Protein AF-0000000076227583 (afdb_homodimer)

Organism: NCBI:txid252671

Structure (mmCIF, N/CA/C/O backbone):
data_AF-0000000076227583-model_v1
#
loop_
_entity.id
_entity.type
_entity.pdbx_description
1 polymer 'Ammonium transporter AmtB-like domain-containing protein'
#
loop_
_atom_site.group_PDB
_atom_site.id
_atom_site.type_symbol
_atom_site.label_atom_id
_atom_site.label_alt_id
_atom_site.label_comp_id
_atom_site.label_asym_id
_atom_site.label_entity_id
_atom_site.label_seq_id
_atom_site.pdbx_PDB_ins_code
_atom_site.Cartn_x
_atom_site.Cartn_y
_atom_site.Cartn_z
_atom_site.occupancy
_atom_site.B_iso_or_equiv
_atom_site.auth_seq_id
_atom_site.auth_comp_id
_atom_site.auth_asym_id
_atom_site.auth_atom_id
_atom_site.pdbx_PDB_model_num
ATOM 1 N N . MET A 1 1 ? -11.156 -6.305 14.438 1 70.75 1 MET A N 1
ATOM 2 C CA . MET A 1 1 ? -10.102 -6.59 13.469 1 70.75 1 MET A CA 1
ATOM 3 C C . MET A 1 1 ? -9.797 -5.355 12.625 1 70.75 1 MET A C 1
ATOM 5 O O . MET A 1 1 ? -8.633 -4.984 12.461 1 70.75 1 MET A O 1
ATOM 9 N N . ALA A 1 2 ? -10.781 -4.629 12.281 1 76.5 2 ALA A N 1
ATOM 10 C CA . ALA A 1 2 ? -10.57 -3.449 11.445 1 76.5 2 ALA A CA 1
ATOM 11 C C . ALA A 1 2 ? -9.805 -2.367 12.203 1 76.5 2 ALA A C 1
ATOM 13 O O . ALA A 1 2 ? -8.875 -1.758 11.664 1 76.5 2 ALA A O 1
ATOM 14 N N . THR A 1 3 ? -10.117 -2.207 13.477 1 80.5 3 THR A N 1
ATOM 15 C CA . THR A 1 3 ? -9.469 -1.182 14.289 1 80.5 3 THR A CA 1
ATOM 16 C C . THR A 1 3 ? -8.008 -1.528 14.539 1 80.5 3 THR A C 1
ATOM 18 O O . THR A 1 3 ? -7.152 -0.639 14.594 1 80.5 3 THR A O 1
ATOM 21 N N . GLU A 1 4 ? -7.754 -2.789 14.609 1 83.5 4 GLU A N 1
ATOM 22 C CA . GLU A 1 4 ? -6.379 -3.23 14.82 1 83.5 4 GLU A CA 1
ATOM 23 C C . GLU A 1 4 ? -5.512 -2.922 13.602 1 83.5 4 GLU A C 1
ATOM 25 O O . GLU A 1 4 ? -4.328 -2.6 13.742 1 83.5 4 GLU A O 1
ATOM 30 N N . LEU A 1 5 ? -6.062 -2.934 12.484 1 86.75 5 LEU A N 1
ATOM 31 C CA . LEU A 1 5 ? -5.312 -2.643 11.273 1 86.75 5 LEU A CA 1
ATOM 32 C C . LEU A 1 5 ? -5.004 -1.151 11.164 1 86.75 5 LEU A C 1
ATOM 34 O O . LEU A 1 5 ? -4.043 -0.756 10.5 1 86.75 5 LEU A O 1
ATOM 38 N N . VAL A 1 6 ? -5.785 -0.331 11.859 1 89.06 6 VAL A N 1
ATOM 39 C CA . VAL A 1 6 ? -5.551 1.108 11.859 1 89.06 6 VAL A CA 1
ATOM 40 C C . VAL A 1 6 ? -4.246 1.419 12.586 1 89.06 6 VAL A C 1
ATOM 42 O O . VAL A 1 6 ? -3.557 2.387 12.258 1 89.06 6 VAL A O 1
ATOM 45 N N . ILE A 1 7 ? -3.855 0.529 13.469 1 92.94 7 ILE A N 1
ATOM 46 C CA . ILE A 1 7 ? -2.617 0.722 14.219 1 92.94 7 ILE A CA 1
ATOM 47 C C . ILE A 1 7 ? -1.423 0.634 13.273 1 92.94 7 ILE A C 1
ATOM 49 O O . ILE A 1 7 ? -0.399 1.284 13.492 1 92.94 7 ILE A O 1
ATOM 53 N N . LEU A 1 8 ? -1.567 -0.084 12.203 1 92.88 8 LEU A N 1
ATOM 54 C CA . LEU A 1 8 ? -0.51 -0.147 11.195 1 92.88 8 LEU A CA 1
ATOM 55 C C . LEU A 1 8 ? -0.248 1.229 10.602 1 92.88 8 LEU A C 1
ATOM 57 O O . LEU A 1 8 ? 0.884 1.543 10.227 1 92.88 8 LEU A O 1
ATOM 61 N N . GLY A 1 9 ? -1.336 2.023 10.594 1 95.19 9 GLY A N 1
ATOM 62 C CA . GLY A 1 9 ? -1.17 3.379 10.094 1 95.19 9 GLY A CA 1
ATOM 63 C C . GLY A 1 9 ? -0.325 4.25 11.008 1 95.19 9 GLY A C 1
ATOM 64 O O . GLY A 1 9 ? 0.437 5.098 10.531 1 95.19 9 GLY A O 1
ATOM 65 N N . VAL A 1 10 ? -0.467 3.988 12.273 1 96.62 10 VAL A N 1
ATOM 66 C CA . VAL A 1 10 ? 0.364 4.707 13.234 1 96.62 10 VAL A CA 1
ATOM 67 C C . VAL A 1 10 ? 1.838 4.406 12.969 1 96.62 10 VAL A C 1
ATOM 69 O O . VAL A 1 10 ? 2.645 5.324 12.805 1 96.62 10 VAL A O 1
ATOM 72 N N . CYS A 1 11 ? 2.139 3.15 12.812 1 96.56 11 CYS A N 1
ATOM 73 C CA . CYS A 1 11 ? 3.492 2.74 12.461 1 96.56 11 CYS A CA 1
ATOM 74 C C . CYS A 1 11 ? 3.889 3.283 11.094 1 96.56 11 CYS A C 1
ATOM 76 O O . CYS A 1 11 ? 4.992 3.807 10.93 1 96.56 11 CYS A O 1
ATOM 78 N N . GLY A 1 12 ? 3.029 3.125 10.188 1 97.44 12 GLY A N 1
ATOM 79 C CA . GLY A 1 12 ? 3.295 3.535 8.82 1 97.44 12 GLY A CA 1
ATOM 80 C C . GLY A 1 12 ? 3.635 5.008 8.695 1 97.44 12 GLY A C 1
ATOM 81 O O . GLY A 1 12 ? 4.629 5.367 8.055 1 97.44 12 GLY A O 1
ATOM 82 N N . PHE A 1 13 ? 2.889 5.859 9.305 1 97.81 13 PHE A N 1
ATOM 83 C CA . PHE A 1 13 ? 3.117 7.293 9.172 1 97.81 13 PHE A CA 1
ATOM 84 C C . PHE A 1 13 ? 4.352 7.719 9.961 1 97.81 13 PHE A C 1
ATOM 86 O O . PHE A 1 13 ? 5.066 8.633 9.547 1 97.81 13 PHE A O 1
ATOM 93 N N . ILE A 1 14 ? 4.672 7.047 11.07 1 97.38 14 ILE A N 1
ATOM 94 C CA . ILE A 1 14 ? 5.926 7.324 11.758 1 97.38 14 ILE A CA 1
ATOM 95 C C . ILE A 1 14 ? 7.102 7.008 10.836 1 97.38 14 ILE A C 1
ATOM 97 O O . ILE A 1 14 ? 8.039 7.801 10.719 1 97.38 14 ILE A O 1
ATOM 101 N N . LEU A 1 15 ? 7.02 5.906 10.133 1 96.31 15 LEU A N 1
ATOM 102 C CA . LEU A 1 15 ? 8.078 5.508 9.211 1 96.31 15 LEU A CA 1
ATOM 103 C C . LEU A 1 15 ? 8.164 6.48 8.039 1 96.31 15 LEU A C 1
ATOM 105 O O . LEU A 1 15 ? 9.258 6.824 7.594 1 96.31 15 LEU A O 1
ATOM 109 N N . LEU A 1 16 ? 7.016 6.891 7.566 1 95.44 16 LEU A N 1
ATOM 110 C CA . LEU A 1 16 ? 6.988 7.848 6.469 1 95.44 16 LEU A CA 1
ATOM 111 C C . LEU A 1 16 ? 7.664 9.156 6.863 1 95.44 16 LEU A C 1
ATOM 113 O O . LEU A 1 16 ? 8.414 9.734 6.078 1 95.44 16 LEU A O 1
ATOM 117 N N . HIS A 1 17 ? 7.453 9.578 8.062 1 94.25 17 HIS A N 1
ATOM 118 C CA . HIS A 1 17 ? 8.055 10.82 8.539 1 94.25 17 HIS A CA 1
ATOM 119 C C . HIS A 1 17 ? 9.539 10.641 8.828 1 94.25 17 HIS A C 1
ATOM 121 O O . HIS A 1 17 ? 10.359 11.469 8.422 1 94.25 17 HIS A O 1
ATOM 127 N N . ALA A 1 18 ? 9.883 9.539 9.414 1 93.94 18 ALA A N 1
ATOM 128 C CA . ALA A 1 18 ? 11.266 9.273 9.805 1 93.94 18 ALA A CA 1
ATOM 129 C C . ALA A 1 18 ? 12.148 9.047 8.578 1 93.94 18 ALA A C 1
ATOM 131 O O . ALA A 1 18 ? 13.336 9.383 8.594 1 93.94 18 ALA A O 1
ATOM 132 N N . SER A 1 19 ? 11.562 8.539 7.527 1 92.5 19 SER A N 1
ATOM 133 C CA . SER A 1 19 ? 12.336 8.203 6.336 1 92.5 19 SER A CA 1
ATOM 134 C C . SER A 1 19 ? 12.594 9.438 5.477 1 92.5 19 SER A C 1
ATOM 136 O O . SER A 1 19 ? 13.414 9.398 4.559 1 92.5 19 SER A O 1
ATOM 138 N N . GLN A 1 20 ? 11.945 10.547 5.793 1 90.25 20 GLN A N 1
ATOM 139 C CA . GLN A 1 20 ? 12.055 11.734 4.949 1 90.25 20 GLN A CA 1
ATOM 140 C C . GLN A 1 20 ? 12.906 12.805 5.617 1 90.25 20 GLN A C 1
ATOM 142 O O . GLN A 1 20 ? 13 13.93 5.121 1 90.25 20 GLN A O 1
ATOM 147 N N . VAL A 1 21 ? 13.508 12.5 6.727 1 89.5 21 VAL A N 1
ATOM 148 C CA . VAL A 1 21 ? 14.398 13.453 7.395 1 89.5 21 VAL A CA 1
ATOM 149 C C . VAL A 1 21 ? 15.844 12.977 7.285 1 89.5 21 VAL A C 1
ATOM 151 O O . VAL A 1 21 ? 16.094 11.836 6.895 1 89.5 21 VAL A O 1
ATOM 154 N N . GLN A 1 22 ? 16.719 13.883 7.598 1 87.5 22 GLN A N 1
ATOM 155 C CA . GLN A 1 22 ? 18.125 13.5 7.617 1 87.5 22 GLN A CA 1
ATOM 156 C C . GLN A 1 22 ? 18.375 12.398 8.648 1 87.5 22 GLN A C 1
ATOM 158 O O . GLN A 1 22 ? 17.797 12.414 9.734 1 87.5 22 GLN A O 1
ATOM 163 N N . PRO A 1 23 ? 19.25 11.492 8.312 1 86.88 23 PRO A N 1
ATOM 164 C CA . PRO A 1 23 ? 19.484 10.344 9.188 1 86.88 23 PRO A CA 1
ATOM 165 C C . PRO A 1 23 ? 19.828 10.75 10.617 1 86.88 23 PRO A C 1
ATOM 167 O O . PRO A 1 23 ? 19.531 10.008 11.562 1 86.88 23 PRO A O 1
ATOM 170 N N . LYS A 1 24 ? 20.406 11.914 10.82 1 87.12 24 LYS A N 1
ATOM 171 C CA . LYS A 1 24 ? 20.812 12.391 12.141 1 87.12 24 LYS A CA 1
ATOM 172 C C . LYS A 1 24 ? 19.609 12.805 12.977 1 87.12 24 LYS A C 1
ATOM 174 O O . LYS A 1 24 ? 19.75 13.164 14.148 1 87.12 24 LYS A O 1
ATOM 179 N N . ASN A 1 25 ? 18.391 12.703 12.445 1 90.75 25 ASN A N 1
ATOM 180 C CA . ASN A 1 25 ? 17.188 13.125 13.156 1 90.75 25 ASN A CA 1
ATOM 181 C C . ASN A 1 25 ? 16.156 11.992 13.242 1 90.75 25 ASN A C 1
ATOM 183 O O . ASN A 1 25 ? 15.055 12.18 13.75 1 90.75 25 ASN A O 1
ATOM 187 N N . THR A 1 26 ? 16.469 10.812 12.805 1 92.31 26 THR A N 1
ATOM 188 C CA . THR A 1 26 ? 15.523 9.703 12.672 1 92.31 26 THR A CA 1
ATOM 189 C C . THR A 1 26 ? 15.039 9.234 14.047 1 92.31 26 THR A C 1
ATOM 191 O O . THR A 1 26 ? 13.836 9.125 14.281 1 92.31 26 THR A O 1
ATOM 194 N N . SER A 1 27 ? 15.953 9 14.961 1 92.94 27 SER A N 1
ATOM 195 C CA . SER A 1 27 ? 15.586 8.539 16.297 1 92.94 27 SER A CA 1
ATOM 196 C C . SER A 1 27 ? 14.703 9.547 17.016 1 92.94 27 SER A C 1
ATOM 198 O O . SER A 1 27 ? 13.766 9.172 17.719 1 92.94 27 SER A O 1
ATOM 200 N N . SER A 1 28 ? 15.023 10.734 16.891 1 93.19 28 SER A N 1
ATOM 201 C CA . SER A 1 28 ? 14.258 11.797 17.547 1 93.19 28 SER A CA 1
ATOM 202 C C . SER A 1 28 ? 12.812 11.805 17.062 1 93.19 28 SER A C 1
ATOM 204 O O . SER A 1 28 ? 11.891 12.031 17.859 1 93.19 28 SER A O 1
ATOM 206 N N . VAL A 1 29 ? 12.594 11.633 15.789 1 94.38 29 VAL A N 1
ATOM 207 C CA . VAL A 1 29 ? 11.25 11.57 15.234 1 94.38 29 VAL A CA 1
ATOM 208 C C . VAL A 1 29 ? 10.484 10.398 15.852 1 94.38 29 VAL A C 1
ATOM 210 O O . VAL A 1 29 ? 9.328 10.547 16.266 1 94.38 29 VAL A O 1
ATOM 213 N N . ILE A 1 30 ? 11.133 9.242 15.922 1 95.88 30 ILE A N 1
ATOM 214 C CA . ILE A 1 30 ? 10.508 8.031 16.438 1 95.88 30 ILE A CA 1
ATOM 215 C C . ILE A 1 30 ? 10.18 8.203 17.922 1 95.88 30 ILE A C 1
ATOM 217 O O . ILE A 1 30 ? 9.062 7.922 18.359 1 95.88 30 ILE A O 1
ATOM 221 N N . ILE A 1 31 ? 11.109 8.734 18.688 1 94.75 31 ILE A N 1
ATOM 222 C CA . ILE A 1 31 ? 10.938 8.93 20.125 1 94.75 31 ILE A CA 1
ATOM 223 C C . ILE A 1 31 ? 9.82 9.938 20.391 1 94.75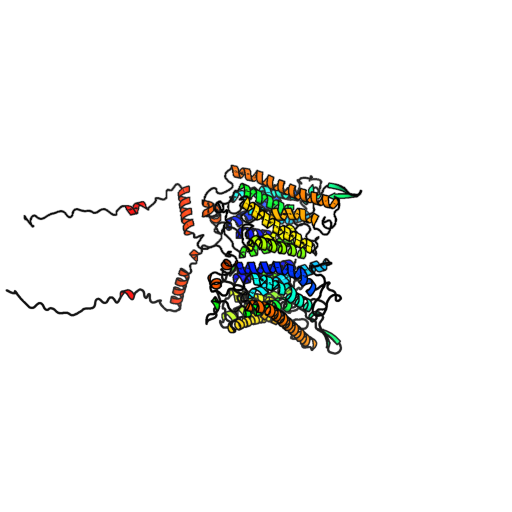 31 ILE A C 1
ATOM 225 O O . ILE A 1 31 ? 8.961 9.711 21.234 1 94.75 31 ILE A O 1
ATOM 229 N N . ALA A 1 32 ? 9.828 11.031 19.703 1 95.25 32 ALA A N 1
ATOM 230 C CA . ALA A 1 32 ? 8.797 12.055 19.875 1 95.25 32 ALA A CA 1
ATOM 231 C C . ALA A 1 32 ? 7.402 11.477 19.672 1 95.25 32 ALA A C 1
ATOM 233 O O . ALA A 1 32 ? 6.477 11.789 20.422 1 95.25 32 ALA A O 1
ATOM 234 N N . ASN A 1 33 ? 7.23 10.656 18.672 1 97.31 33 ASN A N 1
ATOM 235 C CA . ASN A 1 33 ? 5.926 10.062 18.391 1 97.31 33 ASN A CA 1
ATOM 236 C C . ASN A 1 33 ? 5.539 9.031 19.453 1 97.31 33 ASN A C 1
ATOM 238 O O . ASN A 1 33 ? 4.391 8.992 19.891 1 97.31 33 ASN A O 1
ATOM 242 N N . LEU A 1 34 ? 6.52 8.211 19.875 1 96.06 34 LEU A N 1
ATOM 243 C CA . LEU A 1 34 ? 6.227 7.215 20.891 1 96.06 34 LEU A CA 1
ATOM 244 C C . LEU A 1 34 ? 5.844 7.883 22.219 1 96.06 34 LEU A C 1
ATOM 246 O O . LEU A 1 34 ? 4.934 7.426 22.906 1 96.06 34 LEU A O 1
ATOM 250 N N . LEU A 1 35 ? 6.5 8.906 22.516 1 95.69 35 LEU A N 1
ATOM 251 C CA . LEU A 1 35 ? 6.172 9.68 23.703 1 95.69 35 LEU A CA 1
ATOM 252 C C . LEU A 1 35 ? 4.77 10.266 23.594 1 95.69 35 LEU A C 1
ATOM 254 O O . LEU A 1 35 ? 4.004 10.25 24.562 1 95.69 35 LEU A O 1
ATOM 258 N N . SER A 1 36 ? 4.457 10.812 22.484 1 97.81 36 SER A N 1
ATOM 259 C CA . SER A 1 36 ? 3.137 11.391 22.25 1 97.81 36 SER A CA 1
ATOM 260 C C . SER A 1 36 ? 2.039 10.344 22.375 1 97.81 36 SER A C 1
ATOM 262 O O . SER A 1 36 ? 0.954 10.625 22.891 1 97.81 36 SER A O 1
ATOM 264 N N . LEU A 1 37 ? 2.305 9.125 21.875 1 97.81 37 LEU A N 1
ATOM 265 C CA . LEU A 1 37 ? 1.319 8.055 21.984 1 97.81 37 LEU A CA 1
ATOM 266 C C . LEU A 1 37 ? 1.051 7.699 23.438 1 97.81 37 LEU A C 1
ATOM 268 O O . LEU A 1 37 ? -0.101 7.508 23.828 1 97.81 37 LEU A O 1
ATOM 272 N N . ALA A 1 38 ? 2.107 7.641 24.234 1 97.5 38 ALA A N 1
ATOM 273 C CA . ALA A 1 38 ? 1.979 7.297 25.641 1 97.5 38 ALA A CA 1
ATOM 274 C C . ALA A 1 38 ? 1.195 8.359 26.406 1 97.5 38 ALA A C 1
ATOM 276 O O . ALA A 1 38 ? 0.207 8.055 27.078 1 97.5 38 ALA A O 1
ATOM 277 N N . VAL A 1 39 ? 1.56 9.57 26.219 1 97.88 39 VAL A N 1
ATOM 278 C CA . VAL A 1 39 ? 0.933 10.68 26.938 1 97.88 39 VAL A CA 1
ATOM 279 C C . VAL A 1 39 ? -0.494 10.875 26.422 1 97.88 39 VAL A C 1
ATOM 281 O O . VAL A 1 39 ? -1.419 11.07 27.219 1 97.88 39 VAL A O 1
ATOM 284 N N . GLY A 1 40 ? -0.631 10.82 25.125 1 98.62 40 GLY A N 1
ATOM 285 C CA . GLY A 1 40 ? -1.944 11.016 24.531 1 98.62 40 GLY A CA 1
ATOM 286 C C . GLY A 1 40 ? -2.975 10.016 25.031 1 98.62 40 GLY A C 1
ATOM 287 O O . GLY A 1 40 ? -4.129 10.375 25.281 1 98.62 40 GLY A O 1
ATOM 288 N N . THR A 1 41 ? -2.568 8.773 25.188 1 98 41 THR A N 1
ATOM 289 C CA . THR A 1 41 ? -3.449 7.715 25.672 1 98 41 THR A CA 1
ATOM 290 C C . THR A 1 41 ? -3.941 8.016 27.078 1 98 41 THR A C 1
ATOM 292 O O . THR A 1 41 ? -5.133 7.891 27.359 1 98 41 THR A O 1
ATOM 295 N N . ILE A 1 42 ? -3.053 8.445 27.906 1 98.12 42 ILE A N 1
ATOM 296 C CA . ILE A 1 42 ? -3.385 8.703 29.297 1 98.12 42 ILE A CA 1
ATOM 297 C C . ILE A 1 42 ? -4.309 9.922 29.391 1 98.12 42 ILE A C 1
ATOM 299 O O . ILE A 1 42 ? -5.297 9.898 30.125 1 98.12 42 ILE A O 1
ATOM 303 N N . ILE A 1 43 ? -4.047 10.945 28.641 1 98.62 43 ILE A N 1
ATOM 304 C CA . ILE A 1 43 ? -4.844 12.164 28.703 1 98.62 43 ILE A CA 1
ATOM 305 C C . ILE A 1 43 ? -6.238 11.898 28.125 1 98.62 43 ILE A C 1
ATOM 307 O O . ILE A 1 43 ? -7.234 12.383 28.672 1 98.62 43 ILE A O 1
ATOM 311 N N . TYR A 1 44 ? -6.324 11.172 27.031 1 98.69 44 TYR A N 1
ATOM 312 C CA . TYR A 1 44 ? -7.625 10.859 26.453 1 98.69 44 TYR A CA 1
ATOM 313 C C . TYR A 1 44 ? -8.469 10.023 27.406 1 98.69 44 TYR A C 1
ATOM 315 O O . TYR A 1 44 ? -9.688 10.203 27.484 1 98.69 44 TYR A O 1
ATOM 323 N N . TRP A 1 45 ? -7.805 9.109 28.141 1 98.31 45 TRP A N 1
ATOM 324 C CA . TRP A 1 45 ? -8.469 8.305 29.156 1 98.31 45 TRP A CA 1
ATOM 325 C C . TRP A 1 45 ? -8.969 9.18 30.297 1 98.31 45 TRP A C 1
ATOM 327 O O . TRP A 1 45 ? -10.117 9.047 30.75 1 98.31 45 TRP A O 1
ATOM 337 N N . ALA A 1 46 ? -8.156 10.102 30.719 1 98.25 46 ALA A N 1
ATOM 338 C CA . ALA A 1 46 ? -8.461 10.914 31.906 1 98.25 46 ALA A CA 1
ATOM 339 C C . ALA A 1 46 ? -9.57 11.922 31.609 1 98.25 46 ALA A C 1
ATOM 341 O O . ALA A 1 46 ? -10.531 12.039 32.375 1 98.25 46 ALA A O 1
ATOM 342 N N . ILE A 1 47 ? -9.492 12.656 30.422 1 97.69 47 ILE A N 1
ATOM 343 C CA . ILE A 1 47 ? -10.445 13.742 30.25 1 97.69 47 ILE A CA 1
ATOM 344 C C . ILE A 1 47 ? -10.969 13.742 28.812 1 97.69 47 ILE A C 1
ATOM 346 O O . ILE A 1 47 ? -12.07 14.242 28.547 1 97.69 47 ILE A O 1
ATOM 350 N N . GLY A 1 48 ? -10.227 13.273 27.797 1 98.31 48 GLY A N 1
ATOM 351 C CA . GLY A 1 48 ? -10.586 13.398 26.391 1 98.31 48 GLY A CA 1
ATOM 352 C C . GLY A 1 48 ? -11.883 12.688 26.047 1 98.31 48 GLY A C 1
ATOM 353 O O . GLY A 1 48 ? -12.758 13.266 25.406 1 98.31 48 GLY A O 1
ATOM 354 N N . PHE A 1 49 ? -11.953 11.461 26.469 1 97.94 49 PHE A N 1
ATOM 355 C CA . PHE A 1 49 ? -13.148 10.688 26.172 1 97.94 49 PHE A CA 1
ATOM 356 C C . PHE A 1 49 ? -14.383 11.328 26.781 1 97.94 49 PHE A C 1
ATOM 358 O O . PHE A 1 49 ? -15.453 11.336 26.172 1 97.94 49 PHE A O 1
ATOM 365 N N . ALA A 1 50 ? -14.242 11.836 28 1 97.31 50 ALA A N 1
ATOM 366 C CA . ALA A 1 50 ? -15.344 12.516 28.703 1 97.31 50 ALA A CA 1
ATOM 367 C C . ALA A 1 50 ? -15.844 13.711 27.891 1 97.31 50 ALA A C 1
ATOM 369 O O . ALA A 1 50 ? -17.062 13.906 27.766 1 97.31 50 ALA A O 1
ATOM 370 N N . PHE A 1 51 ? -14.969 14.461 27.312 1 97.75 51 PHE A N 1
ATOM 371 C CA . PHE A 1 51 ? -15.328 15.641 26.531 1 97.75 51 PHE A CA 1
ATOM 372 C C . PHE A 1 51 ? -15.891 15.242 25.172 1 97.75 51 PHE A C 1
ATOM 374 O O . PHE A 1 51 ? -16.766 15.922 24.641 1 97.75 51 PHE A O 1
ATOM 381 N N . ALA A 1 52 ? -15.469 14.141 24.594 1 97.88 52 ALA A N 1
ATOM 382 C CA . ALA A 1 52 ? -15.867 13.719 23.266 1 97.88 52 ALA A CA 1
ATOM 383 C C . ALA A 1 52 ? -17.25 13.078 23.281 1 97.88 52 ALA A C 1
ATOM 385 O O . ALA A 1 52 ? -18.094 13.383 22.422 1 97.88 52 ALA A O 1
ATOM 386 N N . PHE A 1 53 ? -17.5 12.164 24.297 1 95.94 53 PHE A N 1
ATOM 387 C CA . PHE A 1 53 ? -18.703 11.344 24.219 1 95.94 53 PHE A CA 1
ATOM 388 C C . PHE A 1 53 ? -19.453 11.375 25.547 1 95.94 53 PHE A C 1
ATOM 390 O O . PHE A 1 53 ? -20.688 11.289 25.562 1 95.94 53 PHE A O 1
ATOM 397 N N . GLY A 1 54 ? -18.688 11.43 26.641 1 93.44 54 GLY A N 1
ATOM 398 C CA . GLY A 1 54 ? -19.359 11.266 27.906 1 93.44 54 GLY A CA 1
ATOM 399 C C . GLY A 1 54 ? -20.141 9.961 28.016 1 93.44 54 GLY A C 1
ATOM 400 O O . GLY A 1 54 ? -19.625 8.898 27.656 1 93.44 54 GLY A O 1
ATOM 401 N N . ASP A 1 55 ? -21.312 10.031 28.484 1 84.31 55 ASP A N 1
ATOM 402 C CA . ASP A 1 55 ? -22.125 8.82 28.578 1 84.31 55 ASP A CA 1
ATOM 403 C C . ASP A 1 55 ? -22.922 8.586 27.281 1 84.31 55 ASP A C 1
ATOM 405 O O . ASP A 1 55 ? -23.781 7.707 27.234 1 84.31 55 ASP A O 1
ATOM 409 N N . GLY A 1 56 ? -22.547 9.359 26.344 1 82.25 56 GLY A N 1
ATOM 410 C CA . GLY A 1 56 ? -23.172 9.203 25.031 1 82.25 56 GLY A CA 1
ATOM 411 C C . GLY A 1 56 ? -24.594 9.75 24.984 1 82.25 56 GLY A C 1
ATOM 412 O O . GLY A 1 56 ? -25.266 9.625 23.953 1 82.25 56 GLY A O 1
ATOM 413 N N . THR A 1 57 ? -24.969 10.281 26.141 1 80.62 57 THR A N 1
ATOM 414 C CA . THR A 1 57 ? -26.344 10.766 26.219 1 80.62 57 THR A CA 1
ATOM 415 C C . THR A 1 57 ? -26.375 12.297 26.234 1 80.62 57 THR A C 1
ATOM 417 O O . THR A 1 57 ? -25.344 12.938 26.422 1 80.62 57 THR A O 1
ATOM 420 N N . ILE A 1 58 ? -27.516 12.82 26.094 1 80.62 58 ILE A N 1
ATOM 421 C CA . ILE A 1 58 ? -27.75 14.258 26.016 1 80.62 58 ILE A CA 1
ATOM 422 C C . ILE A 1 58 ? -27.672 14.859 27.422 1 80.62 58 ILE A C 1
ATOM 424 O O . ILE A 1 58 ? -27.328 16.031 27.578 1 80.62 58 ILE A O 1
ATOM 428 N N . LYS A 1 59 ? -27.891 14.102 28.359 1 80.94 59 LYS A N 1
ATOM 429 C CA . LYS A 1 59 ? -28.016 14.609 29.719 1 80.94 59 LYS A CA 1
ATOM 430 C C . LYS A 1 59 ? -26.719 15.227 30.203 1 80.94 59 LYS A C 1
ATOM 432 O O . LYS A 1 59 ? -26.719 16.266 30.875 1 80.94 59 LYS A O 1
ATOM 437 N N . ASN A 1 60 ? -25.672 14.727 29.922 1 87.5 60 ASN A N 1
ATOM 438 C CA . ASN A 1 60 ? -24.391 15.227 30.391 1 87.5 60 ASN A CA 1
ATOM 439 C C . ASN A 1 60 ? -23.516 15.719 29.234 1 87.5 60 ASN A C 1
ATOM 441 O O . ASN A 1 60 ? -22.328 15.406 29.156 1 87.5 60 ASN A O 1
ATOM 445 N N . SER A 1 61 ? -24.172 16.422 28.328 1 88.94 61 SER A N 1
ATOM 446 C CA . SER A 1 61 ? -23.484 16.953 27.156 1 88.94 61 SER A CA 1
ATOM 447 C C . SER A 1 61 ? -24.172 18.219 26.625 1 88.94 61 SER A C 1
ATOM 449 O O . SER A 1 61 ? -25.25 18.578 27.109 1 88.94 61 SER A O 1
ATOM 451 N N . ASN A 1 62 ? -23.562 19.078 25.859 1 92.88 62 ASN A N 1
ATOM 452 C CA . ASN A 1 62 ? -24.109 20.172 25.047 1 92.88 62 ASN A CA 1
ATOM 453 C C . ASN A 1 62 ? -23.578 20.125 23.625 1 92.88 62 ASN A C 1
ATOM 455 O O . ASN A 1 62 ? -23 19.125 23.203 1 92.88 62 ASN A O 1
ATOM 459 N N . PHE A 1 63 ? -23.875 21.188 22.891 1 91.81 63 PHE A N 1
ATOM 460 C CA . PHE A 1 63 ? -23.531 21.188 21.484 1 91.81 63 PHE A CA 1
ATOM 461 C C . PHE A 1 63 ? -22.016 21.266 21.297 1 91.81 63 PHE A C 1
ATOM 463 O O . PHE A 1 63 ? -21.516 20.984 20.203 1 91.81 63 PHE A O 1
ATOM 470 N N . PHE A 1 64 ? -21.328 21.547 22.328 1 94.56 64 PHE A N 1
ATOM 471 C CA . PHE A 1 64 ? -19.922 21.859 22.188 1 94.56 64 PHE A CA 1
ATOM 472 C C . PHE A 1 64 ? -19.062 20.766 22.797 1 94.56 64 PHE A C 1
ATOM 474 O O . PHE A 1 64 ? -17.953 20.5 22.328 1 94.56 64 PHE A O 1
ATOM 481 N N . LEU A 1 65 ? -19.484 20.109 23.938 1 94.81 65 LEU A N 1
ATOM 482 C CA . LEU A 1 65 ? -18.719 19.062 24.594 1 94.81 65 LEU A CA 1
ATOM 483 C C . LEU A 1 65 ? -19.594 18.266 25.547 1 94.81 65 LEU A C 1
ATOM 485 O O . LEU A 1 65 ? -20.734 18.656 25.828 1 94.81 65 LEU A O 1
ATOM 489 N N . SER A 1 66 ? -19.094 17.094 26 1 95.12 66 SER A N 1
ATOM 490 C CA . SER A 1 66 ? -19.672 16.312 27.078 1 95.12 66 SER A CA 1
ATOM 491 C C . SER A 1 66 ? -18.828 16.422 28.359 1 95.12 66 SER A C 1
ATOM 493 O O . SER A 1 66 ? -17.734 16.969 28.328 1 95.12 66 SER A O 1
ATOM 495 N N . TYR A 1 67 ? -19.359 16.016 29.438 1 94.12 67 TYR A N 1
ATOM 496 C CA . TYR A 1 67 ? -18.609 16.219 30.672 1 94.12 67 TYR A CA 1
ATOM 497 C C . TYR A 1 67 ? -18.891 15.102 31.672 1 94.12 67 TYR A C 1
ATOM 499 O O . TYR A 1 67 ? -19.094 15.359 32.844 1 94.12 67 TYR A O 1
ATOM 507 N N . ASP A 1 68 ? -18.922 13.914 31.156 1 91.88 68 ASP A N 1
ATOM 508 C CA . ASP A 1 68 ? -19.094 12.695 31.953 1 91.88 68 ASP A CA 1
ATOM 509 C C . ASP A 1 68 ? -18.109 11.617 31.516 1 91.88 68 ASP A C 1
ATOM 511 O O . ASP A 1 68 ? -17.469 11.734 30.469 1 91.88 68 ASP A O 1
ATOM 515 N N . ARG A 1 69 ? -17.922 10.562 32.469 1 94.5 69 ARG A N 1
ATOM 516 C CA . ARG A 1 69 ? -17.078 9.398 32.188 1 94.5 69 ARG A CA 1
ATOM 517 C C . ARG A 1 69 ? -15.602 9.766 32.25 1 94.5 69 ARG A C 1
ATOM 519 O O . ARG A 1 69 ? -14.805 9.258 31.453 1 94.5 69 ARG A O 1
ATOM 526 N N . PHE A 1 70 ? -15.266 10.75 33.062 1 96.56 70 PHE A N 1
ATOM 527 C CA . PHE A 1 70 ? -13.852 10.992 33.344 1 96.56 70 PHE A CA 1
ATOM 528 C C . PHE A 1 70 ? -13.18 9.734 33.875 1 96.56 70 PHE A C 1
ATOM 530 O O . PHE A 1 70 ? -13.758 9.008 34.688 1 96.56 70 PHE A O 1
ATOM 537 N N . PHE A 1 71 ? -11.984 9.352 33.312 1 97.38 71 PHE A N 1
ATOM 538 C CA . PHE A 1 71 ? -11.227 8.164 33.688 1 97.38 71 PHE A CA 1
ATOM 539 C C . PHE A 1 71 ? -12.031 6.902 33.406 1 97.38 71 PHE A C 1
ATOM 541 O O . PHE A 1 71 ? -11.758 5.848 34 1 97.38 71 PHE A O 1
ATOM 548 N N . LEU A 1 72 ? -13.141 7.016 32.656 1 96.81 72 LEU A N 1
ATOM 549 C CA . LEU A 1 72 ? -14.047 5.926 32.312 1 96.81 72 LEU A CA 1
ATOM 550 C C . LEU A 1 72 ? -14.75 5.387 33.562 1 96.81 72 LEU A C 1
ATOM 552 O O . LEU A 1 72 ? -15.078 4.199 33.625 1 96.81 72 LEU A O 1
ATOM 556 N N . ILE A 1 73 ? -14.906 6.176 34.531 1 96.19 73 ILE A N 1
ATOM 557 C CA . ILE A 1 73 ? -15.648 5.789 35.719 1 96.19 73 ILE A CA 1
ATOM 558 C C . ILE A 1 73 ? -17.125 5.574 35.344 1 96.19 73 ILE A C 1
ATOM 560 O O . ILE A 1 73 ? -17.719 6.387 34.656 1 96.19 73 ILE A O 1
ATOM 564 N N . ASP A 1 74 ? -17.672 4.465 35.75 1 94.19 74 ASP A N 1
ATOM 565 C CA . ASP A 1 74 ? -19.062 4.059 35.531 1 94.19 74 ASP A CA 1
ATOM 566 C C . ASP A 1 74 ? -19.328 3.805 34.062 1 94.19 74 ASP A C 1
ATOM 568 O O . ASP A 1 74 ? -20.453 3.994 33.562 1 94.19 74 ASP A O 1
ATOM 572 N N . ALA A 1 75 ? -18.297 3.535 33.281 1 94.25 75 ALA A N 1
ATOM 573 C CA . ALA A 1 75 ? -18.422 3.293 31.859 1 94.25 75 ALA A CA 1
ATOM 574 C C . ALA A 1 75 ? -18.984 1.902 31.578 1 94.25 75 ALA A C 1
ATOM 576 O O . ALA A 1 75 ? -18.656 0.943 32.281 1 94.25 75 ALA A O 1
ATOM 577 N N . SER A 1 76 ? -19.797 1.745 30.609 1 95.12 76 SER A N 1
ATOM 578 C CA . SER A 1 76 ? -20.328 0.466 30.156 1 95.12 76 SER A CA 1
ATOM 579 C C . SER A 1 76 ? -19.344 -0.266 29.25 1 95.12 76 SER A C 1
ATOM 581 O O . SER A 1 76 ? -18.297 0.289 28.891 1 95.12 76 SER A O 1
ATOM 583 N N . ASP A 1 77 ? -19.609 -1.501 28.891 1 94.31 77 ASP A N 1
ATOM 584 C CA . ASP A 1 77 ? -18.781 -2.256 27.953 1 94.31 77 ASP A CA 1
ATOM 585 C C . ASP A 1 77 ? -18.734 -1.585 26.594 1 94.31 77 ASP A C 1
ATOM 587 O O . ASP A 1 77 ? -17.703 -1.611 25.906 1 94.31 77 ASP A O 1
ATOM 591 N N . ASP A 1 78 ? -19.828 -1.005 26.219 1 93.81 78 ASP A N 1
ATOM 592 C CA . ASP A 1 78 ? -19.875 -0.283 24.953 1 93.81 78 ASP A CA 1
ATOM 593 C C . ASP A 1 78 ? -18.984 0.957 25 1 93.81 78 ASP A C 1
ATOM 595 O O . ASP A 1 78 ? -18.375 1.314 23.984 1 93.81 78 ASP A O 1
ATOM 599 N N . ASP A 1 79 ? -18.969 1.606 26.125 1 94.19 79 ASP A N 1
ATOM 600 C CA . ASP A 1 79 ? -18.078 2.748 26.297 1 94.19 79 ASP A CA 1
ATOM 601 C C . ASP A 1 79 ? -16.609 2.334 26.125 1 94.19 79 ASP A C 1
ATOM 603 O O . ASP A 1 79 ? -15.836 3.041 25.484 1 94.19 79 ASP A O 1
ATOM 607 N N . TYR A 1 80 ? -16.281 1.158 26.688 1 95.31 80 TYR A N 1
ATOM 608 C CA . TYR A 1 80 ? -14.922 0.65 26.562 1 95.31 80 TYR A CA 1
ATOM 609 C C . TYR A 1 80 ? -14.562 0.372 25.109 1 95.31 80 TYR A C 1
ATOM 611 O O . TYR A 1 80 ? -13.461 0.686 24.672 1 95.31 80 TYR A O 1
ATOM 619 N N . ALA A 1 81 ? -15.5 -0.219 24.422 1 94.06 81 ALA A N 1
ATOM 620 C CA . ALA A 1 81 ? -15.281 -0.504 23 1 94.06 81 ALA A CA 1
ATOM 621 C C . ALA A 1 81 ? -15.078 0.784 22.203 1 94.06 81 ALA A C 1
ATOM 623 O O . ALA A 1 81 ? -14.18 0.871 21.375 1 94.06 81 ALA A O 1
ATOM 624 N N . GLN A 1 82 ? -15.906 1.748 22.484 1 94.19 82 GLN A N 1
ATOM 625 C CA . GLN A 1 82 ? -15.805 3.031 21.797 1 94.19 82 GLN A CA 1
ATOM 626 C C . GLN A 1 82 ? -14.5 3.74 22.156 1 94.19 82 GLN A C 1
ATOM 628 O O . GLN A 1 82 ? -13.844 4.32 21.281 1 94.19 82 GLN A O 1
ATOM 633 N N . PHE A 1 83 ? -14.148 3.676 23.406 1 95.75 83 PHE A N 1
ATOM 634 C CA . PHE A 1 83 ? -12.891 4.266 23.859 1 95.75 83 PHE A CA 1
ATOM 635 C C . PHE A 1 83 ? -11.711 3.662 23.109 1 95.75 83 PHE A C 1
ATOM 637 O O . PHE A 1 83 ? -10.852 4.387 22.609 1 95.75 83 PHE A O 1
ATOM 644 N N . GLY A 1 84 ? -11.688 2.316 23.078 1 94.94 84 GLY A N 1
ATOM 645 C CA . GLY A 1 84 ? -10.602 1.634 22.391 1 94.94 84 GLY A CA 1
ATOM 646 C C . GLY A 1 84 ? -10.484 2.02 20.922 1 94.94 84 GLY A C 1
ATOM 647 O O . GLY A 1 84 ? -9.391 2.303 20.438 1 94.94 84 GLY A O 1
ATOM 648 N N . SER A 1 85 ? -11.547 2.061 20.25 1 93.44 85 SER A N 1
ATOM 649 C CA . SER A 1 85 ? -11.57 2.404 18.844 1 93.44 85 SER A CA 1
ATOM 650 C C . SER A 1 85 ? -11.125 3.846 18.609 1 93.44 85 SER A C 1
ATOM 652 O O . SER A 1 85 ? -10.297 4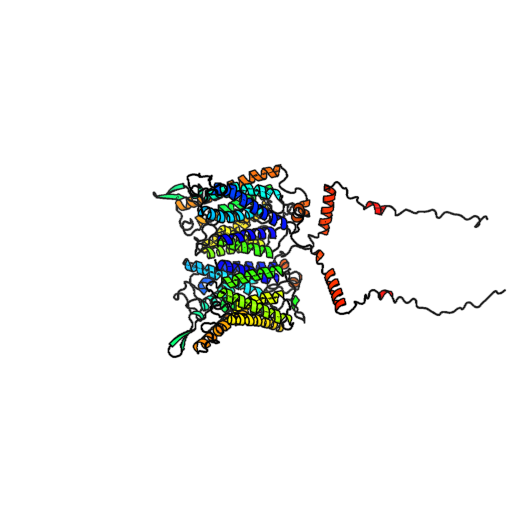.113 17.734 1 93.44 85 SER A O 1
ATOM 654 N N . GLU A 1 86 ? -11.68 4.742 19.406 1 95.19 86 GLU A N 1
ATOM 655 C CA . GLU A 1 86 ? -11.359 6.156 19.25 1 95.19 86 GLU A CA 1
ATOM 656 C C . GLU A 1 86 ? -9.906 6.438 19.609 1 95.19 86 GLU A C 1
ATOM 658 O O . GLU A 1 86 ? -9.281 7.328 19.031 1 95.19 86 GLU A O 1
ATOM 663 N N . LEU A 1 87 ? -9.406 5.684 20.531 1 96.81 87 LEU A N 1
ATOM 664 C CA . LEU A 1 87 ? -8.008 5.848 20.938 1 96.81 87 LEU A CA 1
ATOM 665 C C . LEU A 1 87 ? -7.07 5.57 19.766 1 96.81 87 LEU A C 1
ATOM 667 O O . LEU A 1 87 ? -6.074 6.273 19.594 1 96.81 87 LEU A O 1
ATOM 671 N N . VAL A 1 88 ? -7.355 4.594 19.031 1 95.94 88 VAL A N 1
ATOM 672 C CA . VAL A 1 88 ? -6.531 4.25 17.875 1 95.94 88 VAL A CA 1
ATOM 673 C C . VAL A 1 88 ? -6.547 5.402 16.875 1 95.94 88 VAL A C 1
ATOM 675 O O . VAL A 1 88 ? -5.508 5.75 16.297 1 95.94 88 VAL A O 1
ATOM 678 N N . TYR A 1 89 ? -7.668 6.031 16.688 1 96.5 89 TYR A N 1
ATOM 679 C CA . TYR A 1 89 ? -7.762 7.168 15.781 1 96.5 89 TYR A CA 1
ATOM 680 C C . TYR A 1 89 ? -7.008 8.375 16.344 1 96.5 89 TYR A C 1
ATOM 682 O O . TYR A 1 89 ? -6.387 9.125 15.586 1 96.5 89 TYR A O 1
ATOM 690 N N . LEU A 1 90 ? -7.09 8.508 17.578 1 98.25 90 LEU A N 1
ATOM 691 C CA . LEU A 1 90 ? -6.32 9.578 18.188 1 98.25 90 LEU A CA 1
ATOM 692 C C . LEU A 1 90 ? -4.824 9.367 17.969 1 98.25 90 LEU A C 1
ATOM 694 O O . LEU A 1 90 ? -4.094 10.32 17.688 1 98.25 90 LEU A O 1
ATOM 698 N N . MET A 1 91 ? -4.395 8.148 18.188 1 97.75 91 MET A N 1
ATOM 699 C CA . MET A 1 91 ? -2.986 7.836 17.969 1 97.75 91 MET A CA 1
ATOM 700 C C . MET A 1 91 ? -2.562 8.227 16.547 1 97.75 91 MET A C 1
ATOM 702 O O . MET A 1 91 ? -1.488 8.797 16.359 1 97.75 91 MET A O 1
ATOM 706 N N . LEU A 1 92 ? -3.389 7.926 15.641 1 97.25 92 LEU A N 1
ATOM 707 C CA . LEU A 1 92 ? -3.121 8.305 14.258 1 97.25 92 LEU A CA 1
ATOM 708 C C . LEU A 1 92 ? -3.061 9.82 14.117 1 97.25 92 LEU A C 1
ATOM 710 O O . LEU A 1 92 ? -2.146 10.352 13.484 1 97.25 92 LEU A O 1
ATOM 714 N N . VAL A 1 93 ? -3.973 10.5 14.688 1 98.31 93 VAL A N 1
ATOM 715 C CA . VAL A 1 93 ? -4.043 11.961 14.617 1 98.31 93 VAL A CA 1
ATOM 716 C C . VAL A 1 93 ? -2.777 12.562 15.227 1 98.31 93 VAL A C 1
ATOM 718 O O . VAL A 1 93 ? -2.209 13.508 14.672 1 98.31 93 VAL A O 1
ATOM 721 N N . LEU A 1 94 ? -2.352 12.031 16.312 1 98.5 94 LEU A N 1
ATOM 722 C CA . LEU A 1 94 ? -1.167 12.547 16.984 1 98.5 94 LEU A CA 1
ATOM 723 C C . LEU A 1 94 ? 0.059 12.453 16.094 1 98.5 94 LEU A C 1
ATOM 725 O O . LEU A 1 94 ? 0.837 13.398 15.984 1 98.5 94 LEU A O 1
ATOM 729 N N . VAL A 1 95 ? 0.21 11.352 15.469 1 98 95 VAL A N 1
ATOM 730 C CA . VAL A 1 95 ? 1.361 11.141 14.594 1 98 95 VAL A CA 1
ATOM 731 C C . VAL A 1 95 ? 1.301 12.109 13.414 1 98 95 VAL A C 1
ATOM 733 O O . VAL A 1 95 ? 2.324 12.664 13.008 1 98 95 VAL A O 1
ATOM 736 N N . LEU A 1 96 ? 0.139 12.305 12.859 1 98.12 96 LEU A N 1
ATOM 737 C CA . LEU A 1 96 ? -0.023 13.219 11.727 1 98.12 96 LEU A CA 1
ATOM 738 C C . LEU A 1 96 ? 0.248 14.656 12.148 1 98.12 96 LEU A C 1
ATOM 740 O O . LEU A 1 96 ? 0.858 15.422 11.398 1 98.12 96 LEU A O 1
ATOM 744 N N . CYS A 1 97 ? -0.146 15.039 13.289 1 97.44 97 CYS A N 1
ATOM 745 C CA . CYS A 1 97 ? 0.122 16.375 13.82 1 97.44 97 CYS A CA 1
ATOM 746 C C . CYS A 1 97 ? 1.62 16.609 13.969 1 97.44 97 CYS A C 1
ATOM 748 O O . CYS A 1 97 ? 2.129 17.656 13.562 1 97.44 97 CYS A O 1
ATOM 750 N N . ASN A 1 98 ? 2.283 15.68 14.477 1 96.19 98 ASN A N 1
ATOM 751 C CA . ASN A 1 98 ? 3.699 15.797 14.805 1 96.19 98 ASN A CA 1
ATOM 752 C C . ASN A 1 98 ? 4.559 15.922 13.555 1 96.19 98 ASN A C 1
ATOM 754 O O . ASN A 1 98 ? 5.715 16.344 13.625 1 96.19 98 ASN A O 1
ATOM 758 N N . SER A 1 99 ? 4.047 15.562 12.438 1 93.38 99 SER A N 1
ATOM 759 C CA . SER A 1 99 ? 4.82 15.492 11.203 1 93.38 99 SER A CA 1
ATOM 760 C C . SER A 1 99 ? 5.344 16.875 10.805 1 93.38 99 SER A C 1
ATOM 762 O O . SER A 1 99 ? 6.375 16.969 10.133 1 93.38 99 SER A O 1
ATOM 764 N N . GLY A 1 100 ? 4.766 17.906 11.227 1 90.88 100 GLY A N 1
ATOM 765 C CA . GLY A 1 100 ? 5.188 19.25 10.898 1 90.88 100 GLY A CA 1
ATOM 766 C C . GLY A 1 100 ? 6.297 19.766 11.805 1 90.88 100 GLY A C 1
ATOM 767 O O . GLY A 1 100 ? 6.945 20.766 11.492 1 90.88 100 GLY A O 1
ATOM 768 N N . PHE A 1 101 ? 6.629 19.062 12.82 1 91.62 101 PHE A N 1
ATOM 769 C CA . PHE A 1 101 ? 7.516 19.562 13.859 1 91.62 101 PHE A CA 1
ATOM 770 C C . PHE A 1 101 ? 8.875 18.875 13.805 1 91.62 101 PHE A C 1
ATOM 772 O O . PHE A 1 101 ? 9.812 19.281 14.492 1 91.62 101 PHE A O 1
ATOM 779 N N . VAL A 1 102 ? 9.016 17.984 12.922 1 89.62 102 VAL A N 1
ATOM 780 C CA . VAL A 1 102 ? 10.141 17.062 13.008 1 89.62 102 VAL A CA 1
ATOM 781 C C . VAL A 1 102 ? 11.438 17.797 12.672 1 89.62 102 VAL A C 1
ATOM 783 O O . VAL A 1 102 ? 11.438 18.75 11.891 1 89.62 102 VAL A O 1
ATOM 786 N N . SER A 1 103 ? 12.539 17.422 13.305 1 87.25 103 SER A N 1
ATOM 787 C CA . SER A 1 103 ? 13.93 17.781 13.039 1 87.25 103 SER A CA 1
ATOM 788 C C . SER A 1 103 ? 14.281 19.125 13.672 1 87.25 103 SER A C 1
ATOM 790 O O . SER A 1 103 ? 15.406 19.594 13.547 1 87.25 103 SER A O 1
ATOM 792 N N . ARG A 1 104 ? 13.359 19.75 14.43 1 85.62 104 ARG A N 1
ATOM 793 C CA . ARG A 1 104 ? 13.789 21.031 14.977 1 85.62 104 ARG A CA 1
ATOM 794 C C . ARG A 1 104 ? 13.102 21.328 16.297 1 85.62 104 ARG A C 1
ATOM 796 O O . ARG A 1 104 ? 13.578 22.156 17.078 1 85.62 104 ARG A O 1
ATOM 803 N N . MET A 1 105 ? 11.992 20.766 16.547 1 90.31 105 MET A N 1
ATOM 804 C CA . MET A 1 105 ? 11.312 21.016 17.828 1 90.31 105 MET A CA 1
ATOM 805 C C . MET A 1 105 ? 11.977 20.234 18.953 1 90.31 105 MET A C 1
ATOM 807 O O . MET A 1 105 ? 12.375 19.078 18.766 1 90.31 105 MET A O 1
ATOM 811 N N . ARG A 1 106 ? 11.977 20.891 20.078 1 90 106 ARG A N 1
ATOM 812 C CA . ARG A 1 106 ? 12.523 20.203 21.25 1 90 106 ARG A CA 1
ATOM 813 C C . ARG A 1 106 ? 11.617 19.062 21.688 1 90 106 ARG A C 1
ATOM 815 O O . ARG A 1 106 ? 10.391 19.188 21.656 1 90 106 ARG A O 1
ATOM 822 N N . TYR A 1 107 ? 12.203 17.984 22.203 1 88.88 107 TYR A N 1
ATOM 823 C CA . TYR A 1 107 ? 11.469 16.75 22.469 1 88.88 107 TYR A CA 1
ATOM 824 C C . TYR A 1 107 ? 10.453 16.938 23.594 1 88.88 107 TYR A C 1
ATOM 826 O O . TYR A 1 107 ? 9.391 16.312 23.594 1 88.88 107 TYR A O 1
ATOM 834 N N . TRP A 1 108 ? 10.734 17.797 24.562 1 89.38 108 TRP A N 1
ATOM 835 C CA . TRP A 1 108 ? 9.867 17.922 25.734 1 89.38 108 TRP A CA 1
ATOM 836 C C . TRP A 1 108 ? 8.633 18.766 25.406 1 89.38 108 TRP A C 1
ATOM 838 O O . TRP A 1 108 ? 7.668 18.781 26.172 1 89.38 108 TRP A O 1
ATOM 848 N N . VAL A 1 109 ? 8.609 19.438 24.297 1 91.81 109 VAL A N 1
ATOM 849 C CA . VAL A 1 109 ? 7.453 20.219 23.859 1 91.81 109 VAL A CA 1
ATOM 850 C C . VAL A 1 109 ? 6.375 19.281 23.328 1 91.81 109 VAL A C 1
ATOM 852 O O . VAL A 1 109 ? 5.184 19.594 23.422 1 91.81 109 VAL A O 1
ATOM 855 N N . TYR A 1 110 ? 6.723 18.109 22.812 1 93.94 110 TYR A N 1
ATOM 856 C CA . TYR A 1 110 ? 5.797 17.172 22.172 1 93.94 110 TYR A CA 1
ATOM 857 C C . TYR A 1 110 ? 4.754 16.688 23.172 1 93.94 110 TYR A C 1
ATOM 859 O O . TYR A 1 110 ? 3.551 16.75 22.906 1 93.94 110 TYR A O 1
ATOM 867 N N . PRO A 1 111 ? 5.207 16.234 24.328 1 93.31 111 PRO A N 1
ATOM 868 C CA . PRO A 1 111 ? 4.199 15.766 25.297 1 93.31 111 PRO A CA 1
ATOM 869 C C . PRO A 1 111 ? 3.26 16.875 25.75 1 93.31 111 PRO A C 1
ATOM 871 O O . PRO A 1 111 ? 2.082 16.625 26.016 1 93.31 111 PRO A O 1
ATOM 874 N N . LEU A 1 112 ? 3.719 18.031 25.859 1 92.38 112 LEU A N 1
ATOM 875 C CA . LEU A 1 112 ? 2.879 19.156 26.281 1 92.38 112 LEU A CA 1
ATOM 876 C C . LEU A 1 112 ? 1.846 19.484 25.203 1 92.38 112 LEU A C 1
ATOM 878 O O . LEU A 1 112 ? 0.684 19.75 25.516 1 92.38 112 LEU A O 1
ATOM 882 N N . LEU A 1 113 ? 2.301 19.531 24.016 1 94.38 113 LEU A N 1
ATOM 883 C CA . LEU A 1 113 ? 1.377 19.734 22.906 1 94.38 113 LEU A CA 1
ATOM 884 C C . LEU A 1 113 ? 0.352 18.609 22.844 1 94.38 113 LEU A C 1
ATOM 886 O O . LEU A 1 113 ? -0.829 18.859 22.594 1 94.38 113 LEU A O 1
ATOM 890 N N . THR A 1 114 ? 0.794 17.406 23.062 1 97.44 114 THR A N 1
ATOM 891 C CA . THR A 1 114 ? -0.051 16.219 23.047 1 97.44 114 THR A CA 1
ATOM 892 C C . THR A 1 114 ? -1.163 16.328 24.078 1 97.44 114 THR A C 1
ATOM 894 O O . THR A 1 114 ? -2.283 15.867 23.844 1 97.44 114 THR A O 1
ATOM 897 N N . LEU A 1 115 ? -0.839 16.922 25.203 1 97.38 115 LEU A N 1
ATOM 898 C CA . LEU A 1 115 ? -1.843 17.141 26.25 1 97.38 115 LEU A CA 1
ATOM 899 C C . LEU A 1 115 ? -3.027 17.938 25.688 1 97.38 115 LEU A C 1
ATOM 901 O O . LEU A 1 115 ? -4.184 17.578 25.922 1 97.38 115 LEU A O 1
ATOM 905 N N . PHE A 1 116 ? -2.775 18.906 24.922 1 97.44 116 PHE A N 1
ATOM 906 C CA . PHE A 1 116 ? -3.83 19.75 24.391 1 97.44 116 PHE A CA 1
ATOM 907 C C . PHE A 1 116 ? -4.531 19.094 23.219 1 97.44 116 PHE A C 1
ATOM 909 O O . PHE A 1 116 ? -5.742 19.25 23.047 1 97.44 116 PHE A O 1
ATOM 916 N N . ILE A 1 117 ? -3.781 18.391 22.391 1 98.38 117 ILE A N 1
ATOM 917 C CA . ILE A 1 117 ? -4.395 17.719 21.25 1 98.38 117 ILE A CA 1
ATOM 918 C C . ILE A 1 117 ? -5.336 16.625 21.734 1 98.38 117 ILE A C 1
ATOM 920 O O . ILE A 1 117 ? -6.48 16.531 21.281 1 98.38 117 ILE A O 1
ATOM 924 N N . SER A 1 118 ? -4.965 15.852 22.734 1 98.62 118 SER A N 1
ATOM 925 C CA . SER A 1 118 ? -5.703 14.68 23.219 1 98.62 118 SER A CA 1
ATOM 926 C C . SER A 1 118 ? -6.797 15.078 24.203 1 98.62 118 SER A C 1
ATOM 928 O O . SER A 1 118 ? -7.77 14.344 24.391 1 98.62 118 SER A O 1
ATOM 930 N N . GLY A 1 119 ? -6.605 16.25 24.797 1 98.31 119 GLY A N 1
ATOM 931 C CA . GLY A 1 119 ? -7.543 16.641 25.844 1 98.31 119 GLY A CA 1
ATOM 932 C C . GLY A 1 119 ? -8.547 17.672 25.391 1 98.31 119 GLY A C 1
ATOM 933 O O . GLY A 1 119 ? -9.625 17.797 25.969 1 98.31 119 GLY A O 1
ATOM 934 N N . VAL A 1 120 ? -8.195 18.406 24.344 1 98.06 120 VAL A N 1
ATOM 935 C CA . VAL A 1 120 ? -9.047 19.547 23.984 1 98.06 120 VAL A CA 1
ATOM 936 C C . VAL A 1 120 ? -9.352 19.531 22.5 1 98.06 120 VAL A C 1
ATOM 938 O O . VAL A 1 120 ? -10.508 19.391 22.094 1 98.06 120 VAL A O 1
ATOM 941 N N . ILE A 1 121 ? -8.375 19.547 21.656 1 98.62 121 ILE A N 1
ATOM 942 C CA . ILE A 1 121 ? -8.57 19.75 20.234 1 98.62 121 ILE A CA 1
ATOM 943 C C . ILE A 1 121 ? -9.344 18.578 19.641 1 98.62 121 ILE A C 1
ATOM 945 O O . ILE A 1 121 ? -10.445 18.75 19.109 1 98.62 121 ILE A O 1
ATOM 949 N N . TYR A 1 122 ? -8.797 17.375 19.781 1 98.62 122 TYR A N 1
ATOM 950 C CA . TYR A 1 122 ? -9.375 16.188 19.172 1 98.62 122 TYR A CA 1
ATOM 951 C C . TYR A 1 122 ? -10.727 15.859 19.797 1 98.62 122 TYR A C 1
ATOM 953 O O . TYR A 1 122 ? -11.719 15.664 19.094 1 98.62 122 TYR A O 1
ATOM 961 N N . PRO A 1 123 ? -10.891 15.875 21.141 1 98.5 123 PRO A N 1
ATOM 962 C CA . PRO A 1 123 ? -12.164 15.484 21.75 1 98.5 123 PRO A CA 1
ATOM 963 C C . PRO A 1 123 ? -13.305 16.422 21.375 1 98.5 123 PRO A C 1
ATOM 965 O O . PRO A 1 123 ? -14.438 15.977 21.156 1 98.5 123 PRO A O 1
ATOM 968 N N . PHE A 1 124 ? -13.031 17.672 21.25 1 98.5 124 PHE A N 1
ATOM 969 C CA . PHE A 1 124 ? -14.078 18.625 20.891 1 98.5 124 PHE A CA 1
ATOM 970 C C . PHE A 1 124 ? -14.547 18.391 19.453 1 98.5 124 PHE A C 1
ATOM 972 O O . PHE A 1 124 ? -15.75 18.359 19.172 1 98.5 124 PHE A O 1
ATOM 979 N N . VAL A 1 125 ? -13.609 18.188 18.594 1 98.69 125 VAL A N 1
ATOM 980 C CA . VAL A 1 125 ? -13.938 17.953 17.188 1 98.69 125 VAL A CA 1
ATOM 981 C C . VAL A 1 125 ? -14.734 16.656 17.062 1 98.69 125 VAL A C 1
ATOM 983 O O . VAL A 1 125 ? -15.703 16.578 16.297 1 98.69 125 VAL A O 1
ATOM 986 N N . ILE A 1 126 ? -14.328 15.648 17.828 1 98.25 126 ILE A N 1
ATOM 987 C CA . ILE A 1 126 ? -15.031 14.367 17.797 1 98.25 126 ILE A CA 1
ATOM 988 C C . ILE A 1 126 ? -16.453 14.547 18.328 1 98.25 126 ILE A C 1
ATOM 990 O O . ILE A 1 126 ? -17.406 13.992 17.766 1 98.25 126 ILE A O 1
ATOM 994 N N . HIS A 1 127 ? -16.594 15.312 19.359 1 98.19 127 HIS A N 1
ATOM 995 C CA . HIS A 1 127 ? -17.938 15.609 19.875 1 98.19 127 HIS A CA 1
ATOM 996 C C . HIS A 1 127 ? -18.797 16.281 18.812 1 98.19 127 HIS A C 1
ATOM 998 O O . HIS A 1 127 ? -19.938 15.883 18.578 1 98.19 127 HIS A O 1
ATOM 1004 N N . TRP A 1 128 ? -18.25 17.234 18.141 1 98.44 128 TRP A N 1
ATOM 1005 C CA . TRP A 1 128 ? -18.984 17.984 17.125 1 98.44 128 TRP A CA 1
ATOM 1006 C C . TRP A 1 128 ? -19.453 17.062 16 1 98.44 128 TRP A C 1
ATOM 1008 O O . TRP A 1 128 ? -20.578 17.219 15.492 1 98.44 128 TRP A O 1
ATOM 1018 N N . THR A 1 129 ? -18.609 16.109 15.641 1 97.5 129 THR A N 1
ATOM 1019 C CA . THR A 1 129 ? -18.828 15.406 14.383 1 97.5 129 THR A CA 1
ATOM 1020 C C . THR A 1 129 ? -19.484 14.047 14.625 1 97.5 129 THR A C 1
ATOM 1022 O O . THR A 1 129 ? -20.078 13.469 13.711 1 97.5 129 THR A O 1
ATOM 1025 N N . LYS A 1 130 ? -19.406 13.555 15.875 1 95.56 130 LYS A N 1
ATOM 1026 C CA . LYS A 1 130 ? -19.844 12.164 16.047 1 95.56 130 LYS A CA 1
ATOM 1027 C C . LYS A 1 130 ? -20.906 12.047 17.125 1 95.56 130 LYS A C 1
ATOM 1029 O O . LYS A 1 130 ? -21.734 11.141 17.094 1 95.56 130 LYS A O 1
ATOM 1034 N N . HIS A 1 131 ? -20.844 12.891 18.094 1 95.88 131 HIS A N 1
ATOM 1035 C CA . HIS A 1 131 ? -21.812 12.812 19.172 1 95.88 131 HIS A CA 1
ATOM 1036 C C . HIS A 1 131 ? -23.188 13.273 18.719 1 95.88 131 HIS A C 1
ATOM 1038 O O . HIS A 1 131 ? -23.312 14.242 17.953 1 95.88 131 HIS A O 1
ATOM 1044 N N . PRO A 1 132 ? -24.219 12.625 19.234 1 93.62 132 PRO A N 1
ATOM 1045 C CA . PRO A 1 132 ? -25.578 12.984 18.797 1 93.62 132 PRO A CA 1
ATOM 1046 C C . PRO A 1 132 ? -25.922 14.438 19.125 1 93.62 132 PRO A C 1
ATOM 1048 O O . PRO A 1 132 ? -26.734 15.047 18.422 1 93.62 132 PRO A O 1
ATOM 1051 N N . GLU A 1 133 ? -25.312 14.984 20.109 1 94.56 133 GLU A N 1
ATOM 1052 C CA . GLU A 1 133 ? -25.594 16.359 20.484 1 94.56 133 GLU A CA 1
ATOM 1053 C C . GLU A 1 133 ? -24.594 17.328 19.875 1 94.56 133 GLU A C 1
ATOM 1055 O O . GLU A 1 133 ? -24.75 18.547 19.984 1 94.56 133 GLU A O 1
ATOM 1060 N N . GLY A 1 134 ? -23.594 16.766 19.266 1 97.06 134 GLY A N 1
ATOM 1061 C CA . GLY A 1 134 ? -22.625 17.641 18.609 1 97.06 134 GLY A CA 1
ATOM 1062 C C . GLY A 1 134 ? -23.25 18.484 17.516 1 97.06 134 GLY A C 1
ATOM 1063 O O . GLY A 1 134 ? -24.016 17.984 16.688 1 97.06 134 GLY A O 1
ATOM 1064 N N . TRP A 1 135 ? -22.906 19.656 17.438 1 97.44 135 TRP A N 1
ATOM 1065 C CA . TRP A 1 135 ? -23.625 20.594 16.594 1 97.44 135 TRP A CA 1
ATOM 1066 C C . TRP A 1 135 ? -23.469 20.266 15.125 1 97.44 135 TRP A C 1
ATOM 1068 O O . TRP A 1 135 ? -24.359 20.516 14.32 1 97.44 135 TRP A O 1
ATOM 1078 N N . LEU A 1 136 ? -22.391 19.688 14.719 1 98 136 LEU A N 1
ATOM 1079 C CA . LEU A 1 136 ? -22.203 19.312 13.32 1 98 136 LEU A CA 1
ATOM 1080 C C . LEU A 1 136 ? -23 18.047 12.992 1 98 136 LEU A C 1
ATOM 1082 O O . LEU A 1 136 ? -23.578 17.922 11.906 1 98 136 LEU A O 1
ATOM 1086 N N . LYS A 1 137 ? -23 17.156 13.922 1 96.5 137 LYS A N 1
ATOM 1087 C CA . LYS A 1 137 ? -23.688 15.891 13.727 1 96.5 137 LYS A CA 1
ATOM 1088 C C . LYS A 1 137 ? -25.203 16.062 13.859 1 96.5 137 LYS A C 1
ATOM 1090 O O . LYS A 1 137 ? -25.969 15.539 13.039 1 96.5 137 LYS A O 1
ATOM 1095 N N . SER A 1 138 ? -25.641 16.719 14.93 1 95.31 138 SER A N 1
ATOM 1096 C CA . SER A 1 138 ? -27.062 16.969 15.125 1 95.31 138 SER A CA 1
ATOM 1097 C C . SER A 1 138 ? -27.641 17.812 13.992 1 95.31 138 SER A C 1
ATOM 1099 O O . SER A 1 138 ? -28.781 17.625 13.594 1 95.31 138 SER A O 1
ATOM 1101 N N . GLY A 1 139 ? -26.844 18.719 13.562 1 96.44 139 GLY A N 1
ATOM 1102 C CA . GLY A 1 139 ? -27.188 19.5 12.383 1 96.44 139 GLY A CA 1
ATOM 1103 C C . GLY A 1 139 ? -28.297 20.5 12.633 1 96.44 139 GLY A C 1
ATOM 1104 O O . GLY A 1 139 ? -28.516 20.906 13.773 1 96.44 139 GLY A O 1
ATOM 1105 N N . ILE A 1 140 ? -28.844 21.047 11.539 1 95.88 140 ILE A N 1
ATOM 1106 C CA . ILE A 1 140 ? -29.938 22.016 11.594 1 95.88 140 ILE A CA 1
ATOM 1107 C C . ILE A 1 140 ? -31.094 21.547 10.711 1 95.88 140 ILE A C 1
ATOM 1109 O O . ILE A 1 140 ? -30.875 20.891 9.688 1 95.88 140 ILE A O 1
ATOM 1113 N N . GLU A 1 141 ? -32.219 21.828 11.172 1 95.12 141 GLU A N 1
ATOM 1114 C CA . GLU A 1 141 ? -33.438 21.531 10.383 1 95.12 141 GLU A CA 1
ATOM 1115 C C . GLU A 1 141 ? -33.688 22.609 9.344 1 95.12 141 GLU A C 1
ATOM 1117 O O . GLU A 1 141 ? -33.625 23.797 9.648 1 95.12 141 GLU A O 1
ATOM 1122 N N . VAL A 1 142 ? -33.875 22.109 8.148 1 93.88 142 VAL A N 1
ATOM 1123 C CA . VAL A 1 142 ? -34.188 23.047 7.074 1 93.88 142 VAL A CA 1
ATOM 1124 C C . VAL A 1 142 ? -35.438 22.609 6.34 1 93.88 142 VAL A C 1
ATOM 1126 O O . VAL A 1 142 ? -35.75 21.406 6.293 1 93.88 142 VAL A O 1
ATOM 1129 N N . GLU A 1 143 ? -36.25 23.578 5.902 1 92.06 143 GLU A N 1
ATOM 1130 C CA . GLU A 1 143 ? -37.438 23.297 5.102 1 92.06 143 GLU A CA 1
ATOM 1131 C C . GLU A 1 143 ? -37.125 23.406 3.609 1 92.06 143 GLU A C 1
ATOM 1133 O O . GLU A 1 143 ? -36.688 24.469 3.139 1 92.06 143 GLU A O 1
ATOM 1138 N N . ILE A 1 144 ? -37.25 22.281 2.922 1 89.75 144 ILE A N 1
ATOM 1139 C CA . ILE A 1 144 ? -37.062 22.25 1.478 1 89.75 144 ILE A CA 1
ATOM 1140 C C . ILE A 1 144 ? -38.312 21.703 0.792 1 89.75 144 ILE A C 1
ATOM 1142 O O . ILE A 1 144 ? -38.688 20.562 1.03 1 89.75 144 ILE A O 1
ATOM 1146 N N . ASP A 1 145 ? -38.844 22.531 -0.108 1 89.12 145 ASP A N 1
ATOM 1147 C CA . ASP A 1 145 ? -40.031 22.156 -0.846 1 89.12 145 ASP A CA 1
ATOM 1148 C C . ASP A 1 145 ? -41.125 21.641 0.098 1 89.12 145 ASP A C 1
ATOM 1150 O O . ASP A 1 145 ? -41.719 20.594 -0.157 1 89.12 145 ASP A O 1
ATOM 1154 N N . GLY A 1 146 ? -41.312 22.219 1.233 1 91.5 146 GLY A N 1
ATOM 1155 C CA . GLY A 1 146 ? -42.375 21.922 2.178 1 91.5 146 GLY A CA 1
ATOM 1156 C C . GLY A 1 146 ? -42.094 20.734 3.07 1 91.5 146 GLY A C 1
ATOM 1157 O O . GLY A 1 146 ? -42.938 20.297 3.844 1 91.5 146 GLY A O 1
ATOM 1158 N N . LYS A 1 147 ? -40.969 20.141 2.932 1 92.75 147 LYS A N 1
ATOM 1159 C CA . LYS A 1 147 ? -40.594 19 3.754 1 92.75 147 LYS A CA 1
ATOM 1160 C C . LYS A 1 147 ? -39.406 19.328 4.648 1 92.75 147 LYS A C 1
ATOM 1162 O O . LYS A 1 147 ? -38.469 20.016 4.223 1 92.75 147 LYS A O 1
ATOM 1167 N N . ASP A 1 148 ? -39.5 18.859 5.852 1 93.88 148 ASP A N 1
ATOM 1168 C CA . ASP A 1 148 ? -38.406 19.062 6.801 1 93.88 148 ASP A CA 1
ATOM 1169 C C . ASP A 1 148 ? -37.281 18.047 6.578 1 93.88 148 ASP A C 1
ATOM 1171 O O . ASP A 1 148 ? -37.531 16.844 6.465 1 93.88 148 ASP A O 1
ATOM 1175 N N . LYS A 1 149 ? -36.094 18.625 6.445 1 95 149 LYS A N 1
ATOM 1176 C CA . LYS A 1 149 ? -34.906 17.812 6.301 1 95 149 LYS A CA 1
ATOM 1177 C C . LYS A 1 149 ? -33.781 18.266 7.246 1 95 149 LYS A C 1
ATOM 1179 O O . LYS A 1 149 ? -33.812 19.406 7.727 1 95 149 LYS A O 1
ATOM 1184 N N . ILE A 1 150 ? -32.844 17.453 7.52 1 96.38 150 ILE A N 1
ATOM 1185 C CA . ILE A 1 150 ? -31.781 17.781 8.445 1 96.38 150 ILE A CA 1
ATOM 1186 C C . ILE A 1 150 ? -30.453 17.828 7.703 1 96.38 150 ILE A C 1
ATOM 1188 O O . ILE A 1 150 ? -30.141 16.922 6.914 1 96.38 150 ILE A O 1
ATOM 1192 N N . LEU A 1 151 ? -29.734 18.875 7.898 1 97.31 151 LEU A N 1
ATOM 1193 C CA . LEU A 1 151 ? -28.359 18.969 7.441 1 97.31 151 LEU A CA 1
ATOM 1194 C C . LEU A 1 151 ? -27.391 18.453 8.508 1 97.31 151 LEU A C 1
ATOM 1196 O O . LEU A 1 151 ? -27.094 19.156 9.469 1 97.31 151 LEU A O 1
ATOM 1200 N N . SER A 1 152 ? -26.922 17.281 8.312 1 97.06 152 SER A N 1
ATOM 1201 C CA . SER A 1 152 ? -26 16.641 9.25 1 97.06 152 SER A CA 1
ATOM 1202 C C . SER A 1 152 ? -24.672 16.297 8.594 1 97.06 152 SER A C 1
ATOM 1204 O O . SER A 1 152 ? -24.641 15.773 7.473 1 97.06 152 SER A O 1
ATOM 1206 N N . TYR A 1 153 ? -23.641 16.641 9.281 1 96.69 153 TYR A N 1
ATOM 1207 C CA . TYR A 1 153 ? -22.328 16.344 8.75 1 96.69 153 TYR A CA 1
ATOM 1208 C C . TYR A 1 153 ? -22.078 14.836 8.703 1 96.69 153 TYR A C 1
ATOM 1210 O O . TYR A 1 153 ? -22.359 14.133 9.68 1 96.69 153 TYR A O 1
ATOM 1218 N N . GLN A 1 154 ? -21.656 14.43 7.562 1 93.81 154 GLN A N 1
ATOM 1219 C CA . GLN A 1 154 ? -21.375 13.008 7.367 1 93.81 154 GLN A CA 1
ATOM 1220 C C . GLN A 1 154 ? -19.906 12.797 6.973 1 93.81 154 GLN A C 1
ATOM 1222 O O . GLN A 1 154 ? -19.469 13.273 5.918 1 93.81 154 GLN A O 1
ATOM 1227 N N . ASP A 1 155 ? -19.172 12.055 7.789 1 94.19 155 ASP A N 1
ATOM 1228 C CA . ASP A 1 155 ? -17.75 11.773 7.562 1 94.19 155 ASP A CA 1
ATOM 1229 C C . ASP A 1 155 ? -17.312 10.508 8.289 1 94.19 155 ASP A C 1
ATOM 1231 O O . ASP A 1 155 ? -16.891 10.562 9.445 1 94.19 155 ASP A O 1
ATOM 1235 N N . ASP A 1 156 ? -17.328 9.43 7.543 1 91.56 156 ASP A N 1
ATOM 1236 C CA . ASP A 1 156 ? -16.984 8.156 8.18 1 91.56 156 ASP A CA 1
ATOM 1237 C C . ASP A 1 156 ? -15.492 7.875 8.086 1 91.56 156 ASP A C 1
ATOM 1239 O O . ASP A 1 156 ? -14.977 7.008 8.797 1 91.56 156 ASP A O 1
ATOM 1243 N N . GLY A 1 157 ? -14.812 8.57 7.281 1 92.19 157 GLY A N 1
ATOM 1244 C CA . GLY A 1 157 ? -13.422 8.242 7.035 1 92.19 157 GLY A CA 1
ATOM 1245 C C . GLY A 1 157 ? -12.453 9.242 7.652 1 92.19 157 GLY A C 1
ATOM 1246 O O . GLY A 1 157 ? -11.242 9.031 7.633 1 92.19 157 GLY A O 1
ATOM 1247 N N . GLY A 1 158 ? -12.883 10.352 8.102 1 95.25 158 GLY A N 1
ATOM 1248 C CA . GLY A 1 158 ? -12.047 11.258 8.867 1 95.25 158 GLY A CA 1
ATOM 1249 C C . GLY A 1 158 ? -11.438 12.375 8.031 1 95.25 158 GLY A C 1
ATOM 1250 O O . GLY A 1 158 ? -10.312 12.805 8.281 1 95.25 158 GLY A O 1
ATOM 1251 N N . ALA A 1 159 ? -12.109 12.766 7.02 1 95.88 159 ALA A N 1
ATOM 1252 C CA . ALA A 1 159 ? -11.641 13.891 6.215 1 95.88 159 ALA A CA 1
ATOM 1253 C C . ALA A 1 159 ? -11.383 15.117 7.078 1 95.88 159 ALA A C 1
ATOM 1255 O O . ALA A 1 159 ? -10.312 15.727 7.012 1 95.88 159 ALA A O 1
ATOM 1256 N N . ALA A 1 160 ? -12.367 15.438 7.906 1 96.56 160 ALA A N 1
ATOM 1257 C CA . ALA A 1 160 ? -12.227 16.656 8.711 1 96.56 160 ALA A CA 1
ATOM 1258 C C . ALA A 1 160 ? -11.633 16.328 10.078 1 96.56 160 ALA A C 1
ATOM 1260 O O . ALA A 1 160 ? -10.609 16.906 10.461 1 96.56 160 ALA A O 1
ATOM 1261 N N . TRP A 1 161 ? -12.172 15.344 10.742 1 97.12 161 TRP A N 1
ATOM 1262 C CA . TRP A 1 161 ? -11.82 15.141 12.148 1 97.12 161 TRP A CA 1
ATOM 1263 C C . TRP A 1 161 ? -10.484 14.414 12.281 1 97.12 161 TRP A C 1
ATOM 1265 O O . TRP A 1 161 ? -9.914 14.344 13.367 1 97.12 161 TRP A O 1
ATOM 1275 N N . ILE A 1 162 ? -9.914 13.898 11.219 1 97.75 162 ILE A N 1
ATOM 1276 C CA . ILE A 1 162 ? -8.555 13.367 11.25 1 97.75 162 ILE A CA 1
ATOM 1277 C C . ILE A 1 162 ? -7.629 14.266 10.438 1 97.75 162 ILE A C 1
ATOM 1279 O O . ILE A 1 162 ? -6.715 14.891 10.984 1 97.75 162 ILE A O 1
ATOM 1283 N N . HIS A 1 163 ? -7.938 14.445 9.133 1 98.56 163 HIS A N 1
ATOM 1284 C CA . HIS A 1 163 ? -6.969 15 8.203 1 98.56 163 HIS A CA 1
ATOM 1285 C C . HIS A 1 163 ? -6.957 16.531 8.258 1 98.56 163 HIS A C 1
ATOM 1287 O O . HIS A 1 163 ? -5.895 17.141 8.383 1 98.56 163 HIS A O 1
ATOM 1293 N N . VAL A 1 164 ? -8.125 17.172 8.211 1 98.62 164 VAL A N 1
ATOM 1294 C CA . VAL A 1 164 ? -8.141 18.625 8.336 1 98.62 164 VAL A CA 1
ATOM 1295 C C . VAL A 1 164 ? -7.594 19.031 9.695 1 98.62 164 VAL A C 1
ATOM 1297 O O . VAL A 1 164 ? -6.793 19.969 9.797 1 98.62 164 VAL A O 1
ATOM 1300 N N . LEU A 1 165 ? -8.031 18.359 10.711 1 98.69 165 LEU A N 1
ATOM 1301 C CA . LEU A 1 165 ? -7.562 18.641 12.062 1 98.69 165 LEU A CA 1
ATOM 1302 C C . LEU A 1 165 ? -6.043 18.531 12.156 1 98.69 165 LEU A C 1
ATOM 1304 O O . LEU A 1 165 ? -5.363 19.484 12.531 1 98.69 165 LEU A O 1
ATOM 1308 N N . SER A 1 166 ? -5.516 17.391 11.797 1 98.44 166 SER A N 1
ATOM 1309 C CA . SER A 1 166 ? -4.082 17.156 11.938 1 98.44 166 SER A CA 1
ATOM 1310 C C . SER A 1 166 ? -3.283 18.062 11 1 98.44 166 SER A C 1
ATOM 1312 O O . SER A 1 166 ? -2.217 18.562 11.367 1 98.44 166 SER A O 1
ATOM 1314 N N . GLY A 1 167 ? -3.773 18.203 9.781 1 98.19 167 GLY A N 1
ATOM 1315 C CA . GLY A 1 167 ? -3.119 19.109 8.836 1 98.19 167 GLY A CA 1
ATOM 1316 C C . GLY A 1 167 ? -3.045 20.531 9.328 1 98.19 167 GLY A C 1
ATOM 1317 O O . GLY A 1 167 ? -2.049 21.234 9.094 1 98.19 167 GLY A O 1
ATOM 1318 N N . SER A 1 168 ? -4.066 21 10 1 98.25 168 SER A N 1
ATOM 1319 C CA . SER A 1 168 ? -4.102 22.344 10.547 1 98.25 168 SER A CA 1
ATOM 1320 C C . SER A 1 168 ? -3.062 22.516 11.656 1 98.25 168 SER A C 1
ATOM 1322 O O . SER A 1 168 ? -2.338 23.516 11.68 1 98.25 168 SER A O 1
ATOM 1324 N N . VAL A 1 169 ? -3.059 21.562 12.492 1 97.81 169 VAL A N 1
ATOM 1325 C CA . VAL A 1 169 ? -2.096 21.594 13.586 1 97.81 169 VAL A CA 1
ATOM 1326 C C . VAL A 1 169 ? -0.674 21.562 13.031 1 97.81 169 VAL A C 1
ATOM 1328 O O . VAL A 1 169 ? 0.178 22.359 13.453 1 97.81 169 VAL A O 1
ATOM 1331 N N . SER A 1 170 ? -0.456 20.719 12.094 1 97 170 SER A N 1
ATOM 1332 C CA . SER A 1 170 ? 0.856 20.609 11.469 1 97 170 SER A CA 1
ATOM 1333 C C . SER A 1 170 ? 1.252 21.906 10.781 1 97 170 SER A C 1
ATOM 1335 O O . SER A 1 170 ? 2.393 22.359 10.898 1 97 170 SER A O 1
ATOM 1337 N N . LEU A 1 171 ? 0.37 22.5 10.062 1 97.06 171 LEU A N 1
ATOM 1338 C CA . LEU A 1 171 ? 0.642 23.734 9.336 1 97.06 171 LEU A CA 1
ATOM 1339 C C . LEU A 1 171 ? 1.013 24.859 10.289 1 97.06 171 LEU A C 1
ATOM 1341 O O . LEU A 1 171 ? 2.037 25.531 10.109 1 97.06 171 LEU A O 1
ATOM 1345 N N . ILE A 1 172 ? 0.188 25.078 11.273 1 96.19 172 ILE A N 1
ATOM 1346 C CA . ILE A 1 172 ? 0.413 26.156 12.219 1 96.19 172 ILE A CA 1
ATOM 1347 C C . ILE A 1 172 ? 1.717 25.922 12.977 1 96.19 172 ILE A C 1
ATOM 1349 O O . ILE A 1 172 ? 2.492 26.859 13.203 1 96.19 172 ILE A O 1
ATOM 1353 N N . GLY A 1 173 ? 1.913 24.688 13.352 1 92.69 173 GLY A N 1
ATOM 1354 C CA . GLY A 1 173 ? 3.168 24.359 14.008 1 92.69 173 GLY A CA 1
ATOM 1355 C C . GLY A 1 173 ? 4.383 24.641 13.148 1 92.69 173 GLY A C 1
ATOM 1356 O O . GLY A 1 173 ? 5.367 25.219 13.617 1 92.69 173 GLY A O 1
ATOM 1357 N N . THR A 1 174 ? 4.324 24.281 11.93 1 92.62 174 THR A N 1
ATOM 1358 C CA . THR A 1 174 ? 5.426 24.484 10.992 1 92.62 174 THR A CA 1
ATOM 1359 C C . THR A 1 174 ? 5.691 25.969 10.789 1 92.62 174 THR A C 1
ATOM 1361 O O . THR A 1 174 ? 6.844 26.391 10.688 1 92.62 174 THR A O 1
ATOM 1364 N N . ILE A 1 175 ? 4.719 26.75 10.75 1 93.38 175 ILE A N 1
ATOM 1365 C CA . ILE A 1 175 ? 4.848 28.188 10.562 1 93.38 175 ILE A CA 1
ATOM 1366 C C . ILE A 1 175 ? 5.531 28.797 11.781 1 93.38 175 ILE A C 1
ATOM 1368 O O . ILE A 1 175 ? 6.469 29.594 11.641 1 93.38 175 ILE A O 1
ATOM 1372 N N . LEU A 1 176 ? 5.156 28.422 12.93 1 91.81 176 LEU A N 1
ATOM 1373 C CA . LEU A 1 176 ? 5.66 29.016 14.164 1 91.81 176 LEU A CA 1
ATOM 1374 C C . LEU A 1 176 ? 7.086 28.562 14.445 1 91.81 176 LEU A C 1
ATOM 1376 O O . LEU A 1 176 ? 7.867 29.297 15.055 1 91.81 176 LEU A O 1
ATOM 1380 N N . LEU A 1 177 ? 7.473 27.391 14 1 89.38 177 LEU A N 1
ATOM 1381 C CA . LEU A 1 177 ? 8.82 26.859 14.203 1 89.38 177 LEU A CA 1
ATOM 1382 C C . LEU A 1 177 ? 9.797 27.469 13.211 1 89.38 177 LEU A C 1
ATOM 1384 O O . LEU A 1 177 ? 11.016 27.391 13.398 1 89.38 177 LEU A O 1
ATOM 1388 N N . ALA A 1 178 ? 9.352 28.172 12.203 1 83.12 178 ALA A N 1
ATOM 1389 C CA . ALA A 1 178 ? 10.203 28.734 11.164 1 83.12 178 ALA A CA 1
ATOM 1390 C C . ALA A 1 178 ? 10.969 27.641 10.422 1 83.12 178 ALA A C 1
ATOM 1392 O O . ALA A 1 178 ? 11.07 26.516 10.906 1 83.12 178 ALA A O 1
ATOM 1393 N N . PRO A 1 179 ? 11.57 27.922 9.32 1 85.06 179 PRO A N 1
ATOM 1394 C CA . PRO A 1 179 ? 12.266 26.922 8.516 1 85.06 179 PRO A CA 1
ATOM 1395 C C . PRO A 1 179 ? 13.555 26.438 9.172 1 85.06 179 PRO A C 1
ATOM 1397 O O . PRO A 1 179 ? 14.211 27.188 9.891 1 85.06 179 PRO A O 1
ATOM 1400 N N . ARG A 1 180 ? 13.898 25.172 8.922 1 80.94 180 ARG A N 1
ATOM 1401 C CA . ARG A 1 180 ? 15.172 24.609 9.336 1 80.94 180 ARG A CA 1
ATOM 1402 C C . ARG A 1 180 ? 16.344 25.406 8.758 1 80.94 180 ARG A C 1
ATOM 1404 O O . ARG A 1 180 ? 16.266 25.906 7.637 1 80.94 180 ARG A O 1
ATOM 1411 N N . LYS A 1 181 ? 17.344 25.391 9.383 1 74.19 181 LYS A N 1
ATOM 1412 C CA . LYS A 1 181 ? 18.5 26.203 9.016 1 74.19 181 LYS A CA 1
ATOM 1413 C C . LYS A 1 181 ? 19.109 25.719 7.691 1 74.19 181 LYS A C 1
ATOM 1415 O O . LYS A 1 181 ? 19.578 26.531 6.891 1 74.19 181 LYS A O 1
ATOM 1420 N N . ASP A 1 182 ? 19.016 24.469 7.457 1 71.88 182 ASP A N 1
ATOM 1421 C CA . ASP A 1 182 ? 19.578 23.906 6.238 1 71.88 182 ASP A CA 1
ATOM 1422 C C . ASP A 1 182 ? 18.75 24.297 5.016 1 71.88 182 ASP A C 1
ATOM 1424 O O . ASP A 1 182 ? 19.219 24.156 3.881 1 71.88 182 ASP A O 1
ATOM 1428 N N . ARG A 1 183 ? 17.688 24.844 5.262 1 73.81 183 ARG A N 1
ATOM 1429 C CA . ARG A 1 183 ? 16.781 25.172 4.164 1 73.81 183 ARG A CA 1
ATOM 1430 C C . ARG A 1 183 ? 16.719 26.688 3.938 1 73.81 183 ARG A C 1
ATOM 1432 O O . ARG A 1 183 ? 16.109 27.141 2.967 1 73.81 183 ARG A O 1
ATOM 1439 N N . GLN A 1 184 ? 17.297 27.531 4.672 1 65.38 184 GLN A N 1
ATOM 1440 C CA . GLN A 1 184 ? 17.109 28.984 4.691 1 65.38 184 GLN A CA 1
ATOM 1441 C C . GLN A 1 184 ? 17.953 29.656 3.6 1 65.38 184 GLN A C 1
ATOM 1443 O O . GLN A 1 184 ? 17.766 30.844 3.312 1 65.38 184 GLN A O 1
ATOM 1448 N N . GLY A 1 185 ? 18.438 28.891 2.76 1 62.72 185 GLY A N 1
ATOM 1449 C CA . GLY A 1 185 ? 19.203 29.516 1.697 1 62.72 185 GLY A CA 1
ATOM 1450 C C . GLY A 1 185 ? 18.328 30.094 0.592 1 62.72 185 GLY A C 1
ATOM 1451 O O . GLY A 1 185 ? 17.109 29.938 0.618 1 62.72 185 GLY A O 1
ATOM 1452 N N . LYS A 1 186 ? 18.906 30.984 -0.249 1 60.19 186 LYS A N 1
ATOM 1453 C CA . LYS A 1 186 ? 18.203 31.672 -1.333 1 60.19 186 LYS A CA 1
ATOM 1454 C C . LYS A 1 186 ? 17.359 30.703 -2.154 1 60.19 186 LYS A C 1
ATOM 1456 O O . LYS A 1 186 ? 16.234 31.016 -2.537 1 60.19 186 LYS A O 1
ATOM 1461 N N . LYS A 1 187 ? 17.828 29.484 -2.191 1 63.5 187 LYS A N 1
ATOM 1462 C CA . LYS A 1 187 ? 17.141 28.562 -3.088 1 63.5 187 LYS A CA 1
ATOM 1463 C C . LYS A 1 187 ? 16.203 27.641 -2.311 1 63.5 187 LYS A C 1
ATOM 1465 O O . LYS A 1 187 ? 15.461 26.859 -2.904 1 63.5 187 LYS A O 1
ATOM 1470 N N . PHE A 1 188 ? 16.078 27.812 -1.082 1 65.06 188 PHE A N 1
ATOM 1471 C CA . PHE A 1 188 ? 15.195 27.031 -0.227 1 65.06 188 PHE A CA 1
ATOM 1472 C C . PHE A 1 188 ? 15.156 25.578 -0.686 1 65.06 188 PHE A C 1
ATOM 1474 O O . PHE A 1 188 ? 14.07 25.016 -0.883 1 65.06 188 PHE A O 1
ATOM 1481 N N . ARG A 1 189 ? 16.328 24.922 -0.908 1 69.06 189 ARG A N 1
ATOM 1482 C CA . ARG A 1 189 ? 16.453 23.562 -1.444 1 69.06 189 ARG A CA 1
ATOM 1483 C C . ARG A 1 189 ? 16 22.531 -0.422 1 69.06 189 ARG A C 1
ATOM 1485 O O . ARG A 1 189 ? 16.188 22.703 0.782 1 69.06 189 ARG A O 1
ATOM 1492 N N . PRO A 1 190 ? 15.414 21.453 -0.999 1 72.12 190 PRO A N 1
ATOM 1493 C CA . PRO A 1 190 ? 15.008 20.375 -0.082 1 72.12 190 PRO A CA 1
ATOM 1494 C C . PRO A 1 190 ? 16.188 19.781 0.693 1 72.12 190 PRO A C 1
ATOM 1496 O O . PRO A 1 190 ? 17.297 19.703 0.167 1 72.12 190 PRO A O 1
ATOM 1499 N N . VAL A 1 191 ? 15.992 19.75 2.041 1 66.69 191 VAL A N 1
ATOM 1500 C CA . VAL A 1 191 ? 16.969 19.094 2.891 1 66.69 191 VAL A CA 1
ATOM 1501 C C . VAL A 1 191 ? 16.938 17.578 2.648 1 66.69 191 VAL A C 1
ATOM 1503 O O . VAL A 1 191 ? 15.859 16.984 2.568 1 66.69 191 VAL A O 1
ATOM 1506 N N . GLY A 1 192 ? 18 16.984 2.104 1 63 192 GLY A N 1
ATOM 1507 C CA . GLY A 1 192 ? 18.109 15.594 1.722 1 63 192 GLY A CA 1
ATOM 1508 C C . GLY A 1 192 ? 17.859 14.641 2.879 1 63 192 GLY A C 1
ATOM 1509 O O . GLY A 1 192 ? 17.625 15.078 4.008 1 63 192 GLY A O 1
ATOM 1510 N N . GLY A 1 193 ? 17.516 13.289 2.654 1 66.12 193 GLY A N 1
ATOM 1511 C CA . GLY A 1 193 ? 17.359 12.281 3.686 1 66.12 193 GLY A CA 1
ATOM 1512 C C . GLY A 1 193 ? 16.391 11.18 3.299 1 66.12 193 GLY A C 1
ATOM 1513 O O . GLY A 1 193 ? 15.711 10.609 4.16 1 66.12 193 GLY A O 1
ATOM 1514 N N . ASN A 1 194 ? 16.625 10.719 2.188 1 75.94 194 ASN A N 1
ATOM 1515 C CA . ASN A 1 194 ? 15.609 9.75 1.771 1 75.94 194 ASN A CA 1
ATOM 1516 C C . ASN A 1 194 ? 16.078 8.32 2.004 1 75.94 194 ASN A C 1
ATOM 1518 O O . ASN A 1 194 ? 17.188 7.949 1.599 1 75.94 194 ASN A O 1
ATOM 1522 N N . LEU A 1 195 ? 15.367 7.703 2.887 1 89.56 195 LEU A N 1
ATOM 1523 C CA . LEU A 1 195 ? 15.453 6.25 2.969 1 89.56 195 LEU A CA 1
ATOM 1524 C C . LEU A 1 195 ? 14.25 5.598 2.287 1 89.56 195 LEU A C 1
ATOM 1526 O O . LEU A 1 195 ? 13.266 5.266 2.945 1 89.56 195 LEU A O 1
ATOM 1530 N N . THR A 1 196 ? 14.453 5.301 1.06 1 92.62 196 THR A N 1
ATOM 1531 C CA . THR A 1 196 ? 13.344 5.008 0.16 1 92.62 196 THR A CA 1
ATOM 1532 C C . THR A 1 196 ? 12.656 3.699 0.548 1 92.62 196 THR A C 1
ATOM 1534 O O . THR A 1 196 ? 11.43 3.605 0.54 1 92.62 196 THR A O 1
ATOM 1537 N N . PRO A 1 197 ? 13.422 2.654 0.938 1 93.12 197 PRO A N 1
ATOM 1538 C CA . PRO A 1 197 ? 12.734 1.411 1.294 1 93.12 197 PRO A CA 1
ATOM 1539 C C . PRO A 1 197 ? 11.836 1.563 2.52 1 93.12 197 PRO A C 1
ATOM 1541 O O . PRO A 1 197 ? 10.75 0.983 2.566 1 93.12 197 PRO A O 1
ATOM 1544 N N . LEU A 1 198 ? 12.297 2.318 3.455 1 93.06 198 LEU A N 1
ATOM 1545 C CA . LEU A 1 198 ? 11.477 2.545 4.637 1 93.06 198 LEU A CA 1
ATOM 1546 C C . LEU A 1 198 ? 10.242 3.381 4.293 1 93.06 198 LEU A C 1
ATOM 1548 O O . LEU A 1 198 ? 9.172 3.182 4.867 1 93.06 198 LEU A O 1
ATOM 1552 N N . MET A 1 199 ? 10.422 4.297 3.42 1 94.75 199 MET A N 1
ATOM 1553 C CA . MET A 1 199 ? 9.297 5.086 2.932 1 94.75 199 MET A CA 1
ATOM 1554 C C . MET A 1 199 ? 8.234 4.188 2.299 1 94.75 199 MET A C 1
ATOM 1556 O O . MET A 1 199 ? 7.039 4.383 2.516 1 94.75 199 MET A O 1
ATOM 1560 N N . LEU A 1 200 ? 8.703 3.248 1.569 1 96.62 200 LEU A N 1
ATOM 1561 C CA . LEU A 1 200 ? 7.809 2.301 0.917 1 96.62 200 LEU A CA 1
ATOM 1562 C C . LEU A 1 200 ? 7.008 1.512 1.947 1 96.62 200 LEU A C 1
ATOM 1564 O O . LEU A 1 200 ? 5.793 1.359 1.812 1 96.62 200 LEU A O 1
ATOM 1568 N N . VAL A 1 201 ? 7.707 0.986 2.936 1 96.25 201 VAL A N 1
ATOM 1569 C CA . VAL A 1 201 ? 7.035 0.211 3.975 1 96.25 201 VAL A CA 1
ATOM 1570 C C . VAL A 1 201 ? 6 1.083 4.684 1 96.25 201 VAL A C 1
ATOM 1572 O O . VAL A 1 201 ? 4.855 0.666 4.875 1 96.25 201 VAL A O 1
ATOM 1575 N N . GLY A 1 202 ? 6.441 2.279 5.082 1 97.31 202 GLY A N 1
ATOM 1576 C CA . GLY A 1 202 ? 5.516 3.203 5.723 1 97.31 202 GLY A CA 1
ATOM 1577 C C . GLY A 1 202 ? 4.285 3.492 4.883 1 97.31 202 GLY A C 1
ATOM 1578 O O . GLY A 1 202 ? 3.168 3.523 5.402 1 97.31 202 GLY A O 1
ATOM 1579 N N . TYR A 1 203 ? 4.496 3.643 3.586 1 97.62 203 TYR A N 1
ATOM 1580 C CA . TYR A 1 203 ? 3.422 3.922 2.639 1 97.62 203 TYR A CA 1
ATOM 1581 C C . TYR A 1 203 ? 2.385 2.805 2.645 1 97.62 203 TYR A C 1
ATOM 1583 O O . TYR A 1 203 ? 1.19 3.059 2.818 1 97.62 203 TYR A O 1
ATOM 1591 N N . PHE A 1 204 ? 2.738 1.601 2.512 1 97.62 204 PHE A N 1
ATOM 1592 C CA . PHE A 1 204 ? 1.784 0.504 2.383 1 97.62 204 PHE A CA 1
ATOM 1593 C C . PHE A 1 204 ? 1.081 0.238 3.707 1 97.62 204 PHE A C 1
ATOM 1595 O O . PHE A 1 204 ? -0.091 -0.142 3.729 1 97.62 204 PHE A O 1
ATOM 1602 N N . LEU A 1 205 ? 1.824 0.364 4.828 1 96.25 205 LEU A N 1
ATOM 1603 C CA . LEU A 1 205 ? 1.16 0.235 6.121 1 96.25 205 LEU A CA 1
ATOM 1604 C C . LEU A 1 205 ? 0.106 1.322 6.301 1 96.25 205 LEU A C 1
ATOM 1606 O O . LEU A 1 205 ? -0.981 1.059 6.82 1 96.25 205 LEU A O 1
ATOM 1610 N N . ALA A 1 206 ? 0.419 2.5 5.887 1 96.31 206 ALA A N 1
ATOM 1611 C CA . ALA A 1 206 ? -0.545 3.596 5.945 1 96.31 206 ALA A CA 1
ATOM 1612 C C . ALA A 1 206 ? -1.752 3.312 5.055 1 96.31 206 ALA A C 1
ATOM 1614 O O . ALA A 1 206 ? -2.893 3.584 5.441 1 96.31 206 ALA A O 1
ATOM 1615 N N . VAL A 1 207 ? -1.484 2.783 3.885 1 96.06 207 VAL A N 1
ATOM 1616 C CA . VAL A 1 207 ? -2.553 2.473 2.939 1 96.06 207 VAL A CA 1
ATOM 1617 C C . VAL A 1 207 ? -3.52 1.471 3.566 1 96.06 207 VAL A C 1
ATOM 1619 O O . VAL A 1 207 ? -4.738 1.663 3.523 1 96.06 207 VAL A O 1
ATOM 1622 N N . ILE A 1 208 ? -3.02 0.443 4.176 1 93.62 208 ILE A N 1
ATOM 1623 C CA . ILE A 1 208 ? -3.861 -0.58 4.789 1 93.62 208 ILE A CA 1
ATOM 1624 C C . ILE A 1 208 ? -4.695 0.041 5.906 1 93.62 208 ILE A C 1
ATOM 1626 O O . ILE A 1 208 ? -5.883 -0.269 6.047 1 93.62 208 ILE A O 1
ATOM 1630 N N . SER A 1 209 ? -4.059 0.871 6.629 1 93.12 209 SER A N 1
ATOM 1631 C CA . SER A 1 209 ? -4.758 1.553 7.711 1 93.12 209 SER A CA 1
ATOM 1632 C C . SER A 1 209 ? -5.91 2.4 7.184 1 93.12 209 SER A C 1
ATOM 1634 O O . SER A 1 209 ? -7.023 2.338 7.707 1 93.12 209 SER A O 1
ATOM 1636 N N . LEU A 1 210 ? -5.688 3.133 6.172 1 93.06 210 LEU A N 1
ATOM 1637 C CA . LEU A 1 210 ? -6.688 4.043 5.625 1 93.06 210 LEU A CA 1
ATOM 1638 C C . LEU A 1 210 ? -7.816 3.271 4.949 1 93.06 210 LEU A C 1
ATOM 1640 O O . LEU A 1 210 ? -8.969 3.713 4.953 1 93.06 210 LEU A O 1
ATOM 1644 N N . LEU A 1 211 ? -7.508 2.143 4.422 1 92.44 211 LEU A N 1
ATOM 1645 C CA . LEU A 1 211 ? -8.539 1.289 3.84 1 92.44 211 LEU A CA 1
ATOM 1646 C C . LEU A 1 211 ? -9.383 0.636 4.93 1 92.44 211 LEU A C 1
ATOM 1648 O O . LEU A 1 211 ? -10.586 0.458 4.762 1 92.44 211 LEU A O 1
ATOM 1652 N N . ALA A 1 212 ? -8.758 0.303 5.996 1 88.38 212 ALA A N 1
ATOM 1653 C CA . ALA A 1 212 ? -9.406 -0.454 7.062 1 88.38 212 ALA A CA 1
ATOM 1654 C C . ALA A 1 212 ? -10.414 0.413 7.816 1 88.38 212 ALA A C 1
ATOM 1656 O O . ALA A 1 212 ? -11.32 -0.104 8.477 1 88.38 212 ALA A O 1
ATOM 1657 N N . LYS A 1 213 ? -10.375 1.645 7.699 1 81.19 213 LYS A N 1
ATOM 1658 C CA . LYS A 1 213 ? -11.25 2.551 8.438 1 81.19 213 LYS A CA 1
ATOM 1659 C C . LYS A 1 213 ? -12.688 2.445 7.945 1 81.19 213 LYS A C 1
ATOM 1661 O O . LYS A 1 213 ? -13.625 2.738 8.688 1 81.19 213 LYS A O 1
ATOM 1666 N N . GLN A 1 214 ? -12.875 2.047 6.648 1 76.12 214 GLN A N 1
ATOM 1667 C CA . GLN A 1 214 ? -14.203 2.086 6.043 1 76.12 214 GLN A CA 1
ATOM 1668 C C . GLN A 1 214 ? -14.625 0.702 5.559 1 76.12 214 GLN A C 1
ATOM 1670 O O . GLN A 1 214 ? -15.25 0.574 4.504 1 76.12 214 GLN A O 1
ATOM 1675 N N . GLN A 1 215 ? -14.43 -0.328 6.168 1 64.25 215 GLN A N 1
ATOM 1676 C CA . GLN A 1 215 ? -14.547 -1.688 5.652 1 64.25 215 GLN A CA 1
ATOM 1677 C C . GLN A 1 215 ? -16 -2.064 5.418 1 64.25 215 GLN A C 1
ATOM 1679 O O . GLN A 1 215 ? -16.297 -3.193 5.023 1 64.25 215 GLN A O 1
ATOM 1684 N N . THR A 1 216 ? -16.891 -1.218 5.336 1 67.75 216 THR A N 1
ATOM 1685 C CA . THR A 1 216 ? -18.25 -1.758 5.371 1 67.75 216 THR A CA 1
ATOM 1686 C C . THR A 1 216 ? -18.906 -1.654 3.998 1 67.75 216 THR A C 1
ATOM 1688 O O . THR A 1 216 ? -19.984 -2.221 3.773 1 67.75 216 THR A O 1
ATOM 1691 N N . GLY A 1 217 ? -18.234 -1.275 3.014 1 86.44 217 GLY A N 1
ATOM 1692 C CA . GLY A 1 217 ? -18.984 -1.168 1.771 1 86.44 217 GLY A CA 1
ATOM 1693 C C . GLY A 1 217 ? -18.328 -1.903 0.616 1 86.44 217 GLY A C 1
ATOM 1694 O O . GLY A 1 217 ? -17.109 -2.043 0.575 1 86.44 217 GLY A O 1
ATOM 1695 N N . LYS A 1 218 ? -19.219 -2.402 -0.339 1 92.56 218 LYS A N 1
ATOM 1696 C CA . LYS A 1 218 ? -18.766 -3.223 -1.456 1 92.56 218 LYS A CA 1
ATOM 1697 C C . LYS A 1 218 ? -17.953 -2.398 -2.447 1 92.56 218 LYS A C 1
ATOM 1699 O O . LYS A 1 218 ? -17.141 -2.943 -3.205 1 92.56 218 LYS A O 1
ATOM 1704 N N . ARG A 1 219 ? -18.141 -1.073 -2.369 1 95.75 219 ARG A N 1
ATOM 1705 C CA . ARG A 1 219 ? -17.469 -0.241 -3.355 1 95.75 219 ARG A CA 1
ATOM 1706 C C . ARG A 1 219 ? -16.203 0.389 -2.768 1 95.75 219 ARG A C 1
ATOM 1708 O O . ARG A 1 219 ? -15.391 0.958 -3.496 1 95.75 219 ARG A O 1
ATOM 1715 N N . HIS A 1 220 ? -16.062 0.226 -1.541 1 95.06 220 HIS A N 1
ATOM 1716 C CA . HIS A 1 220 ? -15.047 0.97 -0.799 1 95.06 220 HIS A CA 1
ATOM 1717 C C . HIS A 1 220 ? -13.648 0.677 -1.329 1 95.06 220 HIS A C 1
ATOM 1719 O O . HIS A 1 220 ? -12.883 1.6 -1.623 1 95.06 220 HIS A O 1
ATOM 1725 N N . LEU A 1 221 ? -13.305 -0.589 -1.468 1 95.12 221 LEU A N 1
ATOM 1726 C CA . LEU A 1 221 ? -11.961 -0.965 -1.888 1 95.12 221 LEU A CA 1
ATOM 1727 C C . LEU A 1 221 ? -11.672 -0.466 -3.299 1 95.12 221 LEU A C 1
ATOM 1729 O O . LEU A 1 221 ? -10.625 0.143 -3.545 1 95.12 221 LEU A O 1
ATOM 1733 N N . ALA A 1 222 ? -12.609 -0.675 -4.207 1 96.69 222 ALA A N 1
ATOM 1734 C CA . ALA A 1 222 ? -12.461 -0.249 -5.594 1 96.69 222 ALA A CA 1
ATOM 1735 C C . ALA A 1 222 ? -12.297 1.265 -5.688 1 96.69 222 ALA A C 1
ATOM 1737 O O . ALA A 1 222 ? -11.352 1.753 -6.312 1 96.69 222 ALA A O 1
ATOM 1738 N N . ASN A 1 223 ? -13.172 1.988 -5.039 1 97.44 223 ASN A N 1
ATOM 1739 C CA . ASN A 1 223 ? -13.172 3.445 -5.105 1 97.44 223 ASN A CA 1
ATOM 1740 C C . ASN A 1 223 ? -11.914 4.031 -4.469 1 97.44 223 ASN A C 1
ATOM 1742 O O . ASN A 1 223 ? -11.328 4.977 -5.004 1 97.44 223 ASN A O 1
ATOM 1746 N N . SER A 1 224 ? -11.531 3.486 -3.395 1 96.88 224 SER A N 1
ATOM 1747 C CA . SER A 1 224 ? -10.359 3.986 -2.688 1 96.88 224 SER A CA 1
ATOM 1748 C C . SER A 1 224 ? -9.086 3.783 -3.506 1 96.88 224 SER A C 1
ATOM 1750 O O . SER A 1 224 ? -8.25 4.684 -3.605 1 96.88 224 SER A O 1
ATOM 1752 N N . LEU A 1 225 ? -8.945 2.631 -4.102 1 97.75 225 LEU A N 1
ATOM 1753 C CA . LEU A 1 225 ? -7.746 2.35 -4.883 1 97.75 225 LEU A CA 1
ATOM 1754 C C . LEU A 1 225 ? -7.727 3.176 -6.164 1 97.75 225 LEU A C 1
ATOM 1756 O O . LEU A 1 225 ? -6.664 3.635 -6.594 1 97.75 225 LEU A O 1
ATOM 1760 N N . LEU A 1 226 ? -8.867 3.346 -6.762 1 98.56 226 LEU A N 1
ATOM 1761 C CA . LEU A 1 226 ? -8.945 4.195 -7.945 1 98.56 226 LEU A CA 1
ATOM 1762 C C . LEU A 1 226 ? -8.547 5.629 -7.609 1 98.56 226 LEU A C 1
ATOM 1764 O O . LEU A 1 226 ? -7.816 6.273 -8.375 1 98.56 226 LEU A O 1
ATOM 1768 N N . ALA A 1 227 ? -9.039 6.105 -6.477 1 98.75 227 ALA A N 1
ATOM 1769 C CA . ALA A 1 227 ? -8.688 7.453 -6.031 1 98.75 227 ALA A CA 1
ATOM 1770 C C . ALA A 1 227 ? -7.199 7.562 -5.727 1 98.75 227 ALA A C 1
ATOM 1772 O O . ALA A 1 227 ? -6.539 8.516 -6.152 1 98.75 227 ALA A O 1
ATOM 1773 N N . ALA A 1 228 ? -6.684 6.602 -5.027 1 98.62 228 ALA A N 1
ATOM 1774 C CA . ALA A 1 228 ? -5.273 6.598 -4.645 1 98.62 228 ALA A CA 1
ATOM 1775 C C . ALA A 1 228 ? -4.371 6.645 -5.875 1 98.62 228 ALA A C 1
ATOM 1777 O O . ALA A 1 228 ? -3.449 7.461 -5.945 1 98.62 228 ALA A O 1
ATOM 1778 N N . GLU A 1 229 ? -4.652 5.801 -6.824 1 98.69 229 GLU A N 1
ATOM 1779 C CA . GLU A 1 229 ? -3.758 5.652 -7.969 1 98.69 229 GLU A CA 1
ATOM 1780 C C . GLU A 1 229 ? -3.928 6.809 -8.953 1 98.69 229 GLU A C 1
ATOM 1782 O O . GLU A 1 229 ? -2.967 7.223 -9.602 1 98.69 229 GLU A O 1
ATOM 1787 N N . GLY A 1 230 ? -5.148 7.324 -9.07 1 98.62 230 GLY A N 1
ATOM 1788 C CA . GLY A 1 230 ? -5.324 8.555 -9.836 1 98.62 230 GLY A CA 1
ATOM 1789 C C . GLY A 1 230 ? -4.523 9.719 -9.281 1 98.62 230 GLY A C 1
ATOM 1790 O O . GLY A 1 230 ? -3.889 10.453 -10.039 1 98.62 230 GLY A O 1
ATOM 1791 N N . ALA A 1 231 ? -4.582 9.852 -8.023 1 98.88 231 ALA A N 1
ATOM 1792 C CA . ALA A 1 231 ? -3.844 10.922 -7.359 1 98.88 231 ALA A CA 1
ATOM 1793 C C . ALA A 1 231 ? -2.338 10.719 -7.508 1 98.88 231 ALA A C 1
ATOM 1795 O O . ALA A 1 231 ? -1.595 11.688 -7.719 1 98.88 231 ALA A O 1
ATOM 1796 N N . ALA A 1 232 ? -1.853 9.484 -7.367 1 98.56 232 ALA A N 1
ATOM 1797 C CA . ALA A 1 232 ? -0.433 9.18 -7.52 1 98.56 232 ALA A CA 1
ATOM 1798 C C . ALA A 1 232 ? 0.069 9.57 -8.906 1 98.56 232 ALA A C 1
ATOM 1800 O O . ALA A 1 232 ? 1.118 10.211 -9.031 1 98.56 232 ALA A O 1
ATOM 1801 N N . LEU A 1 233 ? -0.656 9.273 -9.883 1 97.5 233 LEU A N 1
ATOM 1802 C CA . LEU A 1 233 ? -0.235 9.5 -11.258 1 97.5 233 LEU A CA 1
ATOM 1803 C C . LEU A 1 233 ? -0.177 10.992 -11.57 1 97.5 233 LEU A C 1
ATOM 1805 O O . LEU A 1 233 ? 0.789 11.469 -12.172 1 97.5 233 LEU A O 1
ATOM 1809 N N . VAL A 1 234 ? -1.191 11.727 -11.164 1 97.88 234 VAL A N 1
ATOM 1810 C CA . VAL A 1 234 ? -1.22 13.148 -11.477 1 97.88 234 VAL A CA 1
ATOM 1811 C C . VAL A 1 234 ? -0.125 13.875 -10.695 1 97.88 234 VAL A C 1
ATOM 1813 O O . VAL A 1 234 ? 0.521 14.789 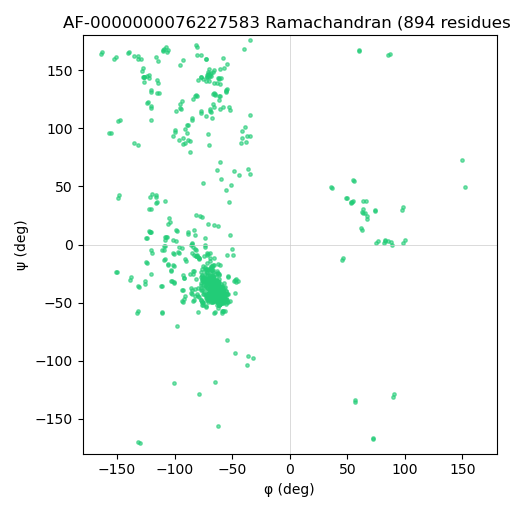-11.219 1 97.88 234 VAL A O 1
ATOM 1816 N N . SER A 1 235 ? 0.013 13.5 -9.438 1 97.69 235 SER A N 1
ATOM 1817 C CA . SER A 1 235 ? 1.072 14.102 -8.633 1 97.69 235 SER A CA 1
ATOM 1818 C C . SER A 1 235 ? 2.445 13.852 -9.25 1 97.69 235 SER A C 1
ATOM 1820 O O . SER A 1 235 ? 3.27 14.758 -9.344 1 97.69 235 SER A O 1
ATOM 1822 N N . PHE A 1 236 ? 2.703 12.594 -9.68 1 96.25 236 PHE A N 1
ATOM 1823 C CA . PHE A 1 236 ? 3.957 12.227 -10.328 1 96.25 236 PHE A CA 1
ATOM 1824 C C . PHE A 1 236 ? 4.168 13.039 -11.594 1 96.25 236 PHE A C 1
ATOM 1826 O O . PHE A 1 236 ? 5.242 13.609 -11.805 1 96.25 236 PHE A O 1
ATOM 1833 N N . ALA A 1 237 ? 3.135 13.125 -12.445 1 95.12 237 ALA A N 1
ATOM 1834 C CA . ALA A 1 237 ? 3.225 13.836 -13.719 1 95.12 237 ALA A CA 1
ATOM 1835 C C . ALA A 1 237 ? 3.518 15.32 -13.5 1 95.12 237 ALA A C 1
ATOM 1837 O O . ALA A 1 237 ? 4.371 15.898 -14.18 1 95.12 237 ALA A O 1
ATOM 1838 N N . LEU A 1 238 ? 2.883 15.945 -12.562 1 95.06 238 LEU A N 1
ATOM 1839 C CA . LEU A 1 238 ? 3.051 17.375 -12.305 1 95.06 238 LEU A CA 1
ATOM 1840 C C . LEU A 1 238 ? 4.426 17.656 -11.711 1 95.06 238 LEU A C 1
ATOM 1842 O O . LEU A 1 238 ? 5.098 18.609 -12.125 1 95.06 238 LEU A O 1
ATOM 1846 N N . LYS A 1 239 ? 4.816 16.812 -10.805 1 90.94 239 LYS A N 1
ATOM 1847 C CA . LYS A 1 239 ? 6.113 17.047 -10.18 1 90.94 239 LYS A CA 1
ATOM 1848 C C . LYS A 1 239 ? 7.246 16.844 -11.18 1 90.94 239 LYS A C 1
ATOM 1850 O O . LYS A 1 239 ? 8.273 17.531 -11.109 1 90.94 239 LYS A O 1
ATOM 1855 N N . ARG A 1 240 ? 7.109 16 -12.125 1 87.81 240 ARG A N 1
ATOM 1856 C CA . ARG A 1 240 ? 8.117 15.719 -13.148 1 87.81 240 ARG A CA 1
ATOM 1857 C C . ARG A 1 240 ? 8.297 16.906 -14.086 1 87.81 240 ARG A C 1
ATOM 1859 O O . ARG A 1 240 ? 9.344 17.062 -14.711 1 87.81 240 ARG A O 1
ATOM 1866 N N . THR A 1 241 ? 7.332 17.828 -14.133 1 89.81 241 THR A N 1
ATOM 1867 C CA . THR A 1 241 ? 7.453 19.016 -14.969 1 89.81 241 THR A CA 1
ATOM 1868 C C . THR A 1 241 ? 8.484 19.969 -14.391 1 89.81 241 THR A C 1
ATOM 1870 O O . THR A 1 241 ? 9 20.844 -15.102 1 89.81 241 THR A O 1
ATOM 1873 N N . GLY A 1 242 ? 8.734 19.891 -13.141 1 86.19 242 GLY A N 1
ATOM 1874 C CA . GLY A 1 242 ? 9.711 20.75 -12.484 1 86.19 242 GLY A CA 1
ATOM 1875 C C . GLY A 1 242 ? 9.125 22.062 -12.008 1 86.19 242 GLY A C 1
ATOM 1876 O O . GLY A 1 242 ? 9.805 22.844 -11.336 1 86.19 242 GLY A O 1
ATOM 1877 N N . TYR A 1 243 ? 7.844 22.234 -12.203 1 86.12 243 TYR A N 1
ATOM 1878 C CA . TYR A 1 243 ? 7.242 23.531 -11.891 1 86.12 243 TYR A CA 1
ATOM 1879 C C . TYR A 1 243 ? 6.625 23.516 -10.492 1 86.12 243 TYR A C 1
ATOM 1881 O O . TYR A 1 243 ? 6.188 24.547 -9.992 1 86.12 243 TYR A O 1
ATOM 1889 N N . PHE A 1 244 ? 6.676 22.422 -9.836 1 86.38 244 PHE A N 1
ATOM 1890 C CA . PHE A 1 244 ? 5.977 22.312 -8.555 1 86.38 244 PHE A CA 1
ATOM 1891 C C . PHE A 1 244 ? 6.941 21.953 -7.438 1 86.38 244 PHE A C 1
ATOM 1893 O O . PHE A 1 244 ? 6.578 21.219 -6.512 1 86.38 244 PHE A O 1
ATOM 1900 N N . GLY A 1 245 ? 8.203 22.406 -7.605 1 76.12 245 GLY A N 1
ATOM 1901 C CA . GLY A 1 245 ? 9.148 22.266 -6.508 1 76.12 245 GLY A CA 1
ATOM 1902 C C . GLY A 1 245 ? 9.922 20.953 -6.566 1 76.12 245 GLY A C 1
ATOM 1903 O O . GLY A 1 245 ? 10.477 20.609 -7.609 1 76.12 245 GLY A O 1
ATOM 1904 N N . ASP A 1 246 ? 9.883 20.234 -5.328 1 75.75 246 ASP A N 1
ATOM 1905 C CA . ASP A 1 246 ? 10.625 18.984 -5.188 1 75.75 246 ASP A CA 1
ATOM 1906 C C . ASP A 1 246 ? 10.25 18 -6.285 1 75.75 246 ASP A C 1
ATOM 1908 O O . ASP A 1 246 ? 9.062 17.719 -6.504 1 75.75 246 ASP A O 1
ATOM 1912 N N . ARG A 1 247 ? 11.312 17.406 -6.875 1 76.94 247 ARG A N 1
ATOM 1913 C CA . ARG A 1 247 ? 11.094 16.578 -8.055 1 76.94 247 ARG A CA 1
ATOM 1914 C C . ARG A 1 247 ? 11.219 15.094 -7.715 1 76.94 247 ARG A C 1
ATOM 1916 O O . ARG A 1 247 ? 11.352 14.258 -8.609 1 76.94 247 ARG A O 1
ATOM 1923 N N . SER A 1 248 ? 11.117 14.859 -6.434 1 87.25 248 SER A N 1
ATOM 1924 C CA . SER A 1 248 ? 11.25 13.461 -6.047 1 87.25 248 SER A CA 1
ATOM 1925 C C . SER A 1 248 ? 10.078 12.633 -6.57 1 87.25 248 SER A C 1
ATOM 1927 O O . SER A 1 248 ? 8.922 12.898 -6.234 1 87.25 248 SER A O 1
ATOM 1929 N N . SER A 1 249 ? 10.414 11.648 -7.363 1 91.62 249 SER A N 1
ATOM 1930 C CA . SER A 1 249 ? 9.414 10.758 -7.926 1 91.62 249 SER A CA 1
ATOM 1931 C C . SER A 1 249 ? 8.758 9.898 -6.84 1 91.62 249 SER A C 1
ATOM 1933 O O . SER A 1 249 ? 7.543 9.719 -6.836 1 91.62 249 SER A O 1
ATOM 1935 N N . THR A 1 250 ? 9.586 9.406 -5.961 1 93.56 250 THR A N 1
ATOM 1936 C CA . THR A 1 250 ? 9.078 8.539 -4.902 1 93.56 250 THR A CA 1
ATOM 1937 C C . THR A 1 250 ? 8.094 9.289 -4.008 1 93.56 250 THR A C 1
ATOM 1939 O O . THR A 1 250 ? 6.996 8.805 -3.736 1 93.56 250 THR A O 1
ATOM 1942 N N . LYS A 1 251 ? 8.445 10.5 -3.637 1 93.31 251 LYS A N 1
ATOM 1943 C CA . LYS A 1 251 ? 7.578 11.305 -2.773 1 93.31 251 LYS A CA 1
ATOM 1944 C C . LYS A 1 251 ? 6.285 11.68 -3.488 1 93.31 251 LYS A C 1
ATOM 1946 O O . LYS A 1 251 ? 5.211 11.672 -2.885 1 93.31 251 LYS A O 1
ATOM 1951 N N . ALA A 1 252 ? 6.453 12.023 -4.746 1 95.12 252 ALA A N 1
ATOM 1952 C CA . ALA A 1 252 ? 5.277 12.406 -5.523 1 95.12 252 ALA A CA 1
ATOM 1953 C C . ALA A 1 252 ? 4.277 11.25 -5.609 1 95.12 252 ALA A C 1
ATOM 1955 O O . ALA A 1 252 ? 3.074 11.453 -5.418 1 95.12 252 ALA A O 1
ATOM 1956 N N . LEU A 1 253 ? 4.75 10.086 -5.863 1 97.19 253 LEU A N 1
ATOM 1957 C CA . LEU A 1 253 ? 3.889 8.922 -6.016 1 97.19 253 LEU A CA 1
ATOM 1958 C C . LEU A 1 253 ? 3.271 8.516 -4.684 1 97.19 253 LEU A C 1
ATOM 1960 O O . LEU A 1 253 ? 2.066 8.266 -4.602 1 97.19 253 LEU A O 1
ATOM 1964 N N . ILE A 1 254 ? 4.031 8.477 -3.637 1 97.25 254 ILE A N 1
ATOM 1965 C CA . ILE A 1 254 ? 3.598 8 -2.328 1 97.25 254 ILE A CA 1
ATOM 1966 C C . ILE A 1 254 ? 2.666 9.023 -1.688 1 97.25 254 ILE A C 1
ATOM 1968 O O . ILE A 1 254 ? 1.535 8.695 -1.318 1 97.25 254 ILE A O 1
ATOM 1972 N N . ASN A 1 255 ? 3.098 10.305 -1.592 1 97 255 ASN A N 1
ATOM 1973 C CA . ASN A 1 255 ? 2.25 11.336 -1.004 1 97 255 ASN A CA 1
ATOM 1974 C C . ASN A 1 255 ? 1.011 11.594 -1.854 1 97 255 ASN A C 1
ATOM 1976 O O . ASN A 1 255 ? -0.059 11.898 -1.323 1 97 255 ASN A O 1
ATOM 1980 N N . GLY A 1 256 ? 1.226 11.516 -3.16 1 98.25 256 GLY A N 1
ATOM 1981 C CA . GLY A 1 256 ? 0.065 11.602 -4.031 1 98.25 256 GLY A CA 1
ATOM 1982 C C . GLY A 1 256 ? -0.972 10.531 -3.76 1 98.25 256 GLY A C 1
ATOM 1983 O O . GLY A 1 256 ? -2.156 10.828 -3.602 1 98.25 256 GLY A O 1
ATOM 1984 N N . SER A 1 257 ? -0.516 9.312 -3.705 1 98.69 257 SER A N 1
ATOM 1985 C CA . SER A 1 257 ? -1.411 8.195 -3.439 1 98.69 257 SER A CA 1
ATOM 1986 C C . SER A 1 257 ? -2.143 8.367 -2.115 1 98.69 257 SER A C 1
ATOM 1988 O O . SER A 1 257 ? -3.355 8.156 -2.035 1 98.69 257 SER A O 1
ATOM 1990 N N . ILE A 1 258 ? -1.438 8.766 -1.081 1 98.25 258 ILE A N 1
ATOM 1991 C CA . ILE A 1 258 ? -2.037 8.992 0.229 1 98.25 258 ILE A CA 1
ATOM 1992 C C . ILE A 1 258 ? -3.074 10.109 0.132 1 98.25 258 ILE A C 1
ATOM 1994 O O . ILE A 1 258 ? -4.16 10.008 0.709 1 98.25 258 ILE A O 1
ATOM 1998 N N . SER A 1 259 ? -2.748 11.141 -0.614 1 98.62 259 SER A N 1
ATOM 1999 C CA . SER A 1 259 ? -3.688 12.242 -0.784 1 98.62 259 SER A CA 1
ATOM 2000 C C . SER A 1 259 ? -4.977 11.773 -1.447 1 98.62 259 SER A C 1
ATOM 2002 O O . SER A 1 259 ? -6.059 12.281 -1.151 1 98.62 259 SER A O 1
ATOM 2004 N N . GLY A 1 260 ? -4.84 10.867 -2.381 1 98.69 260 GLY A N 1
ATOM 2005 C CA . GLY A 1 260 ? -6.023 10.297 -3.002 1 98.69 260 GLY A CA 1
ATOM 2006 C C . GLY A 1 260 ? -6.898 9.531 -2.025 1 98.69 260 GLY A C 1
ATOM 2007 O O . GLY A 1 260 ? -8.125 9.648 -2.064 1 98.69 260 GLY A O 1
ATOM 2008 N N . LEU A 1 261 ? -6.293 8.766 -1.156 1 97.88 261 LEU A N 1
ATOM 2009 C CA . LEU A 1 261 ? -7.027 8.023 -0.135 1 97.88 261 LEU A CA 1
ATOM 2010 C C . LEU A 1 261 ? -7.715 8.977 0.838 1 97.88 261 LEU A C 1
ATOM 2012 O O . LEU A 1 261 ? -8.828 8.719 1.29 1 97.88 261 LEU A O 1
ATOM 2016 N N . VAL A 1 262 ? -7.02 10.07 1.151 1 97.88 262 VAL A N 1
ATOM 2017 C CA . VAL A 1 262 ? -7.609 11.094 2.008 1 97.88 262 VAL A CA 1
ATOM 2018 C C . VAL A 1 262 ? -8.797 11.734 1.301 1 97.88 262 VAL A C 1
ATOM 2020 O O . VAL A 1 262 ? -9.867 11.906 1.896 1 97.88 262 VAL A O 1
ATOM 2023 N N . ALA A 1 263 ? -8.672 11.977 0.06 1 98.5 263 ALA A N 1
ATOM 2024 C CA . ALA A 1 263 ? -9.672 12.695 -0.721 1 98.5 263 ALA A CA 1
ATOM 2025 C C . ALA A 1 263 ? -10.992 11.922 -0.777 1 98.5 263 ALA A C 1
ATOM 2027 O O . ALA A 1 263 ? -12.07 12.523 -0.781 1 98.5 263 ALA A O 1
ATOM 2028 N N . ILE A 1 264 ? -10.906 10.617 -0.798 1 97.25 264 ILE A N 1
ATOM 2029 C CA . ILE A 1 264 ? -12.102 9.797 -0.984 1 97.25 264 ILE A CA 1
ATOM 2030 C C . ILE A 1 264 ? -12.609 9.305 0.37 1 97.25 264 ILE A C 1
ATOM 2032 O O . ILE A 1 264 ? -13.5 8.453 0.435 1 97.25 264 ILE A O 1
ATOM 2036 N N . SER A 1 265 ? -12.117 9.828 1.425 1 93.19 265 SER A N 1
ATOM 2037 C CA . SER A 1 265 ? -12.336 9.242 2.744 1 93.19 265 SER A CA 1
ATOM 2038 C C . SER A 1 265 ? -13.766 9.461 3.221 1 93.19 265 SER A C 1
ATOM 2040 O O . SER A 1 265 ? -14.242 8.75 4.109 1 93.19 265 SER A O 1
ATOM 2042 N N . VAL A 1 266 ? -14.5 10.461 2.672 1 93.75 266 VAL A N 1
ATOM 2043 C CA . VAL A 1 266 ? -15.883 10.672 3.09 1 93.75 266 VAL A CA 1
ATOM 2044 C C . VAL A 1 266 ? -16.812 9.766 2.291 1 93.75 266 VAL A C 1
ATOM 2046 O O . VAL A 1 266 ? -17.031 9.984 1.098 1 93.75 266 VAL A O 1
ATOM 2049 N N . LEU A 1 267 ? -17.344 8.758 2.883 1 92.75 267 LEU A N 1
ATOM 2050 C CA . LEU A 1 267 ? -18.344 7.867 2.309 1 92.75 267 LEU A CA 1
ATOM 2051 C C . LEU A 1 267 ? -17.844 7.27 0.995 1 92.75 267 LEU A C 1
ATOM 2053 O O . LEU A 1 267 ? -18.531 7.363 -0.029 1 92.75 267 LEU A O 1
ATOM 2057 N N . SER A 1 268 ? -16.703 6.652 1.025 1 94.94 268 SER A N 1
ATOM 2058 C CA . SER A 1 268 ? -16.031 6.117 -0.149 1 94.94 268 SER A CA 1
ATOM 2059 C C . SER A 1 268 ? -16.875 5.055 -0.844 1 94.94 268 SER A C 1
ATOM 2061 O O . SER A 1 268 ? -16.656 4.754 -2.02 1 94.94 268 SER A O 1
ATOM 2063 N N . ASN A 1 269 ? -17.844 4.539 -0.135 1 94.88 269 ASN A N 1
ATOM 2064 C CA . ASN A 1 269 ? -18.734 3.52 -0.694 1 94.88 269 ASN A CA 1
ATOM 2065 C C . ASN A 1 269 ? -19.828 4.137 -1.545 1 94.88 269 ASN A C 1
ATOM 2067 O O . ASN A 1 269 ? -20.594 3.418 -2.193 1 94.88 269 ASN A O 1
ATOM 2071 N N . ASP A 1 270 ? -19.938 5.418 -1.617 1 95.62 270 ASP A N 1
ATOM 2072 C CA . ASP A 1 270 ? -21.062 6.074 -2.262 1 95.62 270 ASP A CA 1
ATOM 2073 C C . ASP A 1 270 ? -20.609 6.863 -3.488 1 95.62 270 ASP A C 1
ATOM 2075 O O . ASP A 1 270 ? -21.094 7.973 -3.729 1 95.62 270 ASP A O 1
ATOM 2079 N N . TYR A 1 271 ? -19.656 6.348 -4.215 1 97 271 TYR A N 1
ATOM 2080 C CA . TYR A 1 271 ? -19.188 6.969 -5.453 1 97 271 TYR A CA 1
ATOM 2081 C C . TYR A 1 271 ? -19.281 5.992 -6.617 1 97 271 TYR A C 1
ATOM 2083 O O . TYR A 1 271 ? -19.125 4.781 -6.434 1 97 271 TYR A O 1
ATOM 2091 N N . LEU A 1 272 ? -19.594 6.547 -7.75 1 97.88 272 LEU A N 1
ATOM 2092 C CA . LEU A 1 272 ? -19.312 5.801 -8.977 1 97.88 272 LEU A CA 1
ATOM 2093 C C . LEU A 1 272 ? -17.812 5.781 -9.266 1 97.88 272 LEU A C 1
ATOM 2095 O O . LEU A 1 272 ? -17.078 6.648 -8.797 1 97.88 272 LEU A O 1
ATOM 2099 N N . ALA A 1 273 ? -17.422 4.855 -10.039 1 98.12 273 ALA A N 1
ATOM 2100 C CA . ALA A 1 273 ? -16 4.637 -10.273 1 98.12 273 ALA A CA 1
ATOM 2101 C C . ALA A 1 273 ? -15.352 5.871 -10.883 1 98.12 273 ALA A C 1
ATOM 2103 O O . ALA A 1 273 ? -14.266 6.281 -10.461 1 98.12 273 ALA A O 1
ATOM 2104 N N . TYR A 1 274 ? -15.922 6.445 -11.859 1 97.75 274 TYR A N 1
ATOM 2105 C CA . TYR A 1 274 ? -15.328 7.605 -12.516 1 97.75 274 TYR A CA 1
ATOM 2106 C C . TYR A 1 274 ? -15.242 8.789 -11.562 1 97.75 274 TYR A C 1
ATOM 2108 O O . TYR A 1 274 ? -14.289 9.57 -11.617 1 97.75 274 TYR A O 1
ATOM 2116 N N . SER A 1 275 ? -16.234 8.977 -10.727 1 98.25 275 SER A N 1
ATOM 2117 C CA . SER A 1 275 ? -16.203 10.055 -9.742 1 98.25 275 SER A CA 1
ATOM 2118 C C . SER A 1 275 ? -15.109 9.828 -8.711 1 98.25 275 SER A C 1
ATOM 2120 O O . SER A 1 275 ? -14.461 10.773 -8.266 1 98.25 275 SER A O 1
ATOM 2122 N N . ALA A 1 276 ? -15 8.531 -8.273 1 98.44 276 ALA A N 1
ATOM 2123 C CA . ALA A 1 276 ? -13.938 8.211 -7.336 1 98.44 276 ALA A CA 1
ATOM 2124 C C . ALA A 1 276 ? -12.57 8.555 -7.918 1 98.44 276 ALA A C 1
ATOM 2126 O O . ALA A 1 276 ? -11.719 9.125 -7.227 1 98.44 276 ALA A O 1
ATOM 2127 N N . PHE A 1 277 ? -12.344 8.234 -9.148 1 98.62 277 PHE A N 1
ATOM 2128 C CA . PHE A 1 277 ? -11.102 8.547 -9.844 1 98.62 277 PHE A CA 1
ATOM 2129 C C . PHE A 1 277 ? -10.867 10.055 -9.891 1 98.62 277 PHE A C 1
ATOM 2131 O O . PHE A 1 277 ? -9.773 10.531 -9.578 1 98.62 277 PHE A O 1
ATOM 2138 N N . VAL A 1 278 ? -11.852 10.82 -10.25 1 98.69 278 VAL A N 1
ATOM 2139 C CA . VAL A 1 278 ? -11.742 12.266 -10.391 1 98.69 278 VAL A CA 1
ATOM 2140 C C . VAL A 1 278 ? -11.453 12.898 -9.031 1 98.69 278 VAL A C 1
ATOM 2142 O O . VAL A 1 278 ? -10.609 13.789 -8.922 1 98.69 278 VAL A O 1
ATOM 2145 N N . VAL A 1 279 ? -12.195 12.469 -8.031 1 98.69 279 VAL A N 1
ATOM 2146 C CA . VAL A 1 279 ? -11.984 12.977 -6.684 1 98.69 279 VAL A CA 1
ATOM 2147 C C . VAL A 1 279 ? -10.547 12.727 -6.254 1 98.69 279 VAL A C 1
ATOM 2149 O O . VAL A 1 279 ? -9.906 13.594 -5.656 1 98.69 279 VAL A O 1
ATOM 2152 N N . GLY A 1 280 ? -10.016 11.516 -6.555 1 98.81 280 GLY A N 1
ATOM 2153 C CA . GLY A 1 280 ? -8.625 11.211 -6.273 1 98.81 280 GLY A CA 1
ATOM 2154 C C . GLY A 1 280 ? -7.652 12.102 -7.027 1 98.81 280 GLY A C 1
ATOM 2155 O O . GLY A 1 280 ? -6.711 12.641 -6.441 1 98.81 280 GLY A O 1
ATOM 2156 N N . VAL A 1 281 ? -7.875 12.289 -8.289 1 98.75 281 VAL A N 1
ATOM 2157 C CA . VAL A 1 281 ? -7.02 13.109 -9.141 1 98.75 281 VAL A CA 1
ATOM 2158 C C . VAL A 1 281 ? -6.957 14.531 -8.586 1 98.75 281 VAL A C 1
ATOM 2160 O O . VAL A 1 281 ? -5.871 15.109 -8.461 1 98.75 281 VAL A O 1
ATOM 2163 N N . ILE A 1 282 ? -8.078 15.062 -8.172 1 98.81 282 ILE A N 1
ATOM 2164 C CA . ILE A 1 282 ? -8.109 16.422 -7.633 1 98.81 282 ILE A CA 1
ATOM 2165 C C . ILE A 1 282 ? -7.445 16.438 -6.258 1 98.81 282 ILE A C 1
ATOM 2167 O O . ILE A 1 282 ? -6.781 17.422 -5.902 1 98.81 282 ILE A O 1
ATOM 2171 N N . GLY A 1 283 ? -7.629 15.328 -5.527 1 98.69 283 GLY A N 1
ATOM 2172 C CA . GLY A 1 283 ? -6.879 15.219 -4.289 1 98.69 283 GLY A CA 1
ATOM 2173 C C . GLY A 1 283 ? -5.379 15.297 -4.488 1 98.69 283 GLY A C 1
ATOM 2174 O O . GLY A 1 283 ? -4.68 15.977 -3.736 1 98.69 283 GLY A O 1
ATOM 2175 N N . GLY A 1 284 ? -4.848 14.609 -5.555 1 98.5 284 GLY A N 1
ATOM 2176 C CA . GLY A 1 284 ? -3.441 14.695 -5.91 1 98.5 284 GLY A CA 1
ATOM 2177 C C . GLY A 1 284 ? -3.023 16.078 -6.355 1 98.5 284 GLY A C 1
ATOM 2178 O O . GLY A 1 284 ? -1.925 16.547 -6.031 1 98.5 284 GLY A O 1
ATOM 2179 N N . LEU A 1 285 ? -3.873 16.75 -7.062 1 98.19 285 LEU A N 1
ATOM 2180 C CA . LEU A 1 285 ? -3.635 18.125 -7.477 1 98.19 285 LEU A CA 1
ATOM 2181 C C . LEU A 1 285 ? -3.551 19.047 -6.266 1 98.19 285 LEU A C 1
ATOM 2183 O O . LEU A 1 285 ? -2.674 19.906 -6.199 1 98.19 285 LEU A O 1
ATOM 2187 N N . ALA A 1 286 ? -4.508 18.844 -5.359 1 98.06 286 ALA A N 1
ATOM 2188 C CA . ALA A 1 286 ? -4.512 19.656 -4.145 1 98.06 286 ALA A CA 1
ATOM 2189 C C . ALA A 1 286 ? -3.205 19.5 -3.373 1 98.06 286 ALA A C 1
ATOM 2191 O O . ALA A 1 286 ? -2.586 20.5 -2.98 1 98.06 286 ALA A O 1
ATOM 2192 N N . PHE A 1 287 ? -2.76 18.266 -3.176 1 97.38 287 PHE A N 1
ATOM 2193 C CA . PHE A 1 287 ? -1.486 18 -2.518 1 97.38 287 PHE A CA 1
ATOM 2194 C C . PHE A 1 287 ? -0.349 18.734 -3.215 1 97.38 287 PHE A C 1
ATOM 2196 O O . PHE A 1 287 ? 0.424 19.438 -2.568 1 97.38 287 PHE A O 1
ATOM 2203 N N . THR A 1 288 ? -0.271 18.594 -4.543 1 97 288 THR A N 1
ATOM 2204 C CA . THR A 1 288 ? 0.843 19.125 -5.316 1 97 288 THR A CA 1
ATOM 2205 C C . THR A 1 288 ? 0.845 20.656 -5.277 1 97 288 THR A C 1
ATOM 2207 O O . THR A 1 288 ? 1.899 21.266 -5.125 1 97 288 THR A O 1
ATOM 2210 N N . VAL A 1 289 ? -0.274 21.25 -5.344 1 96.31 289 VAL A N 1
ATOM 2211 C CA . VAL A 1 289 ? -0.395 22.703 -5.348 1 96.31 289 VAL A CA 1
ATOM 2212 C C . VAL A 1 289 ? -0.073 23.25 -3.957 1 96.31 289 VAL A C 1
ATOM 2214 O O . VAL A 1 289 ? 0.664 24.219 -3.824 1 96.31 289 VAL A O 1
ATOM 2217 N N . TRP A 1 290 ? -0.643 22.609 -2.924 1 96 290 TRP A N 1
ATOM 2218 C CA . TRP A 1 290 ? -0.359 23.047 -1.561 1 96 290 TRP A CA 1
ATOM 2219 C C . TRP A 1 290 ? 1.128 22.906 -1.246 1 96 290 TRP A C 1
ATOM 2221 O O . TRP A 1 290 ? 1.715 23.781 -0.607 1 96 290 TRP A O 1
ATOM 2231 N N . SER A 1 291 ? 1.724 21.812 -1.632 1 94.69 291 SER A N 1
ATOM 2232 C CA . SER A 1 291 ? 3.154 21.609 -1.423 1 94.69 291 SER A CA 1
ATOM 2233 C C . SER A 1 291 ? 3.967 22.719 -2.068 1 94.69 291 SER A C 1
ATOM 2235 O O . SER A 1 291 ? 4.871 23.281 -1.444 1 94.69 291 SER A O 1
ATOM 2237 N N . ALA A 1 292 ? 3.625 23.078 -3.293 1 93.25 292 ALA A N 1
ATOM 2238 C CA . ALA A 1 292 ? 4.312 24.141 -4.027 1 93.25 292 ALA A CA 1
ATOM 2239 C C . ALA A 1 292 ? 4.066 25.5 -3.381 1 93.25 292 ALA A C 1
ATOM 2241 O O . ALA A 1 292 ? 4.977 26.328 -3.299 1 93.25 292 ALA A O 1
ATOM 2242 N N . LEU A 1 293 ? 2.863 25.75 -2.953 1 93.88 293 LEU A N 1
ATOM 2243 C CA . LEU A 1 293 ? 2.5 27.016 -2.332 1 93.88 293 LEU A CA 1
ATOM 2244 C C . LEU A 1 293 ? 3.271 27.234 -1.033 1 93.88 293 LEU A C 1
ATOM 2246 O O . LEU A 1 293 ? 3.727 28.344 -0.75 1 93.88 293 LEU A O 1
ATOM 2250 N N . LEU A 1 294 ? 3.338 26.172 -0.258 1 93.12 294 LEU A N 1
ATOM 2251 C CA . LEU A 1 294 ? 4.082 26.281 0.992 1 93.12 294 LEU A CA 1
ATOM 2252 C C . LEU A 1 294 ? 5.555 26.578 0.725 1 93.12 294 LEU A C 1
ATOM 2254 O O . LEU A 1 294 ? 6.18 27.359 1.445 1 93.12 294 LEU A O 1
ATOM 2258 N N . GLN A 1 295 ? 6.043 25.953 -0.273 1 89.38 295 GLN A N 1
ATOM 2259 C CA . GLN A 1 295 ? 7.418 26.234 -0.661 1 89.38 295 GLN A CA 1
ATOM 2260 C C . GLN A 1 295 ? 7.582 27.688 -1.115 1 89.38 295 GLN A C 1
ATOM 2262 O O . GLN A 1 295 ? 8.57 28.344 -0.78 1 89.38 295 GLN A O 1
ATOM 2267 N N . LEU A 1 296 ? 6.676 28.172 -1.877 1 90.19 296 LEU A N 1
ATOM 2268 C CA . LEU A 1 296 ? 6.707 29.547 -2.375 1 90.19 296 LEU A CA 1
ATOM 2269 C C . LEU A 1 296 ? 6.645 30.547 -1.223 1 90.19 296 LEU A C 1
ATOM 2271 O O . LEU A 1 296 ? 7.266 31.609 -1.28 1 90.19 296 LEU A O 1
ATOM 2275 N N . CYS A 1 297 ? 5.895 30.156 -0.2 1 93.38 297 CYS A N 1
ATOM 2276 C CA . CYS A 1 297 ? 5.75 31.016 0.972 1 93.38 297 CYS A CA 1
ATOM 2277 C C . CYS A 1 297 ? 6.895 30.797 1.953 1 93.38 297 CYS A C 1
ATOM 2279 O O . CYS A 1 297 ? 6.895 31.359 3.049 1 93.38 297 CYS A O 1
ATOM 2281 N N . ARG A 1 298 ? 7.773 29.906 1.597 1 91.81 298 ARG A N 1
ATOM 2282 C CA . ARG A 1 298 ? 8.961 29.578 2.383 1 91.81 298 ARG A CA 1
ATOM 2283 C C . ARG A 1 298 ? 8.586 28.984 3.729 1 91.81 298 ARG A C 1
ATOM 2285 O O . ARG A 1 298 ? 9.141 29.359 4.766 1 91.81 298 ARG A O 1
ATOM 2292 N N . ILE A 1 299 ? 7.57 28.219 3.711 1 92.81 299 ILE A N 1
ATOM 2293 C CA . ILE A 1 299 ? 7.16 27.406 4.855 1 92.81 299 ILE A CA 1
ATOM 2294 C C . ILE A 1 299 ? 7.758 26.016 4.738 1 92.81 299 ILE A C 1
ATOM 2296 O O . ILE A 1 299 ? 7.547 25.328 3.736 1 92.81 299 ILE A O 1
ATOM 2300 N N . ASP A 1 300 ? 8.5 25.578 5.734 1 89.81 300 ASP A N 1
ATOM 2301 C CA . ASP A 1 300 ? 9.25 24.328 5.699 1 89.81 300 ASP A CA 1
ATOM 2302 C C . ASP A 1 300 ? 8.43 23.188 6.285 1 89.81 300 ASP A C 1
ATOM 2304 O O . ASP A 1 300 ? 8.578 22.844 7.461 1 89.81 300 ASP A O 1
ATOM 2308 N N . ASP A 1 301 ? 7.664 22.625 5.445 1 89.06 301 ASP A N 1
ATOM 2309 C CA . ASP A 1 301 ? 6.945 21.391 5.766 1 89.06 301 ASP A CA 1
ATOM 2310 C C . ASP A 1 301 ? 7.781 20.156 5.414 1 89.06 301 ASP A C 1
ATOM 2312 O O . ASP A 1 301 ? 7.77 19.703 4.273 1 89.06 301 ASP A O 1
ATOM 2316 N N . PRO A 1 302 ? 8.484 19.609 6.383 1 86.56 302 PRO A N 1
ATOM 2317 C CA . PRO A 1 302 ? 9.539 18.641 6.094 1 86.56 302 PRO A CA 1
ATOM 2318 C C . PRO A 1 302 ? 9.023 17.391 5.391 1 86.56 302 PRO A C 1
ATOM 2320 O O . PRO A 1 302 ? 9.75 16.766 4.609 1 86.56 302 PRO A O 1
ATOM 2323 N N . THR A 1 303 ? 7.797 16.953 5.668 1 89.44 303 THR A N 1
ATOM 2324 C CA . THR A 1 303 ? 7.301 15.695 5.117 1 89.44 303 THR A CA 1
ATOM 2325 C C . THR A 1 303 ? 6.051 15.922 4.277 1 89.44 303 THR A C 1
ATOM 2327 O O . THR A 1 303 ? 5.301 14.984 3.996 1 89.44 303 THR A O 1
ATOM 2330 N N . ASP A 1 304 ? 5.707 17.156 3.975 1 92.62 304 ASP A N 1
ATOM 2331 C CA . ASP A 1 304 ? 4.535 17.547 3.201 1 92.62 304 ASP A CA 1
ATOM 2332 C C . ASP A 1 304 ? 3.246 17.156 3.914 1 92.62 304 ASP A C 1
ATOM 2334 O O . ASP A 1 304 ? 2.266 16.766 3.271 1 92.62 304 ASP A O 1
ATOM 2338 N N . SER A 1 305 ? 3.295 17.141 5.137 1 92.81 305 SER A N 1
ATOM 2339 C CA . SER A 1 305 ? 2.145 16.703 5.922 1 92.81 305 SER A CA 1
ATOM 2340 C C . SER A 1 305 ? 0.974 17.672 5.777 1 92.81 305 SER A C 1
ATOM 2342 O O . SER A 1 305 ? -0.168 17.25 5.582 1 92.81 305 SER A O 1
ATOM 2344 N N . ALA A 1 306 ? 1.255 18.984 5.945 1 96.44 306 ALA A N 1
ATOM 2345 C CA . ALA A 1 306 ? 0.189 19.953 5.762 1 96.44 306 ALA A CA 1
ATOM 2346 C C . ALA A 1 306 ? -0.397 19.875 4.355 1 96.44 306 ALA A C 1
ATOM 2348 O O . ALA A 1 306 ? -1.617 19.938 4.18 1 96.44 306 ALA A O 1
ATOM 2349 N N . ALA A 1 307 ? 0.448 19.734 3.391 1 96.44 307 ALA A N 1
ATOM 2350 C CA . ALA A 1 307 ? 0.002 19.672 2.002 1 96.44 307 ALA A CA 1
ATOM 2351 C C . ALA A 1 307 ? -0.886 18.453 1.771 1 96.44 307 ALA A C 1
ATOM 2353 O O . ALA A 1 307 ? -1.919 18.547 1.104 1 96.44 307 ALA A O 1
ATOM 2354 N N . VAL A 1 308 ? -0.523 17.328 2.316 1 97.69 308 VAL A N 1
ATOM 2355 C CA . VAL A 1 308 ? -1.244 16.078 2.098 1 97.69 308 VAL A CA 1
ATOM 2356 C C . VAL A 1 308 ? -2.537 16.078 2.912 1 97.69 308 VAL A C 1
ATOM 2358 O O . VAL A 1 308 ? -3.625 15.906 2.359 1 97.69 308 VAL A O 1
ATOM 2361 N N . HIS A 1 309 ? -2.451 16.344 4.207 1 98.25 309 HIS A N 1
ATOM 2362 C CA . HIS A 1 309 ? -3.592 16.125 5.09 1 98.25 309 HIS A CA 1
ATOM 2363 C C . HIS A 1 309 ? -4.535 17.312 5.086 1 98.25 309 HIS A C 1
ATOM 2365 O O . HIS A 1 309 ? -5.754 17.156 5.035 1 98.25 309 HIS A O 1
ATOM 2371 N N . LEU A 1 310 ? -3.98 18.516 5.129 1 98.06 310 LEU A N 1
ATOM 2372 C CA . LEU A 1 310 ? -4.859 19.688 5.07 1 98.06 310 LEU A CA 1
ATOM 2373 C C . LEU A 1 310 ? -5.375 19.906 3.65 1 98.06 310 LEU A C 1
ATOM 2375 O O . LEU A 1 310 ? -6.574 20.109 3.449 1 98.06 310 LEU A O 1
ATOM 2379 N N . GLY A 1 311 ? -4.496 19.906 2.656 1 97.56 311 GLY A N 1
ATOM 2380 C CA . GLY A 1 311 ? -4.902 20.125 1.276 1 97.56 311 GLY A CA 1
ATOM 2381 C C . GLY A 1 311 ? -5.914 19.094 0.79 1 97.56 311 GLY A C 1
ATOM 2382 O O . GLY A 1 311 ? -7.02 19.469 0.379 1 97.56 311 GLY A O 1
ATOM 2383 N N . ALA A 1 312 ? -5.551 17.828 0.868 1 98.31 312 ALA A N 1
ATOM 2384 C CA . ALA A 1 312 ? -6.441 16.766 0.41 1 98.31 312 ALA A CA 1
ATOM 2385 C C . ALA A 1 312 ? -7.625 16.594 1.358 1 98.31 312 ALA A C 1
ATOM 2387 O O . ALA A 1 312 ? -8.727 16.234 0.931 1 98.31 312 ALA A O 1
ATOM 2388 N N . GLY A 1 313 ? -7.402 16.844 2.676 1 97.94 313 GLY A N 1
ATOM 2389 C CA . GLY A 1 313 ? -8.484 16.734 3.645 1 97.94 313 GLY A CA 1
ATOM 2390 C C . GLY A 1 313 ? -9.586 17.75 3.412 1 97.94 313 GLY A C 1
ATOM 2391 O O . GLY A 1 313 ? -10.773 17.406 3.475 1 97.94 313 GLY A O 1
ATOM 2392 N N . PHE A 1 314 ? -9.203 18.953 3.17 1 97.88 314 PHE A N 1
ATOM 2393 C CA . PHE A 1 314 ? -10.18 20 2.861 1 97.88 314 PHE A CA 1
ATOM 2394 C C . PHE A 1 314 ? -10.953 19.656 1.593 1 97.88 314 PHE A C 1
ATOM 2396 O O . PHE A 1 314 ? -12.172 19.812 1.543 1 97.88 314 PHE A O 1
ATOM 2403 N N . TRP A 1 315 ? -10.234 19.156 0.599 1 98.38 315 TRP A N 1
ATOM 2404 C CA . TRP A 1 315 ? -10.875 18.703 -0.631 1 98.38 315 TRP A CA 1
ATOM 2405 C C . TRP A 1 315 ? -11.852 17.578 -0.351 1 98.38 315 TRP A C 1
ATOM 2407 O O . TRP A 1 315 ? -12.969 17.562 -0.874 1 98.38 315 TRP A O 1
ATOM 2417 N N . ALA A 1 316 ? -11.477 16.703 0.449 1 98 316 ALA A N 1
ATOM 2418 C CA . ALA A 1 316 ? -12.32 15.555 0.78 1 98 316 ALA A CA 1
ATOM 2419 C C . ALA A 1 316 ? -13.648 16.016 1.383 1 98 316 ALA A C 1
ATOM 2421 O O . ALA A 1 316 ? -14.703 15.484 1.035 1 98 316 ALA A O 1
ATOM 2422 N N . ALA A 1 317 ? -13.594 16.984 2.256 1 96.06 317 ALA A N 1
ATOM 2423 C CA . ALA A 1 317 ? -14.773 17.484 2.955 1 96.06 317 ALA A CA 1
ATOM 2424 C C . ALA A 1 317 ? -15.781 18.078 1.978 1 96.06 317 ALA A C 1
ATOM 2426 O O . ALA A 1 317 ? -16.984 17.922 2.145 1 96.06 317 ALA A O 1
ATOM 2427 N N . ILE A 1 318 ? -15.328 18.641 0.92 1 96.06 318 ILE A N 1
ATOM 2428 C CA . ILE A 1 318 ? -16.281 19.328 0.041 1 96.06 318 ILE A CA 1
ATOM 2429 C C . ILE A 1 318 ? -16.516 18.484 -1.211 1 96.06 318 ILE A C 1
ATOM 2431 O O . ILE A 1 318 ? -17.484 18.703 -1.944 1 96.06 318 ILE A O 1
ATOM 2435 N N . ALA A 1 319 ? -15.664 17.547 -1.486 1 98.06 319 ALA A N 1
ATOM 2436 C CA . ALA A 1 319 ? -15.836 16.672 -2.645 1 98.06 319 ALA A CA 1
ATOM 2437 C C . ALA A 1 319 ? -17.031 15.75 -2.461 1 98.06 319 ALA A C 1
ATOM 2439 O O . ALA A 1 319 ? -17.719 15.414 -3.428 1 98.06 319 ALA A O 1
ATOM 2440 N N . SER A 1 320 ? -17.297 15.352 -1.261 1 95.94 320 SER A N 1
ATOM 2441 C CA . SER A 1 320 ? -18.344 14.367 -0.986 1 95.94 320 SER A CA 1
ATOM 2442 C C . SER A 1 320 ? -19.703 14.891 -1.402 1 95.94 320 SER A C 1
ATOM 2444 O O . SER A 1 320 ? -20.391 14.266 -2.209 1 95.94 320 SER A O 1
ATOM 2446 N N . PRO A 1 321 ? -20.156 16.047 -0.956 1 97.25 321 PRO A N 1
ATOM 2447 C CA . PRO A 1 321 ? -21.469 16.531 -1.371 1 97.25 321 PRO A CA 1
ATOM 2448 C C . PRO A 1 321 ? -21.516 16.938 -2.842 1 97.25 321 PRO A C 1
ATOM 2450 O O . PRO A 1 321 ? -22.594 17.172 -3.391 1 97.25 321 PRO A O 1
ATOM 2453 N N . LEU A 1 322 ? -20.375 16.953 -3.531 1 98 322 LEU A N 1
ATOM 2454 C CA . LEU A 1 322 ? -20.328 17.312 -4.945 1 98 322 LEU A CA 1
ATOM 2455 C C . LEU A 1 322 ? -20.422 16.062 -5.816 1 98 322 LEU A C 1
ATOM 2457 O O . LEU A 1 322 ? -21.109 16.062 -6.844 1 98 322 LEU A O 1
ATOM 2461 N N . PHE A 1 323 ? -19.719 14.914 -5.352 1 98.12 323 PHE A N 1
ATOM 2462 C CA . PHE A 1 323 ? -19.438 13.859 -6.316 1 98.12 323 PHE A CA 1
ATOM 2463 C C . PHE A 1 323 ? -20.062 12.547 -5.883 1 98.12 323 PHE A C 1
ATOM 2465 O O . PHE A 1 323 ? -20.062 11.57 -6.637 1 98.12 323 PHE A O 1
ATOM 2472 N N . ARG A 1 324 ? -20.656 12.461 -4.73 1 95.81 324 ARG A N 1
ATOM 2473 C CA . ARG A 1 324 ? -21.266 11.211 -4.297 1 95.81 324 ARG A CA 1
ATOM 2474 C C . ARG A 1 324 ? -22.469 10.859 -5.164 1 95.81 324 ARG A C 1
ATOM 2476 O O . ARG A 1 324 ? -23.188 11.742 -5.629 1 95.81 324 ARG A O 1
ATOM 2483 N N . LYS A 1 325 ? -22.625 9.586 -5.285 1 95.19 325 LYS A N 1
ATOM 2484 C CA . LYS A 1 325 ? -23.703 9.109 -6.133 1 95.19 325 LYS A CA 1
ATOM 2485 C C . LYS A 1 325 ? -25.062 9.469 -5.539 1 95.19 325 LYS A C 1
ATOM 2487 O O . LYS A 1 325 ? -26 9.781 -6.27 1 95.19 325 LYS A O 1
ATOM 2492 N N . THR A 1 326 ? -25.109 9.414 -4.18 1 94.38 326 THR A N 1
ATOM 2493 C CA . THR A 1 326 ? -26.344 9.766 -3.486 1 94.38 326 THR A CA 1
ATOM 2494 C C . THR A 1 326 ? -26.281 11.188 -2.936 1 94.38 326 THR A C 1
ATOM 2496 O O . THR A 1 326 ? -25.625 11.43 -1.919 1 94.38 326 THR A O 1
ATOM 2499 N N . GLY A 1 327 ? -26.875 12.109 -3.699 1 92.31 327 GLY A N 1
ATOM 2500 C CA . GLY A 1 327 ? -26.984 13.445 -3.143 1 92.31 327 GLY A CA 1
ATOM 2501 C C . GLY A 1 327 ? -25.906 14.391 -3.641 1 92.31 327 GLY A C 1
ATOM 2502 O O . GLY A 1 327 ? -25.812 15.539 -3.201 1 92.31 327 GLY A O 1
ATOM 2503 N N . GLY A 1 328 ? -25.047 13.922 -4.504 1 95.62 328 GLY A N 1
ATOM 2504 C CA . GLY A 1 328 ? -24.031 14.797 -5.066 1 95.62 328 GLY A CA 1
ATOM 2505 C C . GLY A 1 328 ? -24.609 15.828 -6.023 1 95.62 328 GLY A C 1
ATOM 2506 O O . GLY A 1 328 ? -25.516 15.531 -6.789 1 95.62 328 GLY A O 1
ATOM 2507 N N . ILE A 1 329 ? -24.109 16.984 -5.957 1 97.38 329 ILE A N 1
ATOM 2508 C CA . ILE A 1 329 ? -24.609 18.109 -6.73 1 97.38 329 ILE A CA 1
ATOM 2509 C C . ILE A 1 329 ? -24.438 17.828 -8.219 1 97.38 329 ILE A C 1
ATOM 2511 O O . ILE A 1 329 ? -25.281 18.234 -9.031 1 97.38 329 ILE A O 1
ATOM 2515 N N . ILE A 1 330 ? -23.422 17.094 -8.609 1 96.44 330 ILE A N 1
ATOM 2516 C CA . ILE A 1 330 ? -23.141 16.844 -10.023 1 96.44 330 ILE A CA 1
ATOM 2517 C C . ILE A 1 330 ? -24.25 15.969 -10.625 1 96.44 330 ILE A C 1
ATOM 2519 O O . ILE A 1 330 ? -24.484 16.016 -11.836 1 96.44 330 ILE A O 1
ATOM 2523 N N . TYR A 1 331 ? -24.922 15.289 -9.805 1 95.94 331 TYR A N 1
ATOM 2524 C CA . TYR A 1 331 ? -25.969 14.391 -10.281 1 95.94 331 TYR A CA 1
ATOM 2525 C C . TYR A 1 331 ? -27.344 15.008 -10.07 1 95.94 331 TYR A C 1
ATOM 2527 O O . TYR A 1 331 ? -28.297 14.672 -10.789 1 95.94 331 TYR A O 1
ATOM 2535 N N . ASP A 1 332 ? -27.5 15.812 -9.016 1 95.12 332 ASP A N 1
ATOM 2536 C CA . ASP A 1 332 ? -28.781 16.438 -8.664 1 95.12 332 ASP A CA 1
ATOM 2537 C C . ASP A 1 332 ? -28.578 17.797 -8.016 1 95.12 332 ASP A C 1
ATOM 2539 O O . ASP A 1 332 ? -28.297 17.891 -6.816 1 95.12 332 ASP A O 1
ATOM 2543 N N . VAL A 1 333 ? -28.891 18.828 -8.758 1 95.69 333 VAL A N 1
ATOM 2544 C CA . VAL A 1 333 ? -28.75 20.188 -8.227 1 95.69 333 VAL A CA 1
ATOM 2545 C C . VAL A 1 333 ? -30.047 20.578 -7.504 1 95.69 333 VAL A C 1
ATOM 2547 O O . VAL A 1 333 ? -30.984 21.078 -8.125 1 95.69 333 VAL A O 1
ATOM 2550 N N . SER A 1 334 ? -30.156 20.312 -6.258 1 94.44 334 SER A N 1
ATOM 2551 C CA . SER A 1 334 ? -31.266 20.688 -5.41 1 94.44 334 SER A CA 1
ATOM 2552 C C . SER A 1 334 ? -30.828 21.656 -4.312 1 94.44 334 SER A C 1
ATOM 2554 O O . SER A 1 334 ? -29.641 21.781 -4.031 1 94.44 334 SER A O 1
ATOM 2556 N N . LYS A 1 335 ? -31.781 22.297 -3.799 1 95 335 LYS A N 1
ATOM 2557 C CA . LYS A 1 335 ? -31.5 23.219 -2.695 1 95 335 LYS A CA 1
ATOM 2558 C C . LYS A 1 335 ? -30.891 22.469 -1.511 1 95 335 LYS A C 1
ATOM 2560 O O . LYS A 1 335 ? -29.969 22.969 -0.856 1 95 335 LYS A O 1
ATOM 2565 N N . TYR A 1 336 ? -31.375 21.344 -1.271 1 95.69 336 TYR A N 1
ATOM 2566 C CA . TYR A 1 336 ? -30.875 20.547 -0.165 1 95.69 336 TYR A CA 1
ATOM 2567 C C . TYR A 1 336 ? -29.406 20.188 -0.373 1 95.69 336 TYR A C 1
ATOM 2569 O O . TYR A 1 336 ? -28.594 20.328 0.539 1 95.69 336 TYR A O 1
ATOM 2577 N N . ASN A 1 337 ? -29.141 19.734 -1.552 1 96.31 337 ASN A N 1
ATOM 2578 C CA . ASN A 1 337 ? -27.766 19.312 -1.837 1 96.31 337 ASN A CA 1
ATOM 2579 C C . ASN A 1 337 ? -26.797 20.484 -1.802 1 96.31 337 ASN A C 1
ATOM 2581 O O . ASN A 1 337 ? -25.656 20.344 -1.372 1 96.31 337 ASN A O 1
ATOM 2585 N N . LEU A 1 338 ? -27.203 21.609 -2.234 1 96.81 338 LEU A N 1
ATOM 2586 C CA . LEU A 1 338 ? -26.391 22.812 -2.162 1 96.81 338 LEU A CA 1
ATOM 2587 C C . LEU A 1 338 ? -26.141 23.203 -0.711 1 96.81 338 LEU A C 1
ATOM 2589 O O . LEU A 1 338 ? -25.016 23.609 -0.359 1 96.81 338 LEU A O 1
ATOM 2593 N N . GLN A 1 339 ? -27.156 23.109 0.121 1 96.88 339 GLN A N 1
ATOM 2594 C CA . GLN A 1 339 ? -27 23.438 1.534 1 96.88 339 GLN A CA 1
ATOM 2595 C C . GLN A 1 339 ? -26.109 22.422 2.242 1 96.88 339 GLN A C 1
ATOM 2597 O O . GLN A 1 339 ? -25.375 22.766 3.158 1 96.88 339 GLN A O 1
ATOM 2602 N N . MET A 1 340 ? -26.266 21.172 1.816 1 97 340 MET A N 1
ATOM 2603 C CA . MET A 1 340 ? -25.375 20.141 2.361 1 97 340 MET A CA 1
ATOM 2604 C C . MET A 1 340 ? -23.922 20.453 2.055 1 97 340 MET A C 1
ATOM 2606 O O . MET A 1 340 ? -23.047 20.234 2.893 1 97 340 MET A O 1
ATOM 2610 N N . PHE A 1 341 ? -23.656 20.906 0.835 1 97.88 341 PHE A N 1
ATOM 2611 C CA . PHE A 1 341 ? -22.328 21.359 0.477 1 97.88 341 PHE A CA 1
ATOM 2612 C C . PHE A 1 341 ? -21.844 22.453 1.43 1 97.88 341 PHE A C 1
ATOM 2614 O O . PHE A 1 341 ? -20.719 22.406 1.925 1 97.88 341 PHE A O 1
ATOM 2621 N N . GLY A 1 342 ? -22.672 23.438 1.704 1 97.94 342 GLY A N 1
ATOM 2622 C CA . GLY A 1 342 ? -22.344 24.5 2.646 1 97.94 342 GLY A CA 1
ATOM 2623 C C . GLY A 1 342 ? -22.062 23.984 4.043 1 97.94 342 GLY A C 1
ATOM 2624 O O . GLY A 1 342 ? -21.156 24.484 4.719 1 97.94 342 GLY A O 1
ATOM 2625 N N . TRP A 1 343 ? -22.859 22.984 4.469 1 97.94 343 TRP A N 1
ATOM 2626 C CA . TRP A 1 343 ? -22.688 22.422 5.801 1 97.94 343 TRP A CA 1
ATOM 2627 C C . TRP A 1 343 ? -21.328 21.719 5.926 1 97.94 343 TRP A C 1
ATOM 2629 O O . TRP A 1 343 ? -20.641 21.859 6.941 1 97.94 343 TRP A O 1
ATOM 2639 N N . HIS A 1 344 ? -20.969 20.984 4.879 1 98.19 344 HIS A N 1
ATOM 2640 C CA . HIS A 1 344 ? -19.656 20.312 4.871 1 98.19 344 HIS A CA 1
ATOM 2641 C C . HIS A 1 344 ? -18.531 21.328 4.844 1 98.19 344 HIS A C 1
ATOM 2643 O O . HIS A 1 344 ? -17.5 21.156 5.508 1 98.19 344 HIS A O 1
ATOM 2649 N N . LEU A 1 345 ? -18.672 22.375 4.074 1 98.19 345 LEU A N 1
ATOM 2650 C CA . LEU A 1 345 ? -17.688 23.453 4.039 1 98.19 345 LEU A CA 1
ATOM 2651 C C . LEU A 1 345 ? -17.531 24.094 5.414 1 98.19 345 LEU A C 1
ATOM 2653 O O . LEU A 1 345 ? -16.422 24.344 5.867 1 98.19 345 LEU A O 1
ATOM 2657 N N . LEU A 1 346 ? -18.641 24.375 6.047 1 98.19 346 LEU A N 1
ATOM 2658 C CA . LEU A 1 346 ? -18.625 24.953 7.383 1 98.19 346 LEU A CA 1
ATOM 2659 C C . LEU A 1 346 ? -17.906 24.047 8.367 1 98.19 346 LEU A C 1
ATOM 2661 O O . LEU A 1 346 ? -17.125 24.516 9.203 1 98.19 346 LEU A O 1
ATOM 2665 N N . ALA A 1 347 ? -18.188 22.797 8.266 1 98.31 347 ALA A N 1
ATOM 2666 C CA . ALA A 1 347 ? -17.531 21.844 9.148 1 98.31 347 ALA A CA 1
ATOM 2667 C C . ALA A 1 347 ? -16.016 21.891 8.969 1 98.31 347 ALA A C 1
ATOM 2669 O O . ALA A 1 347 ? -15.266 21.969 9.953 1 98.31 347 ALA A O 1
ATOM 2670 N N . ALA A 1 348 ? -15.555 21.828 7.738 1 98.25 348 ALA A N 1
ATOM 2671 C CA . ALA A 1 348 ? -14.117 21.859 7.445 1 98.25 348 ALA A CA 1
ATOM 2672 C C . ALA A 1 348 ? -13.469 23.141 7.957 1 98.25 348 ALA A C 1
ATOM 2674 O O . ALA A 1 348 ? -12.398 23.094 8.57 1 98.25 348 ALA A O 1
ATOM 2675 N N . VAL A 1 349 ? -14.102 24.25 7.777 1 98.62 349 VAL A N 1
ATOM 2676 C CA . VAL A 1 349 ? -13.57 25.547 8.188 1 98.62 349 VAL A CA 1
ATOM 2677 C C . VAL A 1 349 ? -13.555 25.641 9.711 1 98.62 349 VAL A C 1
ATOM 2679 O O . VAL A 1 349 ? -12.578 26.109 10.297 1 98.62 349 VAL A O 1
ATOM 2682 N N . ALA A 1 350 ? -14.633 25.25 10.328 1 98.62 350 ALA A N 1
ATOM 2683 C CA . ALA A 1 350 ? -14.719 25.297 11.789 1 98.62 350 ALA A CA 1
ATOM 2684 C C . ALA A 1 350 ? -13.625 24.469 12.438 1 98.62 350 ALA A C 1
ATOM 2686 O O . ALA A 1 350 ? -12.992 24.891 13.398 1 98.62 350 ALA A O 1
ATOM 2687 N N . ILE A 1 351 ? -13.406 23.297 11.891 1 98.69 351 ILE A N 1
ATOM 2688 C CA . ILE A 1 351 ? -12.406 22.391 12.453 1 98.69 351 ILE A CA 1
ATOM 2689 C C . ILE A 1 351 ? -11.008 22.938 12.18 1 98.69 351 ILE A C 1
ATOM 2691 O O . ILE A 1 351 ? -10.133 22.859 13.039 1 98.69 351 ILE A O 1
ATOM 2695 N N . PHE A 1 352 ? -10.797 23.484 10.969 1 98.62 352 PHE A N 1
ATOM 2696 C CA . PHE A 1 352 ? -9.531 24.141 10.648 1 98.62 352 PHE A CA 1
ATOM 2697 C C . PHE A 1 352 ? -9.234 25.266 11.641 1 98.62 352 PHE A C 1
ATOM 2699 O O . PHE A 1 352 ? -8.133 25.344 12.18 1 98.62 352 PHE A O 1
ATOM 2706 N N . VAL A 1 353 ? -10.219 26.062 11.938 1 98.62 353 VAL A N 1
ATOM 2707 C CA . VAL A 1 353 ? -10.047 27.234 12.797 1 98.62 353 VAL A CA 1
ATOM 2708 C C . VAL A 1 353 ? -9.852 26.781 14.242 1 98.62 353 VAL A C 1
ATOM 2710 O O . VAL A 1 353 ? -8.953 27.266 14.938 1 98.62 353 VAL A O 1
ATOM 2713 N N . TRP A 1 354 ? -10.617 25.859 14.727 1 98.5 354 TRP A N 1
ATOM 2714 C CA . TRP A 1 354 ? -10.516 25.375 16.094 1 98.5 354 TRP A CA 1
ATOM 2715 C C . TRP A 1 354 ? -9.148 24.75 16.359 1 98.5 354 TRP A C 1
ATOM 2717 O O . TRP A 1 354 ? -8.469 25.109 17.328 1 98.5 354 TRP A O 1
ATOM 2727 N N . SER A 1 355 ? -8.773 23.828 15.484 1 98.44 355 SER A N 1
ATOM 2728 C CA . SER A 1 355 ? -7.52 23.109 15.664 1 98.44 355 SER A CA 1
ATOM 2729 C C . SER A 1 355 ? -6.324 24.047 15.5 1 98.44 355 SER A C 1
ATOM 2731 O O . SER A 1 355 ? -5.391 24.016 16.312 1 98.44 355 SER A O 1
ATOM 2733 N N . GLY A 1 356 ? -6.402 24.938 14.469 1 97.75 356 GLY A N 1
ATOM 2734 C CA . GLY A 1 356 ? -5.32 25.875 14.211 1 97.75 356 GLY A CA 1
ATOM 2735 C C . GLY A 1 356 ? -5.164 26.922 15.297 1 97.75 356 GLY A C 1
ATOM 2736 O O . GLY A 1 356 ? -4.051 27.188 15.75 1 97.75 356 GLY A O 1
ATOM 2737 N N . LEU A 1 357 ? -6.254 27.469 15.734 1 97.69 357 LEU A N 1
ATOM 2738 C CA . LEU A 1 357 ? -6.219 28.531 16.734 1 97.69 357 LEU A CA 1
ATOM 2739 C C . LEU A 1 357 ? -5.77 27.984 18.094 1 97.69 357 LEU A C 1
ATOM 2741 O O . LEU A 1 357 ? -4.984 28.625 18.797 1 97.69 357 LEU A O 1
ATOM 2745 N N . THR A 1 358 ? -6.262 26.859 18.453 1 96.94 358 THR A N 1
ATOM 2746 C CA . THR A 1 358 ? -5.906 26.266 19.75 1 96.94 358 THR A CA 1
ATOM 2747 C C . THR A 1 358 ? -4.418 25.938 19.797 1 96.94 358 THR A C 1
ATOM 2749 O O . THR A 1 358 ? -3.746 26.25 20.781 1 96.94 358 THR A O 1
ATOM 2752 N N . VAL A 1 359 ? -3.916 25.281 18.75 1 96.12 359 VAL A N 1
ATOM 2753 C CA . VAL A 1 359 ? -2.498 24.938 18.75 1 96.12 359 VAL A CA 1
ATOM 2754 C C . VAL A 1 359 ? -1.655 26.203 18.688 1 96.12 359 VAL A C 1
ATOM 2756 O O . VAL A 1 359 ? -0.58 26.266 19.297 1 96.12 359 VAL A O 1
ATOM 2759 N N . PHE A 1 360 ? -2.117 27.219 17.969 1 96.44 360 PHE A N 1
ATOM 2760 C CA . PHE A 1 360 ? -1.431 28.5 17.906 1 96.44 360 PHE A CA 1
ATOM 2761 C C . PHE A 1 360 ? -1.282 29.094 19.312 1 96.44 360 PHE A C 1
ATOM 2763 O O . PHE A 1 360 ? -0.197 29.547 19.688 1 96.44 360 PHE A O 1
ATOM 2770 N N . LEU A 1 361 ? -2.322 29.094 20.031 1 95.12 361 LEU A N 1
ATOM 2771 C CA . LEU A 1 361 ? -2.318 29.656 21.375 1 95.12 361 LEU A CA 1
ATOM 2772 C C . LEU A 1 361 ? -1.363 28.906 22.297 1 95.12 361 LEU A C 1
ATOM 2774 O O . LEU A 1 361 ? -0.697 29.5 23.141 1 95.12 361 LEU A O 1
ATOM 2778 N N . VAL A 1 362 ? -1.261 27.641 22.078 1 92.81 362 VAL A N 1
ATOM 2779 C CA . VAL A 1 362 ? -0.387 26.812 22.906 1 92.81 362 VAL A CA 1
ATOM 2780 C C . VAL A 1 362 ? 1.069 27.047 22.5 1 92.81 362 VAL A C 1
ATOM 2782 O O . VAL A 1 362 ? 1.922 27.281 23.359 1 92.81 362 VAL A O 1
ATOM 2785 N N . LEU A 1 363 ? 1.352 26.984 21.234 1 92.88 363 LEU A N 1
ATOM 2786 C CA . LEU A 1 363 ? 2.729 27.016 20.75 1 92.88 363 LEU A CA 1
ATOM 2787 C C . LEU A 1 363 ? 3.311 28.422 20.859 1 92.88 363 LEU A C 1
ATOM 2789 O O . LEU A 1 363 ? 4.523 28.578 21.016 1 92.88 363 LEU A O 1
ATOM 2793 N N . ILE A 1 364 ? 2.461 29.469 20.781 1 91.81 364 ILE A N 1
ATOM 2794 C CA . ILE A 1 364 ? 2.959 30.844 20.844 1 91.81 364 ILE A CA 1
ATOM 2795 C C . ILE A 1 364 ? 3.594 31.078 22.219 1 91.81 364 ILE A C 1
ATOM 2797 O O . ILE A 1 364 ? 4.551 31.859 22.328 1 91.81 364 ILE A O 1
ATOM 2801 N N . PHE A 1 365 ? 3.123 30.453 23.125 1 88.88 365 PHE A N 1
ATOM 2802 C CA . PHE A 1 365 ? 3.703 30.547 24.469 1 88.88 365 PHE A CA 1
ATOM 2803 C C . PHE A 1 365 ? 5.129 30 24.469 1 88.88 365 PHE A C 1
ATOM 2805 O O . PHE A 1 365 ? 6.016 30.578 25.094 1 88.88 365 PHE A O 1
ATOM 2812 N N . PHE A 1 366 ? 5.375 28.922 23.797 1 87.12 366 PHE A N 1
ATOM 2813 C CA . PHE A 1 366 ? 6.699 28.297 23.766 1 87.12 366 PHE A CA 1
ATOM 2814 C C . PHE A 1 366 ? 7.648 29.109 22.891 1 87.12 366 PHE A C 1
ATOM 2816 O O . PHE A 1 366 ? 8.859 29.125 23.125 1 87.12 366 PHE A O 1
ATOM 2823 N N . VAL A 1 367 ? 7.125 29.734 21.891 1 85.75 367 VAL A N 1
ATOM 2824 C CA . VAL A 1 367 ? 7.941 30.594 21.047 1 85.75 367 VAL A CA 1
ATOM 2825 C C . VAL A 1 367 ? 8.469 31.766 21.859 1 85.75 367 VAL A C 1
ATOM 2827 O O . VAL A 1 367 ? 9.656 32.094 21.797 1 85.75 367 VAL A O 1
ATOM 2830 N N . PHE A 1 368 ? 7.691 32.312 22.594 1 83.75 368 PHE A N 1
ATOM 2831 C CA . PHE A 1 368 ? 8.078 33.469 23.422 1 83.75 368 PHE A CA 1
ATOM 2832 C C . PHE A 1 368 ? 9.062 33.031 24.5 1 83.75 368 PHE A C 1
ATOM 2834 O O . PHE A 1 368 ? 9.969 33.812 24.859 1 83.75 368 PHE A O 1
ATOM 2841 N N . ALA A 1 369 ? 8.984 31.828 24.906 1 79.75 369 ALA A N 1
ATOM 2842 C CA . ALA A 1 369 ? 9.875 31.312 25.953 1 79.75 369 ALA A CA 1
ATOM 2843 C C . ALA A 1 369 ? 11.195 30.844 25.359 1 79.75 369 ALA A C 1
ATOM 2845 O O . ALA A 1 369 ? 12.086 30.406 26.094 1 79.75 369 ALA A O 1
ATOM 2846 N N . ARG A 1 370 ? 11.336 30.984 24.062 1 73.81 370 ARG A N 1
ATOM 2847 C CA . ARG A 1 370 ? 12.531 30.578 23.312 1 73.81 370 ARG A CA 1
ATOM 2848 C C . ARG A 1 370 ? 12.898 29.125 23.594 1 73.81 370 ARG A C 1
ATOM 2850 O O . ARG A 1 370 ? 14.07 28.797 23.734 1 73.81 370 ARG A O 1
ATOM 2857 N N . SER A 1 371 ? 11.859 28.375 23.75 1 74.44 371 SER A N 1
ATOM 2858 C CA . SER A 1 371 ? 12.078 27 24.172 1 74.44 371 SER A CA 1
ATOM 2859 C C . SER A 1 371 ? 11.5 26.016 23.156 1 74.44 371 SER A C 1
ATOM 2861 O O . SER A 1 371 ? 11.547 24.797 23.375 1 74.44 371 SER A O 1
ATOM 2863 N N . ILE A 1 372 ? 11.156 26.516 22.094 1 79.06 372 ILE A N 1
ATOM 2864 C CA . ILE A 1 372 ? 10.414 25.625 21.203 1 79.06 372 ILE A CA 1
ATOM 2865 C C . ILE A 1 372 ? 11.391 24.797 20.359 1 79.06 372 ILE A C 1
ATOM 2867 O O . ILE A 1 372 ? 11.117 23.641 20.047 1 79.06 372 ILE A O 1
ATOM 2871 N N . LYS A 1 373 ? 12.469 25.453 19.984 1 78.5 373 LYS A N 1
ATOM 2872 C CA . LYS A 1 373 ? 13.438 24.766 19.156 1 78.5 373 LYS A CA 1
ATOM 2873 C C . LYS A 1 373 ? 14.867 25.109 19.562 1 78.5 373 LYS A C 1
ATOM 2875 O O . LYS A 1 373 ? 15.078 26.016 20.359 1 78.5 373 LYS A O 1
ATOM 2880 N N . TYR A 1 374 ? 15.719 24.25 19.031 1 72.5 374 TYR A N 1
ATOM 2881 C CA . TYR A 1 374 ? 17.125 24.547 19.297 1 72.5 374 TYR A CA 1
ATOM 2882 C C . TYR A 1 374 ? 17.609 25.688 18.406 1 72.5 374 TYR A C 1
ATOM 2884 O O . TYR A 1 374 ? 17.266 25.75 17.219 1 72.5 374 TYR A O 1
ATOM 2892 N N . SER A 1 375 ? 17.922 26.812 18.953 1 60.62 375 SER A N 1
ATOM 2893 C CA . SER A 1 375 ? 18.328 28.016 18.234 1 60.62 375 SER A CA 1
ATOM 2894 C C . SER A 1 375 ? 19.656 27.812 17.5 1 60.62 375 SER A C 1
ATOM 2896 O O . SER A 1 375 ? 19.906 28.453 16.484 1 60.62 375 SER A O 1
ATOM 2898 N N . GLY A 1 376 ? 20.5 26.953 17.891 1 57.97 376 GLY A N 1
ATOM 2899 C CA . GLY A 1 376 ? 21.875 27 17.422 1 57.97 376 GLY A CA 1
ATOM 2900 C C . GLY A 1 376 ? 22.141 26.094 16.234 1 57.97 376 GLY A C 1
ATOM 2901 O O . GLY A 1 376 ? 21.25 25.359 15.805 1 57.97 376 GLY A O 1
ATOM 2902 N N . ARG A 1 377 ? 23.141 26.453 15.469 1 64.94 377 ARG A N 1
ATOM 2903 C CA . ARG A 1 377 ? 23.703 25.688 14.352 1 64.94 377 ARG A CA 1
ATOM 2904 C C . ARG A 1 377 ? 23.984 24.25 14.758 1 64.94 377 ARG A C 1
ATOM 2906 O O . ARG A 1 377 ? 24.078 23.359 13.898 1 64.94 377 ARG A O 1
ATOM 2913 N N . GLU A 1 378 ? 23.844 24.125 16 1 68.25 378 GLU A N 1
ATOM 2914 C CA . GLU A 1 378 ? 24.234 22.812 16.516 1 68.25 378 GLU A CA 1
ATOM 2915 C C . GLU A 1 378 ? 23.219 21.734 16.109 1 68.25 378 GLU A C 1
ATOM 2917 O O . GLU A 1 378 ? 23.609 20.656 15.68 1 68.25 378 GLU A O 1
ATOM 2922 N N . ALA A 1 379 ? 22.031 22.078 16.219 1 74.88 379 ALA A N 1
ATOM 2923 C CA . ALA A 1 379 ? 20.984 21.109 15.883 1 74.88 379 ALA A CA 1
ATOM 2924 C C . ALA A 1 379 ? 21.047 20.75 14.398 1 74.88 379 ALA A C 1
ATOM 2926 O O . ALA A 1 379 ? 20.828 19.594 14.031 1 74.88 379 ALA A O 1
ATOM 2927 N N . ALA A 1 380 ? 21.453 21.688 13.656 1 76.62 380 ALA A N 1
ATOM 2928 C CA . ALA A 1 380 ? 21.531 21.453 12.219 1 76.62 380 ALA A CA 1
ATOM 2929 C C . ALA A 1 380 ? 22.734 20.609 11.852 1 76.62 380 ALA A C 1
ATOM 2931 O O . ALA A 1 380 ? 22.672 19.781 10.945 1 76.62 380 ALA A O 1
ATOM 2932 N N . GLU A 1 381 ? 23.656 20.75 12.594 1 77.38 381 GLU A N 1
ATOM 2933 C CA . GLU A 1 381 ? 24.906 20.062 12.258 1 77.38 381 GLU A CA 1
ATOM 2934 C C . GLU A 1 381 ? 24.969 18.688 12.891 1 77.38 381 GLU A C 1
ATOM 2936 O O . GLU A 1 381 ? 25.297 17.703 12.219 1 77.38 381 GLU A O 1
ATOM 2941 N N . ILE A 1 382 ? 24.578 18.656 14.148 1 81.44 382 ILE A N 1
ATOM 2942 C CA . ILE A 1 382 ? 24.766 17.422 14.906 1 81.44 382 ILE A CA 1
ATOM 2943 C C . ILE A 1 382 ? 23.516 16.562 14.805 1 81.44 382 ILE A C 1
ATOM 2945 O O . ILE A 1 382 ? 23.594 15.328 14.875 1 81.44 382 ILE A O 1
ATOM 2949 N N . GLY A 1 383 ? 22.406 17.172 14.633 1 87 383 GLY A N 1
ATOM 2950 C CA . GLY A 1 383 ? 21.141 16.453 14.625 1 87 383 GLY A CA 1
ATOM 2951 C C . GLY A 1 383 ? 20.547 16.281 16 1 87 383 GLY A C 1
ATOM 2952 O O . GLY A 1 383 ? 21.266 16.312 17 1 87 383 GLY A O 1
ATOM 2953 N N . LEU A 1 384 ? 19.406 15.977 16.047 1 89.5 384 LEU A N 1
ATOM 2954 C CA . LEU A 1 384 ? 18.688 15.891 17.312 1 89.5 384 LEU A CA 1
ATOM 2955 C C . LEU A 1 384 ? 18.859 14.508 17.953 1 89.5 384 LEU A C 1
ATOM 2957 O O . LEU A 1 384 ? 18.688 14.352 19.156 1 89.5 384 LEU A O 1
ATOM 2961 N N . ASP A 1 385 ? 19.125 13.484 17.141 1 90.56 385 ASP A N 1
ATOM 2962 C CA . ASP A 1 385 ? 19.375 12.156 17.703 1 90.56 385 ASP A CA 1
ATOM 2963 C C . ASP A 1 385 ? 20.5 12.188 18.734 1 90.56 385 ASP A C 1
ATOM 2965 O O . ASP A 1 385 ? 20.344 11.648 19.828 1 90.56 385 ASP A O 1
ATOM 2969 N N . GLN A 1 386 ? 21.469 12.836 18.328 1 85.94 386 GLN A N 1
ATOM 2970 C CA . GLN A 1 386 ? 22.625 12.922 19.203 1 85.94 386 GLN A CA 1
ATOM 2971 C C . GLN A 1 386 ? 22.453 14.008 20.266 1 85.94 386 GLN A C 1
ATOM 2973 O O . GLN A 1 386 ? 22.781 13.805 21.422 1 85.94 386 GLN A O 1
ATOM 2978 N N . LEU A 1 387 ? 22 15.102 19.891 1 85.5 387 LEU A N 1
ATOM 2979 C CA . LEU A 1 387 ? 21.891 16.266 20.766 1 85.5 387 LEU A CA 1
ATOM 2980 C C . LEU A 1 387 ? 20.953 15.992 21.922 1 85.5 387 LEU A C 1
ATOM 2982 O O . LEU A 1 387 ? 21.25 16.328 23.078 1 85.5 387 LEU A O 1
ATOM 2986 N N . GLU A 1 388 ? 19.875 15.375 21.656 1 88.5 388 GLU A N 1
ATOM 2987 C CA . GLU A 1 388 ? 18.844 15.234 22.672 1 88.5 388 GLU A CA 1
ATOM 2988 C C . GLU A 1 388 ? 18.891 13.852 23.312 1 88.5 388 GLU A C 1
ATOM 2990 O O . GLU A 1 388 ? 18.578 13.703 24.5 1 88.5 388 GLU A O 1
ATOM 2995 N N . HIS A 1 389 ? 19.281 12.844 22.5 1 91.06 389 HIS A N 1
ATOM 2996 C CA . HIS A 1 389 ? 19.016 11.492 22.984 1 91.06 389 HIS A CA 1
ATOM 2997 C C . HIS A 1 389 ? 20.312 10.672 23.031 1 91.06 389 HIS A C 1
ATOM 2999 O O . HIS A 1 389 ? 20.344 9.609 23.641 1 91.06 389 HIS A O 1
ATOM 3005 N N . LYS A 1 390 ? 21.344 11.109 22.375 1 88.56 390 LYS A N 1
ATOM 3006 C CA . LYS A 1 390 ? 22.594 10.359 22.266 1 88.56 390 LYS A CA 1
ATOM 3007 C C . LYS A 1 390 ? 22.344 8.961 21.703 1 88.56 390 LYS A C 1
ATOM 3009 O O . LYS A 1 390 ? 22.906 7.984 22.203 1 88.56 390 LYS A O 1
ATOM 3014 N N . GLU A 1 391 ? 21.453 8.922 20.797 1 88.31 391 GLU A N 1
ATOM 3015 C CA . GLU A 1 391 ? 21.047 7.66 20.188 1 88.31 391 GLU A CA 1
ATOM 3016 C C . GLU A 1 391 ? 20.938 7.789 18.672 1 88.31 391 GLU A C 1
ATOM 3018 O O . GLU A 1 391 ? 19.844 7.953 18.141 1 88.31 391 GLU A O 1
ATOM 3023 N N . PRO A 1 392 ? 22.109 7.562 18.016 1 84.38 392 PRO A N 1
ATOM 3024 C CA . PRO A 1 392 ? 22.016 7.574 16.562 1 84.38 392 PRO A CA 1
ATOM 3025 C C . PRO A 1 392 ? 21.172 6.434 16.016 1 84.38 392 PRO A C 1
ATOM 3027 O O . PRO A 1 392 ? 21.234 5.312 16.531 1 84.38 392 PRO A O 1
ATOM 3030 N N . ALA A 1 393 ? 20.406 6.766 15.055 1 86.06 393 ALA A N 1
ATOM 3031 C CA . ALA A 1 393 ? 19.453 5.797 14.516 1 86.06 393 ALA A CA 1
ATOM 3032 C C . ALA A 1 393 ? 20.188 4.715 13.711 1 86.06 393 ALA A C 1
ATOM 3034 O O . ALA A 1 393 ? 19.688 3.588 13.602 1 86.06 393 ALA A O 1
ATOM 3035 N N . TYR A 1 394 ? 21.25 4.988 13.109 1 79.88 394 TYR A N 1
ATOM 3036 C CA . TYR A 1 394 ? 21.969 4.086 12.227 1 79.88 394 TYR A CA 1
ATOM 3037 C C . TYR A 1 394 ? 23.406 3.879 12.711 1 79.88 394 TYR A C 1
ATOM 3039 O O . TYR A 1 394 ? 24.016 4.793 13.266 1 79.88 394 TYR A O 1
ATOM 3047 N N . PRO A 1 395 ? 23.922 2.582 12.477 1 68.12 395 PRO A N 1
ATOM 3048 C CA . PRO A 1 395 ? 25.281 2.307 12.953 1 68.12 395 PRO A CA 1
ATOM 3049 C C . PRO A 1 395 ? 26.344 3.084 12.18 1 68.12 395 PRO A C 1
ATOM 3051 O O . PRO A 1 395 ? 26.109 3.459 11.023 1 68.12 395 PRO A O 1
ATOM 3054 N N . ASP A 1 396 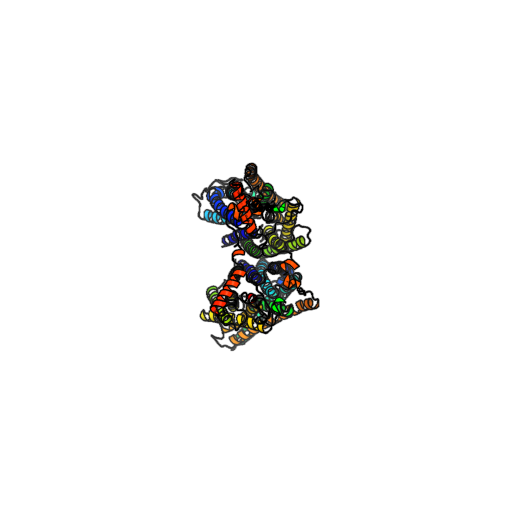? 27.422 3.436 12.875 1 58.56 396 ASP A N 1
ATOM 3055 C CA . ASP A 1 396 ? 28.547 4.125 12.25 1 58.56 396 ASP A CA 1
ATOM 3056 C C . ASP A 1 396 ? 29.266 3.215 11.258 1 58.56 396 ASP A C 1
ATOM 3058 O O . ASP A 1 396 ? 29.453 2.025 11.516 1 58.56 396 ASP A O 1
ATOM 3062 N N . ARG A 1 397 ? 29.156 3.443 10.023 1 53.28 397 ARG A N 1
ATOM 3063 C CA . ARG A 1 397 ? 29.859 2.619 9.047 1 53.28 397 ARG A CA 1
ATOM 3064 C C . ARG A 1 397 ? 31.312 2.432 9.43 1 53.28 397 ARG A C 1
ATOM 3066 O O . ARG A 1 397 ? 31.938 1.438 9.055 1 53.28 397 ARG A O 1
ATOM 3073 N N . GLU A 1 398 ? 32.031 3.396 9.891 1 48.59 398 GLU A N 1
ATOM 3074 C CA . GLU A 1 398 ? 33.438 3.205 10.18 1 48.59 398 GLU A CA 1
ATOM 3075 C C . GLU A 1 398 ? 33.656 1.925 10.977 1 48.59 398 GLU A C 1
ATOM 3077 O O . GLU A 1 398 ? 34.75 1.331 10.906 1 48.59 398 GLU A O 1
ATOM 3082 N N . GLN A 1 399 ? 32.781 1.606 11.68 1 42.91 399 GLN A N 1
ATOM 3083 C CA . GLN A 1 399 ? 33.031 0.429 12.5 1 42.91 399 GLN A CA 1
ATOM 3084 C C . GLN A 1 399 ? 33.156 -0.827 11.641 1 42.91 399 GLN A C 1
ATOM 3086 O O . GLN A 1 399 ? 33.812 -1.788 12.039 1 42.91 399 GLN A O 1
ATOM 3091 N N . TYR A 1 400 ? 32.5 -0.892 10.477 1 42 400 TYR A N 1
ATOM 3092 C CA . TYR A 1 400 ? 32.594 -2.096 9.664 1 42 400 TYR A CA 1
ATOM 3093 C C . TYR A 1 400 ? 33.5 -1.875 8.453 1 42 400 TYR A C 1
ATOM 3095 O O . TYR A 1 400 ? 33.031 -1.853 7.312 1 42 400 TYR A O 1
ATOM 3103 N N . THR A 1 401 ? 34.375 -1.007 8.406 1 41.53 401 THR A N 1
ATOM 3104 C CA . THR A 1 401 ? 35.25 -0.839 7.25 1 41.53 401 THR A CA 1
ATOM 3105 C C . THR A 1 401 ? 35.906 -2.166 6.855 1 41.53 401 THR A C 1
ATOM 3107 O O . THR A 1 401 ? 36.469 -2.861 7.699 1 41.53 401 THR A O 1
ATOM 3110 N N . PRO A 1 402 ? 35.531 -2.562 5.676 1 45.94 402 PRO A N 1
ATOM 3111 C CA . PRO A 1 402 ? 36.094 -3.773 5.082 1 45.94 402 PRO A CA 1
ATOM 3112 C C . PRO A 1 402 ? 37.625 -3.854 5.246 1 45.94 402 PRO A C 1
ATOM 3114 O O . PRO A 1 402 ? 38.188 -4.949 5.273 1 45.94 402 PRO A O 1
ATOM 3117 N N . ASP A 1 403 ? 38.188 -2.711 5.254 1 46.31 403 ASP A N 1
ATOM 3118 C CA . ASP A 1 403 ? 39.656 -2.848 5.262 1 46.31 403 ASP A CA 1
ATOM 3119 C C . ASP A 1 403 ? 40.125 -3.684 6.449 1 46.31 403 ASP A C 1
ATOM 3121 O O . ASP A 1 403 ? 41.031 -4.508 6.316 1 46.31 403 ASP A O 1
ATOM 3125 N N . ARG A 1 404 ? 39.438 -3.484 7.48 1 45.84 404 ARG A N 1
ATOM 3126 C CA . ARG A 1 404 ? 39.875 -4.262 8.633 1 45.84 404 ARG A CA 1
ATOM 3127 C C . ARG A 1 404 ? 39.406 -5.711 8.523 1 45.84 404 ARG A C 1
ATOM 3129 O O . ARG A 1 404 ? 40.125 -6.629 8.93 1 45.84 404 ARG A O 1
ATOM 3136 N N . THR A 1 405 ? 38.25 -5.891 8.023 1 46.47 405 THR A N 1
ATOM 3137 C CA . THR A 1 405 ? 37.75 -7.242 7.895 1 46.47 405 THR A CA 1
ATOM 3138 C C . THR A 1 405 ? 38.5 -8.023 6.836 1 46.47 405 THR A C 1
ATOM 3140 O O . THR A 1 405 ? 38.812 -9.203 7.027 1 46.47 405 THR A O 1
ATOM 3143 N N . ASP A 1 406 ? 38.781 -7.418 5.727 1 48.12 406 ASP A N 1
ATOM 3144 C CA . ASP A 1 406 ? 39.625 -8.086 4.734 1 48.12 406 ASP A CA 1
ATOM 3145 C C . ASP A 1 406 ? 41 -8.438 5.32 1 48.12 406 ASP A C 1
ATOM 3147 O O . ASP A 1 406 ? 41.531 -9.516 5.055 1 48.12 406 ASP A O 1
ATOM 3151 N N . GLN A 1 407 ? 41.469 -7.531 6.121 1 48.94 407 GLN A N 1
ATOM 3152 C CA . GLN A 1 407 ? 42.75 -7.832 6.777 1 48.94 407 GLN A CA 1
ATOM 3153 C C . GLN A 1 407 ? 42.594 -8.992 7.754 1 48.94 407 GLN A C 1
ATOM 3155 O O . GLN A 1 407 ? 43.469 -9.875 7.824 1 48.94 407 GLN A O 1
ATOM 3160 N N . ILE A 1 408 ? 41.438 -8.961 8.375 1 51.28 408 ILE A N 1
ATOM 3161 C CA . ILE A 1 408 ? 41.219 -10.039 9.336 1 51.28 408 ILE A CA 1
ATOM 3162 C C . ILE A 1 408 ? 40.938 -11.344 8.594 1 51.28 408 ILE A C 1
ATOM 3164 O O . ILE A 1 408 ? 41.469 -12.406 8.977 1 51.28 408 ILE A O 1
ATOM 3168 N N . LEU A 1 409 ? 40.156 -11.242 7.602 1 53.25 409 LEU A N 1
ATOM 3169 C CA . LEU A 1 409 ? 39.844 -12.438 6.812 1 53.25 409 LEU A CA 1
ATOM 3170 C C . LEU A 1 409 ? 41.094 -12.945 6.094 1 53.25 409 LEU A C 1
ATOM 3172 O O . LEU A 1 409 ? 41.312 -14.156 6.023 1 53.25 409 LEU A O 1
ATOM 3176 N N . ASP A 1 410 ? 41.844 -11.969 5.535 1 50.16 410 ASP A N 1
ATOM 3177 C CA . ASP A 1 410 ? 43.125 -12.32 4.984 1 50.16 410 ASP A CA 1
ATOM 3178 C C . ASP A 1 410 ? 44.031 -12.93 6.055 1 50.16 410 ASP A C 1
ATOM 3180 O O . ASP A 1 410 ? 44.719 -13.922 5.801 1 50.16 410 ASP A O 1
ATOM 3184 N N . ASP A 1 411 ? 43.938 -12.328 7.168 1 52.19 411 ASP A N 1
ATOM 3185 C CA . ASP A 1 411 ? 44.75 -12.844 8.258 1 52.19 411 ASP A CA 1
ATOM 3186 C C . ASP A 1 411 ? 44.25 -14.227 8.695 1 52.19 411 ASP A C 1
ATOM 3188 O O . ASP A 1 411 ? 45.062 -15.109 8.984 1 52.19 411 ASP A O 1
ATOM 3192 N N . LEU A 1 412 ? 42.969 -14.352 8.742 1 52.47 412 LEU A N 1
ATOM 3193 C CA . LEU A 1 412 ? 42.375 -15.633 9.141 1 52.47 412 LEU A CA 1
ATOM 3194 C C . LEU A 1 412 ? 42.594 -16.688 8.062 1 52.47 412 LEU A C 1
ATOM 3196 O O . LEU A 1 412 ? 42.875 -17.844 8.359 1 52.47 412 LEU A O 1
ATOM 3200 N N . PHE A 1 413 ? 42.281 -16.25 6.789 1 48.16 413 PHE A N 1
ATOM 3201 C CA . PHE A 1 413 ? 42.562 -17.125 5.66 1 48.16 413 PHE A CA 1
ATOM 3202 C C . PHE A 1 413 ? 44.062 -17.516 5.652 1 48.16 413 PHE A C 1
ATOM 3204 O O . PHE A 1 413 ? 44.375 -18.672 5.398 1 48.16 413 PHE A O 1
ATOM 3211 N N . LEU A 1 414 ? 44.844 -16.438 5.816 1 49.12 414 LEU A N 1
ATOM 3212 C CA . LEU A 1 414 ? 46.281 -16.734 5.922 1 49.12 414 LEU A CA 1
ATOM 3213 C C . LEU A 1 414 ? 46.562 -17.656 7.094 1 49.12 414 LEU A C 1
ATOM 3215 O O . LEU A 1 414 ? 47.438 -18.531 7.012 1 49.12 414 LEU A O 1
ATOM 3219 N N . LYS A 1 415 ? 45.812 -17.453 8.109 1 50.38 415 LYS A N 1
ATOM 3220 C CA . LYS A 1 415 ? 46 -18.328 9.258 1 50.38 415 LYS A CA 1
ATOM 3221 C C . LYS A 1 415 ? 45.5 -19.734 8.969 1 50.38 415 LYS A C 1
ATOM 3223 O O . LYS A 1 415 ? 46.125 -20.719 9.32 1 50.38 415 LYS A O 1
ATOM 3228 N N . ASP A 1 416 ? 44.312 -19.781 8.469 1 45.38 416 ASP A N 1
ATOM 3229 C CA . ASP A 1 416 ? 43.719 -21.094 8.234 1 45.38 416 ASP A CA 1
ATOM 3230 C C . ASP A 1 416 ? 44.438 -21.812 7.082 1 45.38 416 ASP A C 1
ATOM 3232 O O . ASP A 1 416 ? 44.5 -23.031 7.047 1 45.38 416 ASP A O 1
ATOM 3236 N N . THR A 1 417 ? 44.656 -21.016 5.977 1 46.78 417 THR A N 1
ATOM 3237 C CA . THR A 1 417 ? 45.344 -21.672 4.879 1 46.78 417 THR A CA 1
ATOM 3238 C C . THR A 1 417 ? 46.844 -21.766 5.172 1 46.78 417 THR A C 1
ATOM 3240 O O . THR A 1 417 ? 47.594 -22.344 4.387 1 46.78 417 THR A O 1
ATOM 3243 N N . GLY A 1 418 ? 47.312 -21.75 6.359 1 43.25 418 GLY A N 1
ATOM 3244 C CA . GLY A 1 418 ? 48.75 -21.797 6.672 1 43.25 418 GLY A CA 1
ATOM 3245 C C . GLY A 1 418 ? 49.594 -20.859 5.824 1 43.25 418 GLY A C 1
ATOM 3246 O O . GLY A 1 418 ? 50.812 -20.953 5.824 1 43.25 418 GLY A O 1
ATOM 3247 N N . MET A 1 419 ? 49 -20.344 4.762 1 37.44 419 MET A N 1
ATOM 3248 C CA . MET A 1 419 ? 49.812 -19.516 3.9 1 37.44 419 MET A CA 1
ATOM 3249 C C . MET A 1 419 ? 50.156 -18.188 4.582 1 37.44 419 MET A C 1
ATOM 3251 O O . MET A 1 419 ? 49.25 -17.438 4.957 1 37.44 419 MET A O 1
ATOM 3255 N N . TYR A 1 420 ? 51.219 -18.109 5.402 1 36 420 TYR A N 1
ATOM 3256 C CA . TYR A 1 420 ? 51.875 -16.906 5.906 1 36 420 TYR A CA 1
ATOM 3257 C C . TYR A 1 420 ? 52 -15.859 4.812 1 36 420 TYR A C 1
ATOM 3259 O O . TYR A 1 420 ? 52.469 -16.156 3.709 1 36 420 TYR A O 1
ATOM 3267 N N . ALA A 1 421 ? 51.156 -15.008 4.617 1 35.22 421 ALA A N 1
ATOM 3268 C CA . ALA A 1 421 ? 51.5 -13.836 3.809 1 35.22 421 ALA A CA 1
ATOM 3269 C C . ALA A 1 421 ? 52.969 -13.422 4.027 1 35.22 421 ALA A C 1
ATOM 3271 O O . ALA A 1 421 ? 53.375 -13.18 5.16 1 35.22 421 ALA A O 1
ATOM 3272 N N . TYR A 1 422 ? 53.906 -13.883 3.213 1 31.12 422 TYR A N 1
ATOM 3273 C CA . TYR A 1 422 ? 55.25 -13.312 3.088 1 31.12 422 TYR A CA 1
ATOM 3274 C C . TYR A 1 422 ? 55.188 -11.789 3.076 1 31.12 422 TYR A C 1
ATOM 3276 O O . TYR A 1 422 ? 54.469 -11.195 2.289 1 31.12 422 TYR A O 1
ATOM 3284 N N . ASP A 1 423 ? 55.219 -11.188 4.254 1 32.75 423 ASP A N 1
ATOM 3285 C CA . ASP A 1 423 ? 55.562 -9.781 4.414 1 32.75 423 ASP A CA 1
ATOM 3286 C C . ASP A 1 423 ? 56.625 -9.344 3.395 1 32.75 423 ASP A C 1
ATOM 3288 O O . ASP A 1 423 ? 57.781 -9.703 3.512 1 32.75 423 ASP A O 1
ATOM 3292 N N . ASN A 1 424 ? 56.25 -9.469 2.129 1 30.38 424 ASN A N 1
ATOM 3293 C CA . ASN A 1 424 ? 57.219 -9.086 1.085 1 30.38 424 ASN A CA 1
ATOM 3294 C C . ASN A 1 424 ? 57.812 -7.703 1.344 1 30.38 424 ASN A C 1
ATOM 3296 O O . ASN A 1 424 ? 58.375 -7.102 0.447 1 30.38 424 ASN A O 1
ATOM 3300 N N . ARG A 1 425 ? 57.344 -7.008 2.4 1 30.08 425 ARG A N 1
ATOM 3301 C CA . ARG A 1 425 ? 58.062 -5.754 2.572 1 30.08 425 ARG A CA 1
ATOM 3302 C C . ARG A 1 425 ? 59.562 -6.012 2.869 1 30.08 425 ARG A C 1
ATOM 3304 O O . ARG A 1 425 ? 60.344 -5.07 2.965 1 30.08 425 ARG A O 1
ATOM 3311 N N . ALA A 1 426 ? 59.844 -7.25 3.439 1 27.94 426 ALA A N 1
ATOM 3312 C CA . ALA A 1 426 ? 61.219 -7.258 3.84 1 27.94 426 ALA A CA 1
ATOM 3313 C C . ALA A 1 426 ? 62.156 -7.156 2.625 1 27.94 426 ALA A C 1
ATOM 3315 O O . ALA A 1 426 ? 63.312 -6.773 2.748 1 27.94 426 ALA A O 1
ATOM 3316 N N . SER A 1 427 ? 61.719 -7.836 1.536 1 27.36 427 SER A N 1
ATOM 3317 C CA . SER A 1 427 ? 62.812 -8.039 0.595 1 27.36 427 SER A CA 1
ATOM 3318 C C . SER A 1 427 ? 63.219 -6.73 -0.08 1 27.36 427 SER A C 1
ATOM 3320 O O . SER A 1 427 ? 64.125 -6.707 -0.907 1 27.36 427 SER A O 1
ATOM 3322 N N . GLN A 1 428 ? 62.312 -5.734 -0.095 1 26.48 428 GLN A N 1
ATOM 3323 C CA . GLN A 1 428 ? 62.938 -4.707 -0.917 1 26.48 428 GLN A CA 1
ATOM 3324 C C . GLN A 1 428 ? 64.188 -4.141 -0.233 1 26.48 428 GLN A C 1
ATOM 3326 O O . GLN A 1 428 ? 64.812 -3.213 -0.746 1 26.48 428 GLN A O 1
ATOM 3331 N N . ASN A 1 429 ? 64.25 -4.41 1.083 1 24.91 429 ASN A N 1
ATOM 3332 C CA . ASN A 1 429 ? 65.5 -3.779 1.601 1 24.91 429 ASN A CA 1
ATOM 3333 C C . ASN A 1 429 ? 66.75 -4.473 1.085 1 24.91 429 ASN A C 1
ATOM 3335 O O . ASN A 1 429 ? 67.812 -4.148 1.507 1 24.91 429 ASN A O 1
ATOM 3339 N N . SER A 1 430 ? 66.625 -5.816 0.849 1 24.16 430 SER A N 1
ATOM 3340 C CA . SER A 1 430 ? 67.938 -6.453 0.875 1 24.16 430 SER A CA 1
ATOM 3341 C C . SER A 1 430 ? 68.875 -5.852 -0.177 1 24.16 430 SER A C 1
ATOM 3343 O O . SER A 1 430 ? 70.062 -5.828 0.004 1 24.16 430 SER A O 1
ATOM 3345 N N . GLY A 1 431 ? 68.5 -5.895 -1.495 1 23.78 431 GLY A N 1
ATOM 3346 C CA . GLY A 1 431 ? 69.562 -6.148 -2.414 1 23.78 431 GLY A CA 1
ATOM 3347 C C . GLY A 1 431 ? 70.562 -5.023 -2.449 1 23.78 431 GLY A C 1
ATOM 3348 O O . GLY A 1 431 ? 71.375 -4.934 -3.377 1 23.78 431 GLY A O 1
ATOM 3349 N N . ALA A 1 432 ? 70.312 -3.822 -1.867 1 22.28 432 ALA A N 1
ATOM 3350 C CA . ALA A 1 432 ? 71.438 -2.965 -2.197 1 22.28 432 ALA A CA 1
ATOM 3351 C C . ALA A 1 432 ? 72.688 -3.516 -1.602 1 22.28 432 ALA A C 1
ATOM 3353 O O . ALA A 1 432 ? 72.938 -3.432 -0.391 1 22.28 432 ALA A O 1
ATOM 3354 N N . PHE A 1 433 ? 73.188 -4.754 -2.01 1 20.55 433 PHE A N 1
ATOM 3355 C CA . PHE A 1 433 ? 74.438 -5.453 -1.825 1 20.55 433 PHE A CA 1
ATOM 3356 C C . PHE A 1 433 ? 75.625 -4.48 -1.916 1 20.55 433 PHE A C 1
ATOM 3358 O O . PHE A 1 433 ? 75.75 -3.695 -2.863 1 20.55 433 PHE A O 1
ATOM 3365 N N . ASP A 1 434 ? 76.188 -4.066 -0.771 1 21.11 434 ASP A N 1
ATOM 3366 C CA . ASP A 1 434 ? 77.5 -3.549 -0.537 1 21.11 434 ASP A CA 1
ATOM 3367 C C . ASP A 1 434 ? 78.562 -4.445 -1.182 1 21.11 434 ASP A C 1
ATOM 3369 O O . ASP A 1 434 ? 78.812 -5.551 -0.697 1 21.11 434 ASP A O 1
ATOM 3373 N N . ASN A 1 435 ? 78.688 -4.68 -2.465 1 18.36 435 ASN A N 1
ATOM 3374 C CA . ASN A 1 435 ? 79.562 -5.484 -3.285 1 18.36 435 ASN A CA 1
ATOM 3375 C C . ASN A 1 435 ? 81.062 -5.289 -2.881 1 18.36 435 ASN A C 1
ATOM 3377 O O . ASN A 1 435 ? 81.812 -6.258 -2.766 1 18.36 435 ASN A O 1
ATOM 3381 N N . ARG A 1 436 ? 82 -4.387 -3.434 1 20.27 436 ARG A N 1
ATOM 3382 C CA . ARG A 1 436 ? 83.25 -4.82 -4.02 1 20.27 436 ARG A CA 1
ATOM 3383 C C . ARG A 1 436 ? 84.25 -5.285 -2.941 1 20.27 436 ARG A C 1
ATOM 3385 O O . ARG A 1 436 ? 84.375 -4.66 -1.884 1 20.27 436 ARG A O 1
ATOM 3392 N N . GLU A 1 437 ? 84.688 -6.621 -2.719 1 17.22 437 GLU A N 1
ATOM 3393 C CA . GLU A 1 437 ? 85.875 -7.133 -2.137 1 17.22 437 GLU A CA 1
ATOM 3394 C C . GLU A 1 437 ? 87.062 -6.254 -2.508 1 17.22 437 GLU A C 1
ATOM 3396 O O . GLU A 1 437 ? 87.875 -5.828 -1.638 1 17.22 437 GLU A O 1
ATOM 3401 N N . SER A 1 438 ? 87.875 -6.672 -3.662 1 18.33 438 SER A N 1
ATOM 3402 C CA . SER A 1 438 ? 89.25 -7.102 -3.617 1 18.33 438 SER A CA 1
ATOM 3403 C C . SER A 1 438 ? 90.188 -5.93 -3.838 1 18.33 438 SER A C 1
ATOM 3405 O O . SER A 1 438 ? 91.438 -6.117 -3.951 1 18.33 438 SER A O 1
ATOM 3407 N N . ARG A 1 439 ? 89.812 -4.883 -4.566 1 17.45 439 ARG A N 1
ATOM 3408 C CA . ARG A 1 439 ? 91.062 -4.293 -5.039 1 17.45 439 ARG A CA 1
ATOM 3409 C C . ARG A 1 439 ? 92.062 -4.016 -3.875 1 17.45 439 ARG A C 1
ATOM 3411 O O . ARG A 1 439 ? 91.625 -3.43 -2.867 1 17.45 439 ARG A O 1
ATOM 3418 N N . ARG A 1 440 ? 93.312 -4.703 -3.912 1 17.97 440 ARG A N 1
ATOM 3419 C CA . ARG A 1 440 ? 94.625 -4.824 -3.264 1 17.97 440 ARG A CA 1
ATOM 3420 C C . ARG A 1 440 ? 95.125 -3.475 -2.742 1 17.97 440 ARG A C 1
ATOM 3422 O O . ARG A 1 440 ? 94.625 -2.428 -3.174 1 17.97 440 ARG A O 1
ATOM 3429 N N . ASP A 1 441 ? 96.25 -3.506 -2.082 1 17.84 441 ASP A N 1
ATOM 3430 C CA . ASP A 1 441 ? 97.312 -3.096 -1.202 1 17.84 441 ASP A CA 1
ATOM 3431 C C . ASP A 1 441 ? 98.188 -2.002 -1.85 1 17.84 441 ASP A C 1
ATOM 3433 O O . ASP A 1 441 ? 99.125 -1.518 -1.25 1 17.84 441 ASP A O 1
ATOM 3437 N N . GLY A 1 442 ? 98.25 -1.714 -3.137 1 16.98 442 GLY A N 1
ATOM 3438 C CA . GLY A 1 442 ? 99.562 -1.426 -3.678 1 16.98 442 GLY A CA 1
ATOM 3439 C C . GLY A 1 442 ? 100.25 -0.184 -3.076 1 16.98 442 GLY A C 1
ATOM 3440 O O . GLY A 1 442 ? 101.188 0.36 -3.631 1 16.98 442 GLY A O 1
ATOM 3441 N N . ASN A 1 443 ? 100.125 0.608 -2.004 1 17.75 443 ASN A N 1
ATOM 3442 C CA . ASN A 1 443 ? 101.375 1.376 -2.105 1 17.75 443 ASN A CA 1
ATOM 3443 C C . ASN A 1 443 ? 102.625 0.509 -1.822 1 17.75 443 ASN A C 1
ATOM 3445 O O . ASN A 1 443 ? 102.562 -0.374 -0.964 1 17.75 443 ASN A O 1
ATOM 3449 N N . GLU A 1 444 ? 103.812 0.1 -2.65 1 17.11 444 GLU A N 1
ATOM 3450 C CA . GLU A 1 444 ? 105.188 -0.099 -2.322 1 17.11 444 GLU A CA 1
ATOM 3451 C C . GLU A 1 444 ? 105.625 0.838 -1.201 1 17.11 444 GLU A C 1
ATOM 3453 O O . GLU A 1 444 ? 106.25 0.394 -0.204 1 17.11 444 GLU A O 1
ATOM 3458 N N . GLN A 1 445 ? 106.312 2.082 -1.528 1 17.05 445 GLN A N 1
ATOM 3459 C CA . GLN A 1 445 ? 107.688 2.441 -1.186 1 17.05 445 GLN A CA 1
ATOM 3460 C C . GLN A 1 445 ? 107.75 2.877 0.273 1 17.05 445 GLN A C 1
ATOM 3462 O O . GLN A 1 445 ? 106.75 3.061 0.947 1 17.05 445 GLN A O 1
ATOM 3467 N N . PHE A 1 446 ? 108.375 4.152 0.764 1 17.3 446 PHE A N 1
ATOM 3468 C CA . PHE A 1 446 ? 109.688 4.445 1.235 1 17.3 446 PHE A CA 1
ATOM 3469 C C . PHE A 1 446 ? 109.75 4.512 2.758 1 17.3 446 PHE A C 1
ATOM 3471 O O . PHE A 1 446 ? 110.562 3.873 3.391 1 17.3 446 PHE A O 1
ATOM 3478 N N . ALA A 1 447 ? 110.062 5.434 3.906 1 17.38 447 ALA A N 1
ATOM 3479 C CA . ALA A 1 447 ? 111.312 5.406 4.629 1 17.38 447 ALA A CA 1
ATOM 3480 C C . ALA A 1 447 ? 111.25 4.383 5.762 1 17.38 447 ALA A C 1
ATOM 3482 O O . ALA A 1 447 ? 110.375 4.406 6.602 1 17.38 447 ALA A O 1
ATOM 3483 N N . LYS A 1 448 ? 111.312 3.234 6.102 1 15.97 448 LYS A N 1
ATOM 3484 C CA . LYS A 1 448 ? 112.438 3.072 7.02 1 15.97 448 LYS A CA 1
ATOM 3485 C C . LYS A 1 448 ? 113.75 3.477 6.355 1 15.97 448 LYS A C 1
ATOM 3487 O O . LYS A 1 448 ? 114.312 2.725 5.547 1 15.97 448 LYS A O 1
ATOM 3492 N N . TYR A 1 449 ? 114.25 4.691 5.691 1 17.45 449 TYR A N 1
ATOM 3493 C CA . TYR A 1 449 ? 115 5.652 6.5 1 17.45 449 TYR A CA 1
ATOM 3494 C C . TYR A 1 449 ? 114.062 6.387 7.461 1 17.45 449 TYR A C 1
ATOM 3496 O O . TYR A 1 449 ? 112.938 6.648 7.137 1 17.45 449 TYR A O 1
ATOM 3504 N N . MET B 1 1 ? -11.453 -7.938 4.453 1 67.94 1 MET B N 1
ATOM 3505 C CA . MET B 1 1 ? -10.289 -8.07 5.32 1 67.94 1 MET B CA 1
ATOM 3506 C C . MET B 1 1 ? -9.211 -8.922 4.652 1 67.94 1 MET B C 1
ATOM 3508 O O . MET B 1 1 ? -8.07 -8.477 4.504 1 67.94 1 MET B O 1
ATOM 3512 N N . ALA B 1 2 ? -9.492 -10.031 4.078 1 75.06 2 ALA B N 1
ATOM 3513 C CA . ALA B 1 2 ? -8.5 -10.914 3.467 1 75.06 2 ALA B CA 1
ATOM 3514 C C . ALA B 1 2 ? -7.828 -10.242 2.271 1 75.06 2 ALA B C 1
ATOM 3516 O O . ALA B 1 2 ? -6.613 -10.344 2.1 1 75.06 2 ALA B O 1
ATOM 3517 N N . THR B 1 3 ? -8.578 -9.469 1.593 1 81.56 3 THR B N 1
ATOM 3518 C CA . THR B 1 3 ? -8.047 -8.828 0.394 1 81.56 3 THR B CA 1
ATOM 3519 C C . THR B 1 3 ? -7.074 -7.715 0.762 1 81.56 3 THR B C 1
ATOM 3521 O O . THR B 1 3 ? -6.082 -7.496 0.065 1 81.56 3 THR B O 1
ATOM 3524 N N . GLU B 1 4 ? -7.281 -7.078 1.854 1 83.38 4 GLU B N 1
ATOM 3525 C CA . GLU B 1 4 ? -6.387 -6.012 2.297 1 83.38 4 GLU B CA 1
ATOM 3526 C C . GLU B 1 4 ? -5.027 -6.566 2.715 1 83.38 4 GLU B C 1
ATOM 3528 O O . GLU B 1 4 ? -4 -5.91 2.525 1 83.38 4 GLU B O 1
ATOM 3533 N N . LEU B 1 5 ? -5.062 -7.766 3.174 1 86.56 5 LEU B N 1
ATOM 3534 C CA . LEU B 1 5 ? -3.809 -8.391 3.578 1 86.56 5 LEU B CA 1
ATOM 3535 C C . LEU B 1 5 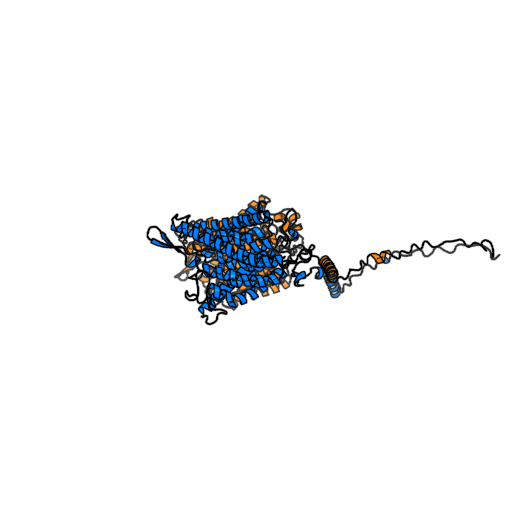? -2.977 -8.773 2.361 1 86.56 5 LEU B C 1
ATOM 3537 O O . LEU B 1 5 ? -1.749 -8.867 2.445 1 86.56 5 LEU B O 1
ATOM 3541 N N . VAL B 1 6 ? -3.621 -8.984 1.256 1 91.19 6 VAL B N 1
ATOM 3542 C CA . VAL B 1 6 ? -2.908 -9.305 0.024 1 91.19 6 VAL B CA 1
ATOM 3543 C C . VAL B 1 6 ? -2.082 -8.102 -0.427 1 91.19 6 VAL B C 1
ATOM 3545 O O . VAL B 1 6 ? -1.025 -8.266 -1.044 1 91.19 6 VAL B O 1
ATOM 3548 N N . ILE B 1 7 ? -2.496 -6.941 0.015 1 94.62 7 ILE B N 1
ATOM 3549 C CA . ILE B 1 7 ? -1.773 -5.723 -0.329 1 94.62 7 ILE B CA 1
ATOM 3550 C C . ILE B 1 7 ? -0.398 -5.73 0.334 1 94.62 7 ILE B C 1
ATOM 3552 O O . ILE B 1 7 ? 0.566 -5.191 -0.214 1 94.62 7 ILE B O 1
ATOM 3556 N N . LEU B 1 8 ? -0.295 -6.406 1.412 1 94.31 8 LEU B N 1
ATOM 3557 C CA . LEU B 1 8 ? 1 -6.543 2.068 1 94.31 8 LEU B CA 1
ATOM 3558 C C . LEU B 1 8 ? 1.983 -7.297 1.18 1 94.31 8 LEU B C 1
ATOM 3560 O O . LEU B 1 8 ? 3.189 -7.047 1.23 1 94.31 8 LEU B O 1
ATOM 3564 N N . GLY B 1 9 ? 1.448 -8.211 0.401 1 96.25 9 GLY B N 1
ATOM 3565 C CA . GLY B 1 9 ? 2.301 -8.93 -0.531 1 96.25 9 GLY B CA 1
ATOM 3566 C C . GLY B 1 9 ? 2.875 -8.039 -1.62 1 96.25 9 GLY B C 1
ATOM 3567 O O . GLY B 1 9 ? 4.012 -8.242 -2.053 1 96.25 9 GLY B O 1
ATOM 3568 N N . VAL B 1 10 ? 2.057 -7.066 -2.023 1 97.62 10 VAL B N 1
ATOM 3569 C CA . VAL B 1 10 ? 2.545 -6.098 -2.998 1 97.62 10 VAL B CA 1
ATOM 3570 C C . VAL B 1 10 ? 3.764 -5.371 -2.438 1 97.62 10 VAL B C 1
ATOM 3572 O O . VAL B 1 10 ? 4.812 -5.316 -3.08 1 97.62 10 VAL B O 1
ATOM 3575 N N . CYS B 1 11 ? 3.627 -4.93 -1.238 1 97.38 11 CYS B N 1
ATOM 3576 C CA . CYS B 1 11 ? 4.746 -4.297 -0.549 1 97.38 11 CYS B CA 1
ATOM 3577 C C . CYS B 1 11 ? 5.902 -5.273 -0.375 1 97.38 11 CYS B C 1
ATOM 3579 O O . CYS B 1 11 ? 7.055 -4.93 -0.642 1 97.38 11 CYS B O 1
ATOM 3581 N N . GLY B 1 12 ? 5.582 -6.41 0.083 1 97.81 12 GLY B N 1
ATOM 3582 C CA . GLY B 1 12 ? 6.59 -7.422 0.372 1 97.81 12 GLY B CA 1
ATOM 3583 C C . GLY B 1 12 ? 7.438 -7.777 -0.833 1 97.81 12 GLY B C 1
ATOM 3584 O O . GLY B 1 12 ? 8.672 -7.809 -0.744 1 97.81 12 GLY B O 1
ATOM 3585 N N . PHE B 1 13 ? 6.828 -7.988 -1.913 1 97.88 13 PHE B N 1
ATOM 3586 C CA . PHE B 1 13 ? 7.574 -8.422 -3.09 1 97.88 13 PHE B CA 1
ATOM 3587 C C . PHE B 1 13 ? 8.359 -7.258 -3.686 1 97.88 13 PHE B C 1
ATOM 3589 O O . PHE B 1 13 ? 9.453 -7.453 -4.219 1 97.88 13 PHE B O 1
ATOM 3596 N N . ILE B 1 14 ? 7.848 -6.02 -3.582 1 97.81 14 ILE B N 1
ATOM 3597 C CA . ILE B 1 14 ? 8.648 -4.879 -4 1 97.81 14 ILE B CA 1
ATOM 3598 C C . ILE B 1 14 ? 9.93 -4.809 -3.164 1 97.81 14 ILE B C 1
ATOM 3600 O O . ILE B 1 14 ? 11.023 -4.625 -3.703 1 97.81 14 ILE B O 1
ATOM 3604 N N . LEU B 1 15 ? 9.789 -5.023 -1.879 1 96.44 15 LEU B N 1
ATOM 3605 C CA . LEU B 1 15 ? 10.93 -4.984 -0.976 1 96.44 15 LEU B CA 1
ATOM 3606 C C . LEU B 1 15 ? 11.898 -6.125 -1.273 1 96.44 15 LEU B C 1
ATOM 3608 O O . LEU B 1 15 ? 13.117 -5.938 -1.243 1 96.44 15 LEU B O 1
ATOM 3612 N N . LEU B 1 16 ? 11.328 -7.266 -1.532 1 94.94 16 LEU B N 1
ATOM 3613 C CA . LEU B 1 16 ? 12.164 -8.414 -1.855 1 94.94 16 LEU B CA 1
ATOM 3614 C C . LEU B 1 16 ? 12.992 -8.148 -3.109 1 94.94 16 LEU B C 1
ATOM 3616 O O . LEU B 1 16 ? 14.172 -8.5 -3.166 1 94.94 16 LEU B O 1
ATOM 3620 N N . HIS B 1 17 ? 12.422 -7.527 -4.062 1 94.25 17 HIS B N 1
ATOM 3621 C CA . HIS B 1 17 ? 13.125 -7.215 -5.301 1 94.25 17 HIS B CA 1
ATOM 3622 C C . HIS B 1 17 ? 14.141 -6.094 -5.09 1 94.25 17 HIS B C 1
ATOM 3624 O O . HIS B 1 17 ? 15.289 -6.199 -5.523 1 94.25 17 HIS B O 1
ATOM 3630 N N . ALA B 1 18 ? 13.711 -5.082 -4.367 1 94.12 18 ALA B N 1
ATOM 3631 C CA . ALA B 1 18 ? 14.562 -3.916 -4.133 1 94.12 18 ALA B CA 1
ATOM 3632 C C . ALA B 1 18 ? 15.758 -4.277 -3.264 1 94.12 18 ALA B C 1
ATOM 3634 O O . ALA B 1 18 ? 16.844 -3.695 -3.41 1 94.12 18 ALA B O 1
ATOM 3635 N N . SER B 1 19 ? 15.609 -5.227 -2.395 1 91.94 19 SER B N 1
ATOM 3636 C CA . SER B 1 19 ? 16.656 -5.582 -1.448 1 91.94 19 SER B CA 1
ATOM 3637 C C . SER B 1 19 ? 17.703 -6.5 -2.094 1 91.94 19 SER B C 1
ATOM 3639 O O . SER B 1 19 ? 18.766 -6.727 -1.528 1 91.94 19 SER B O 1
ATOM 3641 N N . GLN B 1 20 ? 17.422 -6.988 -3.307 1 90.06 20 GLN B N 1
ATOM 3642 C CA . GLN B 1 20 ? 18.312 -7.941 -3.941 1 90.06 20 GLN B CA 1
ATOM 3643 C C . GLN B 1 20 ? 19.094 -7.289 -5.082 1 90.06 20 GLN B C 1
ATOM 3645 O O . GLN B 1 20 ? 19.797 -7.969 -5.828 1 90.06 20 GLN B O 1
ATOM 3650 N N . VAL B 1 21 ? 18.969 -6.012 -5.238 1 89.62 21 VAL B N 1
ATOM 3651 C CA . VAL B 1 21 ? 19.719 -5.297 -6.262 1 89.62 21 VAL B CA 1
ATOM 3652 C C . VAL B 1 21 ? 20.781 -4.418 -5.602 1 89.62 21 VAL B C 1
ATOM 3654 O O . VAL B 1 21 ? 20.766 -4.227 -4.383 1 89.62 21 VAL B O 1
ATOM 3657 N N . GLN B 1 22 ? 21.688 -3.926 -6.445 1 87.94 22 GLN B N 1
ATOM 3658 C CA . GLN B 1 22 ? 22.688 -2.988 -5.922 1 87.94 22 GLN B CA 1
ATOM 3659 C C . GLN B 1 22 ? 22.016 -1.721 -5.398 1 87.94 22 GLN B C 1
ATOM 3661 O O . GLN B 1 22 ? 21.047 -1.227 -5.992 1 87.94 22 GLN B O 1
ATOM 3666 N N . PRO B 1 23 ? 22.531 -1.181 -4.348 1 87.56 23 PRO B N 1
ATOM 3667 C CA . PRO B 1 23 ? 21.922 -0.021 -3.699 1 87.56 23 PRO B CA 1
ATOM 3668 C C . PRO B 1 23 ? 21.688 1.141 -4.664 1 87.56 23 PRO B C 1
ATOM 3670 O O . PRO B 1 23 ? 20.75 1.913 -4.492 1 87.56 23 PRO B O 1
ATOM 3673 N N . LYS B 1 24 ? 22.469 1.252 -5.672 1 88.38 24 LYS B N 1
ATOM 3674 C CA . LYS B 1 24 ? 22.391 2.352 -6.629 1 88.38 24 LYS B CA 1
ATOM 3675 C C . LYS B 1 24 ? 21.172 2.186 -7.543 1 88.38 24 LYS B C 1
ATOM 3677 O O . LYS B 1 24 ? 20.891 3.055 -8.367 1 88.38 24 LYS B O 1
ATOM 3682 N N . ASN B 1 25 ? 20.375 1.043 -7.371 1 91.5 25 ASN B N 1
ATOM 3683 C CA . ASN B 1 25 ? 19.234 0.777 -8.227 1 91.5 25 ASN B CA 1
ATOM 3684 C C . ASN B 1 25 ? 17.953 0.609 -7.414 1 91.5 25 ASN B C 1
ATOM 3686 O O . ASN B 1 25 ? 16.891 0.324 -7.969 1 91.5 25 ASN B O 1
ATOM 3690 N N . THR B 1 26 ? 17.969 0.821 -6.145 1 92.88 26 THR B N 1
ATOM 3691 C CA . THR B 1 26 ? 16.875 0.512 -5.238 1 92.88 26 THR B CA 1
ATOM 3692 C C . THR B 1 26 ? 15.68 1.428 -5.5 1 92.88 26 THR B C 1
ATOM 3694 O O . THR B 1 26 ? 14.555 0.957 -5.676 1 92.88 26 THR B O 1
ATOM 3697 N N . SER B 1 27 ? 15.891 2.725 -5.57 1 93.94 27 SER B N 1
ATOM 3698 C CA . SER B 1 27 ? 14.812 3.676 -5.805 1 93.94 27 SER B CA 1
ATOM 3699 C C . SER B 1 27 ? 14.133 3.428 -7.148 1 93.94 27 SER B C 1
ATOM 3701 O O . SER B 1 27 ? 12.914 3.559 -7.266 1 93.94 27 SER B O 1
ATOM 3703 N N . SER B 1 28 ? 14.938 3.113 -8.078 1 93.75 28 SER B N 1
ATOM 3704 C CA . SER B 1 28 ? 14.398 2.865 -9.414 1 93.75 28 SER B CA 1
ATOM 3705 C C . SER B 1 28 ? 13.43 1.685 -9.406 1 93.75 28 SER B C 1
ATOM 3707 O O . SER B 1 28 ? 12.406 1.712 -10.094 1 93.75 28 SER B O 1
ATOM 3709 N N . VAL B 1 29 ? 13.766 0.626 -8.719 1 94.94 29 VAL B N 1
ATOM 3710 C CA . VAL B 1 29 ? 12.891 -0.539 -8.602 1 94.94 29 VAL B CA 1
ATOM 3711 C C . VAL B 1 29 ? 11.57 -0.132 -7.961 1 94.94 29 VAL B C 1
ATOM 3713 O O . VAL B 1 29 ? 10.492 -0.498 -8.453 1 94.94 29 VAL B O 1
ATOM 3716 N N . ILE B 1 30 ? 11.656 0.656 -6.93 1 96.44 30 ILE B N 1
ATOM 3717 C CA . ILE B 1 30 ? 10.477 1.068 -6.176 1 96.44 30 ILE B CA 1
ATOM 3718 C C . ILE B 1 30 ? 9.602 1.979 -7.039 1 96.44 30 ILE B C 1
ATOM 3720 O O . ILE B 1 30 ? 8.391 1.771 -7.145 1 96.44 30 ILE B O 1
ATOM 3724 N N . ILE B 1 31 ? 10.188 2.947 -7.719 1 95.94 31 ILE B N 1
ATOM 3725 C CA . ILE B 1 31 ? 9.469 3.898 -8.555 1 95.94 31 ILE B CA 1
ATOM 3726 C C . ILE B 1 31 ? 8.797 3.162 -9.711 1 95.94 31 ILE B C 1
ATOM 3728 O O . ILE B 1 31 ? 7.625 3.412 -10.016 1 95.94 31 ILE B O 1
ATOM 3732 N N . ALA B 1 32 ? 9.539 2.244 -10.328 1 95.69 32 ALA B N 1
ATOM 3733 C CA . ALA B 1 32 ? 8.992 1.481 -11.445 1 95.69 32 ALA B CA 1
ATOM 3734 C C . ALA B 1 32 ? 7.742 0.71 -11.031 1 95.69 32 ALA B C 1
ATOM 3736 O O . ALA B 1 32 ? 6.758 0.669 -11.773 1 95.69 32 ALA B O 1
ATOM 3737 N N . ASN B 1 33 ? 7.785 0.102 -9.891 1 97.56 33 ASN B N 1
ATOM 3738 C CA . ASN B 1 33 ? 6.645 -0.679 -9.422 1 97.56 33 ASN B CA 1
ATOM 3739 C C . ASN B 1 33 ? 5.473 0.219 -9.031 1 97.56 33 ASN B C 1
ATOM 3741 O O . ASN B 1 33 ? 4.324 -0.085 -9.344 1 97.56 33 ASN B O 1
ATOM 3745 N N . LEU B 1 34 ? 5.723 1.343 -8.336 1 97.5 34 LEU B N 1
ATOM 3746 C CA . LEU B 1 34 ? 4.652 2.26 -7.969 1 97.5 34 LEU B CA 1
ATOM 3747 C C . LEU B 1 34 ? 3.967 2.826 -9.211 1 97.5 34 LEU B C 1
ATOM 3749 O O . LEU B 1 34 ? 2.74 2.959 -9.234 1 97.5 34 LEU B O 1
ATOM 3753 N N . LEU B 1 35 ? 4.734 3.125 -10.18 1 96.62 35 LEU B N 1
ATOM 3754 C CA . LEU B 1 35 ? 4.184 3.611 -11.438 1 96.62 35 LEU B CA 1
ATOM 3755 C C . LEU B 1 35 ? 3.322 2.543 -12.102 1 96.62 35 LEU B C 1
ATOM 3757 O O . LEU B 1 35 ? 2.252 2.846 -12.633 1 96.62 35 LEU B O 1
ATOM 3761 N N . SER B 1 36 ? 3.82 1.35 -12.094 1 97.88 36 SER B N 1
ATOM 3762 C CA . SER B 1 36 ? 3.068 0.245 -12.68 1 97.88 36 SER B CA 1
ATOM 3763 C C . SER B 1 36 ? 1.742 0.032 -11.961 1 97.88 36 SER B C 1
ATOM 3765 O O . SER B 1 36 ? 0.731 -0.289 -12.586 1 97.88 36 SER B O 1
ATOM 3767 N N . LEU B 1 37 ? 1.749 0.191 -10.625 1 98.19 37 LEU B N 1
ATOM 3768 C CA . LEU B 1 37 ? 0.514 0.04 -9.867 1 98.19 37 LEU B CA 1
ATOM 3769 C C . LEU B 1 37 ? -0.504 1.104 -10.266 1 98.19 37 LEU B C 1
ATOM 3771 O O . LEU B 1 37 ? -1.687 0.801 -10.438 1 98.19 37 LEU B O 1
ATOM 3775 N N . ALA B 1 38 ? -0.053 2.299 -10.453 1 98.25 38 ALA B N 1
ATOM 3776 C CA . ALA B 1 38 ? -0.936 3.406 -10.805 1 98.25 38 ALA B CA 1
ATOM 3777 C C . ALA B 1 38 ? -1.525 3.211 -12.203 1 98.25 38 ALA B C 1
ATOM 3779 O O . ALA B 1 38 ? -2.748 3.221 -12.367 1 98.25 38 ALA B O 1
ATOM 3780 N N . VAL B 1 39 ? -0.704 2.93 -13.133 1 98.06 39 VAL B N 1
ATOM 3781 C CA . VAL B 1 39 ? -1.133 2.77 -14.523 1 98.06 39 VAL B CA 1
ATOM 3782 C C . VAL B 1 39 ? -1.981 1.507 -14.656 1 98.06 39 VAL B C 1
ATOM 3784 O O . VAL B 1 39 ? -3.016 1.516 -15.328 1 98.06 39 VAL B O 1
ATOM 3787 N N . GLY B 1 40 ? -1.495 0.468 -14.031 1 98.62 40 GLY B N 1
ATOM 3788 C CA . GLY B 1 40 ? -2.227 -0.788 -14.094 1 98.62 40 GLY B CA 1
ATOM 3789 C C . GLY B 1 40 ? -3.648 -0.675 -13.578 1 98.62 40 GLY B C 1
ATOM 3790 O O . GLY B 1 40 ? -4.57 -1.258 -14.148 1 98.62 40 GLY B O 1
ATOM 3791 N N . THR B 1 41 ? -3.84 0.056 -12.5 1 98.62 41 THR B N 1
ATOM 3792 C CA . THR B 1 41 ? -5.16 0.265 -11.914 1 98.62 41 THR B CA 1
ATOM 3793 C C . THR B 1 41 ? -6.09 0.958 -12.906 1 98.62 41 THR B C 1
ATOM 3795 O O . THR B 1 41 ? -7.23 0.532 -13.094 1 98.62 41 THR B O 1
ATOM 3798 N N . ILE B 1 42 ? -5.625 1.921 -13.562 1 98.38 42 ILE B N 1
ATOM 3799 C CA . ILE B 1 42 ? -6.438 2.713 -14.484 1 98.38 42 ILE B CA 1
ATOM 3800 C C . ILE B 1 42 ? -6.793 1.875 -15.703 1 98.38 42 ILE B C 1
ATOM 3802 O O . ILE B 1 42 ? -7.941 1.885 -16.156 1 98.38 42 ILE B O 1
ATOM 3806 N N . ILE B 1 43 ? -5.844 1.112 -16.219 1 98.69 43 ILE B N 1
ATOM 3807 C CA . ILE B 1 43 ? -6.074 0.308 -17.406 1 98.69 43 ILE B CA 1
ATOM 3808 C C . ILE B 1 43 ? -7.047 -0.826 -17.094 1 98.69 43 ILE B C 1
ATOM 3810 O O . ILE B 1 43 ? -7.93 -1.138 -17.891 1 98.69 43 ILE B O 1
ATOM 3814 N N . TYR B 1 44 ? -6.848 -1.468 -15.938 1 98.75 44 TYR B N 1
ATOM 3815 C CA . TYR B 1 44 ? -7.758 -2.543 -15.562 1 98.75 44 TYR B CA 1
ATOM 3816 C C . TYR B 1 44 ? -9.18 -2.018 -15.383 1 98.75 44 TYR B C 1
ATOM 3818 O O . TYR B 1 44 ? -10.148 -2.695 -15.734 1 98.75 44 TYR B O 1
ATOM 3826 N N . TRP B 1 45 ? -9.281 -0.79 -14.844 1 98.62 45 TRP B N 1
ATOM 3827 C CA . TRP B 1 45 ? -10.578 -0.131 -14.695 1 98.62 45 TRP B CA 1
ATOM 3828 C C . TRP B 1 45 ? -11.188 0.179 -16.062 1 98.62 45 TRP B C 1
ATOM 3830 O O . TRP B 1 45 ? -12.367 -0.098 -16.297 1 98.62 45 TRP B O 1
ATOM 3840 N N . ALA B 1 46 ? -10.43 0.682 -16.969 1 98.38 46 ALA B N 1
ATOM 3841 C CA . ALA B 1 46 ? -10.922 1.14 -18.266 1 98.38 46 ALA B CA 1
ATOM 3842 C C . ALA B 1 46 ? -11.344 -0.037 -19.141 1 98.38 46 ALA B C 1
ATOM 3844 O O . ALA B 1 46 ? -12.438 -0.03 -19.719 1 98.38 46 ALA B O 1
ATOM 3845 N N . ILE B 1 47 ? -10.453 -1.142 -19.188 1 97.88 47 ILE B N 1
ATOM 3846 C CA . ILE B 1 47 ? -10.758 -2.166 -20.188 1 97.88 47 ILE B CA 1
ATOM 3847 C C . ILE B 1 47 ? -10.539 -3.551 -19.578 1 97.88 47 ILE B C 1
ATOM 3849 O O . ILE B 1 47 ? -11.141 -4.531 -20.031 1 97.88 47 ILE B O 1
ATOM 3853 N N . GLY B 1 48 ? -9.633 -3.748 -18.641 1 98.44 48 GLY B N 1
ATOM 3854 C CA . GLY B 1 48 ? -9.242 -5.062 -18.141 1 98.44 48 GLY B CA 1
ATOM 3855 C C . GLY B 1 48 ? -10.391 -5.828 -17.531 1 98.44 48 GLY B C 1
ATOM 3856 O O . GLY B 1 48 ? -10.617 -6.996 -17.844 1 98.44 48 GLY B O 1
ATOM 3857 N N . PHE B 1 49 ? -11.102 -5.137 -16.641 1 98.25 49 PHE B N 1
ATOM 3858 C CA . PHE B 1 49 ? -12.219 -5.789 -15.961 1 98.25 49 PHE B CA 1
ATOM 3859 C C . PHE B 1 49 ? -13.281 -6.227 -16.969 1 98.25 49 PHE B C 1
ATOM 3861 O O . PHE B 1 49 ? -13.875 -7.297 -16.828 1 98.25 49 PHE B O 1
ATOM 3868 N N . ALA B 1 50 ? -13.523 -5.391 -17.969 1 97.75 50 ALA B N 1
ATOM 3869 C CA . ALA B 1 50 ? -14.492 -5.699 -19.016 1 97.75 50 ALA B CA 1
ATOM 3870 C C . ALA B 1 50 ? -14.117 -6.98 -19.75 1 97.75 50 ALA B C 1
ATOM 3872 O O . ALA B 1 50 ? -14.969 -7.828 -20.016 1 97.75 50 ALA B O 1
ATOM 3873 N N . PHE B 1 51 ? -12.852 -7.172 -20.016 1 97.94 51 PHE B N 1
ATOM 3874 C CA . PHE B 1 51 ? -12.375 -8.352 -20.734 1 97.94 51 PHE B CA 1
ATOM 3875 C C . PHE B 1 51 ? -12.359 -9.57 -19.828 1 97.94 51 PHE B C 1
ATOM 3877 O O . PHE B 1 51 ? -12.602 -10.688 -20.281 1 97.94 51 PHE B O 1
ATOM 3884 N N . ALA B 1 52 ? -12.141 -9.391 -18.547 1 98 52 ALA B N 1
ATOM 3885 C CA . ALA B 1 52 ? -12.008 -10.5 -17.609 1 98 52 ALA B CA 1
ATOM 3886 C C . ALA B 1 52 ? -13.367 -11.062 -17.219 1 98 52 ALA B C 1
ATOM 3888 O O . ALA B 1 52 ? -13.562 -12.281 -17.203 1 98 52 ALA B O 1
ATOM 3889 N N . PHE B 1 53 ? -14.344 -10.148 -16.922 1 96.31 53 PHE B N 1
ATOM 3890 C CA . PHE B 1 53 ? -15.586 -10.617 -16.312 1 96.31 53 PHE B CA 1
ATOM 3891 C C . PHE B 1 53 ? -16.797 -10.047 -17.062 1 96.31 53 PHE B C 1
ATOM 3893 O O . PHE B 1 53 ? -17.828 -10.711 -17.156 1 96.31 53 PHE B O 1
ATOM 3900 N N . GLY B 1 54 ? -16.641 -8.797 -17.5 1 93.38 54 GLY B N 1
ATOM 3901 C CA . GLY B 1 54 ? -17.828 -8.148 -18.031 1 93.38 54 GLY B CA 1
ATOM 3902 C C . GLY B 1 54 ? -18.984 -8.102 -17.031 1 93.38 54 GLY B C 1
ATOM 3903 O O . GLY B 1 54 ? -18.781 -7.738 -15.875 1 93.38 54 GLY B O 1
ATOM 3904 N N . ASP B 1 55 ? -20.188 -8.406 -17.422 1 85.5 55 ASP B N 1
ATOM 3905 C CA . ASP B 1 55 ? -21.312 -8.398 -16.5 1 85.5 55 ASP B CA 1
ATOM 3906 C C . ASP B 1 55 ? -21.469 -9.75 -15.797 1 85.5 55 ASP B C 1
ATOM 3908 O O . ASP B 1 55 ? -22.453 -9.984 -15.094 1 85.5 55 ASP B O 1
ATOM 3912 N N . GLY B 1 56 ? -20.484 -10.523 -16.031 1 83 56 GLY B N 1
ATOM 3913 C CA . GLY B 1 56 ? -20.438 -11.82 -15.367 1 83 56 GLY B CA 1
ATOM 3914 C C . GLY B 1 56 ? -21.375 -12.828 -16 1 83 56 GLY B C 1
ATOM 3915 O O . GLY B 1 56 ? -21.531 -13.945 -15.492 1 83 56 GLY B O 1
ATOM 3916 N N . THR B 1 57 ? -22.016 -12.328 -17.094 1 80.75 57 THR B N 1
ATOM 3917 C CA . THR B 1 57 ? -23 -13.203 -17.719 1 80.75 57 THR B CA 1
ATOM 3918 C C . THR B 1 57 ? -22.5 -13.711 -19.062 1 80.75 57 THR B C 1
ATOM 3920 O O . THR B 1 57 ? -21.516 -13.195 -19.594 1 80.75 57 THR B O 1
ATOM 3923 N N . ILE B 1 58 ? -23.188 -14.648 -19.562 1 82.12 58 ILE B N 1
ATOM 3924 C CA . ILE B 1 58 ? -22.828 -15.289 -20.828 1 82.12 58 ILE B CA 1
ATOM 3925 C C . ILE B 1 58 ? -23.203 -14.383 -22 1 82.12 58 ILE B C 1
ATOM 3927 O O . ILE B 1 58 ? -22.594 -14.469 -23.062 1 82.12 58 ILE B O 1
ATOM 3931 N N . LYS B 1 59 ? -24.062 -13.531 -21.75 1 82.5 59 LYS B N 1
ATOM 3932 C CA . LYS B 1 59 ? -24.625 -12.734 -22.844 1 82.5 59 LYS B CA 1
ATOM 3933 C C . LYS B 1 59 ? -23.547 -11.828 -23.453 1 82.5 59 LYS B C 1
ATOM 3935 O O . LYS B 1 59 ? -23.5 -11.648 -24.672 1 82.5 59 LYS B O 1
ATOM 3940 N N . ASN B 1 60 ? -22.719 -11.297 -22.766 1 89.25 60 ASN B N 1
ATOM 3941 C CA . ASN B 1 60 ? -21.703 -10.375 -23.266 1 89.25 60 ASN B CA 1
ATOM 3942 C C . ASN B 1 60 ? -20.297 -10.922 -23.078 1 89.25 60 ASN B C 1
ATOM 3944 O O . ASN B 1 60 ? -19.391 -10.211 -22.609 1 89.25 60 ASN B O 1
ATOM 3948 N N . SER B 1 61 ? -20.188 -12.234 -23.344 1 90.75 61 SER B N 1
ATOM 3949 C CA . SER B 1 61 ? -18.906 -12.898 -23.188 1 90.75 61 SER B CA 1
ATOM 3950 C C . SER B 1 61 ? -18.781 -14.086 -24.141 1 90.75 61 SER B C 1
ATOM 3952 O O . SER B 1 61 ? -19.75 -14.453 -24.812 1 90.75 61 SER B O 1
ATOM 3954 N N . ASN B 1 62 ? -17.594 -14.633 -24.469 1 93.75 62 ASN B N 1
ATOM 3955 C CA . ASN B 1 62 ? -17.297 -15.898 -25.125 1 93.75 62 ASN B CA 1
ATOM 3956 C C . ASN B 1 62 ? -16.203 -16.672 -24.375 1 93.75 62 ASN B C 1
ATOM 3958 O O . ASN B 1 62 ? -15.883 -16.344 -23.234 1 93.75 62 ASN B O 1
ATOM 3962 N N . PHE B 1 63 ? -15.727 -17.719 -25 1 92.81 63 PHE B N 1
ATOM 3963 C CA . PHE B 1 63 ? -14.789 -18.609 -24.328 1 92.81 63 PHE B CA 1
ATOM 3964 C C . PHE B 1 63 ? -13.445 -17.922 -24.109 1 92.81 63 PHE B C 1
ATOM 3966 O O . PHE B 1 63 ? -12.633 -18.359 -23.312 1 92.81 63 PHE B O 1
ATOM 3973 N N . PHE B 1 64 ? -13.25 -16.828 -24.766 1 95.06 64 PHE B N 1
ATOM 3974 C CA . PHE B 1 64 ? -11.914 -16.234 -24.797 1 95.06 64 PHE B CA 1
ATOM 3975 C C . PHE B 1 64 ? -11.891 -14.93 -24 1 95.06 64 PHE B C 1
ATOM 3977 O O . PHE B 1 64 ? -10.859 -14.57 -23.422 1 95.06 64 PHE B O 1
ATOM 3984 N N . LEU B 1 65 ? -13.008 -14.094 -24 1 95.12 65 LEU B N 1
ATOM 3985 C CA . LEU B 1 65 ? -13.055 -12.812 -23.297 1 95.12 65 LEU B CA 1
ATOM 3986 C C . LEU B 1 65 ? -14.492 -12.328 -23.141 1 95.12 65 LEU B C 1
ATOM 3988 O O . LEU B 1 65 ? -15.398 -12.875 -23.766 1 95.12 65 LEU B O 1
ATOM 3992 N N . SER B 1 66 ? -14.703 -11.352 -22.234 1 95.88 66 SER B N 1
ATOM 3993 C CA . SER B 1 66 ? -15.953 -10.609 -22.125 1 95.88 66 SER B CA 1
ATOM 3994 C C . SER B 1 66 ? -15.812 -9.195 -22.688 1 95.88 66 SER B C 1
ATOM 3996 O O . SER B 1 66 ? -14.711 -8.766 -23.016 1 95.88 66 SER B O 1
ATOM 3998 N N . TYR B 1 67 ? -16.844 -8.5 -22.891 1 94.44 67 TYR B N 1
ATOM 3999 C CA . TYR B 1 67 ? -16.734 -7.203 -23.547 1 94.44 67 TYR B CA 1
ATOM 4000 C C . TYR B 1 67 ? -17.812 -6.246 -23.047 1 94.44 67 TYR B C 1
ATOM 4002 O O . TYR B 1 67 ? -18.438 -5.531 -23.844 1 94.44 67 TYR B O 1
ATOM 4010 N N . ASP B 1 68 ? -18.094 -6.258 -21.766 1 93.31 68 ASP B N 1
ATOM 4011 C CA . ASP B 1 68 ? -19.031 -5.367 -21.078 1 93.31 68 ASP B CA 1
ATOM 4012 C C . ASP B 1 68 ? -18.406 -4.777 -19.828 1 93.31 68 ASP B C 1
ATOM 4014 O O . ASP B 1 68 ? -17.375 -5.254 -19.344 1 93.31 68 ASP B O 1
ATOM 4018 N N . ARG B 1 69 ? -19.062 -3.625 -19.328 1 95.19 69 ARG B N 1
ATOM 4019 C CA . ARG B 1 69 ? -18.656 -2.998 -18.062 1 95.19 69 ARG B CA 1
ATOM 4020 C C . ARG B 1 69 ? -17.344 -2.238 -18.234 1 95.19 69 ARG B C 1
ATOM 4022 O O . ARG B 1 69 ? -16.516 -2.211 -17.312 1 95.19 69 ARG B O 1
ATOM 4029 N N . PHE B 1 70 ? -17.078 -1.752 -19.406 1 97.12 70 PHE B N 1
ATOM 4030 C CA . PHE B 1 70 ? -15.953 -0.831 -19.578 1 97.12 70 PHE B CA 1
ATOM 4031 C C . PHE B 1 70 ? -16.078 0.358 -18.625 1 97.12 70 PHE B C 1
ATOM 4033 O O . PHE B 1 70 ? -17.172 0.901 -18.453 1 97.12 70 PHE B O 1
ATOM 4040 N N . PHE B 1 71 ? -14.984 0.721 -17.891 1 97.69 71 PHE B N 1
ATOM 4041 C CA . PHE B 1 71 ? -14.945 1.818 -16.938 1 97.69 71 PHE B CA 1
ATOM 4042 C C . PHE B 1 71 ? -15.93 1.579 -15.797 1 97.69 71 PHE B C 1
ATOM 4044 O O . PHE B 1 71 ? -16.344 2.521 -15.117 1 97.69 71 PHE B O 1
ATOM 4051 N N . LEU B 1 72 ? -16.438 0.32 -15.68 1 97.31 72 LEU B N 1
ATOM 4052 C CA . LEU B 1 72 ? -17.406 -0.076 -14.672 1 97.31 72 LEU B CA 1
ATOM 4053 C C . LEU B 1 72 ? -18.719 0.685 -14.852 1 97.31 72 LEU B C 1
ATOM 4055 O O . LEU B 1 72 ? -19.422 0.965 -13.875 1 97.31 72 LEU B O 1
ATOM 4059 N N . ILE B 1 73 ? -19.016 1.103 -16.031 1 95.88 73 ILE B N 1
ATOM 4060 C CA . ILE B 1 73 ? -20.297 1.727 -16.344 1 95.88 73 ILE B CA 1
ATOM 4061 C C . ILE B 1 73 ? -21.422 0.715 -16.156 1 95.88 73 ILE B C 1
ATOM 4063 O O . ILE B 1 73 ? -21.328 -0.432 -16.594 1 95.88 73 ILE B O 1
ATOM 4067 N N . ASP B 1 74 ? -22.469 1.058 -15.406 1 93.69 74 ASP B N 1
ATOM 4068 C CA . ASP B 1 74 ? -23.641 0.249 -15.109 1 93.69 74 ASP B CA 1
ATOM 4069 C C . ASP B 1 74 ? -23.281 -0.958 -14.25 1 93.69 74 ASP B C 1
ATOM 4071 O O . ASP B 1 74 ? -23.953 -1.994 -14.312 1 93.69 74 ASP B O 1
ATOM 4075 N N . ALA B 1 75 ? -22.219 -0.862 -13.523 1 95.19 75 ALA B N 1
ATOM 4076 C CA . ALA B 1 75 ? -21.75 -1.957 -12.68 1 95.19 75 ALA B CA 1
ATOM 4077 C C . ALA B 1 75 ? -22.547 -2.018 -11.375 1 95.19 75 ALA B C 1
ATOM 4079 O O . ALA B 1 75 ? -22.906 -0.982 -10.812 1 95.19 75 ALA B O 1
ATOM 4080 N N . SER B 1 76 ? -22.812 -3.238 -10.945 1 95.38 76 SER B N 1
ATOM 4081 C CA . SER B 1 76 ? -23.484 -3.465 -9.664 1 95.38 76 SER B CA 1
ATOM 4082 C C . SER B 1 76 ? -22.5 -3.369 -8.5 1 95.38 76 SER B C 1
ATOM 4084 O O . SER B 1 76 ? -21.297 -3.27 -8.711 1 95.38 76 SER B O 1
ATOM 4086 N N . ASP B 1 77 ? -23 -3.35 -7.277 1 94.81 77 ASP B N 1
ATOM 4087 C CA . ASP B 1 77 ? -22.141 -3.365 -6.094 1 94.81 77 ASP B CA 1
ATOM 4088 C C . ASP B 1 77 ? -21.266 -4.613 -6.066 1 94.81 77 ASP B C 1
ATOM 4090 O O . ASP B 1 77 ? -20.125 -4.562 -5.629 1 94.81 77 ASP B O 1
ATOM 4094 N N . ASP B 1 78 ? -21.797 -5.703 -6.562 1 94.69 78 ASP B N 1
ATOM 4095 C CA . ASP B 1 78 ? -21.016 -6.938 -6.613 1 94.69 78 ASP B CA 1
ATOM 4096 C C . ASP B 1 78 ? -19.875 -6.828 -7.629 1 94.69 78 ASP B C 1
ATOM 4098 O O . ASP B 1 78 ? -18.797 -7.387 -7.418 1 94.69 78 ASP B O 1
ATOM 4102 N N . ASP B 1 79 ? -20.141 -6.164 -8.727 1 95.94 79 ASP B N 1
ATOM 4103 C CA . ASP B 1 79 ? -19.094 -5.902 -9.703 1 95.94 79 ASP B CA 1
ATOM 4104 C C . ASP B 1 79 ? -17.969 -5.086 -9.086 1 95.94 79 ASP B C 1
ATOM 4106 O O . ASP B 1 79 ? -16.781 -5.383 -9.305 1 95.94 79 ASP B O 1
ATOM 4110 N N . TYR B 1 80 ? -18.391 -4.09 -8.281 1 96.31 80 TYR B N 1
ATOM 4111 C CA . TYR B 1 80 ? -17.391 -3.254 -7.621 1 96.31 80 TYR B CA 1
ATOM 4112 C C . TYR B 1 80 ? -16.547 -4.074 -6.656 1 96.31 80 TYR B C 1
ATOM 4114 O O . TYR B 1 80 ? -15.32 -3.904 -6.59 1 96.31 80 TYR B O 1
ATOM 4122 N N . ALA B 1 81 ? -17.203 -4.887 -5.918 1 94.56 81 ALA B N 1
ATOM 4123 C CA . ALA B 1 81 ? -16.484 -5.742 -4.973 1 94.56 81 ALA B CA 1
ATOM 4124 C C . ALA B 1 81 ? -15.5 -6.664 -5.699 1 94.56 81 ALA B C 1
ATOM 4126 O O . ALA B 1 81 ? -14.359 -6.824 -5.266 1 94.56 81 ALA B O 1
ATOM 4127 N N . GLN B 1 82 ? -15.953 -7.285 -6.812 1 95 82 GLN B N 1
ATOM 4128 C CA . GLN B 1 82 ? -15.102 -8.164 -7.605 1 95 82 GLN B CA 1
ATOM 4129 C C . GLN B 1 82 ? -13.938 -7.395 -8.227 1 95 82 GLN B C 1
ATOM 4131 O O . GLN B 1 82 ? -12.797 -7.871 -8.234 1 95 82 GLN B O 1
ATOM 4136 N N . PHE B 1 83 ? -14.227 -6.215 -8.711 1 97.12 83 PHE B N 1
ATOM 4137 C CA . PHE B 1 83 ? -13.188 -5.363 -9.281 1 97.12 83 PHE B CA 1
ATOM 4138 C C . PHE B 1 83 ? -12.109 -5.062 -8.25 1 97.12 83 PHE B C 1
ATOM 4140 O O . PHE B 1 83 ? -10.914 -5.191 -8.531 1 97.12 83 PHE B O 1
ATOM 4147 N N . GLY B 1 84 ? -12.555 -4.637 -7.055 1 95.69 84 GLY B N 1
ATOM 4148 C CA . GLY B 1 84 ? -11.609 -4.32 -6 1 95.69 84 GLY B CA 1
ATOM 4149 C C . GLY B 1 84 ? -10.711 -5.488 -5.637 1 95.69 84 GLY B C 1
ATOM 4150 O O . GLY B 1 84 ? -9.492 -5.328 -5.516 1 95.69 84 GLY B O 1
ATOM 4151 N N . SER B 1 85 ? -11.266 -6.629 -5.52 1 93.81 85 SER B N 1
ATOM 4152 C CA . SER B 1 85 ? -10.508 -7.824 -5.16 1 93.81 85 SER B CA 1
ATOM 4153 C C . SER B 1 85 ? -9.523 -8.203 -6.258 1 93.81 85 SER B C 1
ATOM 4155 O O . SER B 1 85 ? -8.344 -8.453 -5.984 1 93.81 85 SER B O 1
ATOM 4157 N N . GLU B 1 86 ? -10.008 -8.25 -7.488 1 95.94 86 GLU B N 1
ATOM 4158 C CA . GLU B 1 86 ? -9.164 -8.641 -8.609 1 95.94 86 GLU B CA 1
ATOM 4159 C C . GLU B 1 86 ? -8.055 -7.625 -8.852 1 95.94 86 GLU B C 1
ATOM 4161 O O . GLU B 1 86 ? -6.953 -7.988 -9.273 1 95.94 86 GLU B O 1
ATOM 4166 N N . LEU B 1 87 ? -8.375 -6.375 -8.555 1 97.56 87 LEU B N 1
ATOM 4167 C CA . LEU B 1 87 ? -7.371 -5.328 -8.719 1 97.56 87 LEU B CA 1
ATOM 4168 C C . LEU B 1 87 ? -6.172 -5.586 -7.805 1 97.56 87 LEU B C 1
ATOM 4170 O O . LEU B 1 87 ? -5.023 -5.391 -8.211 1 97.56 87 LEU B O 1
ATOM 4174 N N . VAL B 1 88 ? -6.406 -5.957 -6.625 1 96.56 88 VAL B N 1
ATOM 4175 C CA . VAL B 1 88 ? -5.332 -6.242 -5.684 1 96.56 88 VAL B CA 1
ATOM 4176 C C . VAL B 1 88 ? -4.48 -7.395 -6.207 1 96.56 88 VAL B C 1
ATOM 4178 O O . VAL B 1 88 ? -3.25 -7.363 -6.109 1 96.56 88 VAL B O 1
ATOM 4181 N N . TYR B 1 89 ? -5.082 -8.422 -6.801 1 96.69 89 TYR B N 1
ATOM 4182 C CA . TYR B 1 89 ? -4.336 -9.531 -7.387 1 96.69 89 TYR B CA 1
ATOM 4183 C C . TYR B 1 89 ? -3.537 -9.062 -8.602 1 96.69 89 TYR B C 1
ATOM 4185 O O . TYR B 1 89 ? -2.41 -9.516 -8.82 1 96.69 89 TYR B O 1
ATOM 4193 N N . LEU B 1 90 ? -4.141 -8.219 -9.328 1 98.38 90 LEU B N 1
ATOM 4194 C CA . LEU B 1 90 ? -3.402 -7.656 -10.453 1 98.38 90 LEU B CA 1
ATOM 4195 C C . LEU B 1 90 ? -2.164 -6.902 -9.977 1 98.38 90 LEU B C 1
ATOM 4197 O O . LEU B 1 90 ? -1.098 -7.004 -10.586 1 98.38 90 LEU B O 1
ATOM 4201 N N . MET B 1 91 ? -2.346 -6.105 -8.961 1 98.06 91 MET B N 1
ATOM 4202 C CA . MET B 1 91 ? -1.207 -5.375 -8.406 1 98.06 91 MET B CA 1
ATOM 4203 C C . MET B 1 91 ? -0.079 -6.328 -8.031 1 98.06 91 MET B C 1
ATOM 4205 O O . MET B 1 91 ? 1.091 -6.051 -8.305 1 98.06 91 MET B O 1
ATOM 4209 N N . LEU B 1 92 ? -0.445 -7.375 -7.453 1 97.25 92 LEU B N 1
ATOM 4210 C CA . LEU B 1 92 ? 0.541 -8.391 -7.113 1 97.25 92 LEU B CA 1
ATOM 4211 C C . LEU B 1 92 ? 1.208 -8.945 -8.367 1 97.25 92 LEU B C 1
ATOM 4213 O O . LEU B 1 92 ? 2.434 -9.062 -8.422 1 97.25 92 LEU B O 1
ATOM 4217 N N . VAL B 1 93 ? 0.432 -9.258 -9.359 1 98.25 93 VAL B N 1
ATOM 4218 C CA . VAL B 1 93 ? 0.933 -9.812 -10.617 1 98.25 93 VAL B CA 1
ATOM 4219 C C . VAL B 1 93 ? 1.9 -8.828 -11.266 1 98.25 93 VAL B C 1
ATOM 4221 O O . VAL B 1 93 ? 2.955 -9.227 -11.766 1 98.25 93 VAL B O 1
ATOM 4224 N N . LEU B 1 94 ? 1.557 -7.598 -11.234 1 98.5 94 LEU B N 1
ATOM 4225 C CA . LEU B 1 94 ? 2.396 -6.578 -11.852 1 98.5 94 LEU B CA 1
ATOM 4226 C C . LEU B 1 94 ? 3.771 -6.535 -11.195 1 98.5 94 LEU B C 1
ATOM 4228 O O . LEU B 1 94 ? 4.793 -6.473 -11.891 1 98.5 94 LEU B O 1
ATOM 4232 N N . VAL B 1 95 ? 3.795 -6.562 -9.914 1 98.06 95 VAL B N 1
ATOM 4233 C CA . VAL B 1 95 ? 5.055 -6.5 -9.188 1 98.06 95 VAL B CA 1
ATOM 4234 C C . VAL B 1 95 ? 5.898 -7.734 -9.5 1 98.06 95 VAL B C 1
ATOM 4236 O O . VAL B 1 95 ? 7.113 -7.633 -9.68 1 98.06 95 VAL B O 1
ATOM 4239 N N . LEU B 1 96 ? 5.262 -8.891 -9.562 1 98 96 LEU B N 1
ATOM 4240 C CA . LEU B 1 96 ? 5.977 -10.125 -9.859 1 98 96 LEU B CA 1
ATOM 4241 C C . LEU B 1 96 ? 6.516 -10.109 -11.289 1 98 96 LEU B C 1
ATOM 4243 O O . LEU B 1 96 ? 7.633 -10.57 -11.539 1 98 96 LEU B O 1
ATOM 4247 N N . CYS B 1 97 ? 5.777 -9.586 -12.203 1 97.44 97 CYS B N 1
ATOM 4248 C CA . CYS B 1 97 ? 6.227 -9.453 -13.586 1 97.44 97 CYS B CA 1
ATOM 4249 C C . CYS B 1 97 ? 7.461 -8.57 -13.68 1 97.44 97 CYS B C 1
ATOM 4251 O O . CYS B 1 97 ? 8.43 -8.914 -14.352 1 97.44 97 CYS B O 1
ATOM 4253 N N . ASN B 1 98 ? 7.434 -7.477 -13 1 96.19 98 ASN B N 1
ATOM 4254 C CA . ASN B 1 98 ? 8.477 -6.461 -13.078 1 96.19 98 ASN B CA 1
ATOM 4255 C C . ASN B 1 98 ? 9.797 -6.965 -12.508 1 96.19 98 ASN B C 1
ATOM 4257 O O . ASN B 1 98 ? 10.852 -6.383 -12.766 1 96.19 98 ASN B O 1
ATOM 4261 N N . SER B 1 99 ? 9.773 -7.988 -11.758 1 93.38 99 SER B N 1
ATOM 4262 C CA . SER B 1 99 ? 10.945 -8.461 -11.031 1 93.38 99 SER B CA 1
ATOM 4263 C C . SER B 1 99 ? 12.055 -8.898 -11.984 1 93.38 99 SER B C 1
ATOM 4265 O O . SER B 1 99 ? 13.234 -8.844 -11.641 1 93.38 99 SER B O 1
ATOM 4267 N N . GLY B 1 100 ? 11.773 -9.258 -13.156 1 90.94 100 GLY B N 1
ATOM 4268 C CA . GLY B 1 100 ? 12.758 -9.688 -14.141 1 90.94 100 GLY B CA 1
ATOM 4269 C C . GLY B 1 100 ? 13.422 -8.531 -14.867 1 90.94 100 GLY B C 1
ATOM 4270 O O . GLY B 1 100 ? 14.453 -8.711 -15.516 1 90.94 100 GLY B O 1
ATOM 4271 N N . PHE B 1 101 ? 12.922 -7.32 -14.664 1 91.31 101 PHE B N 1
ATOM 4272 C CA . PHE B 1 101 ? 13.344 -6.188 -15.477 1 91.31 101 PHE B CA 1
ATOM 4273 C C . PHE B 1 101 ? 14.219 -5.242 -14.672 1 91.31 101 PHE B C 1
ATOM 4275 O O . PHE B 1 101 ? 14.805 -4.305 -15.219 1 91.31 101 PHE B O 1
ATOM 4282 N N . VAL B 1 102 ? 14.43 -5.531 -13.484 1 89.5 102 VAL B N 1
ATOM 4283 C CA . VAL B 1 102 ? 14.969 -4.543 -12.555 1 89.5 102 VAL B CA 1
ATOM 4284 C C . VAL B 1 102 ? 16.438 -4.289 -12.883 1 89.5 102 VAL B C 1
ATOM 4286 O O . VAL B 1 102 ? 17.141 -5.18 -13.367 1 89.5 102 VAL B O 1
ATOM 4289 N N . SER B 1 103 ? 16.922 -3.076 -12.742 1 87.12 103 SER B N 1
ATOM 4290 C CA . SER B 1 103 ? 18.312 -2.604 -12.773 1 87.12 103 SER B CA 1
ATOM 4291 C C . SER B 1 103 ? 18.781 -2.338 -14.195 1 87.12 103 SER B C 1
ATOM 4293 O O . SER B 1 103 ? 19.922 -1.94 -14.422 1 87.12 103 SER B O 1
ATOM 4295 N N . ARG B 1 104 ? 17.906 -2.488 -15.188 1 85.31 104 ARG B N 1
ATOM 4296 C CA . ARG B 1 104 ? 18.469 -2.23 -16.516 1 85.31 104 ARG B CA 1
ATOM 4297 C C . ARG B 1 104 ? 17.406 -1.701 -17.453 1 85.31 104 ARG B C 1
ATOM 4299 O O . ARG B 1 104 ? 17.719 -1.074 -18.469 1 85.31 104 ARG B O 1
ATOM 4306 N N . MET B 1 105 ? 16.172 -1.97 -17.188 1 90.25 105 MET B N 1
ATOM 4307 C CA . MET B 1 105 ? 15.133 -1.466 -18.078 1 90.25 105 MET B CA 1
ATOM 4308 C C . MET B 1 105 ? 14.875 0.015 -17.828 1 90.25 105 MET B C 1
ATOM 4310 O O . MET B 1 105 ? 14.867 0.463 -16.672 1 90.25 105 MET B O 1
ATOM 4314 N N . ARG B 1 106 ? 14.594 0.684 -18.922 1 89.25 106 ARG B N 1
ATOM 4315 C CA . ARG B 1 106 ? 14.242 2.094 -18.781 1 89.25 106 ARG B CA 1
ATOM 4316 C C . ARG B 1 106 ? 12.898 2.262 -18.094 1 89.25 106 ARG B C 1
ATOM 4318 O O . ARG B 1 106 ? 11.961 1.498 -18.344 1 89.25 106 ARG B O 1
ATOM 4325 N N . TYR B 1 107 ? 12.742 3.309 -17.281 1 86.88 107 TYR B N 1
ATOM 4326 C CA . TYR B 1 107 ? 11.586 3.457 -16.406 1 86.88 107 TYR B CA 1
ATOM 4327 C C . TYR B 1 107 ? 10.32 3.689 -17.219 1 86.88 107 TYR B C 1
ATOM 4329 O O . TYR B 1 107 ? 9.227 3.293 -16.797 1 86.88 107 TYR B O 1
ATOM 4337 N N . TRP B 1 108 ? 10.406 4.34 -18.406 1 88.25 108 TRP B N 1
ATOM 4338 C CA . TRP B 1 108 ? 9.203 4.691 -19.156 1 88.25 108 TRP B CA 1
ATOM 4339 C C . TRP B 1 108 ? 8.648 3.477 -19.906 1 88.25 108 TRP B C 1
ATOM 4341 O O . TRP B 1 108 ? 7.523 3.508 -20.391 1 88.25 108 TRP B O 1
ATOM 4351 N N . VAL B 1 109 ? 9.391 2.383 -19.984 1 91.38 109 VAL B N 1
ATOM 4352 C CA . VAL B 1 109 ? 8.93 1.152 -20.625 1 91.38 109 VAL B CA 1
ATOM 4353 C C . VAL B 1 109 ? 7.969 0.419 -19.688 1 91.38 109 VAL B C 1
ATOM 4355 O O . VAL B 1 109 ? 7.062 -0.283 -20.141 1 91.38 109 VAL B O 1
ATOM 4358 N N . TYR B 1 110 ? 8.117 0.59 -18.391 1 93.5 110 TYR B N 1
ATOM 4359 C CA . TYR B 1 110 ? 7.312 -0.123 -17.391 1 93.5 110 TYR B CA 1
ATOM 4360 C C . TYR B 1 110 ? 5.832 0.196 -17.562 1 93.5 110 TYR B C 1
ATOM 4362 O O . TYR B 1 110 ? 5.004 -0.71 -17.672 1 93.5 110 TYR B O 1
ATOM 4370 N N . PRO B 1 111 ? 5.473 1.491 -17.625 1 93.06 111 PRO B N 1
ATOM 4371 C CA . PRO B 1 111 ? 4.051 1.791 -17.797 1 93.06 111 PRO B CA 1
ATOM 4372 C C . PRO B 1 111 ? 3.484 1.245 -19.094 1 93.06 111 PRO B C 1
ATOM 4374 O O . PRO B 1 111 ? 2.314 0.858 -19.156 1 93.06 111 PRO B O 1
ATOM 4377 N N . LEU B 1 112 ? 4.23 1.237 -20.109 1 91.94 112 LEU B N 1
ATOM 4378 C CA . LEU B 1 112 ? 3.762 0.727 -21.391 1 91.94 112 LEU B CA 1
ATOM 4379 C C . LEU B 1 112 ? 3.537 -0.78 -21.328 1 91.94 112 LEU B C 1
ATOM 4381 O O . LEU B 1 112 ? 2.547 -1.287 -21.859 1 91.94 112 LEU B O 1
ATOM 4385 N N . LEU B 1 113 ? 4.473 -1.465 -20.781 1 94.25 113 LEU B N 1
ATOM 4386 C CA . LEU B 1 113 ? 4.305 -2.898 -20.562 1 94.25 113 LEU B CA 1
ATOM 4387 C C . LEU B 1 113 ? 3.102 -3.18 -19.672 1 94.25 113 LEU B C 1
ATOM 4389 O O . LEU B 1 113 ? 2.346 -4.121 -19.922 1 94.25 113 LEU B O 1
ATOM 4393 N N . THR B 1 114 ? 2.939 -2.371 -18.672 1 97.44 114 THR B N 1
ATOM 4394 C CA . THR B 1 114 ? 1.834 -2.496 -17.719 1 97.44 114 THR B CA 1
ATOM 4395 C C . THR B 1 114 ? 0.494 -2.373 -18.438 1 97.44 114 THR B C 1
ATOM 4397 O O . THR B 1 114 ? -0.475 -3.045 -18.078 1 97.44 114 THR B O 1
ATOM 4400 N N . LEU B 1 115 ? 0.447 -1.51 -19.453 1 97.38 115 LEU B N 1
ATOM 4401 C CA . LEU B 1 115 ? -0.763 -1.362 -20.25 1 97.38 115 LEU B CA 1
ATOM 4402 C C . LEU B 1 115 ? -1.193 -2.703 -20.828 1 97.38 115 LEU B C 1
ATOM 4404 O O . LEU B 1 115 ? -2.373 -3.061 -20.781 1 97.38 115 LEU B O 1
ATOM 4408 N N . PHE B 1 116 ? -0.275 -3.494 -21.266 1 97.44 116 PHE B N 1
ATOM 4409 C CA . PHE B 1 116 ? -0.586 -4.766 -21.922 1 97.44 116 PHE B CA 1
ATOM 4410 C C . PHE B 1 116 ? -0.851 -5.848 -20.875 1 97.44 116 PHE B C 1
ATOM 4412 O O . PHE B 1 116 ? -1.706 -6.715 -21.078 1 97.44 116 PHE B O 1
ATOM 4419 N N . ILE B 1 117 ? -0.104 -5.824 -19.828 1 98.38 117 ILE B N 1
ATOM 4420 C CA . ILE B 1 117 ? -0.322 -6.828 -18.781 1 98.38 117 ILE B CA 1
ATOM 4421 C C . ILE B 1 117 ? -1.705 -6.641 -18.172 1 98.38 117 ILE B C 1
ATOM 4423 O O . ILE B 1 117 ? -2.463 -7.602 -18.016 1 98.38 117 ILE B O 1
ATOM 4427 N N . SER B 1 118 ? -2.115 -5.414 -17.891 1 98.69 118 SER B N 1
ATOM 4428 C CA . SER B 1 118 ? -3.35 -5.105 -17.172 1 98.69 118 SER B CA 1
ATOM 4429 C C . SER B 1 118 ? -4.547 -5.102 -18.125 1 98.69 118 SER B C 1
ATOM 4431 O O . SER B 1 118 ? -5.688 -5.277 -17.688 1 98.69 118 SER B O 1
ATOM 4433 N N . GLY B 1 119 ? -4.285 -4.898 -19.406 1 98.38 119 GLY B N 1
ATOM 4434 C CA . GLY B 1 119 ? -5.387 -4.762 -20.344 1 98.38 119 GLY B CA 1
ATOM 4435 C C . GLY B 1 119 ? -5.621 -6.008 -21.172 1 98.38 119 GLY B C 1
ATOM 4436 O O . GLY B 1 119 ? -6.719 -6.219 -21.688 1 98.38 119 GLY B O 1
ATOM 4437 N N . VAL B 1 120 ? -4.582 -6.855 -21.281 1 98.19 120 VAL B N 1
ATOM 4438 C CA . VAL B 1 120 ? -4.707 -7.957 -22.219 1 98.19 120 VAL B CA 1
ATOM 4439 C C . VAL B 1 120 ? -4.277 -9.258 -21.547 1 98.19 120 VAL B C 1
ATOM 4441 O O . VAL B 1 120 ? -5.086 -10.18 -21.391 1 98.19 120 VAL B O 1
ATOM 4444 N N . ILE B 1 121 ? -3.102 -9.352 -21.078 1 98.62 121 ILE B N 1
ATOM 4445 C CA . ILE B 1 121 ? -2.529 -10.617 -20.625 1 98.62 121 ILE B CA 1
ATOM 4446 C C . ILE B 1 121 ? -3.307 -11.133 -19.422 1 98.62 121 ILE B C 1
ATOM 4448 O O . ILE B 1 121 ? -3.918 -12.195 -19.484 1 98.62 121 ILE B O 1
ATOM 4452 N N . TYR B 1 122 ? -3.354 -10.328 -18.375 1 98.62 122 TYR B N 1
ATOM 4453 C CA . TYR B 1 122 ? -3.977 -10.75 -17.125 1 98.62 122 TYR B CA 1
ATOM 4454 C C . TYR B 1 122 ? -5.477 -10.938 -17.297 1 98.62 122 TYR B C 1
ATOM 4456 O O . TYR B 1 122 ? -6.031 -11.969 -16.922 1 98.62 122 TYR B O 1
ATOM 4464 N N . PRO B 1 123 ? -6.195 -10 -17.938 1 98.56 123 PRO B N 1
ATOM 4465 C CA . PRO B 1 123 ? -7.648 -10.141 -18.031 1 98.56 123 PRO B CA 1
ATOM 4466 C C . PRO B 1 123 ? -8.07 -11.367 -18.828 1 98.56 123 PRO B C 1
ATOM 4468 O O . PRO B 1 123 ? -9.062 -12.023 -18.469 1 98.56 123 PRO B O 1
ATOM 4471 N N . PHE B 1 124 ? -7.344 -11.711 -19.844 1 98.5 124 PHE B N 1
ATOM 4472 C CA . PHE B 1 124 ? -7.695 -12.891 -20.641 1 98.5 124 PHE B CA 1
ATOM 4473 C C . PHE B 1 124 ? -7.504 -14.164 -19.828 1 98.5 124 PHE B C 1
ATOM 4475 O O . PHE B 1 124 ? -8.367 -15.039 -19.828 1 98.5 124 PHE B O 1
ATOM 4482 N N . VAL B 1 125 ? -6.434 -14.211 -19.141 1 98.69 125 VAL B N 1
ATOM 4483 C CA . VAL B 1 125 ? -6.152 -15.391 -18.328 1 98.69 125 VAL B CA 1
ATOM 4484 C C . VAL B 1 125 ? -7.207 -15.523 -17.234 1 98.69 125 VAL B C 1
ATOM 4486 O O . VAL B 1 125 ? -7.672 -16.625 -16.938 1 98.69 125 VAL B O 1
ATOM 4489 N N . ILE B 1 126 ? -7.59 -14.398 -16.625 1 98.38 126 ILE B N 1
ATOM 4490 C CA . ILE B 1 126 ? -8.609 -14.406 -15.578 1 98.38 126 ILE B CA 1
ATOM 4491 C C . ILE B 1 126 ? -9.945 -14.867 -16.156 1 98.38 126 ILE B C 1
ATOM 4493 O O . ILE B 1 126 ? -10.664 -15.648 -15.531 1 98.38 126 ILE B O 1
ATOM 4497 N N . HIS B 1 127 ? -10.25 -14.398 -17.328 1 98.25 127 HIS B N 1
ATOM 4498 C CA . HIS B 1 127 ? -11.469 -14.852 -17.984 1 98.25 127 HIS B CA 1
ATOM 4499 C C . HIS B 1 127 ? -11.453 -16.359 -18.203 1 98.25 127 HIS B C 1
ATOM 4501 O O . HIS B 1 127 ? -12.422 -17.047 -17.891 1 98.25 127 HIS B O 1
ATOM 4507 N N . TRP B 1 128 ? -10.352 -16.906 -18.656 1 98.44 128 TRP B N 1
ATOM 4508 C CA . TRP B 1 128 ? -10.234 -18.328 -18.938 1 98.44 128 TRP B CA 1
ATOM 4509 C C . TRP B 1 128 ? -10.422 -19.156 -17.672 1 98.44 128 TRP B C 1
ATOM 4511 O O . TRP B 1 128 ? -11.047 -20.219 -17.719 1 98.44 128 TRP B O 1
ATOM 4521 N N . THR B 1 129 ? -9.922 -18.625 -16.594 1 97.56 129 THR B N 1
ATOM 4522 C CA . THR B 1 129 ? -9.773 -19.484 -15.414 1 97.56 129 THR B CA 1
ATOM 4523 C C . THR B 1 129 ? -10.898 -19.234 -14.414 1 97.56 129 THR B C 1
ATOM 4525 O O . THR B 1 129 ? -11.164 -20.062 -13.555 1 97.56 129 THR B O 1
ATOM 4528 N N . LYS B 1 130 ? -11.586 -18.109 -14.531 1 95.81 130 LYS B N 1
ATOM 4529 C CA . LYS B 1 130 ? -12.508 -17.766 -13.453 1 95.81 130 LYS B CA 1
ATOM 4530 C C . LYS B 1 130 ? -13.914 -17.516 -13.992 1 95.81 130 LYS B C 1
ATOM 4532 O O . LYS B 1 130 ? -14.906 -17.719 -13.289 1 95.81 130 LYS B O 1
ATOM 4537 N N . HIS B 1 131 ? -14.016 -16.984 -15.148 1 96.25 131 HIS B N 1
ATOM 4538 C CA . HIS B 1 131 ? -15.328 -16.688 -15.703 1 96.25 131 HIS B CA 1
ATOM 4539 C C . HIS B 1 131 ? -16.078 -17.969 -16.078 1 96.25 131 HIS B C 1
ATOM 4541 O O . HIS B 1 131 ? -15.484 -18.922 -16.578 1 96.25 131 HIS B O 1
ATOM 4547 N N . PRO B 1 132 ? -17.359 -17.969 -15.891 1 93.69 132 PRO B N 1
ATOM 4548 C CA . PRO B 1 132 ? -18.141 -19.172 -16.172 1 93.69 132 PRO B CA 1
ATOM 4549 C C . PRO B 1 132 ? -18.062 -19.594 -17.641 1 93.69 132 PRO B C 1
ATOM 4551 O O . PRO B 1 132 ? -18.172 -20.781 -17.953 1 93.69 132 PRO B O 1
ATOM 4554 N N . GLU B 1 133 ? -17.812 -18.672 -18.469 1 94.81 133 GLU B N 1
ATOM 4555 C CA . GLU B 1 133 ? -17.734 -18.984 -19.891 1 94.81 133 GLU B CA 1
ATOM 4556 C C . GLU B 1 133 ? -16.281 -19.203 -20.344 1 94.81 133 GLU B C 1
ATOM 4558 O O . GLU B 1 133 ? -16.031 -19.578 -21.484 1 94.81 133 GLU B O 1
ATOM 4563 N N . GLY B 1 134 ? -15.375 -18.953 -19.469 1 97.25 134 GLY B N 1
ATOM 4564 C CA . GLY B 1 134 ? -13.984 -19.172 -19.828 1 97.25 134 GLY B CA 1
ATOM 4565 C C . GLY B 1 134 ? -13.68 -20.625 -20.141 1 97.25 134 GLY B C 1
ATOM 4566 O O . GLY B 1 134 ? -14.117 -21.531 -19.422 1 97.25 134 GLY B O 1
ATOM 4567 N N . TRP B 1 135 ? -12.945 -20.859 -21.078 1 97.56 135 TRP B N 1
ATOM 4568 C CA . TRP B 1 135 ? -12.812 -22.219 -21.594 1 97.56 135 TRP B CA 1
ATOM 4569 C C . TRP B 1 135 ? -12.125 -23.141 -20.594 1 97.56 135 TRP B C 1
ATOM 4571 O O . TRP B 1 135 ? -12.398 -24.344 -20.547 1 97.56 135 TRP B O 1
ATOM 4581 N N . LEU B 1 136 ? -11.273 -22.625 -19.781 1 98 136 LEU B N 1
ATOM 4582 C CA . LEU B 1 136 ? -10.625 -23.453 -18.781 1 98 136 LEU B CA 1
ATOM 4583 C C . LEU B 1 136 ? -11.57 -23.75 -17.625 1 98 136 LEU B C 1
ATOM 4585 O O . LEU B 1 136 ? -11.586 -24.859 -17.078 1 98 136 LEU B O 1
ATOM 4589 N N . LYS B 1 137 ? -12.312 -22.766 -17.281 1 96.5 137 LYS B N 1
ATOM 4590 C CA . LYS B 1 137 ? -13.234 -22.891 -16.156 1 96.5 137 LYS B CA 1
ATOM 4591 C C . LYS B 1 137 ? -14.469 -23.688 -16.562 1 96.5 137 LYS B C 1
ATOM 4593 O O . LYS B 1 137 ? -14.914 -24.578 -15.812 1 96.5 137 LYS B O 1
ATOM 4598 N N . SER B 1 138 ? -15.07 -23.344 -17.703 1 95.44 138 SER B N 1
ATOM 4599 C CA . SER B 1 138 ? -16.234 -24.078 -18.188 1 95.44 138 SER B CA 1
ATOM 4600 C C . SER B 1 138 ? -15.883 -25.531 -18.469 1 95.44 138 SER B C 1
ATOM 4602 O O . SER B 1 138 ? -16.703 -26.422 -18.266 1 95.44 138 SER B O 1
ATOM 4604 N N . GLY B 1 139 ? -14.688 -25.703 -18.953 1 96.56 139 GLY B N 1
ATOM 4605 C CA . GLY B 1 139 ? -14.164 -27.047 -19.125 1 96.56 139 GLY B CA 1
ATOM 4606 C C . GLY B 1 139 ? -14.812 -27.812 -20.266 1 96.56 139 GLY B C 1
ATOM 4607 O O . GLY B 1 139 ? -15.375 -27.203 -21.188 1 96.56 139 GLY B O 1
ATOM 4608 N N . ILE B 1 140 ? -14.578 -29.125 -20.312 1 95.69 140 ILE B N 1
ATOM 4609 C CA . ILE B 1 140 ? -15.141 -30.016 -21.328 1 95.69 140 ILE B CA 1
ATOM 4610 C C . ILE B 1 140 ? -15.852 -31.188 -20.641 1 95.69 140 ILE B C 1
ATOM 4612 O O . ILE B 1 140 ? -15.445 -31.625 -19.578 1 95.69 140 ILE B O 1
ATOM 4616 N N . GLU B 1 141 ? -16.906 -31.562 -21.281 1 94.94 141 GLU B N 1
ATOM 4617 C CA . GLU B 1 141 ? -17.625 -32.75 -20.812 1 94.94 141 GLU B CA 1
ATOM 4618 C C . GLU B 1 141 ? -16.984 -34.031 -21.312 1 94.94 141 GLU B C 1
ATOM 4620 O O . GLU B 1 141 ? -16.641 -34.125 -22.484 1 94.94 141 GLU B O 1
ATOM 4625 N N . VAL B 1 142 ? -16.75 -34.875 -20.328 1 93.62 142 VAL B N 1
ATOM 4626 C CA . VAL B 1 142 ? -16.172 -36.156 -20.688 1 93.62 142 VAL B CA 1
ATOM 4627 C C . VAL B 1 142 ? -17.031 -37.281 -20.125 1 93.62 142 VAL B C 1
ATOM 4629 O O . VAL B 1 142 ? -17.672 -37.125 -19.094 1 93.62 142 VAL B O 1
ATOM 4632 N N . GLU B 1 143 ? -17.125 -38.375 -20.891 1 91.94 143 GLU B N 1
ATOM 4633 C CA . GLU B 1 143 ? -17.828 -39.562 -20.422 1 91.94 143 GLU B CA 1
ATOM 4634 C C . GLU B 1 143 ? -16.859 -40.562 -19.812 1 91.94 143 GLU B C 1
ATOM 4636 O O . GLU B 1 143 ? -15.922 -41 -20.469 1 91.94 143 GLU B O 1
ATOM 4641 N N . ILE B 1 144 ? -17.062 -40.812 -18.531 1 89.25 144 ILE B N 1
ATOM 4642 C CA . ILE B 1 144 ? -16.25 -41.781 -17.812 1 89.25 144 ILE B CA 1
ATOM 4643 C C . ILE B 1 144 ? -17.156 -42.844 -17.172 1 89.25 144 ILE B C 1
ATOM 4645 O O . ILE B 1 144 ? -17.984 -42.531 -16.328 1 89.25 144 ILE B O 1
ATOM 4649 N N . ASP B 1 145 ? -16.891 -44.125 -17.562 1 88.62 145 ASP B N 1
ATOM 4650 C CA . ASP B 1 145 ? -17.672 -45.25 -17.047 1 88.62 145 ASP B CA 1
ATOM 4651 C C . ASP B 1 145 ? -19.156 -44.969 -17.156 1 88.62 145 ASP B C 1
ATOM 4653 O O . ASP B 1 145 ? -19.906 -45.188 -16.203 1 88.62 145 ASP B O 1
ATOM 4657 N N . GLY B 1 146 ? -19.609 -44.406 -18.172 1 90.94 146 GLY B N 1
ATOM 4658 C CA . GLY B 1 146 ? -21.016 -44.188 -18.5 1 90.94 146 GLY B CA 1
ATOM 4659 C C . GLY B 1 146 ? -21.609 -42.969 -17.828 1 90.94 146 GLY B C 1
ATOM 4660 O O . GLY B 1 146 ? -22.812 -42.719 -17.922 1 90.94 146 GLY B O 1
ATOM 4661 N N . LYS B 1 147 ? -20.875 -42.219 -17.109 1 92.5 147 LYS B N 1
ATOM 4662 C CA . LYS B 1 147 ? -21.359 -41.031 -16.438 1 92.5 147 LYS B CA 1
ATOM 4663 C C . LYS B 1 147 ? -20.672 -39.781 -17 1 92.5 147 LYS B C 1
ATOM 4665 O O . LYS B 1 147 ? -19.484 -39.781 -17.281 1 92.5 147 LYS B O 1
ATOM 4670 N N . ASP B 1 148 ? -21.469 -38.75 -17.109 1 93.75 148 ASP B N 1
ATOM 4671 C CA . ASP B 1 148 ? -20.953 -37.5 -17.609 1 93.75 148 ASP B CA 1
ATOM 4672 C C . ASP B 1 148 ? -20.297 -36.688 -16.469 1 93.75 148 ASP B C 1
ATOM 4674 O O . ASP B 1 148 ? -20.875 -36.531 -15.398 1 93.75 148 ASP B O 1
ATOM 4678 N N . LYS B 1 149 ? -19.047 -36.344 -16.75 1 94.81 149 LYS B N 1
ATOM 4679 C CA . LYS B 1 149 ? -18.297 -35.5 -15.805 1 94.81 149 LYS B CA 1
ATOM 4680 C C . LYS B 1 149 ? -17.672 -34.312 -16.516 1 94.81 149 LYS B C 1
ATOM 4682 O O . LYS B 1 149 ? -17.5 -34.312 -17.734 1 94.81 149 LYS B O 1
ATOM 4687 N N . ILE B 1 150 ? -17.344 -33.281 -15.781 1 96.25 150 ILE B N 1
ATOM 4688 C CA . ILE B 1 150 ? -16.766 -32.094 -16.375 1 96.25 150 ILE B CA 1
ATOM 4689 C C . ILE B 1 150 ? -15.328 -31.922 -15.898 1 96.25 150 ILE B C 1
ATOM 4691 O O . ILE B 1 150 ? -15.039 -32.062 -14.703 1 96.25 150 ILE B O 1
ATOM 4695 N N . LEU B 1 151 ? -14.43 -31.719 -16.828 1 97.19 151 LEU B N 1
ATOM 4696 C CA . LEU B 1 151 ? -13.062 -31.312 -16.516 1 97.19 151 LEU B CA 1
ATOM 4697 C C . LEU B 1 151 ? -12.953 -29.781 -16.438 1 97.19 151 LEU B C 1
ATOM 4699 O O . LEU B 1 151 ? -12.875 -29.109 -17.469 1 97.19 151 LEU B O 1
ATOM 4703 N N . SER B 1 152 ? -12.898 -29.281 -15.227 1 97.06 152 SER B N 1
ATOM 4704 C CA . SER B 1 152 ? -12.828 -27.844 -14.984 1 97.06 152 SER B CA 1
ATOM 4705 C C . SER B 1 152 ? -11.562 -27.469 -14.211 1 97.06 152 SER B C 1
ATOM 4707 O O . SER B 1 152 ? -11.219 -28.141 -13.227 1 97.06 152 SER B O 1
ATOM 4709 N N . TYR B 1 153 ? -10.922 -26.5 -14.734 1 96.75 153 TYR B N 1
ATOM 4710 C CA . TYR B 1 153 ? -9.711 -26.047 -14.055 1 96.75 153 TYR B CA 1
ATOM 4711 C C . TYR B 1 153 ? -10.039 -25.469 -12.688 1 96.75 153 TYR B C 1
ATOM 4713 O O . TYR B 1 153 ? -10.961 -24.672 -12.555 1 96.75 153 TYR B O 1
ATOM 4721 N N . GLN B 1 154 ? -9.32 -25.953 -11.727 1 93.5 154 GLN B N 1
ATOM 4722 C CA . GLN B 1 154 ? -9.508 -25.484 -10.359 1 93.5 154 GLN B CA 1
ATOM 4723 C C . GLN B 1 154 ? -8.219 -24.891 -9.805 1 93.5 154 GLN B C 1
ATOM 4725 O O . GLN B 1 154 ? -7.211 -25.594 -9.664 1 93.5 154 GLN B O 1
ATOM 4730 N N . ASP B 1 155 ? -8.234 -23.609 -9.469 1 94.19 155 ASP B N 1
ATOM 4731 C CA . ASP B 1 155 ? -7.082 -22.891 -8.938 1 94.19 155 ASP B CA 1
ATOM 4732 C C . ASP B 1 155 ? -7.52 -21.688 -8.109 1 94.19 155 ASP B C 1
ATOM 4734 O O . ASP B 1 155 ? -7.668 -20.578 -8.641 1 94.19 155 ASP B O 1
ATOM 4738 N N . ASP B 1 156 ? -7.605 -21.875 -6.789 1 91.38 156 ASP B N 1
ATOM 4739 C CA . ASP B 1 156 ? -8.086 -20.781 -5.934 1 91.38 156 ASP B CA 1
ATOM 4740 C C . ASP B 1 156 ? -6.922 -19.922 -5.453 1 91.38 156 ASP B C 1
ATOM 4742 O O . ASP B 1 156 ? -7.133 -18.812 -4.949 1 91.38 156 ASP B O 1
ATOM 4746 N N . GLY B 1 157 ? -5.762 -20.375 -5.617 1 92.31 157 GLY B N 1
ATOM 4747 C CA . GLY B 1 157 ? -4.629 -19.672 -5.039 1 92.31 157 GLY B CA 1
ATOM 4748 C C . GLY B 1 157 ? -3.766 -18.984 -6.074 1 92.31 157 GLY B C 1
ATOM 4749 O O . GLY B 1 157 ? -2.838 -18.25 -5.723 1 92.31 157 GLY B O 1
ATOM 4750 N N . GLY B 1 158 ? -3.881 -19.234 -7.297 1 95.44 158 GLY B N 1
ATOM 4751 C CA . GLY B 1 158 ? -3.225 -18.469 -8.344 1 95.44 158 GLY B CA 1
ATOM 4752 C C . GLY B 1 158 ? -1.952 -19.109 -8.852 1 95.44 158 GLY B C 1
ATOM 4753 O O . GLY B 1 158 ? -0.997 -18.422 -9.211 1 95.44 158 GLY B O 1
ATOM 4754 N N . ALA B 1 159 ? -1.9 -20.422 -8.844 1 95.75 159 ALA B N 1
ATOM 4755 C CA . ALA B 1 159 ? -0.744 -21.125 -9.391 1 95.75 159 ALA B CA 1
ATOM 4756 C C . ALA B 1 159 ? -0.494 -20.719 -10.844 1 95.75 159 ALA B C 1
ATOM 4758 O O . ALA B 1 159 ? 0.627 -20.359 -11.203 1 95.75 159 ALA B O 1
ATOM 4759 N N . ALA B 1 160 ? -1.535 -20.766 -11.586 1 96.5 160 ALA B N 1
ATOM 4760 C CA . ALA B 1 160 ? -1.36 -20.469 -13 1 96.5 160 ALA B CA 1
ATOM 4761 C C . ALA B 1 160 ? -1.606 -18.984 -13.281 1 96.5 160 ALA B C 1
ATOM 4763 O O . ALA B 1 160 ? -0.741 -18.297 -13.836 1 96.5 160 ALA B O 1
ATOM 4764 N N . TRP B 1 161 ? -2.709 -18.422 -12.797 1 97.19 161 TRP B N 1
ATOM 4765 C CA . TRP B 1 161 ? -3.139 -17.094 -13.227 1 97.19 161 TRP B CA 1
ATOM 4766 C C . TRP B 1 161 ? -2.371 -16.016 -12.484 1 97.19 161 TRP B C 1
ATOM 4768 O O . TRP B 1 161 ? -2.422 -14.836 -12.867 1 97.19 161 TRP B O 1
ATOM 4778 N N . ILE B 1 162 ? -1.593 -16.328 -11.461 1 97.88 162 ILE B N 1
ATOM 4779 C CA . ILE B 1 162 ? -0.688 -15.359 -10.844 1 97.88 162 ILE B CA 1
ATOM 4780 C C . ILE B 1 162 ? 0.759 -15.75 -11.148 1 97.88 162 ILE B C 1
ATOM 4782 O O . ILE B 1 162 ? 1.478 -15.008 -11.82 1 97.88 162 ILE B O 1
ATOM 4786 N N . HIS B 1 163 ? 1.151 -16.984 -10.75 1 98.5 163 HIS B N 1
ATOM 4787 C CA . HIS B 1 163 ? 2.568 -17.328 -10.68 1 98.5 163 HIS B CA 1
ATOM 4788 C C . HIS B 1 163 ? 3.096 -17.766 -12.047 1 98.5 163 HIS B C 1
ATOM 4790 O O . HIS B 1 163 ? 4.121 -17.266 -12.508 1 98.5 163 HIS B O 1
ATOM 4796 N N . VAL B 1 164 ? 2.396 -18.672 -12.727 1 98.62 164 VAL B N 1
ATOM 4797 C CA . VAL B 1 164 ? 2.848 -19.062 -14.055 1 98.62 164 VAL B CA 1
ATOM 4798 C C . VAL B 1 164 ? 2.818 -17.844 -14.984 1 98.62 164 VAL B C 1
ATOM 4800 O O . VAL B 1 164 ? 3.762 -17.609 -15.742 1 98.62 164 VAL B O 1
ATOM 4803 N N . LEU B 1 165 ? 1.755 -17.094 -14.906 1 98.69 165 LEU B N 1
ATOM 4804 C CA . LEU B 1 165 ? 1.618 -15.898 -15.719 1 98.69 165 LEU B CA 1
ATOM 4805 C C . LEU B 1 165 ? 2.771 -14.93 -15.469 1 98.69 165 LEU B C 1
ATOM 4807 O O . LEU B 1 165 ? 3.494 -14.562 -16.391 1 98.69 165 LEU B O 1
ATOM 4811 N N . SER B 1 166 ? 2.969 -14.531 -14.258 1 98.44 166 SER B N 1
ATOM 4812 C CA . SER B 1 166 ? 3.986 -13.539 -13.938 1 98.44 166 SER B CA 1
ATOM 4813 C C . SER B 1 166 ? 5.391 -14.078 -14.195 1 98.44 166 SER B C 1
ATOM 4815 O O . SER B 1 166 ? 6.262 -13.352 -14.672 1 98.44 166 SER B O 1
ATOM 4817 N N . GLY B 1 167 ? 5.609 -15.352 -13.828 1 98.19 167 GLY B N 1
ATOM 4818 C CA . GLY B 1 167 ? 6.891 -15.977 -14.102 1 98.19 167 GLY B CA 1
ATOM 4819 C C . GLY B 1 167 ? 7.238 -16.016 -15.578 1 98.19 167 GLY B C 1
ATOM 4820 O O . GLY B 1 167 ? 8.398 -15.836 -15.953 1 98.19 167 GLY B O 1
ATOM 4821 N N . SER B 1 168 ? 6.25 -16.25 -16.391 1 98.25 168 SER B N 1
ATOM 4822 C CA . SER B 1 168 ? 6.453 -16.281 -17.844 1 98.25 168 SER B CA 1
ATOM 4823 C C . SER B 1 168 ? 6.848 -14.898 -18.375 1 98.25 168 SER B C 1
ATOM 4825 O O . SER B 1 168 ? 7.777 -14.781 -19.172 1 98.25 168 SER B O 1
ATOM 4827 N N . VAL B 1 169 ? 6.113 -13.922 -17.938 1 97.81 169 VAL B N 1
ATOM 4828 C CA . VAL B 1 169 ? 6.402 -12.555 -18.344 1 97.81 169 VAL B CA 1
ATOM 4829 C C . VAL B 1 169 ? 7.805 -12.156 -17.891 1 97.81 169 VAL B C 1
ATOM 4831 O O . VAL B 1 169 ? 8.578 -11.602 -18.672 1 97.81 169 VAL B O 1
ATOM 4834 N N . SER B 1 170 ? 8.109 -12.477 -16.688 1 96.88 170 SER B N 1
ATOM 4835 C CA . SER B 1 170 ? 9.422 -12.164 -16.125 1 96.88 170 SER B CA 1
ATOM 4836 C C . SER B 1 170 ? 10.531 -12.875 -16.906 1 96.88 170 SER B C 1
ATOM 4838 O O . SER B 1 170 ? 11.562 -12.273 -17.219 1 96.88 170 SER B O 1
ATOM 4840 N N . LEU B 1 171 ? 10.391 -14.125 -17.219 1 97 171 LEU B N 1
ATOM 4841 C CA . LEU B 1 171 ? 11.383 -14.914 -17.938 1 97 171 LEU B CA 1
ATOM 4842 C C . LEU B 1 171 ? 11.648 -14.328 -19.328 1 97 171 LEU B C 1
ATOM 4844 O O . LEU B 1 171 ? 12.797 -14.086 -19.688 1 97 171 LEU B O 1
ATOM 4848 N N . ILE B 1 172 ? 10.57 -14.102 -20.047 1 96.12 172 ILE B N 1
ATOM 4849 C CA . ILE B 1 172 ? 10.711 -13.602 -21.406 1 96.12 172 ILE B CA 1
ATOM 4850 C C . ILE B 1 172 ? 11.344 -12.211 -21.391 1 96.12 172 ILE B C 1
ATOM 4852 O O . ILE B 1 172 ? 12.195 -11.898 -22.219 1 96.12 172 ILE B O 1
ATOM 4856 N N . GLY B 1 173 ? 10.898 -11.422 -20.453 1 92.56 173 GLY B N 1
ATOM 4857 C CA . GLY B 1 173 ? 11.5 -10.102 -20.312 1 92.56 173 GLY B CA 1
ATOM 4858 C C . GLY B 1 173 ? 12.984 -10.156 -20 1 92.56 173 GLY B C 1
ATOM 4859 O O . GLY B 1 173 ? 13.766 -9.414 -20.609 1 92.56 173 GLY B O 1
ATOM 4860 N N . THR B 1 174 ? 13.352 -10.992 -19.125 1 92.56 174 THR B N 1
ATOM 4861 C CA . THR B 1 174 ? 14.75 -11.141 -18.75 1 92.56 174 THR B CA 1
ATOM 4862 C C . THR B 1 174 ? 15.594 -11.617 -19.922 1 92.56 174 THR B C 1
ATOM 4864 O O . THR B 1 174 ? 16.719 -11.164 -20.109 1 92.56 174 THR B O 1
ATOM 4867 N N . ILE B 1 175 ? 15.117 -12.469 -20.688 1 93.31 175 ILE B N 1
ATOM 4868 C CA . ILE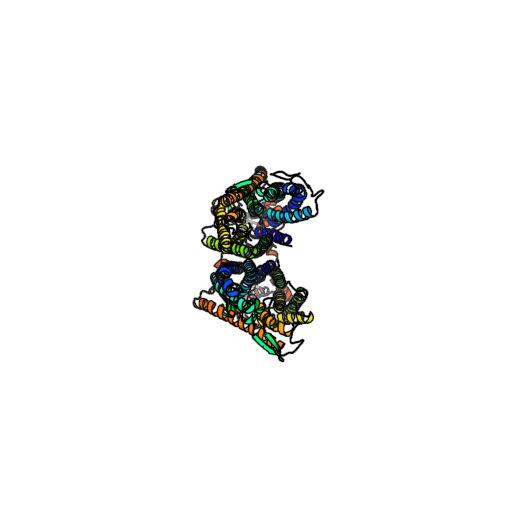 B 1 175 ? 15.828 -12.984 -21.859 1 93.31 175 ILE B CA 1
ATOM 4869 C C . ILE B 1 175 ? 16.031 -11.867 -22.875 1 93.31 175 ILE B C 1
ATOM 4871 O O . ILE B 1 175 ? 17.141 -11.68 -23.375 1 93.31 175 ILE B O 1
ATOM 4875 N N . LEU B 1 176 ? 15.047 -11.07 -23.094 1 91.62 176 LEU B N 1
ATOM 4876 C CA . LEU B 1 176 ? 15.102 -10.039 -24.125 1 91.62 176 LEU B CA 1
ATOM 4877 C C . LEU B 1 176 ? 15.969 -8.867 -23.688 1 91.62 176 LEU B C 1
ATOM 4879 O O . LEU B 1 176 ? 16.578 -8.188 -24.5 1 91.62 176 LEU B O 1
ATOM 4883 N N . LEU B 1 177 ? 16.062 -8.609 -22.406 1 89.06 177 LEU B N 1
ATOM 4884 C CA . LEU B 1 177 ? 16.859 -7.523 -21.875 1 89.06 177 LEU B CA 1
ATOM 4885 C C . LEU B 1 177 ? 18.344 -7.91 -21.844 1 89.06 177 LEU B C 1
ATOM 4887 O O . LEU B 1 177 ? 19.203 -7.047 -21.703 1 89.06 177 LEU B O 1
ATOM 4891 N N . ALA B 1 178 ? 18.688 -9.141 -22.047 1 82.81 178 ALA B N 1
ATOM 4892 C CA . ALA B 1 178 ? 20.062 -9.625 -21.953 1 82.81 178 ALA B CA 1
ATOM 4893 C C . ALA B 1 178 ? 20.641 -9.398 -20.562 1 82.81 178 ALA B C 1
ATOM 4895 O O . ALA B 1 178 ? 20.109 -8.609 -19.781 1 82.81 178 ALA B O 1
ATOM 4896 N N . PRO B 1 179 ? 21.734 -10 -20.234 1 84.31 179 PRO B N 1
ATOM 4897 C CA . PRO B 1 179 ? 22.312 -9.883 -18.891 1 84.31 179 PRO B CA 1
ATOM 4898 C C . PRO B 1 179 ? 22.875 -8.5 -18.609 1 84.31 179 PRO B C 1
ATOM 4900 O O . PRO B 1 179 ? 23.328 -7.809 -19.531 1 84.31 179 PRO B O 1
ATOM 4903 N N . ARG B 1 180 ? 22.844 -8.156 -17.359 1 81.88 180 ARG B N 1
ATOM 4904 C CA . ARG B 1 180 ? 23.469 -6.922 -16.891 1 81.88 180 ARG B CA 1
ATOM 4905 C C . ARG B 1 180 ? 24.969 -6.938 -17.172 1 81.88 180 ARG B C 1
ATOM 4907 O O . ARG B 1 180 ? 25.609 -7.996 -17.141 1 81.88 180 ARG B O 1
ATOM 4914 N N . LYS B 1 181 ? 25.484 -5.832 -17.344 1 74 181 LYS B N 1
ATOM 4915 C CA . LYS B 1 181 ? 26.891 -5.707 -17.734 1 74 181 LYS B CA 1
ATOM 4916 C C . LYS B 1 181 ? 27.812 -6.215 -16.625 1 74 181 LYS B C 1
ATOM 4918 O O . LYS B 1 181 ? 28.859 -6.809 -16.906 1 74 181 LYS B O 1
ATOM 4923 N N . ASP B 1 182 ? 27.359 -5.996 -15.453 1 71.94 182 ASP B N 1
ATOM 4924 C CA . ASP B 1 182 ? 28.188 -6.414 -14.32 1 71.94 182 ASP B CA 1
ATOM 4925 C C . ASP B 1 182 ? 28.219 -7.938 -14.195 1 71.94 182 ASP B C 1
ATOM 4927 O O . ASP B 1 182 ? 29.078 -8.484 -13.5 1 71.94 182 ASP B O 1
ATOM 4931 N N . ARG B 1 183 ? 27.438 -8.594 -14.938 1 74.12 183 ARG B N 1
ATOM 4932 C CA . ARG B 1 183 ? 27.328 -10.039 -14.828 1 74.12 183 ARG B CA 1
ATOM 4933 C C . ARG B 1 183 ? 27.906 -10.734 -16.047 1 74.12 183 ARG B C 1
ATOM 4935 O O . ARG B 1 183 ? 28.031 -11.961 -16.078 1 74.12 183 ARG B O 1
ATOM 4942 N N . GLN B 1 184 ? 28.328 -10.141 -17.031 1 67.44 184 GLN B N 1
ATOM 4943 C CA . GLN B 1 184 ? 28.688 -10.695 -18.328 1 67.44 184 GLN B CA 1
ATOM 4944 C C . GLN B 1 184 ? 30.109 -11.273 -18.312 1 67.44 184 GLN B C 1
ATOM 4946 O O . GLN B 1 184 ? 30.516 -11.984 -19.234 1 67.44 184 GLN B O 1
ATOM 4951 N N . GLY B 1 185 ? 30.641 -11.32 -17.219 1 61.81 185 GLY B N 1
ATOM 4952 C CA . GLY B 1 185 ? 31.969 -11.891 -17.203 1 61.81 185 GLY B CA 1
ATOM 4953 C C . GLY B 1 185 ? 31.969 -13.406 -17.297 1 61.81 185 GLY B C 1
ATOM 4954 O O . GLY B 1 185 ? 30.906 -14.031 -17.328 1 61.81 185 GLY B O 1
ATOM 4955 N N . LYS B 1 186 ? 33.094 -14 -17.625 1 59.75 186 LYS B N 1
ATOM 4956 C CA . LYS B 1 186 ? 33.281 -15.438 -17.828 1 59.75 186 LYS B CA 1
ATOM 4957 C C . LYS B 1 186 ? 32.656 -16.25 -16.719 1 59.75 186 LYS B C 1
ATOM 4959 O O . LYS B 1 186 ? 32 -17.266 -16.969 1 59.75 186 LYS B O 1
ATOM 4964 N N . LYS B 1 187 ? 32.656 -15.695 -15.578 1 66.12 187 LYS B N 1
ATOM 4965 C CA . LYS B 1 187 ? 32.188 -16.469 -14.445 1 66.12 187 LYS B CA 1
ATOM 4966 C C . LYS B 1 187 ? 30.734 -16.109 -14.117 1 66.12 187 LYS B C 1
ATOM 4968 O O . LYS B 1 187 ? 30.109 -16.75 -13.258 1 66.12 187 LYS B O 1
ATOM 4973 N N . PHE B 1 188 ? 30.062 -15.289 -14.812 1 68.69 188 PHE B N 1
ATOM 4974 C CA . PHE B 1 188 ? 28.672 -14.883 -14.625 1 68.69 188 PHE B CA 1
ATOM 4975 C C . PHE B 1 188 ? 28.328 -14.789 -13.148 1 68.69 188 PHE B C 1
ATOM 4977 O O . PHE B 1 188 ? 27.344 -15.375 -12.695 1 68.69 188 PHE B O 1
ATOM 4984 N N . ARG B 1 189 ? 29.188 -14.094 -12.359 1 68.69 189 ARG B N 1
ATOM 4985 C CA . ARG B 1 189 ? 29.062 -13.992 -10.914 1 68.69 189 ARG B CA 1
ATOM 4986 C C . ARG B 1 189 ? 27.859 -13.133 -10.523 1 68.69 189 ARG B C 1
ATOM 4988 O O . ARG B 1 189 ? 27.516 -12.18 -11.219 1 68.69 189 ARG B O 1
ATOM 4995 N N . PRO B 1 190 ? 27.266 -13.539 -9.375 1 70.5 190 PRO B N 1
ATOM 4996 C CA . PRO B 1 190 ? 26.125 -12.75 -8.906 1 70.5 190 PRO B CA 1
ATOM 4997 C C . PRO B 1 190 ? 26.5 -11.297 -8.602 1 70.5 190 PRO B C 1
ATOM 4999 O O . PRO B 1 190 ? 27.625 -11.023 -8.164 1 70.5 190 PRO B O 1
ATOM 5002 N N . VAL B 1 191 ? 25.734 -10.336 -9.188 1 66.44 191 VAL B N 1
ATOM 5003 C CA . VAL B 1 191 ? 25.906 -8.922 -8.883 1 66.44 191 VAL B CA 1
ATOM 5004 C C . VAL B 1 191 ? 25.453 -8.641 -7.453 1 66.44 191 VAL B C 1
ATOM 5006 O O . VAL B 1 191 ? 24.406 -9.141 -7.016 1 66.44 191 VAL B O 1
ATOM 5009 N N . GLY B 1 192 ? 26.375 -8.242 -6.551 1 61.69 192 GLY B N 1
ATOM 5010 C CA . GLY B 1 192 ? 26.141 -8 -5.141 1 61.69 192 GLY B CA 1
ATOM 5011 C C . GLY B 1 192 ? 25.016 -7.008 -4.891 1 61.69 192 GLY B C 1
ATOM 5012 O O . GLY B 1 192 ? 24.453 -6.453 -5.836 1 61.69 192 GLY B O 1
ATOM 5013 N N . GLY B 1 193 ? 24.359 -7.074 -3.67 1 65.62 193 GLY B N 1
ATOM 5014 C CA . GLY B 1 193 ? 23.344 -6.129 -3.229 1 65.62 193 GLY B CA 1
ATOM 5015 C C . GLY B 1 193 ? 22.312 -6.754 -2.312 1 65.62 193 GLY B C 1
ATOM 5016 O O . GLY B 1 193 ? 21.281 -7.246 -2.775 1 65.62 193 GLY B O 1
ATOM 5017 N N . ASN B 1 194 ? 22.812 -6.988 -1.13 1 70.38 194 ASN B N 1
ATOM 5018 C CA . ASN B 1 194 ? 21.875 -7.625 -0.22 1 70.38 194 ASN B CA 1
ATOM 5019 C C . ASN B 1 194 ? 21.641 -6.785 1.032 1 70.38 194 ASN B C 1
ATOM 5021 O O . ASN B 1 194 ? 22.562 -6.594 1.833 1 70.38 194 ASN B O 1
ATOM 5025 N N . LEU B 1 195 ? 20.453 -6.25 0.971 1 86.62 195 LEU B N 1
ATOM 5026 C CA . LEU B 1 195 ? 20 -5.684 2.234 1 86.62 195 LEU B CA 1
ATOM 5027 C C . LEU B 1 195 ? 19.109 -6.676 2.986 1 86.62 195 LEU B C 1
ATOM 5029 O O . LEU B 1 195 ? 17.891 -6.625 2.887 1 86.62 195 LEU B O 1
ATOM 5033 N N . THR B 1 196 ? 19.766 -7.492 3.811 1 88.62 196 THR B N 1
ATOM 5034 C CA . THR B 1 196 ? 19.188 -8.719 4.344 1 88.62 196 THR B CA 1
ATOM 5035 C C . THR B 1 196 ? 18 -8.406 5.258 1 88.62 196 THR B C 1
ATOM 5037 O O . THR B 1 196 ? 16.984 -9.086 5.215 1 88.62 196 THR B O 1
ATOM 5040 N N . PRO B 1 197 ? 18.141 -7.32 6.07 1 89.38 197 PRO B N 1
ATOM 5041 C CA . PRO B 1 197 ? 16.984 -7.062 6.93 1 89.38 197 PRO B CA 1
ATOM 5042 C C . PRO B 1 197 ? 15.734 -6.691 6.137 1 89.38 197 PRO B C 1
ATOM 5044 O O . PRO B 1 197 ? 14.625 -7.098 6.496 1 89.38 197 PRO B O 1
ATOM 5047 N N . LEU B 1 198 ? 15.906 -5.949 5.117 1 91.75 198 LEU B N 1
ATOM 5048 C CA . LEU B 1 198 ? 14.766 -5.582 4.281 1 91.75 198 LEU B CA 1
ATOM 5049 C C . LEU B 1 198 ? 14.219 -6.801 3.541 1 91.75 198 LEU B C 1
ATOM 5051 O O . LEU B 1 198 ? 13.016 -6.914 3.326 1 91.75 198 LEU B O 1
ATOM 5055 N N . MET B 1 199 ? 15.117 -7.691 3.182 1 93.12 199 MET B N 1
ATOM 5056 C CA . MET B 1 199 ? 14.703 -8.953 2.566 1 93.12 199 MET B CA 1
ATOM 5057 C C . MET B 1 199 ? 13.797 -9.742 3.508 1 93.12 199 MET B C 1
ATOM 5059 O O . MET B 1 199 ? 12.789 -10.305 3.082 1 93.12 199 MET B O 1
ATOM 5063 N N . LEU B 1 200 ? 14.164 -9.75 4.73 1 92.88 200 LEU B N 1
ATOM 5064 C CA . LEU B 1 200 ? 13.398 -10.469 5.742 1 92.88 200 LEU B CA 1
ATOM 5065 C C . LEU B 1 200 ? 12 -9.875 5.887 1 92.88 200 LEU B C 1
ATOM 5067 O O . LEU B 1 200 ? 11.008 -10.609 5.941 1 92.88 200 LEU B O 1
ATOM 5071 N N . VAL B 1 201 ? 11.945 -8.547 5.961 1 94.25 201 VAL B N 1
ATOM 5072 C CA . VAL B 1 201 ? 10.648 -7.887 6.086 1 94.25 201 VAL B CA 1
ATOM 5073 C C . VAL B 1 201 ? 9.797 -8.188 4.855 1 94.25 201 VAL B C 1
ATOM 5075 O O . VAL B 1 201 ? 8.633 -8.562 4.977 1 94.25 201 VAL B O 1
ATOM 5078 N N . GLY B 1 202 ? 10.414 -8.039 3.701 1 96.56 202 GLY B N 1
ATOM 5079 C CA . GLY B 1 202 ? 9.695 -8.352 2.477 1 96.56 202 GLY B CA 1
ATOM 5080 C C . GLY B 1 202 ? 9.172 -9.781 2.439 1 96.56 202 GLY B C 1
ATOM 5081 O O . GLY B 1 202 ? 8.039 -10.023 2.027 1 96.56 202 GLY B O 1
ATOM 5082 N N . TYR B 1 203 ? 9.922 -10.695 2.961 1 96.19 203 TYR B N 1
ATOM 5083 C CA . TYR B 1 203 ? 9.562 -12.109 3.018 1 96.19 203 TYR B CA 1
ATOM 5084 C C . TYR B 1 203 ? 8.32 -12.32 3.863 1 96.19 203 TYR B C 1
ATOM 5086 O O . TYR B 1 203 ? 7.344 -12.93 3.406 1 96.19 203 TYR B O 1
ATOM 5094 N N . PHE B 1 204 ? 8.25 -11.805 5.008 1 95.44 204 PHE B N 1
ATOM 5095 C CA . PHE B 1 204 ? 7.129 -12.078 5.902 1 95.44 204 PHE B CA 1
ATOM 5096 C C . PHE B 1 204 ? 5.867 -11.375 5.426 1 95.44 204 PHE B C 1
ATOM 5098 O O . PHE B 1 204 ? 4.762 -11.898 5.586 1 95.44 204 PHE B O 1
ATOM 5105 N N . LEU B 1 205 ? 6.027 -10.195 4.859 1 96.44 205 LEU B N 1
ATOM 5106 C CA . LEU B 1 205 ? 4.859 -9.539 4.281 1 96.44 205 LEU B CA 1
ATOM 5107 C C . LEU B 1 205 ? 4.312 -10.352 3.111 1 96.44 205 LEU B C 1
ATOM 5109 O O . LEU B 1 205 ? 3.094 -10.484 2.961 1 96.44 205 LEU B O 1
ATOM 5113 N N . ALA B 1 206 ? 5.188 -10.891 2.307 1 96.31 206 ALA B N 1
ATOM 5114 C CA . ALA B 1 206 ? 4.777 -11.742 1.191 1 96.31 206 ALA B CA 1
ATOM 5115 C C . ALA B 1 206 ? 4.098 -13.016 1.693 1 96.31 206 ALA B C 1
ATOM 5117 O O . ALA B 1 206 ? 3.086 -13.445 1.138 1 96.31 206 ALA B O 1
ATOM 5118 N N . VAL B 1 207 ? 4.629 -13.586 2.752 1 95.5 207 VAL B N 1
ATOM 5119 C CA . VAL B 1 207 ? 4.082 -14.82 3.318 1 95.5 207 VAL B CA 1
ATOM 5120 C C . VAL B 1 207 ? 2.656 -14.578 3.805 1 95.5 207 VAL B C 1
ATOM 5122 O O . VAL B 1 207 ? 1.751 -15.359 3.506 1 95.5 207 VAL B O 1
ATOM 5125 N N . ILE B 1 208 ? 2.434 -13.469 4.461 1 93.44 208 ILE B N 1
ATOM 5126 C CA . ILE B 1 208 ? 1.105 -13.141 4.969 1 93.44 208 ILE B CA 1
ATOM 5127 C C . ILE B 1 208 ? 0.134 -12.984 3.799 1 93.44 208 ILE B C 1
ATOM 5129 O O . ILE B 1 208 ? -0.998 -13.469 3.855 1 93.44 208 ILE B O 1
ATOM 5133 N N . SER B 1 209 ? 0.61 -12.367 2.836 1 93.56 209 SER B N 1
ATOM 5134 C CA . SER B 1 209 ? -0.214 -12.148 1.651 1 93.56 209 SER B CA 1
ATOM 5135 C C . SER B 1 209 ? -0.602 -13.477 0.999 1 93.56 209 SER B C 1
ATOM 5137 O O . SER B 1 209 ? -1.769 -13.688 0.665 1 93.56 209 SER B O 1
ATOM 5139 N N . LEU B 1 210 ? 0.309 -14.375 0.833 1 92.75 210 LEU B N 1
ATOM 5140 C CA . LEU B 1 210 ? 0.07 -15.641 0.154 1 92.75 210 LEU B CA 1
ATOM 5141 C C . LEU B 1 210 ? -0.82 -16.547 0.997 1 92.75 210 LEU B C 1
ATOM 5143 O O . LEU B 1 210 ? -1.602 -17.328 0.455 1 92.75 210 LEU B O 1
ATOM 5147 N N . LEU B 1 211 ? -0.777 -16.422 2.271 1 91.38 211 LEU B N 1
ATOM 5148 C CA . LEU B 1 211 ? -1.656 -17.172 3.158 1 91.38 211 LEU B CA 1
ATOM 5149 C C . LEU B 1 211 ? -3.07 -16.609 3.135 1 91.38 211 LEU B C 1
ATOM 5151 O O . LEU B 1 211 ? -4.047 -17.359 3.211 1 91.38 211 LEU B O 1
ATOM 5155 N N . ALA B 1 212 ? -3.17 -15.297 2.998 1 88.25 212 ALA B N 1
ATOM 5156 C CA . ALA B 1 212 ? -4.457 -14.609 3.082 1 88.25 212 ALA B CA 1
ATOM 5157 C C . ALA B 1 212 ? -5.297 -14.859 1.833 1 88.25 212 ALA B C 1
ATOM 5159 O O . ALA B 1 212 ? -6.523 -14.727 1.865 1 88.25 212 ALA B O 1
ATOM 5160 N N . LYS B 1 213 ? -4.762 -15.242 0.818 1 79.69 213 LYS B N 1
ATOM 5161 C CA . LYS B 1 213 ? -5.465 -15.461 -0.441 1 79.69 213 LYS B CA 1
ATOM 5162 C C . LYS B 1 213 ? -6.441 -16.625 -0.333 1 79.69 213 LYS B C 1
ATOM 5164 O O . LYS B 1 213 ? -7.434 -16.688 -1.06 1 79.69 213 LYS B O 1
ATOM 5169 N N . GLN B 1 214 ? -6.129 -17.625 0.591 1 75.62 214 GLN B N 1
ATOM 5170 C CA . GLN B 1 214 ? -6.906 -18.859 0.653 1 75.62 214 GLN B CA 1
ATOM 5171 C C . GLN B 1 214 ? -7.547 -19.031 2.027 1 75.62 214 GLN B C 1
ATOM 5173 O O . GLN B 1 214 ? -7.609 -20.156 2.549 1 75.62 214 GLN B O 1
ATOM 5178 N N . GLN B 1 215 ? -8.109 -18.094 2.652 1 65.06 215 GLN B N 1
ATOM 5179 C CA . GLN B 1 215 ? -8.477 -18.172 4.062 1 65.06 215 GLN B CA 1
ATOM 5180 C C . GLN B 1 215 ? -9.719 -19.016 4.266 1 65.06 215 GLN B C 1
ATOM 5182 O O . GLN B 1 215 ? -10.234 -19.125 5.383 1 65.06 215 GLN B O 1
ATOM 5187 N N . THR B 1 216 ? -10.078 -19.859 3.48 1 66.5 216 THR B N 1
ATOM 5188 C CA . THR B 1 216 ? -11.406 -20.422 3.707 1 66.5 216 THR B CA 1
ATOM 5189 C C . THR B 1 216 ? -11.305 -21.859 4.211 1 66.5 216 THR B C 1
ATOM 5191 O O . THR B 1 216 ? -12.297 -22.422 4.691 1 66.5 216 THR B O 1
ATOM 5194 N N . GLY B 1 217 ? -10.094 -22.359 4.438 1 84 217 GLY B N 1
ATOM 5195 C CA . GLY B 1 217 ? -10.117 -23.75 4.844 1 84 217 GLY B CA 1
ATOM 5196 C C . GLY B 1 217 ? -9.344 -24.016 6.121 1 84 217 GLY B C 1
ATOM 5197 O O . GLY B 1 217 ? -8.414 -23.266 6.453 1 84 217 GLY B O 1
ATOM 5198 N N . LYS B 1 218 ? -9.781 -25.062 6.859 1 91.06 218 LYS B N 1
ATOM 5199 C CA . LYS B 1 218 ? -9.203 -25.391 8.156 1 91.06 218 LYS B CA 1
ATOM 5200 C C . LYS B 1 218 ? -7.793 -25.938 8.008 1 91.06 218 LYS B C 1
ATOM 5202 O O . LYS B 1 218 ? -6.996 -25.891 8.945 1 91.06 218 LYS B O 1
ATOM 5207 N N . ARG B 1 219 ? -7.484 -26.422 6.824 1 94.88 219 ARG B N 1
ATOM 5208 C CA . ARG B 1 219 ? -6.184 -27.062 6.648 1 94.88 219 ARG B CA 1
ATOM 5209 C C . ARG B 1 219 ? -5.203 -26.125 5.957 1 94.88 219 ARG B C 1
ATOM 5211 O O . ARG B 1 219 ? -4.004 -26.406 5.898 1 94.88 219 ARG B O 1
ATOM 5218 N N . HIS B 1 220 ? -5.715 -25.109 5.562 1 94.38 220 HIS B N 1
ATOM 5219 C CA . HIS B 1 220 ? -4.957 -24.219 4.691 1 94.38 220 HIS B CA 1
ATOM 5220 C C . HIS B 1 220 ? -3.684 -23.719 5.375 1 94.38 220 HIS B C 1
ATOM 5222 O O . HIS B 1 220 ? -2.596 -23.812 4.797 1 94.38 220 HIS B O 1
ATOM 5228 N N . LEU B 1 221 ? -3.787 -23.25 6.57 1 94.44 221 LEU B N 1
ATOM 5229 C CA . LEU B 1 221 ? -2.637 -22.688 7.262 1 94.44 221 LEU B CA 1
ATOM 5230 C C . LEU B 1 221 ? -1.587 -23.75 7.547 1 94.44 221 LEU B C 1
ATOM 5232 O O . LEU B 1 221 ? -0.397 -23.547 7.305 1 94.44 221 LEU B O 1
ATOM 5236 N N . ALA B 1 222 ? -2.051 -24.875 8.016 1 95.94 222 ALA B N 1
ATOM 5237 C CA . ALA B 1 222 ? -1.141 -25.984 8.328 1 95.94 222 ALA B CA 1
ATOM 5238 C C . ALA B 1 222 ? -0.411 -26.453 7.074 1 95.94 222 ALA B C 1
ATOM 5240 O O . ALA B 1 222 ? 0.818 -26.562 7.062 1 95.94 222 ALA B O 1
ATOM 5241 N N . ASN B 1 223 ? -1.116 -26.703 6.039 1 97.25 223 ASN B N 1
ATOM 5242 C CA . ASN B 1 223 ? -0.549 -27.234 4.805 1 97.25 223 ASN B CA 1
ATOM 5243 C C . ASN B 1 223 ? 0.396 -26.234 4.148 1 97.25 223 ASN B C 1
ATOM 5245 O O . ASN B 1 223 ? 1.46 -26.609 3.654 1 97.25 223 ASN B O 1
ATOM 5249 N N . SER B 1 224 ? 0.01 -25.016 4.18 1 96.94 224 SER B N 1
ATOM 5250 C CA . SER B 1 224 ? 0.821 -23.969 3.549 1 96.94 224 SER B CA 1
ATOM 5251 C C . SER B 1 224 ? 2.16 -23.812 4.262 1 96.94 224 SER B C 1
ATOM 5253 O O . SER B 1 224 ? 3.203 -23.703 3.613 1 96.94 224 SER B O 1
ATOM 5255 N N . LEU B 1 225 ? 2.119 -23.844 5.574 1 97.12 225 LEU B N 1
ATOM 5256 C CA . LEU B 1 225 ? 3.35 -23.656 6.336 1 97.12 225 LEU B CA 1
ATOM 5257 C C . LEU B 1 225 ? 4.25 -24.875 6.223 1 97.12 225 LEU B C 1
ATOM 5259 O O . LEU B 1 225 ? 5.473 -24.75 6.148 1 97.12 225 LEU B O 1
ATOM 5263 N N . LEU B 1 226 ? 3.654 -25.984 6.184 1 97.94 226 LEU B N 1
ATOM 5264 C CA . LEU B 1 226 ? 4.434 -27.203 5.977 1 97.94 226 LEU B CA 1
ATOM 5265 C C . LEU B 1 226 ? 5.125 -27.188 4.621 1 97.94 226 LEU B C 1
ATOM 5267 O O . LEU B 1 226 ? 6.293 -27.562 4.508 1 97.94 226 LEU B O 1
ATOM 5271 N N . ALA B 1 227 ? 4.398 -26.797 3.621 1 98.62 227 ALA B N 1
ATOM 5272 C CA . ALA B 1 227 ? 4.961 -26.703 2.277 1 98.62 227 ALA B CA 1
ATOM 5273 C C . ALA B 1 227 ? 6.074 -25.672 2.223 1 98.62 227 ALA B C 1
ATOM 5275 O O . ALA B 1 227 ? 7.145 -25.922 1.66 1 98.62 227 ALA B O 1
ATOM 5276 N N . ALA B 1 228 ? 5.828 -24.531 2.838 1 98.5 228 ALA B N 1
ATOM 5277 C CA . ALA 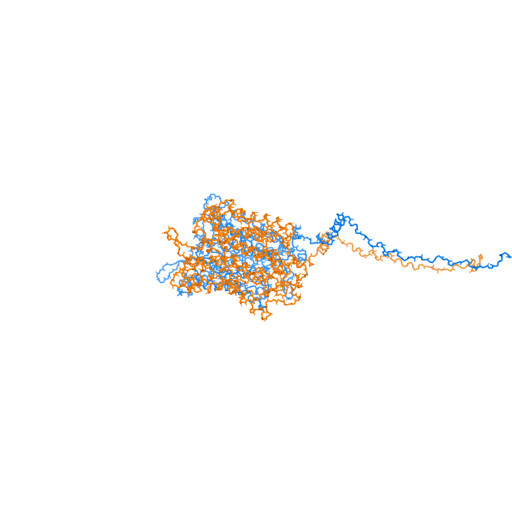B 1 228 ? 6.801 -23.438 2.834 1 98.5 228 ALA B CA 1
ATOM 5278 C C . ALA B 1 228 ? 8.117 -23.891 3.459 1 98.5 228 ALA B C 1
ATOM 5280 O O . ALA B 1 228 ? 9.188 -23.672 2.885 1 98.5 228 ALA B O 1
ATOM 5281 N N . GLU B 1 229 ? 8.031 -24.5 4.582 1 98.31 229 GLU B N 1
ATOM 5282 C CA . GLU B 1 229 ? 9.234 -24.828 5.344 1 98.31 229 GLU B CA 1
ATOM 5283 C C . GLU B 1 229 ? 9.953 -26.031 4.75 1 98.31 229 GLU B C 1
ATOM 5285 O O . GLU B 1 229 ? 11.18 -26.125 4.801 1 98.31 229 GLU B O 1
ATOM 5290 N N . GLY B 1 230 ? 9.219 -26.953 4.227 1 98.56 230 GLY B N 1
ATOM 5291 C CA . GLY B 1 230 ? 9.852 -28.016 3.475 1 98.56 230 GLY B CA 1
ATOM 5292 C C . GLY B 1 230 ? 10.656 -27.516 2.287 1 98.56 230 GLY B C 1
ATOM 5293 O O . GLY B 1 230 ? 11.781 -27.969 2.057 1 98.56 230 GLY B O 1
ATOM 5294 N N . ALA B 1 231 ? 10.086 -26.641 1.6 1 98.88 231 ALA B N 1
ATOM 5295 C CA . ALA B 1 231 ? 10.758 -26.062 0.438 1 98.88 231 ALA B CA 1
ATOM 5296 C C . ALA B 1 231 ? 11.992 -25.266 0.856 1 98.88 231 ALA B C 1
ATOM 5298 O O . ALA B 1 231 ? 13.023 -25.297 0.188 1 98.88 231 ALA B O 1
ATOM 5299 N N . ALA B 1 232 ? 11.891 -24.516 1.935 1 98.38 232 ALA B N 1
ATOM 5300 C CA . ALA B 1 232 ? 13.008 -23.719 2.441 1 98.38 232 ALA B CA 1
ATOM 5301 C C . ALA B 1 232 ? 14.195 -24.609 2.779 1 98.38 232 ALA B C 1
ATOM 5303 O O . ALA B 1 232 ? 15.328 -24.312 2.389 1 98.38 232 ALA B O 1
ATOM 5304 N N . LEU B 1 233 ? 13.961 -25.688 3.406 1 97.44 233 LEU B N 1
ATOM 5305 C CA . LEU B 1 233 ? 15.023 -26.562 3.871 1 97.44 233 LEU B CA 1
ATOM 5306 C C . LEU B 1 233 ? 15.734 -27.234 2.695 1 97.44 233 LEU B C 1
ATOM 5308 O O . LEU B 1 233 ? 16.969 -27.281 2.656 1 97.44 233 LEU B O 1
ATOM 5312 N N . VAL B 1 234 ? 14.992 -27.688 1.781 1 97.94 234 VAL B N 1
ATOM 5313 C CA . VAL B 1 234 ? 15.609 -28.391 0.661 1 97.94 234 VAL B CA 1
ATOM 5314 C C . VAL B 1 234 ? 16.391 -27.406 -0.201 1 97.94 234 VAL B C 1
ATOM 5316 O O . VAL B 1 234 ? 17.469 -27.719 -0.689 1 97.94 234 VAL B O 1
ATOM 5319 N N . SER B 1 235 ? 15.773 -26.266 -0.436 1 97.5 235 SER B N 1
ATOM 5320 C CA . SER B 1 235 ? 16.484 -25.25 -1.206 1 97.5 235 SER B CA 1
ATOM 5321 C C . SER B 1 235 ? 17.797 -24.859 -0.542 1 97.5 235 SER B C 1
ATOM 5323 O O . SER B 1 235 ? 18.828 -24.75 -1.21 1 97.5 235 SER B O 1
ATOM 5325 N N . PHE B 1 236 ? 17.75 -24.641 0.767 1 95.81 236 PHE B N 1
ATOM 5326 C CA . PHE B 1 236 ? 18.938 -24.297 1.538 1 95.81 236 PHE B CA 1
ATOM 5327 C C . PHE B 1 236 ? 19.984 -25.406 1.436 1 95.81 236 PHE B C 1
ATOM 5329 O O . PHE B 1 236 ? 21.156 -25.141 1.166 1 95.81 236 PHE B O 1
ATOM 5336 N N . ALA B 1 237 ? 19.609 -26.609 1.607 1 95.75 237 ALA B N 1
ATOM 5337 C CA . ALA B 1 237 ? 20.516 -27.75 1.574 1 95.75 237 ALA B CA 1
ATOM 5338 C C . ALA B 1 237 ? 21.172 -27.891 0.205 1 95.75 237 ALA B C 1
ATOM 5340 O O . ALA B 1 237 ? 22.391 -28.078 0.109 1 95.75 237 ALA B O 1
ATOM 5341 N N . LEU B 1 238 ? 20.453 -27.781 -0.794 1 95.19 238 LEU B N 1
ATOM 5342 C CA . LEU B 1 238 ? 20.969 -27.953 -2.146 1 95.19 238 LEU B CA 1
ATOM 5343 C C . LEU B 1 238 ? 21.922 -26.812 -2.514 1 95.19 238 LEU B C 1
ATOM 5345 O O . LEU B 1 238 ? 22.984 -27.047 -3.094 1 95.19 238 LEU B O 1
ATOM 5349 N N . LYS B 1 239 ? 21.453 -25.656 -2.162 1 91.5 239 LYS B N 1
ATOM 5350 C CA . LYS B 1 239 ? 22.312 -24.516 -2.492 1 91.5 239 LYS B CA 1
ATOM 5351 C C . LYS B 1 239 ? 23.625 -24.578 -1.726 1 91.5 239 LYS B C 1
ATOM 5353 O O . LYS B 1 239 ? 24.672 -24.156 -2.234 1 91.5 239 LYS B O 1
ATOM 5358 N N . ARG B 1 240 ? 23.672 -25.094 -0.584 1 90 240 ARG B N 1
ATOM 5359 C CA . ARG B 1 240 ? 24.859 -25.219 0.256 1 90 240 ARG B CA 1
ATOM 5360 C C . ARG B 1 240 ? 25.859 -26.188 -0.348 1 90 240 ARG B C 1
ATOM 5362 O O . ARG B 1 240 ? 27.047 -26.109 -0.071 1 90 240 ARG B O 1
ATOM 5369 N N . THR B 1 241 ? 25.406 -27.016 -1.228 1 90.56 241 THR B N 1
ATOM 5370 C CA . THR B 1 241 ? 26.312 -27.953 -1.877 1 90.56 241 THR B CA 1
ATOM 5371 C C . THR B 1 241 ? 27.219 -27.234 -2.865 1 90.56 241 THR B C 1
ATOM 5373 O O . THR B 1 241 ? 28.266 -27.766 -3.244 1 90.56 241 THR B O 1
ATOM 5376 N N . GLY B 1 242 ? 26.828 -26.141 -3.354 1 87.25 242 GLY B N 1
ATOM 5377 C CA . GLY B 1 242 ? 27.625 -25.359 -4.285 1 87.25 242 GLY B CA 1
ATOM 5378 C C . GLY B 1 242 ? 27.406 -25.734 -5.734 1 87.25 242 GLY B C 1
ATOM 5379 O O . GLY B 1 242 ? 27.922 -25.094 -6.645 1 87.25 242 GLY B O 1
ATOM 5380 N N . TYR B 1 243 ? 26.547 -26.703 -5.965 1 86.94 243 TYR B N 1
ATOM 5381 C CA . TYR B 1 243 ? 26.359 -27.203 -7.32 1 86.94 243 TYR B CA 1
ATOM 5382 C C . TYR B 1 243 ? 25.203 -26.484 -8.016 1 86.94 243 TYR B C 1
ATOM 5384 O O . TYR B 1 243 ? 25 -26.656 -9.219 1 86.94 243 TYR B O 1
ATOM 5392 N N . PHE B 1 244 ? 24.547 -25.641 -7.348 1 87.38 244 PHE B N 1
ATOM 5393 C CA . PHE B 1 244 ? 23.344 -25.031 -7.914 1 87.38 244 PHE B CA 1
ATOM 5394 C C . PHE B 1 244 ? 23.5 -23.516 -7.988 1 87.38 244 PHE B C 1
ATOM 5396 O O . PHE B 1 244 ? 22.516 -22.797 -7.816 1 87.38 244 PHE B O 1
ATOM 5403 N N . GLY B 1 245 ? 24.719 -23.047 -8.164 1 76.88 245 GLY B N 1
ATOM 5404 C CA . GLY B 1 245 ? 24.922 -21.641 -8.422 1 76.88 245 GLY B CA 1
ATOM 5405 C C . GLY B 1 245 ? 25.109 -20.812 -7.156 1 76.88 245 GLY B C 1
ATOM 5406 O O . GLY B 1 245 ? 25.859 -21.203 -6.262 1 76.88 245 GLY B O 1
ATOM 5407 N N . ASP B 1 246 ? 24.297 -19.625 -7.109 1 73.44 246 ASP B N 1
ATOM 5408 C CA . ASP B 1 246 ? 24.422 -18.688 -6.004 1 73.44 246 ASP B CA 1
ATOM 5409 C C . ASP B 1 246 ? 24.219 -19.391 -4.66 1 73.44 246 ASP B C 1
ATOM 5411 O O . ASP B 1 246 ? 23.25 -20.109 -4.469 1 73.44 246 ASP B O 1
ATOM 5415 N N . ARG B 1 247 ? 25.188 -19.078 -3.688 1 74.19 247 ARG B N 1
ATOM 5416 C CA . ARG B 1 247 ? 25.234 -19.812 -2.432 1 74.19 247 ARG B CA 1
ATOM 5417 C C . ARG B 1 247 ? 24.656 -18.984 -1.286 1 74.19 247 ARG B C 1
ATOM 5419 O O . ARG B 1 247 ? 24.875 -19.297 -0.115 1 74.19 247 ARG B O 1
ATOM 5426 N N . SER B 1 248 ? 23.906 -18.016 -1.648 1 85.12 248 SER B N 1
ATOM 5427 C CA . SER B 1 248 ? 23.328 -17.203 -0.582 1 85.12 248 SER B CA 1
ATOM 5428 C C . SER B 1 248 ? 22.344 -18 0.257 1 85.12 248 SER B C 1
ATOM 5430 O O . SER B 1 248 ? 21.328 -18.469 -0.253 1 85.12 248 SER B O 1
ATOM 5432 N N . SER B 1 249 ? 22.672 -18.125 1.528 1 90.06 249 SER B N 1
ATOM 5433 C CA . SER B 1 249 ? 21.797 -18.859 2.447 1 90.06 249 SER B CA 1
ATOM 5434 C C . SER B 1 249 ? 20.469 -18.141 2.641 1 90.06 249 SER B C 1
ATOM 5436 O O . SER B 1 249 ? 19.406 -18.781 2.664 1 90.06 249 SER B O 1
ATOM 5438 N N . THR B 1 250 ? 20.5 -16.859 2.783 1 92.19 250 THR B N 1
ATOM 5439 C CA . THR B 1 250 ? 19.281 -16.062 3.002 1 92.19 250 THR B CA 1
ATOM 5440 C C . THR B 1 250 ? 18.344 -16.172 1.803 1 92.19 250 THR B C 1
ATOM 5442 O O . THR B 1 250 ? 17.156 -16.438 1.963 1 92.19 250 THR B O 1
ATOM 5445 N N . LYS B 1 251 ? 18.922 -16.094 0.656 1 92.25 251 LYS B N 1
ATOM 5446 C CA . LYS B 1 251 ? 18.109 -16.156 -0.552 1 92.25 251 LYS B CA 1
ATOM 5447 C C . LYS B 1 251 ? 17.516 -17.562 -0.732 1 92.25 251 LYS B C 1
ATOM 5449 O O . LYS B 1 251 ? 16.359 -17.703 -1.13 1 92.25 251 LYS B O 1
ATOM 5454 N N . ALA B 1 252 ? 18.359 -18.516 -0.426 1 94.19 252 ALA B N 1
ATOM 5455 C CA . ALA B 1 252 ? 17.906 -19.891 -0.571 1 94.19 252 ALA B CA 1
ATOM 5456 C C . ALA B 1 252 ? 16.719 -20.172 0.35 1 94.19 252 ALA B C 1
ATOM 5458 O O . ALA B 1 252 ? 15.727 -20.781 -0.071 1 94.19 252 ALA B O 1
ATOM 5459 N N . LEU B 1 253 ? 16.797 -19.75 1.564 1 95.88 253 LEU B N 1
ATOM 5460 C CA . LEU B 1 253 ? 15.75 -20 2.551 1 95.88 253 LEU B CA 1
ATOM 5461 C C . LEU B 1 253 ? 14.5 -19.188 2.219 1 95.88 253 LEU B C 1
ATOM 5463 O O . LEU B 1 253 ? 13.391 -19.734 2.242 1 95.88 253 LEU B O 1
ATOM 5467 N N . ILE B 1 254 ? 14.625 -17.969 1.846 1 96.5 254 ILE B N 1
ATOM 5468 C CA . ILE B 1 254 ? 13.5 -17.062 1.602 1 96.5 254 ILE B CA 1
ATOM 5469 C C . ILE B 1 254 ? 12.805 -17.453 0.294 1 96.5 254 ILE B C 1
ATOM 5471 O O . ILE B 1 254 ? 11.602 -17.719 0.275 1 96.5 254 ILE B O 1
ATOM 5475 N N . ASN B 1 255 ? 13.578 -17.547 -0.785 1 96.5 255 ASN B N 1
ATOM 5476 C CA . ASN B 1 255 ? 12.984 -17.922 -2.068 1 96.5 255 ASN B CA 1
ATOM 5477 C C . ASN B 1 255 ? 12.461 -19.344 -2.059 1 96.5 255 ASN B C 1
ATOM 5479 O O . ASN B 1 255 ? 11.453 -19.641 -2.705 1 96.5 255 ASN B O 1
ATOM 5483 N N . GLY B 1 256 ? 13.195 -20.172 -1.351 1 97.94 256 GLY B N 1
ATOM 5484 C CA . GLY B 1 256 ? 12.688 -21.516 -1.17 1 97.94 256 GLY B CA 1
ATOM 5485 C C . GLY B 1 256 ? 11.336 -21.562 -0.479 1 97.94 256 GLY B C 1
ATOM 5486 O O . GLY B 1 256 ? 10.398 -22.188 -0.968 1 97.94 256 GLY B O 1
ATOM 5487 N N . SER B 1 257 ? 11.234 -20.859 0.598 1 98.5 257 SER B N 1
ATOM 5488 C CA . SER B 1 257 ? 9.984 -20.812 1.352 1 98.5 257 SER B CA 1
ATOM 5489 C C . SER B 1 257 ? 8.844 -20.281 0.496 1 98.5 257 SER B C 1
ATOM 5491 O O . SER B 1 257 ? 7.746 -20.828 0.493 1 98.5 257 SER B O 1
ATOM 5493 N N . ILE B 1 258 ? 9.102 -19.25 -0.215 1 98.12 258 ILE B N 1
ATOM 5494 C CA . ILE B 1 258 ? 8.094 -18.656 -1.094 1 98.12 258 ILE B CA 1
ATOM 5495 C C . ILE B 1 258 ? 7.695 -19.672 -2.162 1 98.12 258 ILE B C 1
ATOM 5497 O O . ILE B 1 258 ? 6.512 -19.812 -2.482 1 98.12 258 ILE B O 1
ATOM 5501 N N . SER B 1 259 ? 8.648 -20.375 -2.684 1 98.5 259 SER B N 1
ATOM 5502 C CA . SER B 1 259 ? 8.359 -21.391 -3.691 1 98.5 259 SER B CA 1
ATOM 5503 C C . SER B 1 259 ? 7.445 -22.469 -3.135 1 98.5 259 SER B C 1
ATOM 5505 O O . SER B 1 259 ? 6.609 -23.016 -3.857 1 98.5 259 SER B O 1
ATOM 5507 N N . GLY B 1 260 ? 7.648 -22.812 -1.901 1 98.62 260 GLY B N 1
ATOM 5508 C CA . GLY B 1 260 ? 6.766 -23.781 -1.259 1 98.62 260 GLY B CA 1
ATOM 5509 C C . GLY B 1 260 ? 5.332 -23.281 -1.145 1 98.62 260 GLY B C 1
ATOM 5510 O O . GLY B 1 260 ? 4.391 -24.047 -1.386 1 98.62 260 GLY B O 1
ATOM 5511 N N . LEU B 1 261 ? 5.176 -22.047 -0.772 1 97.75 261 LEU B N 1
ATOM 5512 C CA . LEU B 1 261 ? 3.848 -21.453 -0.698 1 97.75 261 LEU B CA 1
ATOM 5513 C C . LEU B 1 261 ? 3.189 -21.422 -2.072 1 97.75 261 LEU B C 1
ATOM 5515 O O . LEU B 1 261 ? 1.979 -21.625 -2.193 1 97.75 261 LEU B O 1
ATOM 5519 N N . VAL B 1 262 ? 3.984 -21.125 -3.086 1 97.81 262 VAL B N 1
ATOM 5520 C CA . VAL B 1 262 ? 3.48 -21.125 -4.457 1 97.81 262 VAL B CA 1
ATOM 5521 C C . VAL B 1 262 ? 3.066 -22.547 -4.852 1 97.81 262 VAL B C 1
ATOM 5523 O O . VAL B 1 262 ? 1.992 -22.75 -5.422 1 97.81 262 VAL B O 1
ATOM 5526 N N . ALA B 1 263 ? 3.785 -23.484 -4.461 1 98.38 263 ALA B N 1
ATOM 5527 C CA . ALA B 1 263 ? 3.588 -24.875 -4.863 1 98.38 263 ALA B CA 1
ATOM 5528 C C . ALA B 1 263 ? 2.266 -25.422 -4.328 1 98.38 263 ALA B C 1
ATOM 5530 O O . ALA B 1 263 ? 1.604 -26.219 -4.992 1 98.38 263 ALA B O 1
ATOM 5531 N N . ILE B 1 264 ? 1.871 -24.984 -3.184 1 97 264 ILE B N 1
ATOM 5532 C CA . ILE B 1 264 ? 0.692 -25.547 -2.533 1 97 264 ILE B CA 1
ATOM 5533 C C . ILE B 1 264 ? -0.514 -24.641 -2.781 1 97 264 ILE B C 1
ATOM 5535 O O . ILE B 1 264 ? -1.567 -24.828 -2.166 1 97 264 ILE B O 1
ATOM 5539 N N . SER B 1 265 ? -0.408 -23.719 -3.668 1 92.81 265 SER B N 1
ATOM 5540 C CA . SER B 1 265 ? -1.394 -22.656 -3.785 1 92.81 265 SER B CA 1
ATOM 5541 C C . SER B 1 265 ? -2.701 -23.156 -4.375 1 92.81 265 SER B C 1
ATOM 5543 O O . SER B 1 265 ? -3.752 -22.531 -4.211 1 92.81 265 SER B O 1
ATOM 5545 N N . VAL B 1 266 ? -2.643 -24.312 -5.094 1 93.06 266 VAL B N 1
ATOM 5546 C CA . VAL B 1 266 ? -3.879 -24.844 -5.648 1 93.06 266 VAL B CA 1
ATOM 5547 C C . VAL B 1 266 ? -4.598 -25.688 -4.594 1 93.06 266 VAL B C 1
ATOM 5549 O O . VAL B 1 266 ? -4.141 -26.781 -4.246 1 93.06 266 VAL B O 1
ATOM 5552 N N . LEU B 1 267 ? -5.691 -25.219 -4.062 1 92.06 267 LEU B N 1
ATOM 5553 C CA . LEU B 1 267 ? -6.562 -25.953 -3.141 1 92.06 267 LEU B CA 1
ATOM 5554 C C . LEU B 1 267 ? -5.77 -26.469 -1.945 1 92.06 267 LEU B C 1
ATOM 5556 O O . LEU B 1 267 ? -5.816 -27.672 -1.638 1 92.06 267 LEU B O 1
ATOM 5560 N N . SER B 1 268 ? -5.113 -25.562 -1.29 1 94.19 268 SER B N 1
ATOM 5561 C CA . SER B 1 268 ? -4.215 -25.906 -0.189 1 94.19 268 SER B CA 1
ATOM 5562 C C . SER B 1 268 ? -4.973 -26.578 0.955 1 94.19 268 SER B C 1
ATOM 5564 O O . SER B 1 268 ? -4.371 -27.25 1.791 1 94.19 268 SER B O 1
ATOM 5566 N N . ASN B 1 269 ? -6.254 -26.422 0.93 1 94.06 269 ASN B N 1
ATOM 5567 C CA . ASN B 1 269 ? -7.086 -27.016 1.969 1 94.06 269 ASN B CA 1
ATOM 5568 C C . ASN B 1 269 ? -7.375 -28.484 1.681 1 94.06 269 ASN B C 1
ATOM 5570 O O . ASN B 1 269 ? -7.941 -29.188 2.518 1 94.06 269 ASN B O 1
ATOM 5574 N N . ASP B 1 270 ? -6.977 -29 0.619 1 95.31 270 ASP B N 1
ATOM 5575 C CA . ASP B 1 270 ? -7.367 -30.344 0.198 1 95.31 270 ASP B CA 1
ATOM 5576 C C . ASP B 1 270 ? -6.156 -31.281 0.131 1 95.31 270 ASP B C 1
ATOM 5578 O O . ASP B 1 270 ? -6.039 -32.094 -0.793 1 95.31 270 ASP B O 1
ATOM 5582 N N . TYR B 1 271 ? -5.234 -31.109 1.03 1 96.94 271 TYR B N 1
ATOM 5583 C CA . TYR B 1 271 ? -4.07 -31.984 1.118 1 96.94 271 TYR B CA 1
ATOM 5584 C C . TYR B 1 271 ? -3.969 -32.625 2.5 1 96.94 271 TYR B C 1
ATOM 5586 O O . TYR B 1 271 ? -4.363 -32 3.498 1 96.94 271 TYR B O 1
ATOM 5594 N N . LEU B 1 272 ? -3.535 -33.844 2.498 1 97.56 272 LEU B N 1
ATOM 5595 C CA . LEU B 1 272 ? -3.033 -34.375 3.752 1 97.56 272 LEU B CA 1
ATOM 5596 C C . LEU B 1 272 ? -1.683 -33.781 4.113 1 97.56 272 LEU B C 1
ATOM 5598 O O . LEU B 1 272 ? -0.965 -33.281 3.238 1 97.56 272 LEU B O 1
ATOM 5602 N N . ALA B 1 273 ? -1.326 -33.844 5.316 1 97.75 273 ALA B N 1
ATOM 5603 C CA . ALA B 1 273 ? -0.136 -33.156 5.812 1 97.75 273 ALA B CA 1
ATOM 5604 C C . ALA B 1 273 ? 1.119 -33.656 5.098 1 97.75 273 ALA B C 1
ATOM 5606 O O . ALA B 1 273 ? 1.963 -32.844 4.688 1 97.75 273 ALA B O 1
ATOM 5607 N N . TYR B 1 274 ? 1.273 -34.875 4.965 1 97.75 274 TYR B N 1
ATOM 5608 C CA . TYR B 1 274 ? 2.48 -35.406 4.34 1 97.75 274 TYR B CA 1
ATOM 5609 C C . TYR B 1 274 ? 2.545 -35.031 2.865 1 97.75 274 TYR B C 1
ATOM 5611 O O . TYR B 1 274 ? 3.627 -34.781 2.332 1 97.75 274 TYR B O 1
ATOM 5619 N N . SER B 1 275 ? 1.421 -35.031 2.186 1 98.19 275 SER B N 1
ATOM 5620 C CA . SER B 1 275 ? 1.393 -34.594 0.786 1 98.19 275 SER B CA 1
ATOM 5621 C C . SER B 1 275 ? 1.745 -33.125 0.638 1 98.19 275 SER B C 1
ATOM 5623 O O . SER B 1 275 ? 2.428 -32.75 -0.312 1 98.19 275 SER B O 1
ATOM 5625 N N . ALA B 1 276 ? 1.214 -32.344 1.567 1 98.31 276 ALA B N 1
ATOM 5626 C CA . ALA B 1 276 ? 1.543 -30.906 1.553 1 98.31 276 ALA B CA 1
ATOM 5627 C C . ALA B 1 276 ? 3.047 -30.688 1.69 1 98.31 276 ALA B C 1
ATOM 5629 O O . ALA B 1 276 ? 3.629 -29.859 0.985 1 98.31 276 ALA B O 1
ATOM 5630 N N . PHE B 1 277 ? 3.652 -31.391 2.566 1 98.44 277 PHE B N 1
ATOM 5631 C CA . PHE B 1 277 ? 5.094 -31.312 2.783 1 98.44 277 PHE B CA 1
ATOM 5632 C C . PHE B 1 277 ? 5.852 -31.703 1.52 1 98.44 277 PHE B C 1
ATOM 5634 O O . PHE B 1 277 ? 6.766 -31 1.097 1 98.44 277 PHE B O 1
ATOM 5641 N N . VAL B 1 278 ? 5.496 -32.781 0.893 1 98.62 278 VAL B N 1
ATOM 5642 C CA . VAL B 1 278 ? 6.168 -33.281 -0.302 1 98.62 278 VAL B CA 1
ATOM 5643 C C . VAL B 1 278 ? 6.012 -32.281 -1.443 1 98.62 278 VAL B C 1
ATOM 5645 O O . VAL B 1 278 ? 6.969 -32 -2.168 1 98.62 278 VAL B O 1
ATOM 5648 N N . VAL B 1 279 ? 4.805 -31.797 -1.596 1 98.62 279 VAL B N 1
ATOM 5649 C CA . VAL B 1 279 ? 4.539 -30.812 -2.639 1 98.62 279 VAL B CA 1
ATOM 5650 C C . VAL B 1 279 ? 5.426 -29.594 -2.43 1 98.62 279 VAL B C 1
ATOM 5652 O O . VAL B 1 279 ? 5.98 -29.047 -3.389 1 98.62 279 VAL B O 1
ATOM 5655 N N . GLY B 1 280 ? 5.566 -29.141 -1.189 1 98.75 280 GLY B N 1
ATOM 5656 C CA . GLY B 1 280 ? 6.461 -28.047 -0.87 1 98.75 280 GLY B CA 1
ATOM 5657 C C . GLY B 1 280 ? 7.914 -28.344 -1.183 1 98.75 280 GLY B C 1
ATOM 5658 O O . GLY B 1 280 ? 8.602 -27.531 -1.807 1 98.75 280 GLY B O 1
ATOM 5659 N N . VAL B 1 281 ? 8.375 -29.484 -0.785 1 98.69 281 VAL B N 1
ATOM 5660 C CA . VAL B 1 281 ? 9.758 -29.891 -1.014 1 98.69 281 VAL B CA 1
ATOM 5661 C C . VAL B 1 281 ? 10.055 -29.891 -2.512 1 98.69 281 VAL B C 1
ATOM 5663 O O . VAL B 1 281 ? 11.086 -29.375 -2.939 1 98.69 281 VAL B O 1
ATOM 5666 N N . ILE B 1 282 ? 9.156 -30.406 -3.297 1 98.75 282 ILE B N 1
ATOM 5667 C CA . ILE B 1 282 ? 9.375 -30.438 -4.738 1 98.75 282 ILE B CA 1
ATOM 5668 C C . ILE B 1 282 ? 9.297 -29.031 -5.312 1 98.75 282 ILE B C 1
ATOM 5670 O O . ILE B 1 282 ? 10.016 -28.703 -6.258 1 98.75 282 ILE B O 1
ATOM 5674 N N . GLY B 1 283 ? 8.438 -28.234 -4.668 1 98.62 283 GLY B N 1
ATOM 5675 C CA . GLY B 1 283 ? 8.43 -26.828 -5.047 1 98.62 283 GLY B CA 1
ATOM 5676 C C . GLY B 1 283 ? 9.773 -26.156 -4.844 1 98.62 283 GLY B C 1
ATOM 5677 O O . GLY B 1 283 ? 10.234 -25.406 -5.707 1 98.62 283 GLY B O 1
ATOM 5678 N N . GLY B 1 284 ? 10.422 -26.406 -3.721 1 98.44 284 GLY B N 1
ATOM 5679 C CA . GLY B 1 284 ? 11.766 -25.906 -3.463 1 98.44 284 GLY B CA 1
ATOM 5680 C C . GLY B 1 284 ? 12.797 -26.438 -4.43 1 98.44 284 GLY B C 1
ATOM 5681 O O . GLY B 1 284 ? 13.703 -25.719 -4.852 1 98.44 284 GLY B O 1
ATOM 5682 N N . LEU B 1 285 ? 12.703 -27.688 -4.773 1 98.06 285 LEU B N 1
ATOM 5683 C CA . LEU B 1 285 ? 13.57 -28.312 -5.766 1 98.06 285 LEU B CA 1
ATOM 5684 C C . LEU B 1 285 ? 13.406 -27.641 -7.125 1 98.06 285 LEU B C 1
ATOM 5686 O O . LEU B 1 285 ? 14.398 -27.359 -7.809 1 98.06 285 LEU B O 1
ATOM 5690 N N . ALA B 1 286 ? 12.133 -27.453 -7.473 1 97.94 286 ALA B N 1
ATOM 5691 C CA . ALA B 1 286 ? 11.859 -26.797 -8.742 1 97.94 286 ALA B CA 1
ATOM 5692 C C . ALA B 1 286 ? 12.508 -25.406 -8.805 1 97.94 286 ALA B C 1
ATOM 5694 O O . ALA B 1 286 ? 13.172 -25.078 -9.789 1 97.94 286 ALA B O 1
ATOM 5695 N N . PHE B 1 287 ? 12.352 -24.641 -7.762 1 97.25 287 PHE B N 1
ATOM 5696 C CA . PHE B 1 287 ? 12.984 -23.328 -7.672 1 97.25 287 PHE B CA 1
ATOM 5697 C C . PHE B 1 287 ? 14.492 -23.422 -7.867 1 97.25 287 PHE B C 1
ATOM 5699 O O . PHE B 1 287 ? 15.062 -22.719 -8.695 1 97.25 287 PHE B O 1
ATOM 5706 N N . THR B 1 288 ? 15.125 -24.297 -7.137 1 96.69 288 THR B N 1
ATOM 5707 C CA . THR B 1 288 ? 16.578 -24.422 -7.117 1 96.69 288 THR B CA 1
ATOM 5708 C C . THR B 1 288 ? 17.094 -24.875 -8.477 1 96.69 288 THR B C 1
ATOM 5710 O O . THR B 1 288 ? 18.109 -24.344 -8.969 1 96.69 288 THR B O 1
ATOM 5713 N N . VAL B 1 289 ? 16.453 -25.766 -9.094 1 96.12 289 VAL B N 1
ATOM 5714 C CA . VAL B 1 289 ? 16.859 -26.297 -10.383 1 96.12 289 VAL B CA 1
ATOM 5715 C C . VAL B 1 289 ? 16.688 -25.234 -11.461 1 96.12 289 VAL B C 1
ATOM 5717 O O . VAL B 1 289 ? 17.562 -25.031 -12.305 1 96.12 289 VAL B O 1
ATOM 5720 N N . TRP B 1 290 ? 15.516 -24.578 -11.43 1 95.94 290 TRP B N 1
ATOM 5721 C CA . TRP B 1 290 ? 15.266 -23.516 -12.398 1 95.94 290 TRP B CA 1
ATOM 5722 C C . TRP B 1 290 ? 16.281 -22.391 -12.242 1 95.94 290 TRP B C 1
ATOM 5724 O O . TRP B 1 290 ? 16.781 -21.844 -13.242 1 95.94 290 TRP B O 1
ATOM 5734 N N . SER B 1 291 ? 16.562 -22 -11.047 1 94.44 291 SER B N 1
ATOM 5735 C CA . SER B 1 291 ? 17.562 -20.969 -10.797 1 94.44 291 SER B CA 1
ATOM 5736 C C . SER B 1 291 ? 18.906 -21.359 -11.391 1 94.44 291 SER B C 1
ATOM 5738 O O . SER B 1 291 ? 19.547 -20.547 -12.055 1 94.44 291 SER B O 1
ATOM 5740 N N . ALA B 1 292 ? 19.344 -22.594 -11.18 1 92.81 292 ALA B N 1
ATOM 5741 C CA . ALA B 1 292 ? 20.609 -23.094 -11.695 1 92.81 292 ALA B CA 1
ATOM 5742 C C . ALA B 1 292 ? 20.594 -23.172 -13.219 1 92.81 292 ALA B C 1
ATOM 5744 O O . ALA B 1 292 ? 21.578 -22.844 -13.875 1 92.81 292 ALA B O 1
ATOM 5745 N N . LEU B 1 293 ? 19.5 -23.609 -13.75 1 93.75 293 LEU B N 1
ATOM 5746 C CA . LEU B 1 293 ? 19.359 -23.75 -15.195 1 93.75 293 LEU B CA 1
ATOM 5747 C C . LEU B 1 293 ? 19.469 -22.391 -15.883 1 93.75 293 LEU B C 1
ATOM 5749 O O . LEU B 1 293 ? 20.094 -22.281 -16.938 1 93.75 293 LEU B O 1
ATOM 5753 N N . LEU B 1 294 ? 18.781 -21.406 -15.305 1 92.94 294 LEU B N 1
ATOM 5754 C CA . LEU B 1 294 ? 18.859 -20.062 -15.883 1 92.94 294 LEU B CA 1
ATOM 5755 C C . LEU B 1 294 ? 20.281 -19.531 -15.836 1 92.94 294 LEU B C 1
ATOM 5757 O O . LEU B 1 294 ? 20.734 -18.875 -16.781 1 92.94 294 LEU B O 1
ATOM 5761 N N . GLN B 1 295 ? 20.938 -19.828 -14.797 1 89.19 295 GLN B N 1
ATOM 5762 C CA . GLN B 1 295 ? 22.344 -19.422 -14.703 1 89.19 295 GLN B CA 1
ATOM 5763 C C . GLN B 1 295 ? 23.188 -20.141 -15.75 1 89.19 295 GLN B C 1
ATOM 5765 O O . GLN B 1 295 ? 24.062 -19.516 -16.359 1 89.19 295 GLN B O 1
ATOM 5770 N N . LEU B 1 296 ? 22.969 -21.375 -15.898 1 89.88 296 LEU B N 1
ATOM 5771 C CA . LEU B 1 296 ? 23.703 -22.172 -16.875 1 89.88 296 LEU B CA 1
ATOM 5772 C C . LEU B 1 296 ? 23.469 -21.641 -18.281 1 89.88 296 LEU B C 1
ATOM 5774 O O . LEU B 1 296 ? 24.391 -21.672 -19.125 1 89.88 296 LEU B O 1
ATOM 5778 N N . CYS B 1 297 ? 22.266 -21.188 -18.531 1 93.19 297 CYS B N 1
ATOM 5779 C CA . CYS B 1 297 ? 21.906 -20.656 -19.828 1 93.19 297 CYS B CA 1
ATOM 5780 C C . CYS B 1 297 ? 22.312 -19.188 -19.953 1 93.19 297 CYS B C 1
ATOM 5782 O O . CYS B 1 297 ? 22.016 -18.531 -20.953 1 93.19 297 CYS B O 1
ATOM 5784 N N . ARG B 1 298 ? 22.844 -18.656 -18.906 1 91.81 298 ARG B N 1
ATOM 5785 C CA . ARG B 1 298 ? 23.344 -17.281 -18.844 1 91.81 298 ARG B CA 1
ATOM 5786 C C . ARG B 1 298 ? 22.188 -16.281 -18.984 1 91.81 298 ARG B C 1
ATOM 5788 O O . ARG B 1 298 ? 22.297 -15.305 -19.719 1 91.81 298 ARG B O 1
ATOM 5795 N N . ILE B 1 299 ? 21.125 -16.641 -18.406 1 92.56 299 ILE B N 1
ATOM 5796 C CA . ILE B 1 299 ? 19.969 -15.75 -18.266 1 92.56 299 ILE B CA 1
ATOM 5797 C C . ILE B 1 299 ? 20.016 -15.062 -16.906 1 92.56 299 ILE B C 1
ATOM 5799 O O . ILE B 1 299 ? 20.062 -15.719 -15.875 1 92.56 299 ILE B O 1
ATOM 5803 N N . ASP B 1 300 ? 20.047 -13.75 -16.938 1 89.38 300 ASP B N 1
ATOM 5804 C CA . ASP B 1 300 ? 20.234 -12.945 -15.727 1 89.38 300 ASP B CA 1
ATOM 5805 C C . ASP B 1 300 ? 18.891 -12.594 -15.094 1 89.38 300 ASP B C 1
ATOM 5807 O O . ASP B 1 300 ? 18.344 -11.508 -15.32 1 89.38 300 ASP B O 1
ATOM 5811 N N . ASP B 1 301 ? 18.453 -13.484 -14.281 1 88.94 301 ASP B N 1
ATOM 5812 C CA . ASP B 1 301 ? 17.281 -13.25 -13.438 1 88.94 301 ASP B CA 1
ATOM 5813 C C . ASP B 1 301 ? 17.688 -12.656 -12.094 1 88.94 301 ASP B C 1
ATOM 5815 O O . ASP B 1 301 ? 18.031 -13.383 -11.164 1 88.94 301 ASP B O 1
ATOM 5819 N N . PRO B 1 302 ? 17.562 -11.344 -11.969 1 86 302 PRO B N 1
ATOM 5820 C CA . PRO B 1 302 ? 18.203 -10.648 -10.844 1 86 302 PRO B CA 1
ATOM 5821 C C . PRO B 1 302 ? 17.656 -11.086 -9.492 1 86 302 PRO B C 1
ATOM 5823 O O . PRO B 1 302 ? 18.375 -11.047 -8.484 1 86 302 PRO B O 1
ATOM 5826 N N . THR B 1 303 ? 16.391 -11.461 -9.422 1 88.81 303 THR B N 1
ATOM 5827 C CA . THR B 1 303 ? 15.797 -11.766 -8.125 1 88.81 303 THR B CA 1
ATOM 5828 C C . THR B 1 303 ? 15.25 -13.188 -8.094 1 88.81 303 THR B C 1
ATOM 5830 O O . THR B 1 303 ? 14.438 -13.531 -7.238 1 88.81 303 THR B O 1
ATOM 5833 N N . ASP B 1 304 ? 15.578 -14 -9.102 1 92.44 304 ASP B N 1
ATOM 5834 C CA . ASP B 1 304 ? 15.117 -15.375 -9.234 1 92.44 304 ASP B CA 1
ATOM 5835 C C . ASP B 1 304 ? 13.602 -15.445 -9.375 1 92.44 304 ASP B C 1
ATOM 5837 O O . ASP B 1 304 ? 12.969 -16.375 -8.859 1 92.44 304 ASP B O 1
ATOM 5841 N N . SER B 1 305 ? 13.055 -14.453 -9.891 1 92.31 305 SER B N 1
ATOM 5842 C CA . SER B 1 305 ? 11.602 -14.383 -10.016 1 92.31 305 SER B CA 1
ATOM 5843 C C . SER B 1 305 ? 11.07 -15.469 -10.938 1 92.31 305 SER B C 1
ATOM 5845 O O . SER B 1 305 ? 10.078 -16.125 -10.617 1 92.31 305 SER B O 1
ATOM 5847 N N . ALA B 1 306 ? 11.695 -15.641 -12.086 1 96.12 306 ALA B N 1
ATOM 5848 C CA . ALA B 1 306 ? 11.266 -16.703 -13 1 96.12 306 ALA B CA 1
ATOM 5849 C C . ALA B 1 306 ? 11.406 -18.078 -12.359 1 96.12 306 ALA B C 1
ATOM 5851 O O . ALA B 1 306 ? 10.516 -18.922 -12.484 1 96.12 306 ALA B O 1
ATOM 5852 N N . ALA B 1 307 ? 12.477 -18.266 -11.695 1 96.19 307 ALA B N 1
ATOM 5853 C CA . ALA B 1 307 ? 12.719 -19.547 -11.047 1 96.19 307 ALA B CA 1
ATOM 5854 C C . ALA B 1 307 ? 11.672 -19.844 -9.977 1 96.19 307 ALA B C 1
ATOM 5856 O O . ALA B 1 307 ? 11.156 -20.953 -9.883 1 96.19 307 ALA B O 1
ATOM 5857 N N . VAL B 1 308 ? 11.32 -18.875 -9.211 1 97.44 308 VAL B N 1
ATOM 5858 C CA . VAL B 1 308 ? 10.391 -19.047 -8.102 1 97.44 308 VAL B CA 1
ATOM 5859 C C . VAL B 1 308 ? 8.961 -19.156 -8.641 1 97.44 308 VAL B C 1
ATOM 5861 O O . VAL B 1 308 ? 8.258 -20.125 -8.344 1 97.44 308 VAL B O 1
ATOM 5864 N N . HIS B 1 309 ? 8.539 -18.219 -9.461 1 98.19 309 HIS B N 1
ATOM 5865 C CA . HIS B 1 309 ? 7.129 -18.125 -9.812 1 98.19 309 HIS B CA 1
ATOM 5866 C C . HIS B 1 309 ? 6.793 -19.031 -10.984 1 98.19 309 HIS B C 1
ATOM 5868 O O . HIS B 1 309 ? 5.758 -19.703 -10.977 1 98.19 309 HIS B O 1
ATOM 5874 N N . LEU B 1 310 ? 7.648 -19.078 -11.984 1 98 310 LEU B N 1
ATOM 5875 C CA . LEU B 1 310 ? 7.383 -19.984 -13.086 1 98 310 LEU B CA 1
ATOM 5876 C C . LEU B 1 310 ? 7.684 -21.422 -12.688 1 98 310 LEU B C 1
ATOM 5878 O O . LEU B 1 310 ? 6.871 -22.328 -12.93 1 98 310 LEU B O 1
ATOM 5882 N N . GLY B 1 311 ? 8.852 -21.688 -12.133 1 97.44 311 GLY B N 1
ATOM 5883 C CA . GLY B 1 311 ? 9.227 -23.031 -11.734 1 97.44 311 GLY B CA 1
ATOM 5884 C C . GLY B 1 311 ? 8.258 -23.641 -10.742 1 97.44 311 GLY B C 1
ATOM 5885 O O . GLY B 1 311 ? 7.672 -24.703 -11.008 1 97.44 311 GLY B O 1
ATOM 5886 N N . ALA B 1 312 ? 8.078 -22.969 -9.625 1 98.19 312 ALA B N 1
ATOM 5887 C CA . ALA B 1 312 ? 7.18 -23.469 -8.586 1 98.19 312 ALA B CA 1
ATOM 5888 C C . ALA B 1 312 ? 5.723 -23.359 -9.023 1 98.19 312 ALA B C 1
ATOM 5890 O O . ALA B 1 312 ? 4.891 -24.203 -8.648 1 98.19 312 ALA B O 1
ATOM 5891 N N . GLY B 1 313 ? 5.391 -22.344 -9.789 1 97.81 313 GLY B N 1
ATOM 5892 C CA . GLY B 1 313 ? 4.031 -22.188 -10.289 1 97.81 313 GLY B CA 1
ATOM 5893 C C . GLY B 1 313 ? 3.6 -23.312 -11.203 1 97.81 313 GLY B C 1
ATOM 5894 O O . GLY B 1 313 ? 2.488 -23.828 -11.078 1 97.81 313 GLY B O 1
ATOM 5895 N N . PHE B 1 314 ? 4.465 -23.688 -12.109 1 97.81 314 PHE B N 1
ATOM 5896 C CA . PHE B 1 314 ? 4.188 -24.812 -13 1 97.81 314 PHE B CA 1
ATOM 5897 C C . PHE B 1 314 ? 4.02 -26.094 -12.203 1 97.81 314 PHE B C 1
ATOM 5899 O O . PHE B 1 314 ? 3.105 -26.875 -12.469 1 97.81 314 PHE B O 1
ATOM 5906 N N . TRP B 1 315 ? 4.867 -26.266 -11.258 1 98.31 315 TRP B N 1
ATOM 5907 C CA . TRP B 1 315 ? 4.742 -27.422 -10.375 1 98.31 315 TRP B CA 1
ATOM 5908 C C . TRP B 1 315 ? 3.412 -27.391 -9.633 1 98.31 315 TRP B C 1
ATOM 5910 O O . TRP B 1 315 ? 2.736 -28.422 -9.531 1 98.31 315 TRP B O 1
ATOM 5920 N N . ALA B 1 316 ? 3.043 -26.281 -9.141 1 97.94 316 ALA B N 1
ATOM 5921 C CA . ALA B 1 316 ? 1.79 -26.141 -8.398 1 97.94 316 ALA B CA 1
ATOM 5922 C C . ALA B 1 316 ? 0.601 -26.578 -9.25 1 97.94 316 ALA B C 1
ATOM 5924 O O . ALA B 1 316 ? -0.297 -27.281 -8.766 1 97.94 316 ALA B O 1
ATOM 5925 N N . ALA B 1 317 ? 0.607 -26.203 -10.492 1 96 317 ALA B N 1
ATOM 5926 C CA . ALA B 1 317 ? -0.498 -26.5 -11.398 1 96 317 ALA B CA 1
ATOM 5927 C C . ALA B 1 317 ? -0.66 -28 -11.609 1 96 317 ALA B C 1
ATOM 5929 O O . ALA B 1 317 ? -1.781 -28.5 -11.711 1 96 317 ALA B O 1
ATOM 5930 N N . ILE B 1 318 ? 0.389 -28.766 -11.562 1 95.94 318 ILE B N 1
ATOM 5931 C CA . ILE B 1 318 ? 0.267 -30.188 -11.875 1 95.94 318 ILE B CA 1
ATOM 5932 C C . ILE B 1 318 ? 0.34 -31 -10.586 1 95.94 318 ILE B C 1
ATOM 5934 O O . ILE B 1 318 ? -0.048 -32.156 -10.562 1 95.94 318 ILE B O 1
ATOM 5938 N N . ALA B 1 319 ? 0.823 -30.422 -9.547 1 97.94 319 ALA B N 1
ATOM 5939 C CA . ALA B 1 319 ? 0.902 -31.125 -8.266 1 97.94 319 ALA B CA 1
ATOM 5940 C C . ALA B 1 319 ? -0.49 -31.359 -7.688 1 97.94 319 ALA B C 1
ATOM 5942 O O . ALA B 1 319 ? -0.727 -32.375 -7.027 1 97.94 319 ALA B O 1
ATOM 5943 N N . SER B 1 320 ? -1.416 -30.453 -7.902 1 95.5 320 SER B N 1
ATOM 5944 C CA . SER B 1 320 ? -2.744 -30.531 -7.305 1 95.5 320 SER B CA 1
ATOM 5945 C C . SER B 1 320 ? -3.482 -31.781 -7.75 1 95.5 320 SER B C 1
ATOM 5947 O O . SER B 1 320 ? -3.896 -32.594 -6.918 1 95.5 320 SER B O 1
ATOM 5949 N N . PRO B 1 321 ? -3.605 -32.094 -9.031 1 97 321 PRO B N 1
ATOM 5950 C CA . PRO B 1 321 ? -4.312 -33.312 -9.438 1 97 321 PRO B CA 1
ATOM 5951 C C . PRO B 1 321 ? -3.527 -34.562 -9.117 1 97 321 PRO B C 1
ATOM 5953 O O . PRO B 1 321 ? -4.07 -35.688 -9.211 1 97 321 PRO B O 1
ATOM 5956 N N . LEU B 1 322 ? -2.316 -34.438 -8.68 1 97.81 322 LEU B N 1
ATOM 5957 C CA . LEU B 1 322 ? -1.504 -35.594 -8.32 1 97.81 322 LEU B CA 1
ATOM 5958 C C . LEU B 1 322 ? -1.63 -35.906 -6.836 1 97.81 322 LEU B C 1
ATOM 5960 O O . LEU B 1 322 ? -1.718 -37.094 -6.453 1 97.81 322 LEU B O 1
ATOM 5964 N N . PHE B 1 323 ? -1.685 -34.812 -5.977 1 98 323 PHE B N 1
ATOM 5965 C CA . PHE B 1 323 ? -1.394 -35.062 -4.566 1 98 323 PHE B CA 1
ATOM 5966 C C . PHE B 1 323 ? -2.584 -34.688 -3.697 1 98 323 PHE B C 1
ATOM 5968 O O . PHE B 1 323 ? -2.586 -34.938 -2.492 1 98 323 PHE B O 1
ATOM 5975 N N . ARG B 1 324 ? -3.609 -34.094 -4.238 1 95.5 324 ARG B N 1
ATOM 5976 C CA . ARG B 1 324 ? -4.75 -33.688 -3.416 1 95.5 324 ARG B CA 1
ATOM 5977 C C . ARG B 1 324 ? -5.465 -34.938 -2.854 1 95.5 324 ARG B C 1
ATOM 5979 O O . ARG B 1 324 ? -5.516 -35.969 -3.5 1 95.5 324 ARG B O 1
ATOM 5986 N N . LYS B 1 325 ? -6.02 -34.656 -1.705 1 95.38 325 LYS B N 1
ATOM 5987 C CA . LYS B 1 325 ? -6.707 -35.75 -1.017 1 95.38 325 LYS B CA 1
ATOM 5988 C C . LYS B 1 325 ? -7.945 -36.188 -1.792 1 95.38 325 LYS B C 1
ATOM 5990 O O . LYS B 1 325 ? -8.25 -37.375 -1.855 1 95.38 325 LYS B O 1
ATOM 5995 N N . THR B 1 326 ? -8.578 -35.188 -2.34 1 94.12 326 THR B N 1
ATOM 5996 C CA . THR B 1 326 ? -9.781 -35.469 -3.117 1 94.12 326 THR B CA 1
ATOM 5997 C C . THR B 1 326 ? -9.469 -35.469 -4.609 1 94.12 326 THR B C 1
ATOM 5999 O O . THR B 1 326 ? -9.344 -34.406 -5.219 1 94.12 326 THR B O 1
ATOM 6002 N N . GLY B 1 327 ? -9.242 -36.688 -5.16 1 91.62 327 GLY B N 1
ATOM 6003 C CA . GLY B 1 327 ? -9.102 -36.75 -6.605 1 91.62 327 GLY B CA 1
ATOM 6004 C C . GLY B 1 327 ? -7.656 -36.812 -7.062 1 91.62 327 GLY B C 1
ATOM 6005 O O . GLY B 1 327 ? -7.375 -36.781 -8.258 1 91.62 327 GLY B O 1
ATOM 6006 N N . GLY B 1 328 ? -6.758 -36.875 -6.172 1 95.62 328 GLY B N 1
ATOM 6007 C CA . GLY B 1 328 ? -5.359 -37 -6.547 1 95.62 328 GLY B CA 1
ATOM 6008 C C . GLY B 1 328 ? -5.008 -38.375 -7.09 1 95.62 328 GLY B C 1
ATOM 6009 O O . GLY B 1 328 ? -5.512 -39.375 -6.598 1 95.62 328 GLY B O 1
ATOM 6010 N N . ILE B 1 329 ? -4.227 -38.406 -8.047 1 97.19 329 ILE B N 1
ATOM 6011 C CA . ILE B 1 329 ? -3.863 -39.625 -8.75 1 97.19 329 ILE B CA 1
ATOM 6012 C C . ILE B 1 329 ? -3.15 -40.594 -7.793 1 97.19 329 ILE B C 1
ATOM 6014 O O . ILE B 1 329 ? -3.32 -41.812 -7.875 1 97.19 329 ILE B O 1
ATOM 6018 N N . ILE B 1 330 ? -2.428 -40.031 -6.859 1 96.19 330 ILE B N 1
ATOM 6019 C CA . ILE B 1 330 ? -1.642 -40.875 -5.945 1 96.19 330 ILE B CA 1
ATOM 6020 C C . ILE B 1 330 ? -2.574 -41.688 -5.055 1 96.19 330 ILE B C 1
ATOM 6022 O O . ILE B 1 330 ? -2.203 -42.75 -4.574 1 96.19 330 ILE B O 1
ATOM 6026 N N . TYR B 1 331 ? -3.762 -41.25 -4.906 1 96.12 331 TYR B N 1
ATOM 6027 C CA . TYR B 1 331 ? -4.715 -41.906 -4.031 1 96.12 331 TYR B CA 1
ATOM 6028 C C . TYR B 1 331 ? -5.715 -42.719 -4.844 1 96.12 331 TYR B C 1
ATOM 6030 O O . TYR B 1 331 ? -6.277 -43.719 -4.344 1 96.12 331 TYR B O 1
ATOM 6038 N N . ASP B 1 332 ? -6.016 -42.281 -6.023 1 94.75 332 ASP B N 1
ATOM 6039 C CA . ASP B 1 332 ? -7 -42.938 -6.883 1 94.75 332 ASP B CA 1
ATOM 6040 C C . ASP B 1 332 ? -6.645 -42.75 -8.359 1 94.75 332 ASP B C 1
ATOM 6042 O O . ASP B 1 332 ? -6.945 -41.719 -8.953 1 94.75 332 ASP B O 1
ATOM 6046 N N . VAL B 1 333 ? -6.156 -43.844 -8.969 1 95.44 333 VAL B N 1
ATOM 6047 C CA . VAL B 1 333 ? -5.816 -43.781 -10.383 1 95.44 333 VAL B CA 1
ATOM 6048 C C . VAL B 1 333 ? -7.055 -44.094 -11.227 1 95.44 333 VAL B C 1
ATOM 6050 O O . VAL B 1 333 ? -7.359 -45.25 -11.5 1 95.44 333 VAL B O 1
ATOM 6053 N N . SER B 1 334 ? -7.809 -43.156 -11.555 1 93.88 334 SER B N 1
ATOM 6054 C CA . SER B 1 334 ? -8.977 -43.25 -12.414 1 93.88 334 SER B CA 1
ATOM 6055 C C . SER B 1 334 ? -8.781 -42.469 -13.711 1 93.88 334 SER B C 1
ATOM 6057 O O . SER B 1 334 ? -7.891 -41.625 -13.805 1 93.88 334 SER B O 1
ATOM 6059 N N . LYS B 1 335 ? -9.523 -42.844 -14.648 1 94.56 335 LYS B N 1
ATOM 6060 C CA . LYS B 1 335 ? -9.469 -42.156 -15.922 1 94.56 335 LYS B CA 1
ATOM 6061 C C . LYS B 1 335 ? -9.781 -40.656 -15.742 1 94.56 335 LYS B C 1
ATOM 6063 O O . LYS B 1 335 ? -9.156 -39.812 -16.375 1 94.56 335 LYS B O 1
ATOM 6068 N N . TYR B 1 336 ? -10.688 -40.406 -14.93 1 95.31 336 TYR B N 1
ATOM 6069 C CA . TYR B 1 336 ? -11.07 -39 -14.664 1 95.31 336 TYR B CA 1
ATOM 6070 C C . TYR B 1 336 ? -9.906 -38.219 -14.07 1 95.31 336 TYR B C 1
ATOM 6072 O O . TYR B 1 336 ? -9.609 -37.125 -14.523 1 95.31 336 TYR B O 1
ATOM 6080 N N . ASN B 1 337 ? -9.32 -38.812 -13.094 1 96 337 ASN B N 1
ATOM 6081 C CA . ASN B 1 337 ? -8.227 -38.125 -12.414 1 96 337 ASN B CA 1
ATOM 6082 C C . ASN B 1 337 ? -7.035 -37.906 -13.344 1 96 337 ASN B C 1
ATOM 6084 O O . ASN B 1 337 ? -6.352 -36.906 -13.266 1 96 337 ASN B O 1
ATOM 6088 N N . LEU B 1 338 ? -6.781 -38.844 -14.18 1 96.56 338 LEU B N 1
ATOM 6089 C CA . LEU B 1 338 ? -5.715 -38.688 -15.172 1 96.56 338 LEU B CA 1
ATOM 6090 C C . LEU B 1 338 ? -6.031 -37.562 -16.156 1 96.56 338 LEU B C 1
ATOM 6092 O O . LEU B 1 338 ? -5.145 -36.812 -16.547 1 96.56 338 LEU B O 1
ATOM 6096 N N . GLN B 1 339 ? -7.281 -37.531 -16.578 1 96.56 339 GLN B N 1
ATOM 6097 C CA . GLN B 1 339 ? -7.688 -36.469 -17.5 1 96.56 339 GLN B CA 1
ATOM 6098 C C . GLN B 1 339 ? -7.648 -35.125 -16.828 1 96.56 339 GLN B C 1
ATOM 6100 O O . GLN B 1 339 ? -7.336 -34.094 -17.469 1 96.56 339 GLN B O 1
ATOM 6105 N N . MET B 1 340 ? -8.008 -35.094 -15.547 1 96.75 340 MET B N 1
ATOM 6106 C CA . MET B 1 340 ? -7.91 -33.875 -14.789 1 96.75 340 MET B CA 1
ATOM 6107 C C . MET B 1 340 ? -6.469 -33.375 -14.734 1 96.75 340 MET B C 1
ATOM 6109 O O . MET B 1 340 ? -6.219 -32.156 -14.828 1 96.75 340 MET B O 1
ATOM 6113 N N . PHE B 1 341 ? -5.527 -34.281 -14.562 1 97.69 341 PHE B N 1
ATOM 6114 C CA . PHE B 1 341 ? -4.113 -33.938 -14.625 1 97.69 341 PHE B CA 1
ATOM 6115 C C . PHE B 1 341 ? -3.77 -33.312 -15.969 1 97.69 341 PHE B C 1
ATOM 6117 O O . PHE B 1 341 ? -3.1 -32.25 -16.016 1 97.69 341 PHE B O 1
ATOM 6124 N N . GLY B 1 342 ? -4.203 -33.906 -17.047 1 97.81 342 GLY B N 1
ATOM 6125 C CA . GLY B 1 342 ? -3.992 -33.344 -18.375 1 97.81 342 GLY B CA 1
ATOM 6126 C C . GLY B 1 342 ? -4.578 -31.953 -18.531 1 97.81 342 GLY B C 1
ATOM 6127 O O . GLY B 1 342 ? -3.975 -31.078 -19.172 1 97.81 342 GLY B O 1
ATOM 6128 N N . TRP B 1 343 ? -5.781 -31.734 -17.938 1 97.94 343 TRP B N 1
ATOM 6129 C CA . TRP B 1 343 ? -6.457 -30.453 -18.031 1 97.94 343 TRP B CA 1
ATOM 6130 C C . TRP B 1 343 ? -5.664 -29.359 -17.312 1 97.94 343 TRP B C 1
ATOM 6132 O O . TRP B 1 343 ? -5.52 -28.25 -17.812 1 97.94 343 TRP B O 1
ATOM 6142 N N . HIS B 1 344 ? -5.16 -29.703 -16.141 1 98.06 344 HIS B N 1
ATOM 6143 C CA . HIS B 1 344 ? -4.34 -28.75 -15.383 1 98.06 344 HIS B CA 1
ATOM 6144 C C . HIS B 1 344 ? -3.035 -28.453 -16.109 1 98.06 344 HIS B C 1
ATOM 6146 O O . HIS B 1 344 ? -2.576 -27.312 -16.141 1 98.06 344 HIS B O 1
ATOM 6152 N N . LEU B 1 345 ? -2.414 -29.453 -16.719 1 98.12 345 LEU B N 1
ATOM 6153 C CA . LEU B 1 345 ? -1.209 -29.266 -17.516 1 98.12 345 LEU B CA 1
ATOM 6154 C C . LEU B 1 345 ? -1.482 -28.344 -18.703 1 98.12 345 LEU B C 1
ATOM 6156 O O . LEU B 1 345 ? -0.691 -27.453 -18.984 1 98.12 345 LEU B O 1
ATOM 6160 N N . LEU B 1 346 ? -2.578 -28.594 -19.359 1 98.19 346 LEU B N 1
ATOM 6161 C CA . LEU B 1 346 ? -2.969 -27.766 -20.5 1 98.19 346 LEU B CA 1
ATOM 6162 C C . LEU B 1 346 ? -3.15 -26.312 -20.062 1 98.19 346 LEU B C 1
ATOM 6164 O O . LEU B 1 346 ? -2.742 -25.391 -20.766 1 98.19 346 LEU B O 1
ATOM 6168 N N . ALA B 1 347 ? -3.783 -26.125 -18.953 1 98.25 347 ALA B N 1
ATOM 6169 C CA . ALA B 1 347 ? -3.994 -24.781 -18.438 1 98.25 347 ALA B CA 1
ATOM 6170 C C . ALA B 1 347 ? -2.664 -24.062 -18.203 1 98.25 347 ALA B C 1
ATOM 6172 O O . ALA B 1 347 ? -2.479 -22.938 -18.641 1 98.25 347 ALA B O 1
ATOM 6173 N N . ALA B 1 348 ? -1.744 -24.719 -17.531 1 98.31 348 ALA B N 1
ATOM 6174 C CA . ALA B 1 348 ? -0.44 -24.125 -17.219 1 98.31 348 ALA B CA 1
ATOM 6175 C C . ALA B 1 348 ? 0.318 -23.781 -18.5 1 98.31 348 ALA B C 1
ATOM 6177 O O . ALA B 1 348 ? 0.891 -22.703 -18.625 1 98.31 348 ALA B O 1
ATOM 6178 N N . VAL B 1 349 ? 0.295 -24.656 -19.469 1 98.62 349 VAL B N 1
ATOM 6179 C CA . VAL B 1 349 ? 1.014 -24.453 -20.719 1 98.62 349 VAL B CA 1
ATOM 6180 C C . VAL B 1 349 ? 0.365 -23.328 -21.516 1 98.62 349 VAL B C 1
ATOM 6182 O O . VAL B 1 349 ? 1.061 -22.484 -22.078 1 98.62 349 VAL B O 1
ATOM 6185 N N . ALA B 1 350 ? -0.941 -23.344 -21.609 1 98.69 350 ALA B N 1
ATOM 6186 C CA . ALA B 1 350 ? -1.659 -22.297 -22.344 1 98.69 350 ALA B CA 1
ATOM 6187 C C . ALA B 1 350 ? -1.368 -20.922 -21.781 1 98.69 350 ALA B C 1
ATOM 6189 O O . ALA B 1 350 ? -1.144 -19.969 -22.516 1 98.69 350 ALA B O 1
ATOM 6190 N N . ILE B 1 351 ? -1.38 -20.812 -20.469 1 98.69 351 ILE B N 1
ATOM 6191 C CA . ILE B 1 351 ? -1.146 -19.547 -19.812 1 98.69 351 ILE B CA 1
ATOM 6192 C C . ILE B 1 351 ? 0.312 -19.125 -20 1 98.69 351 ILE B C 1
ATOM 6194 O O . ILE B 1 351 ? 0.605 -17.953 -20.219 1 98.69 351 ILE B O 1
ATOM 6198 N N . PHE B 1 352 ? 1.24 -20.094 -19.906 1 98.62 352 PHE B N 1
ATOM 6199 C CA . PHE B 1 352 ? 2.648 -19.828 -20.172 1 98.62 352 PHE B CA 1
ATOM 6200 C C . PHE B 1 352 ? 2.83 -19.266 -21.578 1 98.62 352 PHE B C 1
ATOM 6202 O O . PHE B 1 352 ? 3.506 -18.25 -21.766 1 98.62 352 PHE B O 1
ATOM 6209 N N . VAL B 1 353 ? 2.197 -19.891 -22.516 1 98.62 353 VAL B N 1
ATOM 6210 C CA . VAL B 1 353 ? 2.359 -19.516 -23.922 1 98.62 353 VAL B CA 1
ATOM 6211 C C . VAL B 1 353 ? 1.699 -18.156 -24.172 1 98.62 353 VAL B C 1
ATOM 6213 O O . VAL B 1 353 ? 2.289 -17.281 -24.812 1 98.62 353 VAL B O 1
ATOM 6216 N N . TRP B 1 354 ? 0.537 -17.906 -23.672 1 98.5 354 TRP B N 1
ATOM 6217 C CA . TRP B 1 354 ? -0.183 -16.656 -23.875 1 98.5 354 TRP B CA 1
ATOM 6218 C C . TRP B 1 354 ? 0.584 -15.477 -23.281 1 98.5 354 TRP B C 1
ATOM 6220 O O . TRP B 1 354 ? 0.824 -14.477 -23.953 1 98.5 354 TRP B O 1
ATOM 6230 N N . SER B 1 355 ? 0.935 -15.648 -22.031 1 98.44 355 SER B N 1
ATOM 6231 C CA . SER B 1 355 ? 1.617 -14.57 -21.328 1 98.44 355 SER B CA 1
ATOM 6232 C C . SER B 1 355 ? 2.998 -14.305 -21.922 1 98.44 355 SER B C 1
ATOM 6234 O O . SER B 1 355 ? 3.375 -13.156 -22.141 1 98.44 355 SER B O 1
ATOM 6236 N N . GLY B 1 356 ? 3.725 -15.414 -22.234 1 97.81 356 GLY B N 1
ATOM 6237 C CA . GLY B 1 356 ? 5.059 -15.297 -22.797 1 97.81 356 GLY B CA 1
ATOM 6238 C C . GLY B 1 356 ? 5.055 -14.711 -24.203 1 97.81 356 GLY B C 1
ATOM 6239 O O . GLY B 1 356 ? 5.852 -13.82 -24.5 1 97.81 356 GLY B O 1
ATOM 6240 N N . LEU B 1 357 ? 4.18 -15.164 -25.031 1 97.69 357 LEU B N 1
ATOM 6241 C CA . LEU B 1 357 ? 4.129 -14.719 -26.422 1 97.69 357 LEU B CA 1
ATOM 6242 C C . LEU B 1 357 ? 3.68 -13.266 -26.5 1 97.69 357 LEU B C 1
ATOM 6244 O O . LEU B 1 357 ? 4.223 -12.492 -27.297 1 97.69 357 LEU B O 1
ATOM 6248 N N . THR B 1 358 ? 2.697 -12.906 -25.734 1 97.06 358 THR B N 1
ATOM 6249 C CA . THR B 1 358 ? 2.186 -11.539 -25.781 1 97.06 358 THR B CA 1
ATOM 6250 C C . THR B 1 358 ? 3.25 -10.547 -25.328 1 97.06 358 THR B C 1
ATOM 6252 O O . THR B 1 358 ? 3.455 -9.508 -25.969 1 97.06 358 THR B O 1
ATOM 6255 N N . VAL B 1 359 ? 3.885 -10.836 -24.203 1 96.12 359 VAL B N 1
ATOM 6256 C CA . VAL B 1 359 ? 4.91 -9.914 -23.719 1 96.12 359 VAL B CA 1
ATOM 6257 C C . VAL B 1 359 ? 6.078 -9.883 -24.703 1 96.12 359 VAL B C 1
ATOM 6259 O O . VAL B 1 359 ? 6.699 -8.836 -24.906 1 96.12 359 VAL B O 1
ATOM 6262 N N . PHE B 1 360 ? 6.422 -11.023 -25.312 1 96.44 360 PHE B N 1
ATOM 6263 C CA . PHE B 1 360 ? 7.465 -11.078 -26.328 1 96.44 360 PHE B CA 1
ATOM 6264 C C . PHE B 1 360 ? 7.152 -10.125 -27.484 1 96.44 360 PHE B C 1
ATOM 6266 O O . PHE B 1 360 ? 8.023 -9.359 -27.906 1 96.44 360 PHE B O 1
ATOM 6273 N N . LEU B 1 361 ? 5.957 -10.148 -27.953 1 95.38 361 LEU B N 1
ATOM 6274 C CA . LEU B 1 361 ? 5.543 -9.305 -29.078 1 95.38 361 LEU B CA 1
ATOM 6275 C C . LEU B 1 361 ? 5.633 -7.828 -28.703 1 95.38 361 LEU B C 1
ATOM 6277 O O . LEU B 1 361 ? 6.004 -6.996 -29.531 1 95.38 361 LEU B O 1
ATOM 6281 N N . VAL B 1 362 ? 5.367 -7.543 -27.453 1 93.12 362 VAL B N 1
ATOM 6282 C CA . VAL B 1 362 ? 5.406 -6.152 -27.016 1 93.12 362 VAL B CA 1
ATOM 6283 C C . VAL B 1 362 ? 6.855 -5.703 -26.844 1 93.12 362 VAL B C 1
ATOM 6285 O O . VAL B 1 362 ? 7.246 -4.648 -27.344 1 93.12 362 VAL B O 1
ATOM 6288 N N . LEU B 1 363 ? 7.641 -6.488 -26.172 1 92.88 363 LEU B N 1
ATOM 6289 C CA . LEU B 1 363 ? 8.992 -6.086 -25.797 1 92.88 363 LEU B CA 1
ATOM 6290 C C . LEU B 1 363 ? 9.914 -6.109 -27.016 1 92.88 363 LEU B C 1
ATOM 6292 O O . LEU B 1 363 ? 10.883 -5.348 -27.094 1 92.88 363 LEU B O 1
ATOM 6296 N N . ILE B 1 364 ? 9.664 -6.984 -27.984 1 92 364 ILE B N 1
ATOM 6297 C CA . ILE B 1 364 ? 10.523 -7.078 -29.156 1 92 364 ILE B CA 1
ATOM 6298 C C . ILE B 1 364 ? 10.484 -5.758 -29.922 1 92 364 ILE B C 1
ATOM 6300 O O . ILE B 1 364 ? 11.484 -5.363 -30.547 1 92 364 ILE B O 1
ATOM 6304 N N . PHE B 1 365 ? 9.406 -5.113 -29.859 1 89.31 365 PHE B N 1
ATOM 6305 C CA . PHE B 1 365 ? 9.289 -3.799 -30.469 1 89.31 365 PHE B CA 1
ATOM 6306 C C . PHE B 1 365 ? 10.242 -2.807 -29.812 1 89.31 365 PHE B C 1
ATOM 6308 O O . PHE B 1 365 ? 10.875 -2.002 -30.5 1 89.31 365 PHE B O 1
ATOM 6315 N N . PHE B 1 366 ? 10.391 -2.855 -28.531 1 87.19 366 PHE B N 1
ATOM 6316 C CA . PHE B 1 366 ? 11.258 -1.931 -27.812 1 87.19 366 PHE B CA 1
ATOM 6317 C C . PHE B 1 366 ? 12.719 -2.297 -28.016 1 87.19 366 PHE B C 1
ATOM 6319 O O . PHE B 1 366 ? 13.594 -1.428 -27.969 1 87.19 366 PHE B O 1
ATOM 6326 N N . VAL B 1 367 ? 13 -3.557 -28.188 1 85.62 367 VAL B N 1
ATOM 6327 C CA . VAL B 1 367 ? 14.367 -3.998 -28.453 1 85.62 367 VAL B CA 1
ATOM 6328 C C . VAL B 1 367 ? 14.828 -3.445 -29.797 1 85.62 367 VAL B C 1
ATOM 6330 O O . VAL B 1 367 ? 15.93 -2.906 -29.906 1 85.62 367 VAL B O 1
ATOM 6333 N N . PHE B 1 368 ? 14.016 -3.463 -30.688 1 84.56 368 PHE B N 1
ATOM 6334 C CA . PHE B 1 368 ? 14.352 -2.979 -32 1 84.56 368 PHE B CA 1
ATOM 6335 C C . PHE B 1 368 ? 14.5 -1.463 -32.031 1 84.56 368 PHE B C 1
ATOM 6337 O O . PHE B 1 368 ? 15.344 -0.919 -32.75 1 84.56 368 PHE B O 1
ATOM 6344 N N . ALA B 1 369 ? 13.789 -0.796 -31.172 1 80.19 369 ALA B N 1
ATOM 6345 C CA . ALA B 1 369 ? 13.836 0.662 -31.094 1 80.19 369 ALA B CA 1
ATOM 6346 C C . ALA B 1 369 ? 15.008 1.123 -30.219 1 80.19 369 ALA B C 1
ATOM 6348 O O . ALA B 1 369 ? 15.234 2.324 -30.062 1 80.19 369 ALA B O 1
ATOM 6349 N N . ARG B 1 370 ? 15.781 0.204 -29.703 1 74 370 ARG B N 1
ATOM 6350 C CA . ARG B 1 370 ? 16.938 0.46 -28.844 1 74 370 ARG B CA 1
ATOM 6351 C C . ARG B 1 370 ? 16.562 1.332 -27.656 1 74 370 ARG B C 1
ATOM 6353 O O . ARG B 1 370 ? 17.328 2.225 -27.266 1 74 370 ARG B O 1
ATOM 6360 N N . SER B 1 371 ? 15.398 1.081 -27.203 1 75.44 371 SER B N 1
ATOM 6361 C CA . SER B 1 371 ? 14.867 1.953 -26.156 1 75.44 371 SER B CA 1
ATOM 6362 C C . SER B 1 371 ? 14.523 1.165 -24.906 1 75.44 371 SER B C 1
ATOM 6364 O O . SER B 1 371 ? 14.016 1.729 -23.922 1 75.44 371 SER B O 1
ATOM 6366 N N . ILE B 1 372 ? 14.938 0.002 -24.906 1 79.19 372 ILE B N 1
ATOM 6367 C CA . ILE B 1 372 ? 14.445 -0.831 -23.812 1 79.19 372 ILE B CA 1
ATOM 6368 C C . ILE B 1 372 ? 15.32 -0.641 -22.578 1 79.19 372 ILE B C 1
ATOM 6370 O O . ILE B 1 372 ? 14.836 -0.669 -21.438 1 79.19 372 ILE B O 1
ATOM 6374 N N . LYS B 1 373 ? 16.641 -0.521 -22.828 1 79.56 373 LYS B N 1
ATOM 6375 C CA . LYS B 1 373 ? 17.562 -0.387 -21.703 1 79.56 373 LYS B CA 1
ATOM 6376 C C . LYS B 1 373 ? 18.656 0.632 -22.016 1 79.56 373 LYS B C 1
ATOM 6378 O O . LYS B 1 373 ? 18.781 1.085 -23.156 1 79.56 373 LYS B O 1
ATOM 6383 N N . TYR B 1 374 ? 19.312 1 -20.938 1 74.19 374 TYR B N 1
ATOM 6384 C CA . TYR B 1 374 ? 20.453 1.901 -21.125 1 74.19 374 TYR B CA 1
ATOM 6385 C C . TYR B 1 374 ? 21.672 1.147 -21.656 1 74.19 374 TYR B C 1
ATOM 6387 O O . TYR B 1 374 ? 21.938 0.028 -21.219 1 74.19 374 TYR B O 1
ATOM 6395 N N . SER B 1 375 ? 22.109 1.43 -22.812 1 62.09 375 SER B N 1
ATOM 6396 C CA . SER B 1 375 ? 23.203 0.743 -23.469 1 62.09 375 SER B CA 1
ATOM 6397 C C . SER B 1 375 ? 24.531 1.032 -22.781 1 62.09 375 SER B C 1
ATOM 6399 O O . SER B 1 375 ? 25.453 0.203 -22.797 1 62.09 375 SER B O 1
ATOM 6401 N N . GLY B 1 376 ? 24.672 2.088 -22.156 1 59.16 376 GLY B N 1
ATOM 6402 C CA . GLY B 1 376 ? 26.016 2.531 -21.812 1 59.16 376 GLY B CA 1
ATOM 6403 C C . GLY B 1 376 ? 26.453 2.061 -20.438 1 59.16 376 GLY B C 1
ATOM 6404 O O . GLY B 1 376 ? 25.672 1.451 -19.703 1 59.16 376 GLY B O 1
ATOM 6405 N N . ARG B 1 377 ? 27.75 2.027 -20.234 1 65.69 377 ARG B N 1
ATOM 6406 C CA . ARG B 1 377 ? 28.438 1.73 -18.984 1 65.69 377 ARG B CA 1
ATOM 6407 C C . ARG B 1 377 ? 27.953 2.635 -17.859 1 65.69 377 ARG B C 1
ATOM 6409 O O . ARG B 1 377 ? 28.109 2.303 -16.672 1 65.69 377 ARG B O 1
ATOM 6416 N N . GLU B 1 378 ? 27.234 3.516 -18.328 1 70.81 378 GLU B N 1
ATOM 6417 C CA . GLU B 1 378 ? 26.844 4.527 -17.359 1 70.81 378 GLU B CA 1
ATOM 6418 C C . GLU B 1 378 ? 25.797 3.986 -16.391 1 70.81 378 GLU B C 1
ATOM 6420 O O . GLU B 1 378 ? 25.891 4.203 -15.172 1 70.81 378 GLU B O 1
ATOM 6425 N N . ALA B 1 379 ? 24.938 3.209 -16.906 1 76.12 379 ALA B N 1
ATOM 6426 C CA . ALA B 1 379 ? 23.906 2.656 -16.031 1 76.12 379 ALA B CA 1
ATOM 6427 C C . ALA B 1 379 ? 24.5 1.678 -15.016 1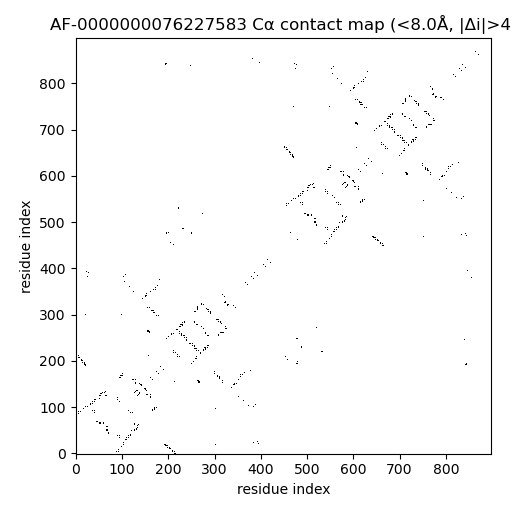 76.12 379 ALA B C 1
ATOM 6429 O O . ALA B 1 379 ? 24.062 1.623 -13.867 1 76.12 379 ALA B O 1
ATOM 6430 N N . ALA B 1 380 ? 25.5 1.037 -15.492 1 76.81 380 ALA B N 1
ATOM 6431 C CA . ALA B 1 380 ? 26.156 0.061 -14.625 1 76.81 380 ALA B CA 1
ATOM 6432 C C . ALA B 1 380 ? 27 0.753 -13.555 1 76.81 380 ALA B C 1
ATOM 6434 O O . ALA B 1 380 ? 27.078 0.285 -12.422 1 76.81 380 ALA B O 1
ATOM 6435 N N . GLU B 1 381 ? 27.453 1.845 -13.844 1 78.19 381 GLU B N 1
ATOM 6436 C CA . GLU B 1 381 ? 28.359 2.525 -12.93 1 78.19 381 GLU B CA 1
ATOM 6437 C C . GLU B 1 381 ? 27.609 3.455 -11.984 1 78.19 381 GLU B C 1
ATOM 6439 O O . GLU B 1 381 ? 27.797 3.414 -10.766 1 78.19 381 GLU B O 1
ATOM 6444 N N . ILE B 1 382 ? 26.766 4.18 -12.562 1 84.12 382 ILE B N 1
ATOM 6445 C CA . ILE B 1 382 ? 26.141 5.242 -11.789 1 84.12 382 ILE B CA 1
ATOM 6446 C C . ILE B 1 382 ? 24.844 4.723 -11.172 1 84.12 382 ILE B C 1
ATOM 6448 O O . ILE B 1 382 ? 24.422 5.203 -10.117 1 84.12 382 ILE B O 1
ATOM 6452 N N . GLY B 1 383 ? 24.219 3.711 -11.789 1 87.44 383 GLY B N 1
ATOM 6453 C CA . GLY B 1 383 ? 22.953 3.189 -11.32 1 87.44 383 GLY B CA 1
ATOM 6454 C C . GLY B 1 383 ? 21.75 3.959 -11.852 1 87.44 383 GLY B C 1
ATOM 6455 O O . GLY B 1 383 ? 21.875 5.125 -12.242 1 87.44 383 GLY B O 1
ATOM 6456 N N . LEU B 1 384 ? 20.703 3.412 -11.773 1 89.94 384 LEU B N 1
ATOM 6457 C CA . LEU B 1 384 ? 19.5 3.998 -12.359 1 89.94 384 LEU B CA 1
ATOM 6458 C C . LEU B 1 384 ? 18.875 5.004 -11.406 1 89.94 384 LEU B C 1
ATOM 6460 O O . LEU B 1 384 ? 18.109 5.875 -11.836 1 89.94 384 LEU B O 1
ATOM 6464 N N . ASP B 1 385 ? 19.094 4.871 -10.109 1 90.62 385 ASP B N 1
ATOM 6465 C CA . ASP B 1 385 ? 18.562 5.832 -9.148 1 90.62 385 ASP B CA 1
ATOM 6466 C C . ASP B 1 385 ? 18.984 7.254 -9.492 1 90.62 385 ASP B C 1
ATOM 6468 O O . ASP B 1 385 ? 18.156 8.164 -9.539 1 90.62 385 ASP B O 1
ATOM 6472 N N . GLN B 1 386 ? 20.234 7.34 -9.734 1 87.12 386 GLN B N 1
ATOM 6473 C CA . GLN B 1 386 ? 20.797 8.648 -10.047 1 87.12 386 GLN B CA 1
ATOM 6474 C C . GLN B 1 386 ? 20.547 9.023 -11.5 1 87.12 386 GLN B C 1
ATOM 6476 O O . GLN B 1 386 ? 20.203 10.172 -11.805 1 87.12 386 GLN B O 1
ATOM 6481 N N . LEU B 1 387 ? 20.719 8.109 -12.352 1 86.56 387 LEU B N 1
ATOM 6482 C CA . LEU B 1 387 ? 20.656 8.359 -13.781 1 86.56 387 LEU B CA 1
ATOM 6483 C C . LEU B 1 387 ? 19.25 8.789 -14.203 1 86.56 387 LEU B C 1
ATOM 6485 O O . LEU B 1 387 ? 19.094 9.742 -14.969 1 86.56 387 LEU B O 1
ATOM 6489 N N . GLU B 1 388 ? 18.281 8.156 -13.688 1 87.81 388 GLU B N 1
ATOM 6490 C CA . GLU B 1 388 ? 16.922 8.375 -14.172 1 87.81 388 GLU B CA 1
ATOM 6491 C C . GLU B 1 388 ? 16.141 9.305 -13.234 1 87.81 388 GLU B C 1
ATOM 6493 O O . GLU B 1 388 ? 15.281 10.062 -13.68 1 87.81 388 GLU B O 1
ATOM 6498 N N . HIS B 1 389 ? 16.453 9.242 -11.938 1 87.81 389 HIS B N 1
ATOM 6499 C CA . HIS B 1 389 ? 15.547 9.875 -10.992 1 87.81 389 HIS B CA 1
ATOM 6500 C C . HIS B 1 389 ? 16.281 10.883 -10.109 1 87.81 389 HIS B C 1
ATOM 6502 O O . HIS B 1 389 ? 15.641 11.711 -9.445 1 87.81 389 HIS B O 1
ATOM 6508 N N . LYS B 1 390 ? 17.578 10.859 -10.055 1 86.31 390 LYS B N 1
ATOM 6509 C CA . LYS B 1 390 ? 18.375 11.703 -9.172 1 86.31 390 LYS B CA 1
ATOM 6510 C C . LYS B 1 390 ? 17.922 11.578 -7.723 1 86.31 390 LYS B C 1
ATOM 6512 O O . LYS B 1 390 ? 17.781 12.578 -7.016 1 86.31 390 LYS B O 1
ATOM 6517 N N . GLU B 1 391 ? 17.547 10.352 -7.402 1 87.88 391 GLU B N 1
ATOM 6518 C CA . GLU B 1 391 ? 17.047 10.039 -6.07 1 87.88 391 GLU B CA 1
ATOM 6519 C C . GLU B 1 391 ? 17.719 8.789 -5.504 1 87.88 391 GLU B C 1
ATOM 6521 O O . GLU B 1 391 ? 17.156 7.695 -5.562 1 87.88 391 GLU B O 1
ATOM 6526 N N . PRO B 1 392 ? 18.891 9.008 -4.883 1 87.38 392 PRO B N 1
ATOM 6527 C CA . PRO B 1 392 ? 19.484 7.848 -4.219 1 87.38 392 PRO B CA 1
ATOM 6528 C C . PRO B 1 392 ? 18.609 7.285 -3.102 1 87.38 392 PRO B C 1
ATOM 6530 O O . PRO B 1 392 ? 17.953 8.047 -2.385 1 87.38 392 PRO B O 1
ATOM 6533 N N . ALA B 1 393 ? 18.594 5.996 -2.982 1 90.31 393 ALA B N 1
ATOM 6534 C CA . ALA B 1 393 ? 17.703 5.316 -2.051 1 90.31 393 ALA B CA 1
ATOM 6535 C C . ALA B 1 393 ? 18.203 5.434 -0.616 1 90.31 393 ALA B C 1
ATOM 6537 O O . ALA B 1 393 ? 17.438 5.297 0.335 1 90.31 393 ALA B O 1
ATOM 6538 N N . TYR B 1 394 ? 19.484 5.602 -0.458 1 85.56 394 TYR B N 1
ATOM 6539 C CA . TYR B 1 394 ? 20.125 5.602 0.85 1 85.56 394 TYR B CA 1
ATOM 6540 C C . TYR B 1 394 ? 20.969 6.863 1.044 1 85.56 394 TYR B C 1
ATOM 6542 O O . TYR B 1 394 ? 21.516 7.402 0.083 1 85.56 394 TYR B O 1
ATOM 6550 N N . PRO B 1 395 ? 20.938 7.465 2.285 1 76.12 395 PRO B N 1
ATOM 6551 C CA . PRO B 1 395 ? 21.734 8.672 2.529 1 76.12 395 PRO B CA 1
ATOM 6552 C C . PRO B 1 395 ? 23.219 8.453 2.314 1 76.12 395 PRO B C 1
ATOM 6554 O O . PRO B 1 395 ? 23.719 7.328 2.453 1 76.12 395 PRO B O 1
ATOM 6557 N N . ASP B 1 396 ? 23.859 9.57 1.738 1 62.81 396 ASP B N 1
ATOM 6558 C CA . ASP B 1 396 ? 25.297 9.523 1.465 1 62.81 396 ASP B CA 1
ATOM 6559 C C . ASP B 1 396 ? 26.094 9.242 2.74 1 62.81 396 ASP B C 1
ATOM 6561 O O . ASP B 1 396 ? 25.812 9.836 3.787 1 62.81 396 ASP B O 1
ATOM 6565 N N . ARG B 1 397 ? 26.766 8.18 2.744 1 51.84 397 ARG B N 1
ATOM 6566 C CA . ARG B 1 397 ? 27.625 7.77 3.852 1 51.84 397 ARG B CA 1
ATOM 6567 C C . ARG B 1 397 ? 28.594 8.891 4.23 1 51.84 397 ARG B C 1
ATOM 6569 O O . ARG B 1 397 ? 28.938 9.062 5.406 1 51.84 397 ARG B O 1
ATOM 6576 N N . GLU B 1 398 ? 29.234 9.453 3.311 1 45.84 398 GLU B N 1
ATOM 6577 C CA . GLU B 1 398 ? 30.312 10.406 3.568 1 45.84 398 GLU B CA 1
ATOM 6578 C C . GLU B 1 398 ? 29.766 11.695 4.18 1 45.84 398 GLU B C 1
ATOM 6580 O O . GLU B 1 398 ? 30.516 12.445 4.82 1 45.84 398 GLU B O 1
ATOM 6585 N N . GLN B 1 399 ? 28.703 12.008 3.949 1 42.28 399 GLN B N 1
ATOM 6586 C CA . GLN B 1 399 ? 28.25 13.312 4.406 1 42.28 399 GLN B CA 1
ATOM 6587 C C . GLN B 1 399 ? 28.062 13.328 5.922 1 42.28 399 GLN B C 1
ATOM 6589 O O . GLN B 1 399 ? 28.062 14.398 6.539 1 42.28 399 GLN B O 1
ATOM 6594 N N . TYR B 1 400 ? 27.781 12.18 6.578 1 41.66 400 TYR B N 1
ATOM 6595 C CA . TYR B 1 400 ? 27.562 12.266 8.016 1 41.66 400 TYR B CA 1
ATOM 6596 C C . TYR B 1 400 ? 28.734 11.648 8.789 1 41.66 400 TYR B C 1
ATOM 6598 O O . TYR B 1 400 ? 28.625 10.523 9.281 1 41.66 400 TYR B O 1
ATOM 6606 N N . THR B 1 401 ? 29.891 11.758 8.438 1 36.59 401 THR B N 1
ATOM 6607 C CA . THR B 1 401 ? 31.031 11.156 9.141 1 36.59 401 THR B CA 1
ATOM 6608 C C . THR B 1 401 ? 31.141 11.711 10.555 1 36.59 401 THR B C 1
ATOM 6610 O O . THR B 1 401 ? 31.062 12.922 10.766 1 36.59 401 THR B O 1
ATOM 6613 N N . PRO B 1 402 ? 31.141 10.844 11.438 1 40.03 402 PRO B N 1
ATOM 6614 C CA . PRO B 1 402 ? 31.344 11.117 12.859 1 40.03 402 PRO B CA 1
ATOM 6615 C C . PRO B 1 402 ? 32.562 12.023 13.117 1 40.03 402 PRO B C 1
ATOM 6617 O O . PRO B 1 402 ? 32.594 12.719 14.133 1 40.03 402 PRO B O 1
ATOM 6620 N N . ASP B 1 403 ? 33.5 11.914 12.328 1 39.69 403 ASP B N 1
ATOM 6621 C CA . ASP B 1 403 ? 34.688 12.664 12.703 1 39.69 403 ASP B CA 1
ATOM 6622 C C . ASP B 1 403 ? 34.375 14.148 12.859 1 39.69 403 ASP B C 1
ATOM 6624 O O . ASP B 1 403 ? 34.906 14.805 13.773 1 39.69 403 ASP B O 1
ATOM 6628 N N . ARG B 1 404 ? 33.531 14.594 12.141 1 41.84 404 ARG B N 1
ATOM 6629 C CA . ARG B 1 404 ? 33.188 16 12.289 1 41.84 404 ARG B CA 1
ATOM 6630 C C . ARG B 1 404 ? 32.219 16.219 13.453 1 41.84 404 ARG B C 1
ATOM 6632 O O . ARG B 1 404 ? 32.281 17.266 14.117 1 41.84 404 ARG B O 1
ATOM 6639 N N . THR B 1 405 ? 31.438 15.289 13.742 1 45.38 405 THR B N 1
ATOM 6640 C CA . THR B 1 405 ? 30.5 15.359 14.867 1 45.38 405 THR B CA 1
ATOM 6641 C C . THR B 1 405 ? 31.25 15.328 16.188 1 45.38 405 THR B C 1
ATOM 6643 O O . THR B 1 405 ? 30.938 16.078 17.109 1 45.38 405 THR B O 1
ATOM 6646 N N . ASP B 1 406 ? 32.188 14.445 16.312 1 45.19 406 ASP B N 1
ATOM 6647 C CA . ASP B 1 406 ? 32.969 14.406 17.531 1 45.19 406 ASP B CA 1
ATOM 6648 C C . ASP B 1 406 ? 33.688 15.734 17.75 1 45.19 406 ASP B C 1
ATOM 6650 O O . ASP B 1 406 ? 33.781 16.234 18.875 1 45.19 406 ASP B O 1
ATOM 6654 N N . GLN B 1 407 ? 34.188 16.266 16.703 1 44.47 407 GLN B N 1
ATOM 6655 C CA . GLN B 1 407 ? 34.875 17.547 16.828 1 44.47 407 GLN B CA 1
ATOM 6656 C C . GLN B 1 407 ? 33.906 18.641 17.234 1 44.47 407 GLN B C 1
ATOM 6658 O O . GLN B 1 407 ? 34.219 19.484 18.094 1 44.47 407 GLN B O 1
ATOM 6663 N N . ILE B 1 408 ? 32.781 18.562 16.766 1 48.09 408 ILE B N 1
ATOM 6664 C CA . ILE B 1 408 ? 31.797 19.578 17.094 1 48.09 408 ILE B CA 1
ATOM 6665 C C . ILE B 1 408 ? 31.281 19.359 18.516 1 48.09 408 ILE B C 1
ATOM 6667 O O . ILE B 1 408 ? 31.125 20.312 19.266 1 48.09 408 ILE B O 1
ATOM 6671 N N . LEU B 1 409 ? 31.047 18.156 18.812 1 50.91 409 LEU B N 1
ATOM 6672 C CA . LEU B 1 409 ? 30.625 17.844 20.172 1 50.91 409 LEU B CA 1
ATOM 6673 C C . LEU B 1 409 ? 31.703 18.25 21.172 1 50.91 409 LEU B C 1
ATOM 6675 O O . LEU B 1 409 ? 31.406 18.781 22.25 1 50.91 409 LEU B O 1
ATOM 6679 N N . ASP B 1 410 ? 32.906 17.906 20.828 1 47.78 410 ASP B N 1
ATOM 6680 C CA . ASP B 1 410 ? 34.031 18.359 21.641 1 47.78 410 ASP B CA 1
ATOM 6681 C C . ASP B 1 410 ? 34.062 19.875 21.719 1 47.78 410 ASP B C 1
ATOM 6683 O O . ASP B 1 410 ? 34.281 20.438 22.797 1 47.78 410 ASP B O 1
ATOM 6687 N N . ASP B 1 411 ? 33.781 20.453 20.656 1 48.41 411 ASP B N 1
ATOM 6688 C CA . ASP B 1 411 ? 33.781 21.922 20.641 1 48.41 411 ASP B CA 1
ATOM 6689 C C . ASP B 1 411 ? 32.625 22.484 21.453 1 48.41 411 ASP B C 1
ATOM 6691 O O . ASP B 1 411 ? 32.781 23.5 22.156 1 48.41 411 ASP B O 1
ATOM 6695 N N . LEU B 1 412 ? 31.516 21.844 21.406 1 49.19 412 LEU B N 1
ATOM 6696 C CA . LEU B 1 412 ? 30.344 22.266 22.156 1 49.19 412 LEU B CA 1
ATOM 6697 C C . LEU B 1 412 ? 30.516 22 23.641 1 49.19 412 LEU B C 1
ATOM 6699 O O . LEU B 1 412 ? 30.125 22.828 24.469 1 49.19 412 LEU B O 1
ATOM 6703 N N . PHE B 1 413 ? 30.953 20.812 23.938 1 46.16 413 PHE B N 1
ATOM 6704 C CA . PHE B 1 413 ? 31.312 20.531 25.328 1 46.16 413 PHE B CA 1
ATOM 6705 C C . PHE B 1 413 ? 32.312 21.578 25.844 1 46.16 413 PHE B C 1
ATOM 6707 O O . PHE B 1 413 ? 32.188 22.031 26.984 1 46.16 413 PHE B O 1
ATOM 6714 N N . LEU B 1 414 ? 33.25 21.875 24.984 1 43.06 414 LEU B N 1
ATOM 6715 C CA . LEU B 1 414 ? 34.219 22.891 25.375 1 43.06 414 LEU B CA 1
ATOM 6716 C C . LEU B 1 414 ? 33.562 24.266 25.5 1 43.06 414 LEU B C 1
ATOM 6718 O O . LEU B 1 414 ? 33.906 25.047 26.375 1 43.06 414 LEU B O 1
ATOM 6722 N N . LYS B 1 415 ? 32.688 24.531 24.672 1 46.94 415 LYS B N 1
ATOM 6723 C CA . LYS B 1 415 ? 31.984 25.812 24.766 1 46.94 415 LYS B CA 1
ATOM 6724 C C . LYS B 1 415 ? 31.047 25.844 25.969 1 46.94 415 LYS B C 1
ATOM 6726 O O . LYS B 1 415 ? 30.953 26.859 26.656 1 46.94 415 LYS B O 1
ATOM 6731 N N . ASP B 1 416 ? 30.281 24.859 26.156 1 41.44 416 ASP B N 1
ATOM 6732 C CA . ASP B 1 416 ? 29.359 24.844 27.281 1 41.44 416 ASP B CA 1
ATOM 6733 C C . ASP B 1 416 ? 30.109 24.734 28.609 1 41.44 416 ASP B C 1
ATOM 6735 O O . ASP B 1 416 ? 29.641 25.219 29.641 1 41.44 416 ASP B O 1
ATOM 6739 N N . THR B 1 417 ? 31.156 23.844 28.547 1 39.91 417 THR B N 1
ATOM 6740 C CA . THR B 1 417 ? 31.906 23.75 29.781 1 39.91 417 THR B CA 1
ATOM 6741 C C . THR B 1 417 ? 32.906 24.891 29.906 1 39.91 417 THR B C 1
ATOM 6743 O O . THR B 1 417 ? 33.625 25.016 30.906 1 39.91 417 THR B O 1
ATOM 6746 N N . GLY B 1 418 ? 32.781 26.062 29.328 1 36.56 418 GLY B N 1
ATOM 6747 C CA . GLY B 1 418 ? 33.719 27.172 29.391 1 36.56 418 GLY B CA 1
ATOM 6748 C C . GLY B 1 418 ? 35.156 26.734 29.156 1 36.56 418 GLY B C 1
ATOM 6749 O O . GLY B 1 418 ? 36.094 27.5 29.391 1 36.56 418 GLY B O 1
ATOM 6750 N N . MET B 1 419 ? 35.438 25.484 29.156 1 32.22 419 MET B N 1
ATOM 6751 C CA . MET B 1 419 ? 36.844 25.094 29.031 1 32.22 419 MET B CA 1
ATOM 6752 C C . MET B 1 419 ? 37.344 25.375 27.625 1 32.22 419 MET B C 1
ATOM 6754 O O . MET B 1 419 ? 36.75 24.938 26.641 1 32.22 419 MET B O 1
ATOM 6758 N N . TYR B 1 420 ? 38 26.547 27.344 1 33.06 420 TYR B N 1
ATOM 6759 C CA . TYR B 1 420 ? 38.812 26.953 26.203 1 33.06 420 TYR B CA 1
ATOM 6760 C C . TYR B 1 420 ? 39.656 25.797 25.688 1 33.06 420 TYR B C 1
ATOM 6762 O O . TYR B 1 420 ? 40.312 25.125 26.469 1 33.06 420 TYR B O 1
ATOM 6770 N N . ALA B 1 421 ? 39.219 25.109 24.797 1 33.19 421 ALA B N 1
ATOM 6771 C CA . ALA B 1 421 ? 40.219 24.266 24.156 1 33.19 421 ALA B CA 1
ATOM 6772 C C . ALA B 1 421 ? 41.531 25.016 23.953 1 33.19 421 ALA B C 1
ATOM 6774 O O . ALA B 1 421 ? 41.562 26.125 23.406 1 33.19 421 ALA B O 1
ATOM 6775 N N . TYR B 1 422 ? 42.5 24.875 24.781 1 28.14 422 TYR B N 1
ATOM 6776 C CA . TYR B 1 422 ? 43.906 25.219 24.516 1 28.14 422 TYR B CA 1
ATOM 6777 C C . TYR B 1 422 ? 44.281 24.859 23.078 1 28.14 422 TYR B C 1
ATOM 6779 O O . TYR B 1 422 ? 44.094 23.703 22.656 1 28.14 422 TYR B O 1
ATOM 6787 N N . ASP B 1 423 ? 44.062 25.766 22.172 1 29.91 423 ASP B N 1
ATOM 6788 C CA . ASP B 1 423 ? 44.688 25.75 20.859 1 29.91 423 ASP B CA 1
ATOM 6789 C C . ASP B 1 423 ? 46.125 25.234 20.938 1 29.91 423 ASP B C 1
ATOM 6791 O O . ASP B 1 423 ? 47.031 25.922 21.438 1 29.91 423 ASP B O 1
ATOM 6795 N N . ASN B 1 424 ? 46.281 23.984 21.297 1 27.06 424 ASN B N 1
ATOM 6796 C CA . ASN B 1 424 ? 47.625 23.469 21.297 1 27.06 424 ASN B CA 1
ATOM 6797 C C . ASN B 1 424 ? 48.344 23.719 19.969 1 27.06 424 ASN B C 1
ATOM 6799 O O . ASN B 1 424 ? 49.312 23.047 19.641 1 27.06 424 ASN B O 1
ATOM 6803 N N . ARG B 1 425 ? 47.719 24.531 19.016 1 29.52 425 ARG B N 1
ATOM 6804 C CA . ARG B 1 425 ? 48.625 24.797 17.906 1 29.52 425 ARG B CA 1
ATOM 6805 C C . ARG B 1 425 ? 49.844 25.594 18.359 1 29.52 425 ARG B C 1
ATOM 6807 O O . ARG B 1 425 ? 50.781 25.828 17.578 1 29.52 425 ARG B O 1
ATOM 6814 N N . ALA B 1 426 ? 49.656 26.375 19.406 1 27.3 426 ALA B N 1
ATOM 6815 C CA . ALA B 1 426 ? 50.812 27.25 19.625 1 27.3 426 ALA B CA 1
ATOM 6816 C C . ALA B 1 426 ? 52.062 26.453 19.969 1 27.3 426 ALA B C 1
ATOM 6818 O O . ALA B 1 426 ? 53.188 26.938 19.812 1 27.3 426 ALA B O 1
ATOM 6819 N N . SER B 1 427 ? 51.906 25.391 20.797 1 26.12 427 SER B N 1
ATOM 6820 C CA . SER B 1 427 ? 53.219 25.047 21.344 1 26.12 427 SER B CA 1
ATOM 6821 C C . SER B 1 427 ? 54.156 24.484 20.266 1 26.12 427 SER B C 1
ATOM 6823 O O . SER B 1 427 ? 55.312 24.188 20.531 1 26.12 427 SER B O 1
ATOM 6825 N N . GLN B 1 428 ? 53.531 23.953 19.141 1 24.97 428 GLN B N 1
ATOM 6826 C CA . GLN B 1 428 ? 54.625 23.406 18.375 1 24.97 428 GLN B CA 1
ATOM 6827 C C . GLN B 1 428 ? 55.438 24.516 17.688 1 24.97 428 GLN B C 1
ATOM 6829 O O . GLN B 1 428 ? 56.312 24.234 16.891 1 24.97 428 GLN B O 1
ATOM 6834 N N . ASN B 1 429 ? 54.875 25.734 17.75 1 24.33 429 ASN B N 1
ATOM 6835 C CA . ASN B 1 429 ? 55.781 26.688 17.094 1 24.33 429 ASN B CA 1
ATOM 6836 C C . ASN B 1 429 ? 57.094 26.844 17.844 1 24.33 429 ASN B C 1
ATOM 6838 O O . ASN B 1 429 ? 57.906 27.734 17.531 1 24.33 429 ASN B O 1
ATOM 6842 N N . SER B 1 430 ? 57.031 26.672 19.234 1 22.11 430 SER B N 1
ATOM 6843 C CA . SER B 1 430 ? 58.156 27.344 19.891 1 22.11 430 SER B CA 1
ATOM 6844 C C . SER B 1 430 ? 59.469 26.875 19.312 1 22.11 430 SER B C 1
ATOM 6846 O O . SER B 1 430 ? 60.375 27.688 19.062 1 22.11 430 SER B O 1
ATOM 6848 N N . GLY B 1 431 ? 60 25.688 19.781 1 22.08 431 GLY B N 1
ATOM 6849 C CA . GLY B 1 431 ? 61.438 25.656 20.047 1 22.08 431 GLY B CA 1
ATOM 6850 C C . GLY B 1 431 ? 62.281 25.625 18.781 1 22.08 431 GLY B C 1
ATOM 6851 O O . GLY B 1 431 ? 63.344 24.984 18.75 1 22.08 431 GLY B O 1
ATOM 6852 N N . ALA B 1 432 ? 61.625 25.75 17.609 1 22.31 432 ALA B N 1
ATOM 6853 C CA . ALA B 1 432 ? 62.75 25.797 16.672 1 22.31 432 ALA B CA 1
ATOM 6854 C C . ALA B 1 432 ? 63.656 26.984 16.953 1 22.31 432 ALA B C 1
ATOM 6856 O O . ALA B 1 432 ? 63.25 28.141 16.781 1 22.31 432 ALA B O 1
ATOM 6857 N N . PHE B 1 433 ? 64.438 26.859 18.172 1 20.31 433 PHE B N 1
ATOM 6858 C CA . PHE B 1 433 ? 65.625 27.688 18.578 1 20.31 433 PHE B CA 1
ATOM 6859 C C . PHE B 1 433 ? 66.438 28.078 17.375 1 20.31 433 PHE B C 1
ATOM 6861 O O . PHE B 1 433 ? 66.688 27.266 16.484 1 20.31 433 PHE B O 1
ATOM 6868 N N . ASP B 1 434 ? 66.438 29.312 17.047 1 19.55 434 ASP B N 1
ATOM 6869 C CA . ASP B 1 434 ? 67.312 30.062 16.172 1 19.55 434 ASP B CA 1
ATOM 6870 C C . ASP B 1 434 ? 68.75 29.844 16.594 1 19.55 434 ASP B C 1
ATOM 6872 O O . ASP B 1 434 ? 69.25 30.453 17.562 1 19.55 434 ASP B O 1
ATOM 6876 N N . ASN B 1 435 ? 69.188 28.531 17.094 1 17.52 435 ASN B N 1
ATOM 6877 C CA . ASN B 1 435 ? 70.625 28.359 17.406 1 17.52 435 ASN B CA 1
ATOM 6878 C C . ASN B 1 435 ? 71.5 28.969 16.312 1 17.52 435 ASN B C 1
ATOM 6880 O O . ASN B 1 435 ? 71.812 28.297 15.336 1 17.52 435 ASN B O 1
ATOM 6884 N N . ARG B 1 436 ? 71.375 30.203 16.078 1 21.91 436 ARG B N 1
ATOM 6885 C CA . ARG B 1 436 ? 72.312 30.922 15.242 1 21.91 436 ARG B CA 1
ATOM 6886 C C . ARG B 1 436 ? 73.688 30.953 15.914 1 21.91 436 ARG B C 1
ATOM 6888 O O . ARG B 1 436 ? 74.062 31.984 16.5 1 21.91 436 ARG B O 1
ATOM 6895 N N . GLU B 1 437 ? 74.062 29.906 17.141 1 17.45 437 GLU B N 1
ATOM 6896 C CA . GLU B 1 437 ? 75.375 30.188 17.766 1 17.45 437 GLU B CA 1
ATOM 6897 C C . GLU B 1 437 ? 76.438 30.578 16.719 1 17.45 437 GLU B C 1
ATOM 6899 O O . GLU B 1 437 ? 76.312 30.234 15.539 1 17.45 437 GLU B O 1
ATOM 6904 N N . SER B 1 438 ? 77.625 31.109 17.422 1 16.64 438 SER B N 1
ATOM 6905 C CA . SER B 1 438 ? 78.875 31.844 17.438 1 16.64 438 SER B CA 1
ATOM 6906 C C . SER B 1 438 ? 80 31.016 16.812 1 16.64 438 SER B C 1
ATOM 6908 O O . SER B 1 438 ? 80.5 30.062 17.422 1 16.64 438 SER B O 1
ATOM 6910 N N . ARG B 1 439 ? 80.062 30.469 15.758 1 18.31 439 ARG B N 1
ATOM 6911 C CA . ARG B 1 439 ? 81.312 29.984 15.227 1 18.31 439 ARG B CA 1
ATOM 6912 C C . ARG B 1 439 ? 82.375 31.062 15.258 1 18.31 439 ARG B C 1
ATOM 6914 O O . ARG B 1 439 ? 82.562 31.812 14.289 1 18.31 439 ARG B O 1
ATOM 6921 N N . ARG B 1 440 ? 82.562 31.766 16.641 1 14.99 440 ARG B N 1
ATOM 6922 C CA . ARG B 1 440 ? 83.75 32.594 16.609 1 14.99 440 ARG B CA 1
ATOM 6923 C C . ARG B 1 440 ? 85 31.781 16.375 1 14.99 440 ARG B C 1
ATOM 6925 O O . ARG B 1 440 ? 85 30.562 16.594 1 14.99 440 ARG B O 1
ATOM 6932 N N . ASP B 1 441 ? 86.5 32.375 16.891 1 16.19 441 ASP B N 1
ATOM 6933 C CA . ASP B 1 441 ? 87.75 32.812 16.359 1 16.19 441 ASP B CA 1
ATOM 6934 C C . ASP B 1 441 ? 88.875 31.969 16.906 1 16.19 441 ASP B C 1
ATOM 6936 O O . ASP B 1 441 ? 90.062 32.125 16.484 1 16.19 441 ASP B O 1
ATOM 6940 N N . GLY B 1 442 ? 89 31.234 18.062 1 16.89 442 GLY B N 1
ATOM 6941 C CA . GLY B 1 442 ? 90.375 31.109 18.656 1 16.89 442 GLY B CA 1
ATOM 6942 C C . GLY B 1 442 ? 91.375 30.438 17.734 1 16.89 442 GLY B C 1
ATOM 6943 O O . GLY B 1 442 ? 91.188 29.266 17.391 1 16.89 442 GLY B O 1
ATOM 6944 N N . ASN B 1 443 ? 92.5 31.141 17.266 1 16.17 443 ASN B N 1
ATOM 6945 C CA . ASN B 1 443 ? 93.875 31.125 16.766 1 16.17 443 ASN B CA 1
ATOM 6946 C C . ASN B 1 443 ? 94.875 30.984 17.906 1 16.17 443 ASN B C 1
ATOM 6948 O O . ASN B 1 443 ? 95.875 30.297 17.75 1 16.17 443 ASN B O 1
ATOM 6952 N N . GLU B 1 444 ? 95.438 31.578 19.266 1 16.02 444 GLU B N 1
ATOM 6953 C CA . GLU B 1 444 ? 96.812 31.703 19.688 1 16.02 444 GLU B CA 1
ATOM 6954 C C . GLU B 1 444 ? 97.25 30.5 20.5 1 16.02 444 GLU B C 1
ATOM 6956 O O . GLU B 1 444 ? 96.688 30.172 21.531 1 16.02 444 GLU B O 1
ATOM 6961 N N . GLN B 1 445 ? 97.875 29.172 20.422 1 19.53 445 GLN B N 1
ATOM 6962 C CA . GLN B 1 445 ? 98.75 28.984 19.234 1 19.53 445 GLN B CA 1
ATOM 6963 C C . GLN B 1 445 ? 98.125 29.703 18.031 1 19.53 445 GLN B C 1
ATOM 6965 O O . GLN B 1 445 ? 98.812 30.375 17.281 1 19.53 445 GLN B O 1
ATOM 6970 N N . PHE B 1 446 ? 97.5 29.047 17.062 1 18.61 446 PHE B N 1
ATOM 6971 C CA . PHE B 1 446 ? 97.625 29.078 15.617 1 18.61 446 PHE B CA 1
ATOM 6972 C C . PHE B 1 446 ? 97.438 30.5 15.102 1 18.61 446 PHE B C 1
ATOM 6974 O O . PHE B 1 446 ? 96.375 30.844 14.531 1 18.61 446 PHE B O 1
ATOM 6981 N N . ALA B 1 447 ? 98.25 31.656 15.859 1 17.8 447 ALA B N 1
ATOM 6982 C CA . ALA B 1 447 ? 99.438 32 16.547 1 17.8 447 ALA B CA 1
ATOM 6983 C C . ALA B 1 447 ? 99.562 31.234 17.859 1 17.8 447 ALA B C 1
ATOM 6985 O O . ALA B 1 447 ? 100.625 30.609 18.125 1 17.8 447 ALA B O 1
ATOM 6986 N N . LYS B 1 448 ? 99.625 31.781 19.453 1 19.2 448 LYS B N 1
ATOM 6987 C CA . LYS B 1 448 ? 100.688 31.953 20.469 1 19.2 448 LYS B CA 1
ATOM 6988 C C . LYS B 1 448 ? 100.688 30.75 21.422 1 19.2 448 LYS B C 1
ATOM 6990 O O . LYS B 1 448 ? 101.75 30.422 21.953 1 19.2 448 LYS B O 1
ATOM 6995 N N . TYR B 1 449 ? 100.25 29.953 22.375 1 18.16 449 TYR B N 1
ATOM 6996 C CA . TYR B 1 449 ? 101.125 28.938 22.938 1 18.16 449 TYR B CA 1
ATOM 6997 C C . TYR B 1 449 ? 101.188 27.75 21.984 1 18.16 449 TYR B C 1
ATOM 6999 O O . TYR B 1 449 ? 100.25 27.406 21.281 1 18.16 449 TYR B O 1
#

Foldseek 3Di:
DLLVLLLLLLVLLLLLLLQLAALLFNVLSVLLLVLLLVLLLVLLLQALLQFQQAQLDPPQAAQQTGHHCGNPVVPDPVSVVVSSSVSSLLSNLLSLLCSLQGLWFDSVVSSVLSNCVSRPQLSRLNNLQPRCNHDQAVADWDAFPNDIDGQHQFFQQCLASRQLLSLLSSQLNLVLRAADPVQPDPVSAADGRHPLVSSVSSLVSSVSSSLSSPPPAPCSVLLLQLLLQLQLVLQLVVLCVVPQHDNDNSLSNRLSSLLSSSQCRGPVRFADNVLSNVSSNVSSVQLSNQSSVCVVVNRCSSSSSSSRRNRSSLNSLQSCLQGGNPNHCVVPPGPVSVVSSVSSNVSNVVSSCSSNVSSNVVVVVCSVVVNTTDPDCCCVVSNCCCVPPNHRPDDDCVVVPVVVVVVVVVVVCCVVVVVPPPPVVVPVPPDVPPDDPDDDDPDDDDDVD/DLLVLLLLLLVLLLLLLLQLAALLFNVVSVLLLVLLLVLLLVLLLQALLQFQQAQLDPPQAAQQTGHHCGNPVVPDPVSVVVSSSVSSLLSNLLSLLCSLQGLWFDSVVSSVLSNCVSRPQLSRLNNLQPRCRHDQAVADWDAFPNDIDGQHQFFQQCLASRQLLSLLSSQLNLVLRAADPVQPDPVSAARDGHPLVSNVSSLVSSLSSSLSSPPPAPCSVLLLQLLLQLQLVLQLVVLCVVQQHDNDNSLSNSLSSLLSSSQCRGPVRFADNVLSNVSSNVSSVQLSNQSSVCVVVRRCSSSSSSSRRNRSSLNSLQSCLQGGNPNHCVVPPGPVSVVSSVSSNVSNVVSSCSSNVSSNVVVVVCSVVVNTTDPDCCCVVSNCCCVPPNHRPDDDPPVDDCVVVVVVVVVVCCVVVVPPPPPVPPPVPPDPPPPPDDPDDDCVVVVND

InterPro domains:
  IPR024041 Ammonium transporter AmtB-like domain [PF00909] (2-394)
  IPR029020 Ammonium/urea transporter [G3DSA:1.10.3430.10] (1-410)

pLDDT: mean 85.2, std 21.29, range [14.99, 98.88]

Sequence (898 aa):
MATELVILGVCGFILLHASQVQPKNTSSVIIANLLSLAVGTIIYWAIGFAFAFGDGTIKNSNFFLSYDRFFLIDASDDDYAQFGSELVYLMLVLVLCNSGFVSRMRYWVYPLLTLFISGVIYPFVIHWTKHPEGWLKSGIEVEIDGKDKILSYQDDGGAAWIHVLSGSVSLIGTILLAPRKDRQGKKFRPVGGNLTPLMLVGYFLAVISLLAKQQTGKRHLANSLLAAEGAALVSFALKRTGYFGDRSSTKALINGSISGLVAISVLSNDYLAYSAFVVGVIGGLAFTVWSALLQLCRIDDPTDSAAVHLGAGFWAAIASPLFRKTGGIIYDVSKYNLQMFGWHLLAAVAIFVWSGLTVFLVLIFFVFARSIKYSGREAAEIGLDQLEHKEPAYPDREQYTPDRTDQILDDLFLKDTGMYAYDNRASQNSGAFDNRESRRDGNEQFAKYMATELVILGVCGFILLHASQVQPKNTSSVIIANLLSLAVGTIIYWAIGFAFAFGDGTIKNSNFFLSYDRFFLIDASDDDYAQFGSELVYLMLVLVLCNSGFVSRMRYWVYPLLTLFISGVIYPFVIHWTKHPEGWLKSGIEVEIDGKDKILSYQDDGGAAWIHVLSGSVSLIGTILLAPRKDRQGKKFRPVGGNLTPLMLVGYFLAVISLLAKQQTGKRHLANSLLAAEGAALVSFALKRTGYFGDRSSTKALINGSISGLVAISVLSNDYLAYSAFVVGVIGGLAFTVWSALLQLCRIDDPTDSAAVHLGAGFWAAIASPLFRKTGGIIYDVSKYNLQMFGWHLLAAVAIFVWSGLTVFLVLIFFVFARSIKYSGREAAEIGLDQLEHKEPAYPDREQYTPDRTDQILDDLFLKDTGMYAYDNRASQNSGAFDNRESRRDGNEQFAKY

Nearest PDB structures (foldseek):
  2b2f-assembly1_A  TM=9.004E-01  e=3.464E-17  Archaeoglobus fulgidus
  5aez-assembly1_A  TM=8.462E-01  e=1.127E-13  Candida albicans
  5ah3-assembly1_A  TM=7.655E-01  e=4.395E-14  Candida albicans
  5aex-assembly2_D  TM=7.726E-01  e=9.495E-14  Saccharomyces cerevisiae
  5aex-assembly3_J  TM=8.040E-01  e=1.348E-12  Saccharomyces cerevisiae

Secondary structure (DSSP, 8-state):
-HHHHHHHHHHHHHHHHHTTS-GGGHHHHHHHHHHHHHHHHHHIIIIIHHHHTTTSSSTTB-SS-B---GGGTT--HHHHHHHHHHHHHHHHHHHHHHTTTTTTB-TTHHHHHHHHIIIIIHHHHHHHHHSTTSHHHH-EEEEETTEEEEE----SS-IIIIIIHHHHHHHHHHHHH---GGG-STT--------HHHHHHHHHHHHHHHHHTTTT-TTHHHHHHHHHHHHHHHHHHHHHTTTTS---HHHHHHHHHHHHHHHT-SSGGG--HHHHHHHHHHHHHHHHHHHHHHHHTT---TT-HIIIIIIHHHHHHHHHHHH-TTT-TTT---HHHHHHHHHHHHHHHHHHHHHHHHHHHHHHHHHHTT-SB--SHHHHHH-HIIIII---SS--GGGG-HHHHHHHHHHHHHHHS------TTSGGGT-------------------/-HHHHHHHHHHHHHHHHHTTS-GGGHHHHHHHHHHHHHHHHHHIIIIIHHHHTTTSSSTTB-SS-B---GGGTT--HHHHHHHHHHHHHHHHHHHHHHTTTTTTB-TTHHHHHHHHIIIIIHHHHHHHHHSTTSHHHH-EEEEETTEEEEE----SS-IIIIIIHHHHHHHHHHHHH---GGG-STT--------HHHHHHHHHHHHHHHHHTTTT-TTHHHHHHHHHHHHHHHHHHHHHTTTTS---HHHHHHHHHHHHHHHT-SSGGG--HHHHHHHHHHHHHHHHHHHHHHHHTT---TT-HIIIIIIHHHHHHHHHHHH-TTT-TTT---HHHHHHHHHHHHHHHHHHHHHHHHHHHHHHHHHHTT-SB--SHHHHHH-HIIIII---SS--SGGG-HHHHHHHHHHHHHHHTT-----TTSGGGTT------------SSSS--

Radius of gyration: 34.07 Å; Cα contacts (8 Å, |Δi|>4): 1751; chains: 2; bounding box: 157×79×68 Å

Solvent-accessible surface area (backbone atoms only — not comparable to full-atom values): 43222 Å² total; per-residue (Å²): 112,48,63,63,40,35,50,38,21,40,56,7,50,51,33,38,46,32,22,41,34,40,65,45,26,26,34,40,44,53,48,42,45,54,47,26,47,56,48,23,53,52,36,23,45,45,42,6,48,7,26,21,41,26,80,69,47,67,87,48,40,47,52,62,39,22,74,27,35,50,62,50,52,92,53,52,71,66,49,52,53,51,48,54,52,52,48,52,52,47,43,38,30,50,51,50,26,49,40,23,43,60,84,47,51,38,68,76,53,42,47,58,52,24,47,45,41,28,43,45,47,50,16,33,48,45,7,20,53,65,25,74,52,5,47,42,28,54,34,49,81,43,79,53,95,90,38,83,43,71,48,49,52,78,61,71,48,28,14,42,78,33,23,19,28,17,11,24,33,10,41,48,47,16,57,74,66,48,55,56,76,82,30,68,50,97,72,54,50,84,68,67,26,39,31,42,68,49,30,50,52,10,46,52,30,28,50,48,11,65,54,33,62,50,73,82,38,51,28,22,60,32,26,36,51,40,4,14,27,34,0,12,48,48,18,32,57,50,22,68,69,54,80,38,57,73,55,50,56,61,57,24,32,52,51,11,21,52,8,1,41,35,16,39,21,32,54,36,48,39,45,46,59,66,46,23,26,50,45,2,30,50,8,3,47,32,20,43,50,37,43,29,50,33,51,75,68,62,43,48,51,70,61,41,39,32,18,28,26,26,34,2,7,50,46,8,38,47,43,35,36,37,49,22,66,78,58,3,36,80,82,44,86,43,72,64,27,53,49,42,33,51,50,29,44,48,50,43,51,52,41,32,48,52,27,26,52,53,47,45,63,56,48,52,54,33,53,75,64,64,59,42,41,68,85,53,70,54,46,72,71,56,14,44,6,44,73,76,64,69,39,69,62,64,81,70,60,77,78,67,42,54,69,57,48,51,49,45,47,47,46,44,45,25,56,73,64,65,45,68,75,72,68,63,72,58,61,74,64,54,71,80,67,90,64,91,82,69,90,81,72,73,82,82,88,72,70,95,110,111,50,62,59,41,35,51,37,21,40,52,7,48,51,34,38,46,33,22,40,35,39,64,47,27,25,33,40,44,51,43,39,44,56,48,28,45,24,48,23,51,52,34,22,44,45,43,7,48,7,26,20,41,26,82,71,45,70,85,49,39,47,50,62,38,20,75,28,38,50,49,50,53,92,54,51,58,65,50,29,34,51,49,26,51,52,48,52,52,45,45,37,32,51,49,48,26,48,38,23,44,60,85,47,50,37,67,78,53,42,47,58,53,26,48,45,40,29,43,44,47,50,16,33,47,45,7,20,54,67,26,74,52,5,48,44,29,53,33,48,83,42,78,53,97,88,38,82,44,71,49,50,53,79,63,73,46,30,13,40,78,34,23,19,28,16,11,24,34,9,41,48,48,17,58,74,65,49,54,56,78,81,29,67,52,95,75,54,51,84,67,67,32,75,40,60,69,50,31,52,53,10,46,54,30,29,50,51,11,65,54,32,63,49,74,83,39,94,38,21,65,62,27,36,51,41,4,13,52,34,0,13,52,48,17,31,56,49,24,68,68,54,81,38,56,75,62,52,58,66,56,25,34,50,49,11,23,50,8,1,40,35,15,38,23,29,55,34,48,40,44,47,66,69,45,23,26,51,45,1,29,51,8,3,48,33,19,44,49,39,43,26,49,34,51,75,69,63,41,47,50,69,61,42,36,30,17,27,26,25,33,2,6,49,46,8,37,44,41,35,35,36,49,22,66,79,59,3,35,79,80,44,84,42,72,65,27,54,50,43,32,52,49,29,44,49,50,40,50,51,41,32,48,51,28,25,51,52,46,44,62,56,49,52,54,32,56,74,65,66,60,41,43,68,86,53,69,54,45,76,70,60,15,45,7,46,71,76,55,68,40,60,23,58,65,69,69,76,79,68,46,56,71,59,44,53,51,47,49,51,48,46,51,25,59,74,63,66,45,69,73,74,69,66,71,57,67,76,63,55,76,78,67,81,74,75,78,78,86,76,79,98,38,70,25,86,73,64,106